Protein 4FO7 (pdb70)

Radius of gyration: 41.18 Å; Cα contacts (8 Å, |Δi|>4): 2355; chains: 4; bounding box: 63×130×79 Å

B-factor: mean 21.96, std 8.83, range [4.87, 71.58]

Organism: Pseudomonas aeruginosa (strain ATCC 15692 / DSM 22644 / CIP 104116 / JCM 14847 / LMG 12228 / 1C / PRS 101 / PAO1) (NCBI:txid208964)

Nearest PDB structures (foldseek):
  4juq-assembly1_A  TM=9.875E-01  e=1.976E-49  Pseudomonas aeruginosa PAO1
  4fo8-assembly1_B  TM=9.648E-01  e=1.519E-47  Pseudomonas aeruginosa PAO1
  4u6w-assembly1_A  TM=9.586E-01  e=5.726E-32  Homo sapiens
  5ypj-assembly1_A  TM=9.634E-01  e=1.769E-31  Mycobacterium tuberculosis H37Ra
  4ook-assembly1_A  TM=9.631E-01  e=2.345E-31  Mycobacterium tuberculosis

Foldseek 3Di:
DFDFDDPVLVVVLLVQLAVQLVLVVVLPVPDAFFDFQVNSQVVSQCCQVPPVVWHQVQPCDVHRHGRWAKAKWQWQDQHDTDDDTDDQAIKIKTWGWIDDPQWIFTWIAIDHHHDYDPVVVVQRVLQVVLLVQLQQPFAAFFFLQVSQDSSQVSQVVVPWGWAFPDFKAFGTSDRHDDDTRGNHHHGPDHDGDDARTKIKDKTKIFNHDHDWDDDDVRGIIGDPVSHGMDITMWIWGHHNGGIATSNDHPPDDDDRTD/DDDDDDDPQVVVQLVQQQVQLVLVVPLLVVAEFFDFQVVSQVVSQCCQVPPVVWAQVVPCDVHDHGRWAKAKWQWQDQHDTDDDTDHQAIKIKIWGWIADPQWIFTWIAIDHYHDHDDLVVVQRVLQVVLLVQLQQVFAFFFFLQVSQDSSQVSQVVVPWDWAFPDFKAFGTSDDHDDDTRTNHHHGPDHDTDDAFTKIKDKTKIFPDDHDWDDDDVRGTIGDPVSGGIDITMFIWGHHNGGIATSNDHPPDDDDRDPVD/DADFDDPVLVVVQLVQQQVQLVLVVPLVVVAAFFDFQVVSQVVSQCCQVPPVVWAQPPPCDVHQHGRWAKAKWQWQDQHDGDDDTDHQAIKMKTWGWIADPQWIFTWIAIDHHHDHDPVVVVQRVLQVVLQLQLQQQFAFFFFLQVSQDSSQVSQVVVPKGWAFPDFKAFGTSDRHDDDTRTNHHDGPDHDTDDARGKIKDKTKIFNDDHDWDADDVRGIIGDPVSGGIDITMFIWGHHNGGIATSNDHPPDDDDRGD/DADFDDPVLVVVQLVQQQVQLVLVVPLLVPAEWFDFQLNSQVVSQCCQCPPVVWDQPQPCDVHRHGRWAKAKWQWQTQHDTDDDTHDQAIKIKIWGWIADPQWIFTWIAIDHYHDHDPLVVVQRVLQVVLLVQLQQQFAFFWFLQVSQDSSQVSQVVVPKDFAFPDFKAFGTSDRHDDDTRHNHHDTPDHDTDDARTKIKDKTKIFPDDHDWDDDPVRGIIGHPVSGGMDMTMFIWGHHNGGIATSNDYPVDDDDGTD

InterPro domains:
  IPR000994 Peptidase M24 [PF00557] (12-241)
  IPR001714 Peptidase M24, methionine aminopeptidase [PR00599] (69-82)
  IPR001714 Peptidase M24, methionine aminopeptidase [PR00599] (91-107)
  IPR001714 Peptidase M24, methionine aminopeptidase [PR00599] (161-173)
  IPR001714 Peptidase M24, methionine aminopeptidase [PR00599] (192-204)
  IPR002467 Peptidase M24A, methionine aminopeptidase, subfamily 1 [MF_01974] (3-250)
  IPR002467 Peptidase M24A, methionine aminopeptidase, subfamily 1 [PS00680] (167-185)
  IPR002467 Peptidase M24A, methionine aminopeptidase, subfamily 1 [TIGR00500] (4-249)
  IPR002467 Peptidase M24A, methionine aminopeptidase, subfamily 1 [cd01086] (11-249)
  IPR036005 Creatinase/aminopeptidase-like [G3DSA:3.90.230.10] (2-257)
  IPR036005 Creatinase/aminopeptidase-like [SSF55920] (4-254)

Solvent-accessible surface area: 48017 Å² total; per-residue (Å²): 180,29,73,87,28,72,116,91,22,30,96,92,4,89,102,0,2,94,30,0,0,56,0,4,58,43,0,32,150,68,26,110,71,52,24,24,7,71,93,0,15,148,63,0,45,54,57,1,56,112,130,20,171,8,102,5,11,15,83,128,78,164,61,13,72,68,6,2,20,10,13,47,46,52,26,7,6,75,4,45,4,64,126,130,62,5,111,112,28,17,3,0,10,1,35,2,7,0,45,48,123,43,33,17,1,6,1,2,34,15,28,92,4,52,176,21,52,132,162,1,55,122,3,8,97,5,0,46,65,0,4,35,83,0,0,43,34,4,69,34,16,4,37,25,11,36,1,1,48,55,0,41,138,35,0,100,182,43,61,35,19,8,6,133,105,67,47,1,21,1,0,1,151,79,27,90,49,114,14,131,2,80,8,57,32,175,46,47,67,59,78,81,5,119,106,5,13,6,3,0,0,16,0,16,0,1,56,27,155,39,67,24,162,106,81,86,82,48,82,14,0,16,1,133,63,162,100,34,8,2,11,27,3,2,2,0,8,1,38,46,66,3,14,14,0,5,0,29,16,120,93,24,142,54,82,93,77,96,25,51,94,66,164,49,92,87,66,36,93,83,8,97,87,0,1,90,31,0,0,40,0,4,50,17,0,32,151,82,27,135,63,50,30,36,6,76,63,0,16,102,36,0,62,47,34,2,54,86,41,20,135,9,103,6,11,14,81,125,75,173,58,12,70,72,5,1,20,9,12,49,43,74,27,8,4,74,4,48,5,57,115,136,79,6,144,114,26,13,3,0,10,0,32,2,5,0,47,54,121,41,32,16,2,5,0,2,37,14,23,94,2,41,179,24,40,141,162,2,60,123,1,9,97,3,0,48,74,0,4,35,79,0,0,63,33,4,102,8,23,3,45,30,11,30,1,1,48,56,0,38,132,17,0,97,159,49,64,31,20,10,6,133,103,66,48,0,21,2,6,10,141,74,30,89,92,144,30,118,2,80,8,57,37,172,47,48,61,56,90,77,4,127,112,44,64,30,3,0,0,18,0,16,0,0,64,29,149,47,71,17,102,102,72,89,81,48,80,17,0,10,1,117,52,126,111,34,7,4,12,27,3,1,1,0,10,1,36,20,36,2,19,13,0,5,0,30,14,124,88,25,143,56,60,88,43,54,42,56,175,44,80,93,30,71,116,98,21,32,92,89,3,87,89,0,2,94,28,0,0,56,0,4,62,43,0,31,150,73,26,127,68,50,28,26,6,71,88,0,14,152,41,0,65,58,55,2,53,94,131,19,152,9,101,5,11,16,80,123,80,171,60,10,72,58,7,1,21,9,12,47,46,38,27,8,5,75,5,46,3,69,133,113,80,7,118,82,28,17,2,0,11,0,34,2,7,0,47,49,124,39,25,16,2,6,0,2,36,14,27,86,1,47,168,32,87,105,210,7,47,120,1,9,83,25,0,47,62,0,3,38,82,0,0,64,46,4,124,50,34,5,58,25,12,33,2,1,50,56,0,40,135,38,0,95,184,61,64,39,19,1,5,107,110,69,40,1,23,1,0,1,125,83,27,92,50,105,16,128,2,85,8,69,36,168,52,50,52,57,75,92,5,118,106,5,13,8,3,0,0,18,0,16,0,1,84,25,162,33,71,30,117,108,38,68,61,45,84,14,1,10,1,127,53,82,107,46,7,5,11,26,3,2,2,0,7,0,34,74,131,2,21,17,0,6,0,31,16,126,89,26,140,53,79,99,71,93,177,38,82,90,31,73,117,81,21,34,111,83,3,103,99,0,1,87,32,0,0,57,0,2,49,41,1,32,159,81,25,124,65,54,30,36,6,80,62,1,16,128,32,0,63,61,52,1,51,96,134,21,150,8,102,6,10,15,84,120,85,169,58,11,69,69,5,2,20,9,13,51,43,68,27,7,6,42,5,48,4,65,117,135,69,4,130,113,25,20,3,0,11,0,24,1,6,0,49,50,120,41,25,16,1,6,0,1,34,16,22,91,1,44,136,11,39,126,161,2,54,114,1,9,90,4,0,48,64,0,4,36,67,0,0,62,47,4,108,50,44,12,48,25,12,34,2,1,26,26,0,24,88,32,0,90,156,51,65,32,19,2,2,50,70,25,2,0,6,1,0,0,134,82,28,60,49,120,18,74,2,44,4,27,11,61,16,42,54,56,79,96,5,115,104,6,11,7,2,0,0,1,0,2,0,1,67,24,138,16,70,22,110,102,70,92,81,49,80,17,1,6,1,135,58,146,108,32,7,4,13,27,3,1,2,0,6,1,32,73,123,2,17,14,0,5,0,29,11,116,86,26,144,53,80,94,74,101

Secondary structure (DSSP, 8-state):
------HHHHHHHHHHHHHHHHHHHHHGGG--TT-BHHHHHHHHHHIIIIIS--EETTTTGGG--SSSEEEETTEEE-PPP-SPBP-TT-EEEEEEEEEETTEEEEEEEEEE-SS--HHHHHHHHHHHHHHHHHHHT-STT-BHHHHHHHHHHHHHHTT-EE--S--EEE-SSSSSEEEEE-SS--TT-SPBP-TT-EEEE--EEESS-S-EEE-TTSS-EEETT---EEE-BEEEEE-SSSEEETT--TT--S-SB-/-EE----HHHHHHHHHHHHHHHHHHHHGGG--TT-BHHHHHHHHHHIIIIIS--EETTTTGGG--SSSEEEETTEEE-PPP-SPBP-TT-EEEEEEEEEETTEEEEEEEEEE-SS--HHHHHHHHHHHHHHHHHHHT-STT-BHHHHHHHHHHHHHHTT-EE--S--EEE-SSSSSEEEEE-SS--TT-SPBP-TT-EEEE--EEESS---EEE-TTSS-EEETT---EEE-BEEEEE-SSSEEETT--TT--S-SBS--/------HHHHHHHHHHHHHHHHHHHHHGGG--TT-BHHHHHHHHHHIIIIIS--EETTTTGGG--SSSEEEETTEEE-PPP-SPBP-TT-EEEEEEEEEETTEEEEEEEEEE-SS--HHHHHHHHHHHHHHHHHHHT-STT-BTHHHHHHHHHHHHHTT-EE--S--EEE-SSSSSEEEEE-SS--TT-SPBP-TT-EEEE--EEESS---EEE-TTSS-EEETT---EEE-BEEEEE-SSSEEETT--TT--S-SB-/------HHHHHHHHHHHHHHHHHHHHHGGG-STT-BHHHHHHHHHHIIIIIS--EETTTTGGG--SSSEEEETTEEE-PPP-SPBP-TT-EEEEEEEEEETTEEEEEEEEEE-SS--HHHHHHHHHHHHHHHHHHHT-STT-BHHHHHHHHHHHHHHTT-EE--SEEEEE-SSSSSEEEEE-SS--TT-SPBP-TT-EEEE--EEESS-S-EEE-TTSS-EEETT---EEE-BEEEEE-SSSEEETT--TT--S-SB-

Structure (mmCIF, N/CA/C/O backbone):
data_4FO7
#
_entry.id   4FO7
#
_cell.length_a   85.020
_cell.length_b   111.422
_cell.length_c   140.165
_cell.angle_alpha   90.000
_cell.angle_beta   90.000
_cell.angle_gamma   90.000
#
_symmetry.space_group_name_H-M   'P 21 21 21'
#
loop_
_entity.id
_entity.type
_entity.pdbx_description
1 polymer 'Methionine aminopeptidase'
2 non-polymer 'MANGANESE (II) ION'
3 water water
#
loop_
_atom_site.group_PDB
_atom_site.id
_atom_site.type_symbol
_atom_site.label_atom_id
_atom_site.label_alt_id
_atom_site.label_comp_id
_atom_site.label_asym_id
_atom_site.label_entity_id
_atom_site.label_seq_id
_atom_site.pdbx_PDB_ins_code
_atom_site.Cartn_x
_atom_site.Cartn_y
_atom_site.Cartn_z
_atom_site.occupancy
_atom_site.B_iso_or_equiv
_atom_site.auth_seq_id
_atom_site.auth_comp_id
_atom_site.auth_asym_id
_atom_site.auth_atom_id
_atom_site.pdbx_PDB_model_num
ATOM 1 N N . THR A 1 2 ? 90.694 -36.319 4.114 1.00 39.34 2 THR A N 1
ATOM 2 C CA . THR A 1 2 ? 90.003 -36.220 2.797 1.00 40.00 2 THR A CA 1
ATOM 3 C C . THR A 1 2 ? 90.075 -37.591 2.117 1.00 38.41 2 THR A C 1
ATOM 4 O O . THR A 1 2 ? 90.891 -38.445 2.496 1.00 40.51 2 THR A O 1
ATOM 8 N N . VAL A 1 3 ? 89.221 -37.789 1.116 1.00 36.14 3 VAL A N 1
ATOM 9 C CA . VAL A 1 3 ? 89.245 -38.922 0.176 1.00 31.72 3 VAL A CA 1
ATOM 10 C C . VAL A 1 3 ? 90.305 -38.792 -0.936 1.00 30.82 3 VAL A C 1
ATOM 11 O O . VAL A 1 3 ? 90.459 -37.714 -1.534 1.00 29.60 3 VAL A O 1
ATOM 15 N N . THR A 1 4 ? 91.011 -39.889 -1.235 1.00 27.58 4 THR A N 1
ATOM 16 C CA . THR A 1 4 ? 91.977 -39.971 -2.344 1.00 26.39 4 THR A CA 1
ATOM 17 C C . THR A 1 4 ? 91.359 -39.894 -3.766 1.00 25.93 4 THR A C 1
ATOM 18 O O . THR A 1 4 ? 90.281 -40.482 -4.047 1.00 25.06 4 THR A O 1
ATOM 22 N N . ILE A 1 5 ? 92.067 -39.194 -4.661 1.00 24.35 5 ILE A N 1
ATOM 23 C CA . ILE A 1 5 ? 91.774 -39.174 -6.117 1.00 24.71 5 ILE A CA 1
ATOM 24 C C . ILE A 1 5 ? 92.827 -39.942 -6.941 1.00 25.62 5 ILE A C 1
ATOM 25 O O . ILE A 1 5 ? 93.988 -39.546 -6.901 1.00 27.15 5 ILE A O 1
ATOM 30 N N . LYS A 1 6 ? 92.454 -40.978 -7.716 1.00 25.82 6 LYS A N 1
ATOM 31 C CA . LYS A 1 6 ? 93.373 -41.864 -8.490 1.00 25.89 6 LYS A CA 1
ATOM 32 C C . LYS A 1 6 ? 93.787 -41.250 -9.861 1.00 27.86 6 LYS A C 1
ATOM 33 O O . LYS A 1 6 ? 92.945 -40.580 -10.491 1.00 28.63 6 LYS A O 1
ATOM 39 N N . THR A 1 7 ? 95.054 -41.419 -10.280 1.00 29.26 7 THR A N 1
ATOM 40 C CA . THR A 1 7 ? 95.607 -41.046 -11.625 1.00 29.23 7 THR A CA 1
ATOM 41 C C . THR A 1 7 ? 95.264 -41.989 -12.798 1.00 29.74 7 THR A C 1
ATOM 42 O O . THR A 1 7 ? 94.829 -43.143 -12.597 1.00 28.84 7 THR A O 1
ATOM 46 N N . PRO A 1 8 ? 95.452 -41.537 -14.058 1.00 29.49 8 PRO A N 1
ATOM 47 C CA . PRO A 1 8 ? 95.195 -42.443 -15.191 1.00 29.97 8 PRO A CA 1
ATOM 48 C C . PRO A 1 8 ? 96.018 -43.753 -15.192 1.00 31.47 8 PRO A C 1
ATOM 49 O O . PRO A 1 8 ? 95.542 -44.794 -15.668 1.00 31.87 8 PRO A O 1
ATOM 53 N N . ASP A 1 9 ? 97.238 -43.721 -14.660 1.00 30.87 9 ASP A N 1
ATOM 54 C CA . ASP A 1 9 ? 98.016 -44.955 -14.546 1.00 32.28 9 ASP A CA 1
ATOM 55 C C . ASP A 1 9 ? 97.511 -45.901 -13.427 1.00 29.57 9 ASP A C 1
ATOM 56 O O . ASP A 1 9 ? 97.504 -47.127 -13.639 1.00 31.00 9 ASP A O 1
ATOM 61 N N . ASP A 1 10 ? 97.157 -45.352 -12.257 1.00 27.89 10 ASP A N 1
ATOM 62 C CA . ASP A 1 10 ? 96.469 -46.074 -11.156 1.00 26.38 10 ASP A CA 1
ATOM 63 C C . ASP A 1 10 ? 95.196 -46.830 -11.635 1.00 24.75 10 ASP A C 1
ATOM 64 O O . ASP A 1 10 ? 94.990 -47.995 -11.225 1.00 21.81 10 ASP A O 1
ATOM 69 N N . ILE A 1 11 ? 94.321 -46.134 -12.380 1.00 23.50 11 ILE A N 1
ATOM 70 C CA . ILE A 1 11 ? 93.095 -46.682 -13.029 1.00 23.79 11 ILE A CA 1
ATOM 71 C C . ILE A 1 11 ? 93.349 -47.904 -13.947 1.00 24.19 11 ILE A C 1
ATOM 72 O O . ILE A 1 11 ? 92.607 -48.900 -13.900 1.00 24.26 11 ILE A O 1
ATOM 77 N N . GLU A 1 12 ? 94.412 -47.905 -14.758 1.00 24.09 12 GLU A N 1
ATOM 78 C CA . GLU A 1 12 ? 94.780 -49.114 -15.501 1.00 24.17 12 GLU A CA 1
ATOM 79 C C . GLU A 1 12 ? 95.184 -50.347 -14.667 1.00 22.73 12 GLU A C 1
ATOM 80 O O . GLU A 1 12 ? 94.798 -51.459 -15.023 1.00 23.18 12 GLU A O 1
ATOM 86 N N . LYS A 1 13 ? 95.935 -50.192 -13.581 1.00 21.84 13 LYS A N 1
ATOM 87 C CA . LYS A 1 13 ? 96.266 -51.343 -12.705 1.00 22.27 13 LYS A CA 1
ATOM 88 C C . LYS A 1 13 ? 95.057 -51.920 -11.900 1.00 21.18 13 LYS A C 1
ATOM 89 O O . LYS A 1 13 ? 95.010 -53.132 -11.610 1.00 18.98 13 LYS A O 1
ATOM 95 N N . MET A 1 14 ? 94.100 -51.049 -11.553 1.00 19.36 14 MET A N 1
ATOM 96 C CA . MET A 1 14 ? 92.810 -51.422 -10.900 1.00 18.04 14 MET A CA 1
ATOM 97 C C . MET A 1 14 ? 91.864 -52.214 -11.833 1.00 18.11 14 MET A C 1
ATOM 98 O O . MET A 1 14 ? 91.203 -53.170 -11.367 1.00 15.49 14 MET A O 1
ATOM 103 N N . ARG A 1 15 ? 91.772 -51.877 -13.138 1.00 17.51 15 ARG A N 1
ATOM 104 C CA . ARG A 1 15 ? 91.087 -52.744 -14.110 1.00 18.75 15 ARG A CA 1
ATOM 105 C C . ARG A 1 15 ? 91.642 -54.199 -14.154 1.00 19.43 15 ARG A C 1
ATOM 106 O O . ARG A 1 15 ? 90.855 -55.154 -14.172 1.00 19.92 15 ARG A O 1
ATOM 114 N N . ILE A 1 16 ? 92.970 -54.395 -14.148 1.00 19.57 16 ILE A N 1
ATOM 115 C CA . ILE A 1 16 ? 93.590 -55.747 -14.088 1.00 18.06 16 ILE A CA 1
ATOM 116 C C . ILE A 1 16 ? 93.247 -56.553 -12.776 1.00 17.05 16 ILE A C 1
ATOM 117 O O . ILE A 1 16 ? 92.798 -57.720 -12.878 1.00 15.61 16 ILE A O 1
ATOM 122 N N . ALA A 1 17 ? 93.407 -55.965 -11.577 1.00 15.41 17 ALA A N 1
ATOM 123 C CA . ALA A 1 17 ? 92.987 -56.653 -10.318 1.00 14.62 17 ALA A CA 1
ATOM 124 C C . ALA A 1 17 ? 91.461 -57.003 -10.182 1.00 13.86 17 ALA A C 1
ATOM 125 O O . ALA A 1 17 ? 91.108 -58.059 -9.621 1.00 12.04 17 ALA A O 1
ATOM 127 N N . GLY A 1 18 ? 90.565 -56.157 -10.711 1.00 12.75 18 GLY A N 1
ATOM 128 C CA . GLY A 1 18 ? 89.097 -56.419 -10.675 1.00 14.65 18 GLY A CA 1
ATOM 129 C C . GLY A 1 18 ? 88.647 -57.537 -11.629 1.00 16.10 18 GLY A C 1
ATOM 130 O O . GLY A 1 18 ? 87.803 -58.375 -11.266 1.00 14.51 18 GLY A O 1
ATOM 131 N N . ARG A 1 19 ? 89.251 -57.615 -12.822 1.00 14.42 19 ARG A N 1
ATOM 132 C CA . ARG A 1 19 ? 89.061 -58.805 -13.717 1.00 15.94 19 ARG A CA 1
ATOM 133 C C . ARG A 1 19 ? 89.517 -60.165 -13.131 1.00 14.45 19 ARG A C 1
ATOM 134 O O . ARG A 1 19 ? 88.789 -61.195 -13.255 1.00 13.93 19 ARG A O 1
ATOM 142 N N . LEU A 1 20 ? 90.678 -60.209 -12.460 1.00 13.13 20 LEU A N 1
ATOM 143 C CA . LEU A 1 20 ? 91.144 -61.470 -11.848 1.00 14.22 20 LEU A CA 1
ATOM 144 C C . LEU A 1 20 ? 90.189 -61.901 -10.685 1.00 15.74 20 LEU A C 1
ATOM 145 O O . LEU A 1 20 ? 89.903 -63.116 -10.544 1.00 13.90 20 LEU A O 1
ATOM 150 N N . ALA A 1 21 ? 89.715 -60.966 -9.837 1.00 13.94 21 ALA A N 1
ATOM 151 C CA . ALA A 1 21 ? 88.739 -61.333 -8.748 1.00 13.84 21 ALA A CA 1
ATOM 152 C C . ALA A 1 21 ? 87.401 -61.908 -9.296 1.00 14.84 21 ALA A C 1
ATOM 153 O O . ALA A 1 21 ? 86.922 -62.960 -8.812 1.00 14.44 21 ALA A O 1
ATOM 155 N N . ALA A 1 22 ? 86.829 -61.282 -10.338 1.00 14.05 22 ALA A N 1
ATOM 156 C CA . ALA A 1 22 ? 85.658 -61.901 -11.053 1.00 15.15 22 ALA A CA 1
ATOM 157 C C . ALA A 1 22 ? 85.881 -63.357 -11.618 1.00 15.23 22 ALA A C 1
ATOM 158 O O . ALA A 1 22 ? 85.000 -64.259 -11.503 1.00 13.81 22 ALA A O 1
ATOM 160 N N . GLU A 1 23 ? 87.085 -63.627 -12.131 1.00 12.22 23 GLU A N 1
ATOM 161 C CA . GLU A 1 23 ? 87.456 -64.964 -12.639 1.00 14.95 23 GLU A CA 1
ATOM 162 C C . GLU A 1 23 ? 87.514 -66.095 -11.587 1.00 15.40 23 GLU A C 1
ATOM 163 O O . GLU A 1 23 ? 87.198 -67.268 -11.916 1.00 14.70 23 GLU A O 1
ATOM 169 N N . VAL A 1 24 ? 87.862 -65.769 -10.329 1.00 13.36 24 VAL A N 1
ATOM 170 C CA . VAL A 1 24 ? 87.772 -66.794 -9.240 1.00 11.70 24 VAL A CA 1
ATOM 171 C C . VAL A 1 24 ? 86.295 -67.241 -9.017 1.00 11.20 24 VAL A C 1
ATOM 172 O O . VAL A 1 24 ? 86.024 -68.457 -8.875 1.00 11.33 24 VAL A O 1
ATOM 176 N N . LEU A 1 25 ? 85.338 -66.308 -8.915 1.00 11.23 25 LEU A N 1
ATOM 177 C CA . LEU A 1 25 ? 83.871 -66.638 -8.813 1.00 11.42 25 LEU A CA 1
ATOM 178 C C . LEU A 1 25 ? 83.333 -67.486 -10.025 1.00 13.86 25 LEU A C 1
ATOM 179 O O . LEU A 1 25 ? 82.553 -68.465 -9.816 1.00 14.04 25 LEU A O 1
ATOM 184 N N . GLU A 1 26 ? 83.728 -67.153 -11.269 1.00 14.43 26 GLU A N 1
ATOM 185 C CA . GLU A 1 26 ? 83.401 -68.020 -12.463 1.00 15.78 26 GLU A CA 1
ATOM 186 C C . GLU A 1 26 ? 83.930 -69.489 -12.380 1.00 17.07 26 GLU A C 1
ATOM 187 O O . GLU A 1 26 ? 83.159 -70.442 -12.654 1.00 18.37 26 GLU A O 1
ATOM 193 N N . MET A 1 27 ? 85.161 -69.700 -11.891 1.00 14.89 27 MET A N 1
ATOM 194 C CA . MET A 1 27 ? 85.797 -71.040 -11.718 1.00 16.37 27 MET A CA 1
ATOM 195 C C . MET A 1 27 ? 85.129 -71.930 -10.618 1.00 17.22 27 MET A C 1
ATOM 196 O O . MET A 1 27 ? 84.976 -73.177 -10.825 1.00 16.31 27 MET A O 1
ATOM 201 N N . ILE A 1 28 ? 84.753 -71.311 -9.476 1.00 14.56 28 ILE A N 1
ATOM 202 C CA . ILE A 1 28 ? 84.312 -72.084 -8.277 1.00 14.00 28 ILE A CA 1
ATOM 203 C C . ILE A 1 28 ? 82.912 -72.731 -8.371 1.00 15.25 28 ILE A C 1
ATOM 204 O O . ILE A 1 28 ? 82.643 -73.784 -7.719 1.00 15.23 28 ILE A O 1
ATOM 209 N N . GLY A 1 29 ? 82.070 -72.218 -9.280 1.00 16.06 29 GLY A N 1
ATOM 210 C CA . GLY A 1 29 ? 80.666 -72.700 -9.447 1.00 16.52 29 GLY A CA 1
ATOM 211 C C . GLY A 1 29 ? 80.419 -74.188 -9.694 1.00 16.77 29 GLY A C 1
ATOM 212 O O . GLY A 1 29 ? 79.509 -74.778 -9.055 1.00 15.93 29 GLY A O 1
ATOM 213 N N . GLU A 1 30 ? 81.220 -74.760 -10.603 1.00 19.06 30 GLU A N 1
ATOM 214 C CA . GLU A 1 30 ? 81.339 -76.238 -10.879 1.00 21.80 30 GLU A CA 1
ATOM 215 C C . GLU A 1 30 ? 81.493 -77.159 -9.648 1.00 19.66 30 GLU A C 1
ATOM 216 O O . GLU A 1 30 ? 81.122 -78.355 -9.654 1.00 21.21 30 GLU A O 1
ATOM 222 N N . HIS A 1 31 ? 82.149 -76.676 -8.595 1.00 16.74 31 HIS A N 1
ATOM 223 C CA . HIS A 1 31 ? 82.391 -77.455 -7.364 1.00 17.34 31 HIS A CA 1
ATOM 224 C C . HIS A 1 31 ? 81.331 -77.407 -6.221 1.00 18.84 31 HIS A C 1
ATOM 225 O O . HIS A 1 31 ? 81.502 -78.087 -5.203 1.00 16.95 31 HIS A O 1
ATOM 232 N N . ILE A 1 32 ? 80.254 -76.622 -6.369 1.00 18.69 32 ILE A N 1
ATOM 233 C CA . ILE A 1 32 ? 79.249 -76.443 -5.274 1.00 18.06 32 ILE A CA 1
ATOM 234 C C . ILE A 1 32 ? 78.099 -77.484 -5.349 1.00 17.32 32 ILE A C 1
ATOM 235 O O . ILE A 1 32 ? 77.221 -77.309 -6.185 1.00 19.08 32 ILE A O 1
ATOM 240 N N . LYS A 1 33 ? 78.088 -78.499 -4.476 1.00 19.47 33 LYS A N 1
ATOM 241 C CA . LYS A 1 33 ? 77.008 -79.542 -4.318 1.00 20.26 33 LYS A CA 1
ATOM 242 C C . LYS A 1 33 ? 76.866 -80.135 -2.907 1.00 19.94 33 LYS A C 1
ATOM 243 O O . LYS A 1 33 ? 77.827 -80.001 -2.148 1.00 19.48 33 LYS A O 1
ATOM 249 N N . PRO A 1 34 ? 75.754 -80.860 -2.561 1.00 18.46 34 PRO A N 1
ATOM 250 C CA . PRO A 1 34 ? 75.679 -81.550 -1.254 1.00 18.42 34 PRO A CA 1
ATOM 251 C C . PRO A 1 34 ? 76.852 -82.510 -0.956 1.00 18.83 34 PRO A C 1
ATOM 252 O O . PRO A 1 34 ? 77.367 -83.155 -1.880 1.00 16.74 34 PRO A O 1
ATOM 256 N N . GLY A 1 35 ? 77.306 -82.566 0.308 1.00 17.56 35 GLY A N 1
ATOM 257 C CA . GLY A 1 35 ? 78.535 -83.295 0.646 1.00 18.50 35 GLY A CA 1
ATOM 258 C C . GLY A 1 35 ? 79.953 -82.697 0.610 1.00 19.71 35 GLY A C 1
ATOM 259 O O . GLY A 1 35 ? 80.850 -83.285 1.241 1.00 18.13 35 GLY A O 1
ATOM 260 N N . VAL A 1 36 ? 80.208 -81.595 -0.121 1.00 18.62 36 VAL A N 1
ATOM 261 C CA . VAL A 1 36 ? 81.532 -80.898 -0.159 1.00 17.92 36 VAL A CA 1
ATOM 262 C C . VAL A 1 36 ? 81.692 -79.966 1.064 1.00 17.58 36 VAL A C 1
ATOM 263 O O . VAL A 1 36 ? 80.715 -79.287 1.431 1.00 16.56 36 VAL A O 1
ATOM 267 N N . THR A 1 37 ? 82.883 -79.910 1.682 1.00 16.91 37 THR A N 1
ATOM 268 C CA . THR A 1 37 ? 83.088 -79.100 2.909 1.00 17.53 37 THR A CA 1
ATOM 269 C C . THR A 1 37 ? 83.554 -77.646 2.560 1.00 15.97 37 THR A C 1
ATOM 270 O O . THR A 1 37 ? 84.139 -77.428 1.484 1.00 13.94 37 THR A O 1
ATOM 274 N N . THR A 1 38 ? 83.315 -76.661 3.437 1.00 14.39 38 THR A N 1
ATOM 275 C CA . THR A 1 38 ? 83.780 -75.244 3.160 1.00 14.46 38 THR A CA 1
ATOM 276 C C . THR A 1 38 ? 85.337 -75.102 3.244 1.00 15.36 38 THR A C 1
ATOM 277 O O . THR A 1 38 ? 85.930 -74.300 2.481 1.00 14.88 38 THR A O 1
ATOM 281 N N . GLU A 1 39 ? 86.038 -75.921 4.050 1.00 16.81 39 GLU A N 1
ATOM 282 C CA . GLU A 1 39 ? 87.549 -75.992 4.000 1.00 17.79 39 GLU A CA 1
ATOM 283 C C . GLU A 1 39 ? 88.142 -76.612 2.711 1.00 15.93 39 GLU A C 1
ATOM 284 O O . GLU A 1 39 ? 89.216 -76.161 2.240 1.00 15.11 39 GLU A O 1
ATOM 290 N N . GLU A 1 40 ? 87.426 -77.545 2.070 1.00 14.99 40 GLU A N 1
ATOM 291 C CA . GLU A 1 40 ? 87.727 -77.981 0.682 1.00 14.42 40 GLU A CA 1
ATOM 292 C C . GLU A 1 40 ? 87.654 -76.826 -0.387 1.00 14.30 40 GLU A C 1
ATOM 293 O O . GLU A 1 40 ? 88.569 -76.683 -1.238 1.00 13.21 40 GLU A O 1
ATOM 299 N N . LEU A 1 41 ? 86.603 -75.990 -0.353 1.00 12.15 41 LEU A N 1
ATOM 300 C CA . LEU A 1 41 ? 86.449 -74.805 -1.263 1.00 13.73 41 LEU A CA 1
ATOM 301 C C . LEU A 1 41 ? 87.570 -73.749 -1.050 1.00 14.13 41 LEU A C 1
ATOM 302 O O . LEU A 1 41 ? 88.099 -73.198 -2.060 1.00 14.73 41 LEU A O 1
ATOM 307 N N . ASP A 1 42 ? 87.959 -73.508 0.207 1.00 13.42 42 ASP A N 1
ATOM 308 C CA . ASP A 1 42 ? 89.124 -72.611 0.558 1.00 14.22 42 ASP A CA 1
ATOM 309 C C . ASP A 1 42 ? 90.482 -73.047 -0.054 1.00 14.98 42 ASP A C 1
ATOM 310 O O . ASP A 1 42 ? 91.265 -72.209 -0.613 1.00 13.67 42 ASP A O 1
ATOM 315 N N . ARG A 1 43 ? 90.793 -74.351 0.025 1.00 13.05 43 ARG A N 1
ATOM 316 C CA . ARG A 1 43 ? 92.034 -74.928 -0.564 1.00 15.53 43 ARG A CA 1
ATOM 317 C C . ARG A 1 43 ? 92.073 -74.764 -2.123 1.00 15.46 43 ARG A C 1
ATOM 318 O O . ARG A 1 43 ? 93.095 -74.317 -2.651 1.00 14.82 43 ARG A O 1
ATOM 326 N N . ILE A 1 44 ? 91.019 -75.154 -2.864 1.00 15.39 44 ILE A N 1
ATOM 327 C CA . ILE A 1 44 ? 90.841 -74.891 -4.323 1.00 14.00 44 ILE A CA 1
ATOM 328 C C . ILE A 1 44 ? 91.079 -73.409 -4.761 1.00 13.55 44 ILE A C 1
ATOM 329 O O . ILE A 1 44 ? 91.824 -73.167 -5.727 1.00 14.87 44 ILE A O 1
ATOM 334 N N . CYS A 1 45 ? 90.425 -72.411 -4.143 1.00 12.61 45 CYS A N 1
ATOM 335 C CA . CYS A 1 45 ? 90.622 -70.953 -4.470 1.00 12.92 45 CYS A CA 1
ATOM 336 C C . CYS A 1 45 ? 92.067 -70.427 -4.208 1.00 14.39 45 CYS A C 1
ATOM 337 O O . CYS A 1 45 ? 92.621 -69.702 -5.057 1.00 13.71 45 CYS A O 1
ATOM 340 N N . HIS A 1 46 ? 92.662 -70.765 -3.055 1.00 14.15 46 HIS A N 1
ATOM 341 C CA . HIS A 1 46 ? 94.089 -70.457 -2.670 1.00 14.58 46 HIS A CA 1
ATOM 342 C C . HIS A 1 46 ? 95.083 -70.952 -3.723 1.00 14.74 46 HIS A C 1
ATOM 343 O O . HIS A 1 46 ? 95.967 -70.140 -4.111 1.00 12.09 46 HIS A O 1
ATOM 350 N N . ASP A 1 47 ? 94.938 -72.225 -4.171 1.00 13.15 47 ASP A N 1
ATOM 351 C CA . ASP A 1 47 ? 95.901 -72.803 -5.157 1.00 15.03 47 ASP A CA 1
ATOM 352 C C . ASP A 1 47 ? 95.770 -72.154 -6.570 1.00 16.00 47 ASP A C 1
ATOM 353 O O . ASP A 1 47 ? 96.783 -71.951 -7.283 1.00 14.19 47 ASP A O 1
ATOM 358 N N . TYR A 1 48 ? 94.532 -71.783 -6.946 1.00 14.83 48 TYR A N 1
ATOM 359 C CA . TYR A 1 48 ? 94.287 -71.087 -8.226 1.00 15.81 48 TYR A CA 1
ATOM 360 C C . TYR A 1 48 ? 94.908 -69.659 -8.245 1.00 16.50 48 TYR A C 1
ATOM 361 O O . TYR A 1 48 ? 95.580 -69.258 -9.208 1.00 17.49 48 TYR A O 1
ATOM 370 N N . ILE A 1 49 ? 94.692 -68.886 -7.180 1.00 15.19 49 ILE A N 1
ATOM 371 C CA . ILE A 1 49 ? 95.225 -67.500 -7.071 1.00 13.62 49 ILE A CA 1
ATOM 372 C C . ILE A 1 49 ? 96.785 -67.466 -7.080 1.00 14.48 49 ILE A C 1
ATOM 373 O O . ILE A 1 49 ? 97.418 -66.658 -7.815 1.00 13.27 49 ILE A O 1
ATOM 378 N N . VAL A 1 50 ? 97.425 -68.354 -6.302 1.00 13.31 50 VAL A N 1
ATOM 379 C CA . VAL A 1 50 ? 98.896 -68.323 -6.161 1.00 14.62 50 VAL A CA 1
ATOM 380 C C . VAL A 1 50 ? 99.702 -68.981 -7.294 1.00 17.44 50 VAL A C 1
ATOM 381 O O . VAL A 1 50 ? 100.699 -68.390 -7.821 1.00 18.24 50 VAL A O 1
ATOM 385 N N . ASN A 1 51 ? 99.290 -70.205 -7.656 1.00 17.20 51 ASN A N 1
ATOM 386 C CA . ASN A 1 51 ? 99.910 -70.982 -8.762 1.00 18.67 51 ASN A CA 1
ATOM 387 C C . ASN A 1 51 ? 99.524 -70.593 -10.216 1.00 19.75 51 ASN A C 1
ATOM 388 O O . ASN A 1 51 ? 100.402 -70.594 -11.083 1.00 22.10 51 ASN A O 1
ATOM 393 N N . GLU A 1 52 ? 98.268 -70.287 -10.552 1.00 18.89 52 GLU A N 1
ATOM 394 C CA . GLU A 1 52 ? 97.848 -69.931 -11.934 1.00 17.56 52 GLU A CA 1
ATOM 395 C C . GLU A 1 52 ? 97.728 -68.409 -12.292 1.00 19.28 52 GLU A C 1
ATOM 396 O O . GLU A 1 52 ? 98.160 -68.012 -13.389 1.00 19.64 52 GLU A O 1
ATOM 402 N N . GLN A 1 53 ? 97.211 -67.539 -11.406 1.00 15.17 53 GLN A N 1
ATOM 403 C CA . GLN A 1 53 ? 97.136 -66.077 -11.628 1.00 14.30 53 GLN A CA 1
ATOM 404 C C . GLN A 1 53 ? 98.443 -65.287 -11.273 1.00 15.54 53 GLN A C 1
ATOM 405 O O . GLN A 1 53 ? 98.567 -64.096 -11.649 1.00 15.09 53 GLN A O 1
ATOM 411 N N . LYS A 1 54 ? 99.410 -65.894 -10.568 1.00 14.82 54 LYS A N 1
ATOM 412 C CA . LYS A 1 54 ? 100.585 -65.159 -9.998 1.00 15.49 54 LYS A CA 1
ATOM 413 C C . LYS A 1 54 ? 100.254 -63.902 -9.108 1.00 14.51 54 LYS A C 1
ATOM 414 O O . LYS A 1 54 ? 100.861 -62.813 -9.281 1.00 14.30 54 LYS A O 1
ATOM 420 N N . ALA A 1 55 ? 99.310 -64.058 -8.151 1.00 14.20 55 ALA A N 1
ATOM 421 C CA . ALA A 1 55 ? 98.758 -63.004 -7.232 1.00 13.04 55 ALA A CA 1
ATOM 422 C C . ALA A 1 55 ? 98.715 -63.513 -5.730 1.00 13.50 55 ALA A C 1
ATOM 423 O O . ALA A 1 55 ? 99.249 -64.605 -5.486 1.00 10.59 55 ALA A O 1
ATOM 425 N N . ILE A 1 56 ? 98.082 -62.817 -4.776 1.00 12.95 56 ILE A N 1
ATOM 426 C CA . ILE A 1 56 ? 98.031 -63.196 -3.329 1.00 12.85 56 ILE A CA 1
ATOM 427 C C . ILE A 1 56 ? 96.584 -62.982 -2.723 1.00 12.70 56 ILE A C 1
ATOM 428 O O . ILE A 1 56 ? 95.946 -61.960 -3.063 1.00 13.04 56 ILE A O 1
ATOM 433 N N . PRO A 1 57 ? 96.041 -63.908 -1.877 1.00 11.20 57 PRO A N 1
ATOM 434 C CA . PRO A 1 57 ? 94.696 -63.677 -1.288 1.00 10.80 57 PRO A CA 1
ATOM 435 C C . PRO A 1 57 ? 94.818 -62.643 -0.121 1.00 11.06 57 PRO A C 1
ATOM 436 O O . PRO A 1 57 ? 95.499 -62.925 0.899 1.00 11.99 57 PRO A O 1
ATOM 440 N N . ALA A 1 58 ? 94.198 -61.464 -0.267 1.00 10.30 58 ALA A N 1
ATOM 441 C CA . ALA A 1 58 ? 94.233 -60.400 0.787 1.00 10.17 58 ALA A CA 1
ATOM 442 C C . ALA A 1 58 ? 93.725 -60.714 2.245 1.00 11.34 58 ALA A C 1
ATOM 443 O O . ALA A 1 58 ? 94.276 -60.118 3.191 1.00 12.00 58 ALA A O 1
ATOM 445 N N . PRO A 1 59 ? 92.686 -61.574 2.454 1.00 10.77 59 PRO A N 1
ATOM 446 C CA . PRO A 1 59 ? 92.281 -61.931 3.839 1.00 11.03 59 PRO A CA 1
ATOM 447 C C . PRO A 1 59 ? 93.305 -62.699 4.730 1.00 12.33 59 PRO A C 1
ATOM 448 O O . PRO A 1 59 ? 93.195 -62.618 5.966 1.00 11.28 59 PRO A O 1
ATOM 452 N N . LEU A 1 60 ? 94.274 -63.414 4.145 1.00 12.12 60 LEU A N 1
ATOM 453 C CA . LEU A 1 60 ? 95.183 -64.352 4.877 1.00 11.81 60 LEU A CA 1
ATOM 454 C C . LEU A 1 60 ? 96.099 -63.590 5.887 1.00 13.39 60 LEU A C 1
ATOM 455 O O . LEU A 1 60 ? 96.903 -62.743 5.431 1.00 12.45 60 LEU A O 1
ATOM 460 N N . ASN A 1 61 ? 95.969 -63.828 7.208 1.00 10.69 61 ASN A N 1
ATOM 461 C CA . ASN A 1 61 ? 96.725 -63.088 8.248 1.00 12.98 61 ASN A CA 1
ATOM 462 C C . ASN A 1 61 ? 96.360 -61.570 8.452 1.00 11.62 61 ASN A C 1
ATOM 463 O O . ASN A 1 61 ? 97.131 -60.809 9.115 1.00 13.18 61 ASN A O 1
ATOM 468 N N . TYR A 1 62 ? 95.220 -61.076 7.949 1.00 10.82 62 TYR A N 1
ATOM 469 C CA . TYR A 1 62 ? 94.825 -59.630 8.002 1.00 12.06 62 TYR A CA 1
ATOM 470 C C . TYR A 1 62 ? 94.117 -59.410 9.347 1.00 13.69 62 TYR A C 1
ATOM 471 O O . TYR A 1 62 ? 92.994 -59.952 9.563 1.00 13.53 62 TYR A O 1
ATOM 480 N N . LYS A 1 63 ? 94.754 -58.633 10.249 1.00 14.18 63 LYS A N 1
ATOM 481 C CA . LYS A 1 63 ? 94.300 -58.401 11.628 1.00 16.01 63 LYS A CA 1
ATOM 482 C C . LYS A 1 63 ? 93.991 -59.720 12.374 1.00 16.71 63 LYS A C 1
ATOM 483 O O . LYS A 1 63 ? 92.991 -59.795 13.116 1.00 20.43 63 LYS A O 1
ATOM 489 N N . GLY A 1 64 ? 94.883 -60.696 12.224 1.00 15.94 64 GLY A N 1
ATOM 490 C CA . GLY A 1 64 ? 94.712 -62.090 12.679 1.00 16.89 64 GLY A CA 1
ATOM 491 C C . GLY A 1 64 ? 93.715 -63.079 12.025 1.00 16.83 64 GLY A C 1
ATOM 492 O O . GLY A 1 64 ? 93.647 -64.255 12.491 1.00 18.08 64 GLY A O 1
ATOM 493 N N . PHE A 1 65 ? 92.935 -62.682 11.009 1.00 14.60 65 PHE A N 1
ATOM 494 C CA . PHE A 1 65 ? 92.079 -63.691 10.229 1.00 13.84 65 PHE A CA 1
ATOM 495 C C . PHE A 1 65 ? 92.836 -64.967 9.760 1.00 15.45 65 PHE A C 1
ATOM 496 O O . PHE A 1 65 ? 93.888 -64.824 9.086 1.00 13.58 65 PHE A O 1
ATOM 504 N N . PRO A 1 66 ? 92.354 -66.213 10.076 1.00 14.52 66 PRO A N 1
ATOM 505 C CA . PRO A 1 66 ? 93.139 -67.431 9.802 1.00 14.65 66 PRO A CA 1
ATOM 506 C C . PRO A 1 66 ? 92.989 -68.178 8.475 1.00 13.81 66 PRO A C 1
ATOM 507 O O . PRO A 1 66 ? 93.708 -69.191 8.332 1.00 16.57 66 PRO A O 1
ATOM 511 N N . LYS A 1 67 ? 92.158 -67.719 7.519 1.00 12.45 67 LYS A N 1
ATOM 512 C CA . LYS A 1 67 ? 91.923 -68.429 6.208 1.00 10.87 67 LYS A CA 1
ATOM 513 C C . LYS A 1 67 ? 92.027 -67.462 4.976 1.00 11.82 67 LYS A C 1
ATOM 514 O O . LYS A 1 67 ? 92.315 -66.223 5.150 1.00 12.50 67 LYS A O 1
ATOM 520 N N . SER A 1 68 ? 91.852 -67.990 3.749 1.00 11.84 68 SER A N 1
ATOM 521 C CA . SER A 1 68 ? 92.022 -67.209 2.499 1.00 12.01 68 SER A CA 1
ATOM 522 C C . SER A 1 68 ? 90.748 -66.532 1.857 1.00 13.86 68 SER A C 1
ATOM 523 O O . SER A 1 68 ? 90.927 -65.571 1.051 1.00 12.28 68 SER A O 1
ATOM 526 N N . ILE A 1 69 ? 89.532 -67.015 2.190 1.00 12.21 69 ILE A N 1
ATOM 527 C CA . ILE A 1 69 ? 88.179 -66.554 1.735 1.00 11.28 69 ILE A CA 1
ATOM 528 C C . ILE A 1 69 ? 87.192 -66.498 2.945 1.00 11.76 69 ILE A C 1
ATOM 529 O O . ILE A 1 69 ? 87.549 -67.108 4.026 1.00 11.28 69 ILE A O 1
ATOM 534 N N . CYS A 1 70 ? 86.013 -65.828 2.823 1.00 11.69 70 CYS A N 1
ATOM 535 C CA . CYS A 1 70 ? 84.889 -65.972 3.826 1.00 13.34 70 CYS A CA 1
ATOM 536 C C . CYS A 1 70 ? 83.702 -66.809 3.229 1.00 12.99 70 CYS A C 1
ATOM 537 O O . CYS A 1 70 ? 83.369 -66.659 2.014 1.00 12.94 70 CYS A O 1
ATOM 540 N N . THR A 1 71 ? 83.082 -67.693 4.028 1.00 11.01 71 THR A N 1
ATOM 541 C CA . THR A 1 71 ? 81.941 -68.574 3.661 1.00 11.30 71 THR A CA 1
ATOM 542 C C . THR A 1 71 ? 80.761 -68.473 4.690 1.00 13.49 71 THR A C 1
ATOM 543 O O . THR A 1 71 ? 80.932 -68.986 5.819 1.00 12.72 71 THR A O 1
ATOM 547 N N . SER A 1 72 ? 79.619 -67.831 4.346 1.00 12.22 72 SER A N 1
ATOM 548 C CA . SER A 1 72 ? 78.482 -67.522 5.242 1.00 13.50 72 SER A CA 1
ATOM 549 C C . SER A 1 72 ? 77.163 -68.272 4.831 1.00 13.47 72 SER A C 1
ATOM 550 O O . SER A 1 72 ? 76.671 -68.076 3.680 1.00 14.06 72 SER A O 1
ATOM 553 N N . ILE A 1 73 ? 76.649 -69.184 5.681 1.00 13.34 73 ILE A N 1
ATOM 554 C CA . ILE A 1 73 ? 75.418 -70.032 5.405 1.00 14.87 73 ILE A CA 1
ATOM 555 C C . ILE A 1 73 ? 74.134 -69.660 6.244 1.00 15.03 73 ILE A C 1
ATOM 556 O O . ILE A 1 73 ? 74.248 -69.383 7.456 1.00 12.54 73 ILE A O 1
ATOM 561 N N . ASN A 1 74 ? 72.937 -69.630 5.634 1.00 15.58 74 ASN A N 1
ATOM 562 C CA . ASN A 1 74 ? 71.619 -69.493 6.368 1.00 14.91 74 ASN A CA 1
ATOM 563 C C . ASN A 1 74 ? 71.413 -68.217 7.241 1.00 14.02 74 ASN A C 1
ATOM 564 O O . ASN A 1 74 ? 71.381 -67.084 6.683 1.00 12.43 74 ASN A O 1
ATOM 569 N N . HIS A 1 75 ? 71.272 -68.326 8.580 1.00 11.04 75 HIS A N 1
ATOM 570 C CA . HIS A 1 75 ? 71.143 -67.165 9.535 1.00 11.91 75 HIS A CA 1
ATOM 571 C C . HIS A 1 75 ? 72.477 -66.363 9.813 1.00 11.40 75 HIS A C 1
ATOM 572 O O . HIS A 1 75 ? 72.483 -65.316 10.508 1.00 12.09 75 HIS A O 1
ATOM 579 N N . VAL A 1 76 ? 73.641 -66.838 9.337 1.00 11.97 76 VAL A N 1
ATOM 580 C CA . VAL A 1 76 ? 74.934 -66.062 9.403 1.00 10.86 76 VAL A CA 1
ATOM 581 C C . VAL A 1 76 ? 74.844 -64.828 8.441 1.00 12.68 76 VAL A C 1
ATOM 582 O O . VAL A 1 76 ? 74.515 -65.010 7.249 1.00 13.67 76 VAL A O 1
ATOM 586 N N . VAL A 1 77 ? 75.140 -63.616 8.941 1.00 13.93 77 VAL A N 1
ATOM 587 C CA . VAL A 1 77 ? 75.135 -62.308 8.235 1.00 12.61 77 VAL A CA 1
ATOM 588 C C . VAL A 1 77 ? 76.442 -62.053 7.415 1.00 14.56 77 VAL A C 1
ATOM 589 O O . VAL A 1 77 ? 76.376 -61.677 6.213 1.00 14.18 77 VAL A O 1
ATOM 593 N N . CYS A 1 78 ? 77.611 -62.269 8.047 1.00 15.60 78 CYS A N 1
ATOM 594 C CA . CYS A 1 78 ? 78.946 -61.989 7.439 1.00 16.13 78 CYS A CA 1
ATOM 595 C C . CYS A 1 78 ? 80.141 -62.604 8.200 1.00 16.42 78 CYS A C 1
ATOM 596 O O . CYS A 1 78 ? 80.007 -62.938 9.394 1.00 15.47 78 CYS A O 1
ATOM 599 N N . HIS A 1 79 ? 81.313 -62.706 7.545 1.00 15.32 79 HIS A N 1
ATOM 600 C CA . HIS A 1 79 ? 82.631 -63.063 8.179 1.00 17.21 79 HIS A CA 1
ATOM 601 C C . HIS A 1 79 ? 82.761 -64.534 8.650 1.00 17.91 79 HIS A C 1
ATOM 602 O O . HIS A 1 79 ? 83.571 -64.860 9.540 1.00 19.61 79 HIS A O 1
ATOM 609 N N . GLY A 1 80 ? 81.961 -65.443 8.091 1.00 17.53 80 GLY A N 1
ATOM 610 C CA . GLY A 1 80 ? 82.076 -66.866 8.463 1.00 16.56 80 GLY A CA 1
ATOM 611 C C . GLY A 1 80 ? 83.429 -67.519 8.150 1.00 15.69 80 GLY A C 1
ATOM 612 O O . GLY A 1 80 ? 83.966 -67.318 7.036 1.00 14.29 80 GLY A O 1
ATOM 613 N N . ILE A 1 81 ? 83.937 -68.382 9.048 1.00 16.07 81 ILE A N 1
ATOM 614 C CA . ILE A 1 81 ? 85.244 -69.113 8.841 1.00 15.14 81 ILE A CA 1
ATOM 615 C C . ILE A 1 81 ? 85.198 -70.528 8.206 1.00 15.84 81 ILE A C 1
ATOM 616 O O . ILE A 1 81 ? 84.585 -71.450 8.795 1.00 17.51 81 ILE A O 1
ATOM 621 N N . PRO A 1 82 ? 85.843 -70.762 7.046 1.00 15.49 82 PRO A N 1
ATOM 622 C CA . PRO A 1 82 ? 85.795 -72.156 6.519 1.00 15.63 82 PRO A CA 1
ATOM 623 C C . PRO A 1 82 ? 86.192 -73.304 7.533 1.00 16.50 82 PRO A C 1
ATOM 624 O O . PRO A 1 82 ? 87.221 -73.165 8.241 1.00 13.65 82 PRO A O 1
ATOM 628 N N . ASN A 1 83 ? 85.407 -74.404 7.555 1.00 16.00 83 ASN A N 1
ATOM 629 C CA . ASN A 1 83 ? 85.588 -75.615 8.396 1.00 18.10 83 ASN A CA 1
ATOM 630 C C . ASN A 1 83 ? 85.178 -76.997 7.823 1.00 18.20 83 ASN A C 1
ATOM 631 O O . ASN A 1 83 ? 84.905 -77.184 6.617 1.00 15.98 83 ASN A O 1
ATOM 636 N N . GLU A 1 84 ? 85.180 -78.021 8.689 1.00 21.31 84 GLU A N 1
ATOM 637 C CA . GLU A 1 84 ? 84.922 -79.396 8.210 1.00 22.26 84 GLU A CA 1
ATOM 638 C C . GLU A 1 84 ? 83.458 -79.864 8.031 1.00 23.51 84 GLU A C 1
ATOM 639 O O . GLU A 1 84 ? 83.248 -81.041 7.689 1.00 24.46 84 GLU A O 1
ATOM 645 N N . LYS A 1 85 ? 82.463 -78.994 8.244 1.00 22.52 85 LYS A N 1
ATOM 646 C CA . LYS A 1 85 ? 81.030 -79.358 8.003 1.00 23.81 85 LYS A CA 1
ATOM 647 C C . LYS A 1 85 ? 80.612 -79.457 6.527 1.00 21.90 85 LYS A C 1
ATOM 648 O O . LYS A 1 85 ? 80.890 -78.514 5.773 1.00 20.94 85 LYS A O 1
ATOM 654 N N . PRO A 1 86 ? 79.912 -80.540 6.111 1.00 20.66 86 PRO A N 1
ATOM 655 C CA . PRO A 1 86 ? 79.452 -80.613 4.705 1.00 19.67 86 PRO A CA 1
ATOM 656 C C . PRO A 1 86 ? 78.226 -79.725 4.380 1.00 19.43 86 PRO A C 1
ATOM 657 O O . PRO A 1 86 ? 77.381 -79.552 5.276 1.00 18.95 86 PRO A O 1
ATOM 661 N N . LEU A 1 87 ? 78.127 -79.195 3.137 1.00 18.09 87 LEU A N 1
ATOM 662 C CA . LEU A 1 87 ? 76.903 -78.556 2.580 1.00 16.70 87 LEU A CA 1
ATOM 663 C C . LEU A 1 87 ? 75.702 -79.560 2.568 1.00 18.14 87 LEU A C 1
ATOM 664 O O . LEU A 1 87 ? 75.946 -80.766 2.304 1.00 16.81 87 LEU A O 1
ATOM 669 N N . LYS A 1 88 ? 74.474 -79.100 2.914 1.00 19.36 88 LYS A N 1
ATOM 670 C CA . LYS A 1 88 ? 73.189 -79.897 2.928 1.00 19.98 88 LYS A CA 1
ATOM 671 C C . LYS A 1 88 ? 72.139 -79.442 1.902 1.00 20.78 88 LYS A C 1
ATOM 672 O O . LYS A 1 88 ? 72.005 -78.236 1.612 1.00 18.60 88 LYS A O 1
ATOM 678 N N . GLU A 1 89 ? 71.375 -80.387 1.337 1.00 20.94 89 GLU A N 1
ATOM 679 C CA . GLU A 1 89 ? 70.181 -80.024 0.541 1.00 20.04 89 GLU A CA 1
ATOM 680 C C . GLU A 1 89 ? 69.260 -79.006 1.247 1.00 19.41 89 GLU A C 1
ATOM 681 O O . GLU A 1 89 ? 68.909 -79.222 2.418 1.00 18.73 89 GLU A O 1
ATOM 687 N N . GLY A 1 90 ? 68.862 -77.921 0.572 1.00 15.74 90 GLY A N 1
ATOM 688 C CA . GLY A 1 90 ? 68.125 -76.780 1.174 1.00 14.00 90 GLY A CA 1
ATOM 689 C C . GLY A 1 90 ? 68.895 -75.529 1.674 1.00 13.77 90 GLY A C 1
ATOM 690 O O . GLY A 1 90 ? 68.225 -74.512 1.969 1.00 14.16 90 GLY A O 1
ATOM 691 N N . ASP A 1 91 ? 70.239 -75.575 1.760 1.00 14.50 91 ASP A N 1
ATOM 692 C CA . ASP A 1 91 ? 71.120 -74.431 2.234 1.00 13.80 91 ASP A CA 1
ATOM 693 C C . ASP A 1 91 ? 71.141 -73.233 1.234 1.00 13.51 91 ASP A C 1
ATOM 694 O O . ASP A 1 91 ? 71.037 -73.480 0.015 1.00 13.15 91 ASP A O 1
ATOM 699 N N . ILE A 1 92 ? 71.229 -71.962 1.688 1.00 11.42 92 ILE A N 1
ATOM 700 C CA . ILE A 1 92 ? 71.744 -70.789 0.883 1.00 11.46 92 ILE A CA 1
ATOM 701 C C . ILE A 1 92 ? 73.201 -70.414 1.315 1.00 11.94 92 ILE A C 1
ATOM 702 O O . ILE A 1 92 ? 73.456 -70.382 2.545 1.00 11.86 92 ILE A O 1
ATOM 707 N N . LEU A 1 93 ? 74.127 -70.114 0.382 1.00 11.25 93 LEU A N 1
ATOM 708 C CA . LEU A 1 93 ? 75.583 -69.813 0.652 1.00 10.82 93 LEU A CA 1
ATOM 709 C C . LEU A 1 93 ? 76.125 -68.495 0.009 1.00 11.54 93 LEU A C 1
ATOM 710 O O . LEU A 1 93 ? 75.998 -68.344 -1.240 1.00 10.21 93 LEU A O 1
ATOM 715 N N . ASN A 1 94 ? 76.805 -67.591 0.761 1.00 9.77 94 ASN A N 1
ATOM 716 C CA . ASN A 1 94 ? 77.637 -66.479 0.177 1.00 9.91 94 ASN A CA 1
ATOM 717 C C . ASN A 1 94 ? 79.142 -66.842 0.097 1.00 10.53 94 ASN A C 1
ATOM 718 O O . ASN A 1 94 ? 79.724 -67.275 1.110 1.00 9.85 94 ASN A O 1
ATOM 723 N N . VAL A 1 95 ? 79.771 -66.786 -1.104 1.00 7.03 95 VAL A N 1
ATOM 724 C CA . VAL A 1 95 ? 81.286 -66.753 -1.192 1.00 8.18 95 VAL A CA 1
ATOM 725 C C . VAL A 1 95 ? 81.860 -65.309 -1.413 1.00 9.53 95 VAL A C 1
ATOM 726 O O . VAL A 1 95 ? 81.461 -64.684 -2.429 1.00 8.67 95 VAL A O 1
ATOM 730 N N . ASP A 1 96 ? 82.766 -64.813 -0.541 1.00 8.97 96 ASP A N 1
ATOM 731 C CA . ASP A 1 96 ? 83.381 -63.415 -0.563 1.00 11.32 96 ASP A CA 1
ATOM 732 C C . ASP A 1 96 ? 84.906 -63.455 -0.861 1.00 10.55 96 ASP A C 1
ATOM 733 O O . ASP A 1 96 ? 85.676 -64.022 -0.052 1.00 12.69 96 ASP A O 1
ATOM 738 N N . ILE A 1 97 ? 85.341 -62.891 -2.004 1.00 10.32 97 ILE A N 1
ATOM 739 C CA . ILE A 1 97 ? 86.774 -62.862 -2.535 1.00 9.86 97 ILE A CA 1
ATOM 740 C C . ILE A 1 97 ? 87.480 -61.449 -2.518 1.00 10.09 97 ILE A C 1
ATOM 741 O O . ILE A 1 97 ? 86.812 -60.444 -2.878 1.00 9.73 97 ILE A O 1
ATOM 746 N N . THR A 1 98 ? 88.760 -61.338 -2.091 1.00 10.64 98 THR A N 1
ATOM 747 C CA . THR A 1 98 ? 89.646 -60.160 -2.397 1.00 8.83 98 THR A CA 1
ATOM 748 C C . THR A 1 98 ? 91.056 -60.602 -2.927 1.00 11.23 98 THR A C 1
ATOM 749 O O . THR A 1 98 ? 91.736 -61.398 -2.235 1.00 11.29 98 THR A O 1
ATOM 753 N N . VAL A 1 99 ? 91.501 -60.122 -4.110 1.00 9.77 99 VAL A N 1
ATOM 754 C CA . VAL A 1 99 ? 92.866 -60.410 -4.651 1.00 12.12 99 VAL A CA 1
ATOM 755 C C . VAL A 1 99 ? 93.780 -59.120 -4.636 1.00 13.68 99 VAL A C 1
ATOM 756 O O . VAL A 1 99 ? 93.269 -58.003 -4.920 1.00 11.45 99 VAL A O 1
ATOM 760 N N . ILE A 1 100 ? 95.080 -59.277 -4.313 1.00 12.28 100 ILE A N 1
ATOM 761 C CA . ILE A 1 100 ? 96.140 -58.253 -4.613 1.00 12.36 100 ILE A CA 1
ATOM 762 C C . ILE A 1 100 ? 97.060 -58.616 -5.803 1.00 13.97 100 ILE A C 1
ATOM 763 O O . ILE A 1 100 ? 97.702 -59.692 -5.735 1.00 14.43 100 ILE A O 1
ATOM 768 N N . LYS A 1 101 ? 97.122 -57.745 -6.841 1.00 15.28 101 LYS A N 1
ATOM 769 C CA . LYS A 1 101 ? 98.019 -57.882 -8.029 1.00 14.06 101 LYS A CA 1
ATOM 770 C C . LYS A 1 101 ? 99.016 -56.685 -8.186 1.00 14.94 101 LYS A C 1
ATOM 771 O O . LYS A 1 101 ? 98.607 -55.560 -8.479 1.00 12.21 101 LYS A O 1
ATOM 777 N N . ASP A 1 102 ? 100.306 -56.918 -7.911 1.00 15.79 102 ASP A N 1
ATOM 778 C CA . ASP A 1 102 ? 101.391 -55.892 -7.966 1.00 17.20 102 ASP A CA 1
ATOM 779 C C . ASP A 1 102 ? 101.093 -54.672 -7.044 1.00 16.97 102 ASP A C 1
ATOM 780 O O . ASP A 1 102 ? 101.319 -53.519 -7.422 1.00 17.99 102 ASP A O 1
ATOM 785 N N . GLY A 1 103 ? 100.526 -54.913 -5.856 1.00 16.58 103 GLY A N 1
ATOM 786 C CA . GLY A 1 103 ? 100.112 -53.821 -4.912 1.00 17.07 103 GLY A CA 1
ATOM 787 C C . GLY A 1 103 ? 98.673 -53.218 -4.960 1.00 17.83 103 GLY A C 1
ATOM 788 O O . GLY A 1 103 ? 98.286 -52.455 -4.024 1.00 16.38 103 GLY A O 1
ATOM 789 N N . TYR A 1 104 ? 97.900 -53.522 -6.012 1.00 15.73 104 TYR A N 1
ATOM 790 C CA . TYR A 1 104 ? 96.500 -53.020 -6.221 1.00 14.93 104 TYR A CA 1
ATOM 791 C C . TYR A 1 104 ? 95.369 -54.009 -5.816 1.00 14.29 104 TYR A C 1
ATOM 792 O O . TYR A 1 104 ? 95.517 -55.176 -6.163 1.00 14.33 104 TYR A O 1
ATOM 801 N N . HIS A 1 105 ? 94.292 -53.595 -5.124 1.00 12.53 105 HIS A N 1
ATOM 802 C CA . HIS A 1 105 ? 93.178 -54.529 -4.634 1.00 13.88 105 HIS A CA 1
ATOM 803 C C . HIS A 1 105 ? 91.840 -54.613 -5.453 1.00 13.76 105 HIS A C 1
ATOM 804 O O . HIS A 1 105 ? 91.362 -53.533 -5.861 1.00 13.46 105 HIS A O 1
ATOM 811 N N . GLY A 1 106 ? 91.246 -55.810 -5.723 1.00 9.68 106 GLY A N 1
ATOM 812 C CA . GLY A 1 106 ? 89.824 -55.943 -6.181 1.00 7.99 106 GLY A CA 1
ATOM 813 C C . GLY A 1 106 ? 88.897 -56.841 -5.343 1.00 10.10 106 GLY A C 1
ATOM 814 O O . GLY A 1 106 ? 89.330 -57.978 -5.039 1.00 8.90 106 GLY A O 1
ATOM 815 N N . ASP A 1 107 ? 87.657 -56.404 -5.048 1.00 10.01 107 ASP A N 1
ATOM 816 C CA . ASP A 1 107 ? 86.785 -56.935 -3.943 1.00 10.84 107 ASP A CA 1
ATOM 817 C C . ASP A 1 107 ? 85.319 -57.222 -4.443 1.00 10.77 107 ASP A C 1
ATOM 818 O O . ASP A 1 107 ? 84.633 -56.281 -4.936 1.00 11.37 107 ASP A O 1
ATOM 823 N N . THR A 1 108 ? 84.817 -58.476 -4.327 1.00 9.48 108 THR A N 1
ATOM 824 C CA . THR A 1 108 ? 83.483 -58.901 -4.891 1.00 9.60 108 THR A CA 1
ATOM 825 C C . THR A 1 108 ? 82.844 -60.189 -4.244 1.00 9.91 108 THR A C 1
ATOM 826 O O . THR A 1 108 ? 83.620 -61.039 -3.735 1.00 10.96 108 THR A O 1
ATOM 830 N N . SER A 1 109 ? 81.503 -60.333 -4.203 1.00 7.99 109 SER A N 1
ATOM 831 C CA . SER A 1 109 ? 80.813 -61.575 -3.666 1.00 9.03 109 SER A CA 1
ATOM 832 C C . SER A 1 109 ? 79.480 -61.912 -4.407 1.00 10.12 109 SER A C 1
ATOM 833 O O . SER A 1 109 ? 78.885 -60.996 -5.033 1.00 11.00 109 SER A O 1
ATOM 836 N N . LYS A 1 110 ? 79.019 -63.185 -4.348 1.00 10.08 110 LYS A N 1
ATOM 837 C CA . LYS A 1 110 ? 77.690 -63.680 -4.868 1.00 11.48 110 LYS A CA 1
ATOM 838 C C . LYS A 1 110 ? 77.000 -64.832 -4.056 1.00 11.07 110 LYS A C 1
ATOM 839 O O . LYS A 1 110 ? 77.697 -65.562 -3.300 1.00 11.65 110 LYS A O 1
ATOM 845 N N . MET A 1 111 ? 75.661 -64.967 -4.191 1.00 10.68 111 MET A N 1
ATOM 846 C CA . MET A 1 111 ? 74.764 -66.041 -3.673 1.00 12.04 111 MET A CA 1
ATOM 847 C C . MET A 1 111 ? 74.648 -67.324 -4.547 1.00 11.01 111 MET A C 1
ATOM 848 O O . MET A 1 111 ? 74.550 -67.212 -5.805 1.00 11.37 111 MET A O 1
ATOM 853 N N . PHE A 1 112 ? 74.670 -68.507 -3.894 1.00 10.92 112 PHE A N 1
ATOM 854 C CA . PHE A 1 112 ? 74.387 -69.868 -4.520 1.00 12.37 112 PHE A CA 1
ATOM 855 C C . PHE A 1 112 ? 73.172 -70.607 -3.826 1.00 12.85 112 PHE A C 1
ATOM 856 O O . PHE A 1 112 ? 73.077 -70.572 -2.580 1.00 13.25 112 PHE A O 1
ATOM 864 N N . LEU A 1 113 ? 72.229 -71.215 -4.583 1.00 13.54 113 LEU A N 1
ATOM 865 C CA . LEU A 1 113 ? 71.113 -72.066 -4.069 1.00 14.22 113 LEU A CA 1
ATOM 866 C C . LEU A 1 113 ? 71.442 -73.599 -4.145 1.00 15.10 113 LEU A C 1
ATOM 867 O O . LEU A 1 113 ? 71.714 -74.076 -5.270 1.00 14.60 113 LEU A O 1
ATOM 872 N N . VAL A 1 114 ? 71.494 -74.356 -3.027 1.00 13.59 114 VAL A N 1
ATOM 873 C CA . VAL A 1 114 ? 71.929 -75.790 -2.947 1.00 16.10 114 VAL A CA 1
ATOM 874 C C . VAL A 1 114 ? 70.703 -76.773 -3.033 1.00 16.01 114 VAL A C 1
ATOM 875 O O . VAL A 1 114 ? 69.944 -76.978 -2.062 1.00 13.14 114 VAL A O 1
ATOM 879 N N . GLY A 1 115 ? 70.459 -77.298 -4.235 1.00 16.16 115 GLY A N 1
ATOM 880 C CA . GLY A 1 115 ? 69.292 -78.197 -4.475 1.00 19.08 115 GLY A CA 1
ATOM 881 C C . GLY A 1 115 ? 67.890 -77.594 -4.267 1.00 20.06 115 GLY A C 1
ATOM 882 O O . GLY A 1 115 ? 67.642 -76.445 -4.717 1.00 17.44 115 GLY A O 1
ATOM 883 N N . LYS A 1 116 ? 66.966 -78.348 -3.640 1.00 18.66 116 LYS A N 1
ATOM 884 C CA . LYS A 1 116 ? 65.586 -77.824 -3.415 1.00 20.00 116 LYS A CA 1
ATOM 885 C C . LYS A 1 116 ? 65.529 -76.868 -2.213 1.00 19.57 116 LYS A C 1
ATOM 886 O O . LYS A 1 116 ? 65.793 -77.321 -1.098 1.00 19.01 116 LYS A O 1
ATOM 892 N N . THR A 1 117 ? 65.244 -75.584 -2.444 1.00 20.43 117 THR A N 1
ATOM 893 C CA . THR A 1 117 ? 65.166 -74.534 -1.402 1.00 21.64 117 THR A CA 1
ATOM 894 C C . THR A 1 117 ? 63.682 -74.088 -1.228 1.00 23.39 117 THR A C 1
ATOM 895 O O . THR A 1 117 ? 62.931 -74.030 -2.208 1.00 25.43 117 THR A O 1
ATOM 899 N N . PRO A 1 118 ? 63.259 -73.623 -0.036 1.00 24.63 118 PRO A N 1
ATOM 900 C CA . PRO A 1 118 ? 61.964 -72.870 0.114 1.00 25.11 118 PRO A CA 1
ATOM 901 C C . PRO A 1 118 ? 61.699 -71.627 -0.765 1.00 27.51 118 PRO A C 1
ATOM 902 O O . PRO A 1 118 ? 62.660 -70.920 -1.059 1.00 25.69 118 PRO A O 1
ATOM 906 N N . GLU A 1 119 ? 60.449 -71.344 -1.189 1.00 28.88 119 GLU A N 1
ATOM 907 C CA . GLU A 1 119 ? 60.156 -70.221 -2.113 1.00 28.64 119 GLU A CA 1
ATOM 908 C C . GLU A 1 119 ? 60.506 -68.825 -1.566 1.00 28.29 119 GLU A C 1
ATOM 909 O O . GLU A 1 119 ? 60.902 -67.919 -2.347 1.00 27.12 119 GLU A O 1
ATOM 915 N N A TRP A 1 120 ? 60.345 -68.679 -0.239 0.50 26.56 120 TRP A N 1
ATOM 916 N N B TRP A 1 120 ? 60.431 -68.624 -0.260 0.50 27.25 120 TRP A N 1
ATOM 917 C CA A TRP A 1 120 ? 60.748 -67.467 0.511 0.50 26.15 120 TRP A CA 1
ATOM 918 C CA B TRP A 1 120 ? 60.771 -67.280 0.190 0.50 27.22 120 TRP A CA 1
ATOM 919 C C A TRP A 1 120 ? 62.229 -67.162 0.289 0.50 25.20 120 TRP A C 1
ATOM 920 C C B TRP A 1 120 ? 62.294 -67.124 0.462 0.50 25.84 120 TRP A C 1
ATOM 921 O O A TRP A 1 120 ? 62.603 -65.997 0.088 0.50 25.49 120 TRP A O 1
ATOM 922 O O B TRP A 1 120 ? 62.808 -66.016 0.710 0.50 25.63 120 TRP A O 1
ATOM 943 N N . ALA A 1 121 ? 63.046 -68.220 0.285 1.00 24.24 121 ALA A N 1
ATOM 944 C CA . ALA A 1 121 ? 64.510 -68.090 0.144 1.00 20.41 121 ALA A CA 1
ATOM 945 C C . ALA A 1 121 ? 64.956 -67.638 -1.253 1.00 17.74 121 ALA A C 1
ATOM 946 O O . ALA A 1 121 ? 65.805 -66.745 -1.281 1.00 15.19 121 ALA A O 1
ATOM 948 N N . ASP A 1 122 ? 64.467 -68.220 -2.363 1.00 15.83 122 ASP A N 1
ATOM 949 C CA . ASP A 1 122 ? 64.832 -67.704 -3.709 1.00 17.03 122 ASP A CA 1
ATOM 950 C C . ASP A 1 122 ? 64.505 -66.196 -3.905 1.00 16.90 122 ASP A C 1
ATOM 951 O O . ASP A 1 122 ? 65.321 -65.414 -4.457 1.00 16.06 122 ASP A O 1
ATOM 956 N N . ARG A 1 123 ? 63.321 -65.768 -3.452 1.00 17.93 123 ARG A N 1
ATOM 957 C CA . ARG A 1 123 ? 62.887 -64.360 -3.503 1.00 19.59 123 ARG A CA 1
ATOM 958 C C . ARG A 1 123 ? 63.716 -63.377 -2.672 1.00 17.95 123 ARG A C 1
ATOM 959 O O . ARG A 1 123 ? 63.983 -62.259 -3.158 1.00 16.38 123 ARG A O 1
ATOM 967 N N . LEU A 1 124 ? 64.038 -63.737 -1.419 1.00 14.65 124 LEU A N 1
ATOM 968 C CA . LEU A 1 124 ? 65.014 -62.928 -0.646 1.00 15.70 124 LEU A CA 1
ATOM 969 C C . LEU A 1 124 ? 66.339 -62.667 -1.498 1.00 15.86 124 LEU A C 1
ATOM 970 O O . LEU A 1 124 ? 66.861 -61.514 -1.523 1.00 14.09 124 LEU A O 1
ATOM 975 N N . CYS A 1 125 ? 66.887 -63.698 -2.176 1.00 13.97 125 CYS A N 1
ATOM 976 C CA . CYS A 1 125 ? 68.177 -63.562 -2.905 1.00 13.76 125 CYS A CA 1
ATOM 977 C C . CYS A 1 125 ? 68.031 -62.650 -4.161 1.00 14.08 125 CYS A C 1
ATOM 978 O O . CYS A 1 125 ? 68.904 -61.766 -4.412 1.00 14.03 125 CYS A O 1
ATOM 981 N N . GLN A 1 126 ? 66.921 -62.822 -4.915 1.00 13.74 126 GLN A N 1
ATOM 982 C CA . GLN A 1 126 ? 66.580 -61.929 -6.068 1.00 12.90 126 GLN A CA 1
ATOM 983 C C . GLN A 1 126 ? 66.425 -60.436 -5.706 1.00 13.78 126 GLN A C 1
ATOM 984 O O . GLN A 1 126 ? 67.031 -59.566 -6.382 1.00 11.88 126 GLN A O 1
ATOM 990 N N . ILE A 1 127 ? 65.653 -60.123 -4.663 1.00 12.56 127 ILE A N 1
ATOM 991 C CA . ILE A 1 127 ? 65.392 -58.701 -4.212 1.00 14.41 127 ILE A CA 1
ATOM 992 C C . ILE A 1 127 ? 66.700 -58.000 -3.706 1.00 14.68 127 ILE A C 1
ATOM 993 O O . ILE A 1 127 ? 66.932 -56.799 -3.994 1.00 12.83 127 ILE A O 1
ATOM 998 N N . THR A 1 128 ? 67.542 -58.720 -2.935 1.00 13.44 128 THR A N 1
ATOM 999 C CA . THR A 1 128 ? 68.921 -58.253 -2.603 1.00 13.20 128 THR A CA 1
ATOM 1000 C C . THR A 1 128 ? 69.837 -57.827 -3.808 1.00 13.80 128 THR A C 1
ATOM 1001 O O . THR A 1 128 ? 70.486 -56.742 -3.748 1.00 12.19 128 THR A O 1
ATOM 1005 N N . GLN A 1 129 ? 69.907 -58.632 -4.893 1.00 11.70 129 GLN A N 1
ATOM 1006 C CA . GLN A 1 129 ? 70.651 -58.263 -6.142 1.00 11.27 129 GLN A CA 1
ATOM 1007 C C . GLN A 1 129 ? 70.077 -57.003 -6.848 1.00 11.28 129 GLN A C 1
ATOM 1008 O O . GLN A 1 129 ? 70.874 -56.085 -7.177 1.00 11.74 129 GLN A O 1
ATOM 1014 N N . GLU A 1 130 ? 68.735 -56.898 -6.970 1.00 11.71 130 GLU A N 1
ATOM 1015 C CA . GLU A 1 130 ? 68.039 -55.669 -7.496 1.00 11.66 130 GLU A CA 1
ATOM 1016 C C . GLU A 1 130 ? 68.359 -54.355 -6.735 1.00 13.63 130 GLU A C 1
ATOM 1017 O O . GLU A 1 130 ? 68.553 -53.278 -7.382 1.00 12.08 130 GLU A O 1
ATOM 1023 N N . CYS A 1 131 ? 68.334 -54.430 -5.389 1.00 10.72 131 CYS A N 1
ATOM 1024 C CA . CYS A 1 131 ? 68.795 -53.350 -4.467 1.00 14.31 131 CYS A CA 1
ATOM 1025 C C . CYS A 1 131 ? 70.254 -52.870 -4.778 1.00 13.66 131 CYS A C 1
ATOM 1026 O O . CYS A 1 131 ? 70.495 -51.630 -4.860 1.00 12.74 131 CYS A O 1
ATOM 1029 N N . MET A 1 132 ? 71.239 -53.782 -4.879 1.00 10.71 132 MET A N 1
ATOM 1030 C CA . MET A 1 132 ? 72.627 -53.378 -5.305 1.00 12.71 132 MET A CA 1
ATOM 1031 C C . MET A 1 132 ? 72.666 -52.670 -6.689 1.00 13.66 132 MET A C 1
ATOM 1032 O O . MET A 1 132 ? 73.333 -51.598 -6.812 1.00 14.71 132 MET A O 1
ATOM 1037 N N . TYR A 1 133 ? 71.953 -53.189 -7.695 1.00 12.48 133 TYR A N 1
ATOM 1038 C CA . TYR A 1 133 ? 71.927 -52.576 -9.042 1.00 13.90 133 TYR A CA 1
ATOM 1039 C C . TYR A 1 133 ? 71.285 -51.145 -8.979 1.00 15.37 133 TYR A C 1
ATOM 1040 O O . TYR A 1 133 ? 71.783 -50.206 -9.672 1.00 15.78 133 TYR A O 1
ATOM 1049 N N . LYS A 1 134 ? 70.238 -50.942 -8.170 1.00 15.91 134 LYS A N 1
ATOM 1050 C CA . LYS A 1 134 ? 69.608 -49.563 -8.075 1.00 17.24 134 LYS A CA 1
ATOM 1051 C C . LYS A 1 134 ? 70.564 -48.513 -7.434 1.00 18.22 134 LYS A C 1
ATOM 1052 O O . LYS A 1 134 ? 70.665 -47.308 -7.850 1.00 17.95 134 LYS A O 1
ATOM 1058 N N . GLY A 1 135 ? 71.266 -48.957 -6.389 1.00 17.88 135 GLY A N 1
ATOM 1059 C CA . GLY A 1 135 ? 72.322 -48.106 -5.776 1.00 18.19 135 GLY A CA 1
ATOM 1060 C C . GLY A 1 135 ? 73.464 -47.695 -6.704 1.00 18.18 135 GLY A C 1
ATOM 1061 O O . GLY A 1 135 ? 73.914 -46.540 -6.623 1.00 19.43 135 GLY A O 1
ATOM 1062 N N . ILE A 1 136 ? 73.998 -48.605 -7.530 1.00 14.20 136 ILE A N 1
ATOM 1063 C CA . ILE A 1 136 ? 75.012 -48.282 -8.601 1.00 14.90 136 ILE A CA 1
ATOM 1064 C C . ILE A 1 136 ? 74.450 -47.237 -9.644 1.00 16.70 136 ILE A C 1
ATOM 1065 O O . ILE A 1 136 ? 75.172 -46.322 -10.144 1.00 13.58 136 ILE A O 1
ATOM 1070 N N . SER A 1 137 ? 73.151 -47.345 -9.948 1.00 18.05 137 SER A N 1
ATOM 1071 C CA . SER A 1 137 ? 72.535 -46.494 -11.007 1.00 19.30 137 SER A CA 1
ATOM 1072 C C . SER A 1 137 ? 72.504 -44.963 -10.757 1.00 21.04 137 SER A C 1
ATOM 1073 O O . SER A 1 137 ? 72.402 -44.185 -11.718 1.00 22.28 137 SER A O 1
ATOM 1076 N N . VAL A 1 138 ? 72.583 -44.528 -9.498 1.00 19.81 138 VAL A N 1
ATOM 1077 C CA . VAL A 1 138 ? 72.633 -43.081 -9.144 1.00 21.39 138 VAL A CA 1
ATOM 1078 C C . VAL A 1 138 ? 74.039 -42.416 -8.996 1.00 21.67 138 VAL A C 1
ATOM 1079 O O . VAL A 1 138 ? 74.112 -41.212 -8.680 1.00 21.98 138 VAL A O 1
ATOM 1083 N N . VAL A 1 139 ? 75.124 -43.188 -9.175 1.00 19.33 139 VAL A N 1
ATOM 1084 C CA . VAL A 1 139 ? 76.514 -42.691 -9.013 1.00 18.52 139 VAL A CA 1
ATOM 1085 C C . VAL A 1 139 ? 76.925 -41.777 -10.182 1.00 19.87 139 VAL A C 1
ATOM 1086 O O . VAL A 1 139 ? 76.746 -42.201 -11.318 1.00 18.96 139 VAL A O 1
ATOM 1090 N N . ARG A 1 140 ? 77.400 -40.544 -9.904 1.00 21.17 140 ARG A N 1
ATOM 1091 C CA . ARG A 1 140 ? 77.960 -39.581 -10.902 1.00 20.84 140 ARG A CA 1
ATOM 1092 C C . ARG A 1 140 ? 78.548 -38.318 -10.203 1.00 19.32 140 ARG A C 1
ATOM 1093 O O . ARG A 1 140 ? 78.185 -38.025 -9.068 1.00 17.45 140 ARG A O 1
ATOM 1101 N N . PRO A 1 141 ? 79.432 -37.527 -10.854 1.00 20.15 141 PRO A N 1
ATOM 1102 C CA . PRO A 1 141 ? 79.861 -36.240 -10.232 1.00 20.14 141 PRO A CA 1
ATOM 1103 C C . PRO A 1 141 ? 78.750 -35.271 -9.757 1.00 20.19 141 PRO A C 1
ATOM 1104 O O . PRO A 1 141 ? 77.809 -35.040 -10.505 1.00 23.08 141 PRO A O 1
ATOM 1108 N N . GLY A 1 142 ? 78.755 -34.760 -8.525 1.00 19.96 142 GLY A N 1
ATOM 1109 C CA . GLY A 1 142 ? 77.612 -33.950 -7.993 1.00 20.00 142 GLY A CA 1
ATOM 1110 C C . GLY A 1 142 ? 76.444 -34.609 -7.244 1.00 20.37 142 GLY A C 1
ATOM 1111 O O . GLY A 1 142 ? 75.689 -33.932 -6.514 1.00 20.35 142 GLY A O 1
ATOM 1112 N N . ALA A 1 143 ? 76.311 -35.944 -7.337 1.00 18.52 143 ALA A N 1
ATOM 1113 C CA . ALA A 1 143 ? 75.421 -36.689 -6.429 1.00 19.37 143 ALA A CA 1
ATOM 1114 C C . ALA A 1 143 ? 76.020 -36.691 -5.015 1.00 18.86 143 ALA A C 1
ATOM 1115 O O . ALA A 1 143 ? 77.175 -36.241 -4.835 1.00 19.76 143 ALA A O 1
ATOM 1117 N N . HIS A 1 144 ? 75.243 -37.084 -4.000 1.00 18.49 144 HIS A N 1
ATOM 1118 C CA . HIS A 1 144 ? 75.682 -37.119 -2.594 1.00 18.08 144 HIS A CA 1
ATOM 1119 C C . HIS A 1 144 ? 75.677 -38.608 -2.110 1.00 20.14 144 HIS A C 1
ATOM 1120 O O . HIS A 1 144 ? 74.825 -39.363 -2.637 1.00 18.41 144 HIS A O 1
ATOM 1127 N N . LEU A 1 145 ? 76.450 -39.004 -1.073 1.00 20.27 145 LEU A N 1
ATOM 1128 C CA . LEU A 1 145 ? 76.413 -40.421 -0.530 1.00 21.69 145 LEU A CA 1
ATOM 1129 C C . LEU A 1 145 ? 75.044 -40.914 0.005 1.00 21.95 145 LEU A C 1
ATOM 1130 O O . LEU A 1 145 ? 74.639 -42.103 -0.128 1.00 18.89 145 LEU A O 1
ATOM 1135 N N . GLY A 1 146 ? 74.292 -39.971 0.581 1.00 18.96 146 GLY A N 1
ATOM 1136 C CA . GLY A 1 146 ? 72.913 -40.230 0.988 1.00 21.71 146 GLY A CA 1
ATOM 1137 C C . GLY A 1 146 ? 71.854 -40.683 -0.015 1.00 20.89 146 GLY A C 1
ATOM 1138 O O . GLY A 1 146 ? 70.835 -41.300 0.378 1.00 21.76 146 GLY A O 1
ATOM 1139 N N . ASP A 1 147 ? 72.082 -40.415 -1.295 1.00 19.75 147 ASP A N 1
ATOM 1140 C CA . ASP A 1 147 ? 71.222 -40.848 -2.396 1.00 20.42 147 ASP A CA 1
ATOM 1141 C C . ASP A 1 147 ? 71.297 -42.401 -2.602 1.00 19.15 147 ASP A C 1
ATOM 1142 O O . ASP A 1 147 ? 70.276 -43.028 -2.942 1.00 18.74 147 ASP A O 1
ATOM 1147 N N . ILE A 1 148 ? 72.488 -42.995 -2.457 1.00 18.15 148 ILE A N 1
ATOM 1148 C CA . ILE A 1 148 ? 72.695 -44.490 -2.376 1.00 17.55 148 ILE A CA 1
ATOM 1149 C C . ILE A 1 148 ? 71.856 -45.192 -1.257 1.00 17.61 148 ILE A C 1
ATOM 1150 O O . ILE A 1 148 ? 71.105 -46.166 -1.543 1.00 17.79 148 ILE A O 1
ATOM 1155 N N . GLY A 1 149 ? 71.982 -44.773 0.005 1.00 19.17 149 GLY A N 1
ATOM 1156 C CA . GLY A 1 149 ? 71.175 -45.301 1.128 1.00 16.99 149 GLY A CA 1
ATOM 1157 C C . GLY A 1 149 ? 69.635 -45.223 1.005 1.00 17.92 149 GLY A C 1
ATOM 1158 O O . GLY A 1 149 ? 68.933 -46.225 1.368 1.00 15.90 149 GLY A O 1
ATOM 1159 N N . GLU A 1 150 ? 69.077 -44.067 0.566 1.00 16.29 150 GLU A N 1
ATOM 1160 C CA . GLU A 1 150 ? 67.591 -43.897 0.373 1.00 16.39 150 GLU A CA 1
ATOM 1161 C C . GLU A 1 150 ? 66.978 -44.909 -0.634 1.00 17.29 150 GLU A C 1
ATOM 1162 O O . GLU A 1 150 ? 65.954 -45.572 -0.339 1.00 17.05 150 GLU A O 1
ATOM 1168 N N . ILE A 1 151 ? 67.561 -45.035 -1.833 1.00 16.09 151 ILE A N 1
ATOM 1169 C CA . ILE A 1 151 ? 67.025 -45.977 -2.863 1.00 16.29 151 ILE A CA 1
ATOM 1170 C C . ILE A 1 151 ? 67.064 -47.476 -2.487 1.00 16.29 151 ILE A C 1
ATOM 1171 O O . ILE A 1 151 ? 66.071 -48.214 -2.768 1.00 16.76 151 ILE A O 1
ATOM 1176 N N . ILE A 1 152 ? 68.157 -47.929 -1.850 1.00 15.09 152 ILE A N 1
ATOM 1177 C CA . ILE A 1 152 ? 68.229 -49.326 -1.281 1.00 12.69 152 ILE A CA 1
ATOM 1178 C C . ILE A 1 152 ? 67.117 -49.565 -0.192 1.00 14.43 152 ILE A C 1
ATOM 1179 O O . ILE A 1 152 ? 66.379 -50.586 -0.249 1.00 14.63 152 ILE A O 1
ATOM 1184 N N . GLN A 1 153 ? 67.015 -48.693 0.831 1.00 13.73 153 GLN A N 1
ATOM 1185 C CA . GLN A 1 153 ? 66.031 -48.804 1.933 1.00 15.88 153 GLN A CA 1
ATOM 1186 C C . GLN A 1 153 ? 64.575 -48.809 1.413 1.00 15.27 153 GLN A C 1
ATOM 1187 O O . GLN A 1 153 ? 63.749 -49.614 1.928 1.00 15.85 153 GLN A O 1
ATOM 1193 N N . LYS A 1 154 ? 64.231 -48.026 0.370 1.00 16.42 154 LYS A N 1
ATOM 1194 C CA . LYS A 1 154 ? 62.827 -48.041 -0.119 1.00 16.89 154 LYS A CA 1
ATOM 1195 C C . LYS A 1 154 ? 62.401 -49.388 -0.781 1.00 16.87 154 LYS A C 1
ATOM 1196 O O . LYS A 1 154 ? 61.252 -49.860 -0.548 1.00 14.72 154 LYS A O 1
ATOM 1202 N N . HIS A 1 155 ? 63.291 -49.983 -1.605 1.00 15.72 155 HIS A N 1
ATOM 1203 C CA . HIS A 1 155 ? 62.997 -51.246 -2.343 1.00 14.70 155 HIS A CA 1
ATOM 1204 C C . HIS A 1 155 ? 62.890 -52.461 -1.348 1.00 16.02 155 HIS A C 1
ATOM 1205 O O . HIS A 1 155 ? 61.979 -53.330 -1.497 1.00 13.94 155 HIS A O 1
ATOM 1212 N N . ALA A 1 156 ? 63.806 -52.551 -0.373 1.00 14.14 156 ALA A N 1
ATOM 1213 C CA . ALA A 1 156 ? 63.705 -53.574 0.718 1.00 16.07 156 ALA A CA 1
ATOM 1214 C C . ALA A 1 156 ? 62.396 -53.538 1.546 1.00 16.15 156 ALA A C 1
ATOM 1215 O O . ALA A 1 156 ? 61.731 -54.598 1.763 1.00 14.42 156 ALA A O 1
ATOM 1217 N N . GLU A 1 157 ? 62.047 -52.339 2.057 1.00 13.75 157 GLU A N 1
ATOM 1218 C CA . GLU A 1 157 ? 60.837 -52.172 2.903 1.00 15.00 157 GLU A CA 1
ATOM 1219 C C . GLU A 1 157 ? 59.495 -52.428 2.140 1.00 14.46 157 GLU A C 1
ATOM 1220 O O . GLU A 1 157 ? 58.525 -52.952 2.752 1.00 17.11 157 GLU A O 1
ATOM 1226 N N . LYS A 1 158 ? 59.411 -52.065 0.856 1.00 14.99 158 LYS A N 1
ATOM 1227 C CA . LYS A 1 158 ? 58.203 -52.390 0.028 1.00 16.51 158 LYS A CA 1
ATOM 1228 C C . LYS A 1 158 ? 57.886 -53.916 -0.010 1.00 17.04 158 LYS A C 1
ATOM 1229 O O . LYS A 1 158 ? 56.691 -54.309 -0.008 1.00 17.18 158 LYS A O 1
ATOM 1235 N N . ASN A 1 159 ? 58.949 -54.748 0.001 1.00 15.50 159 ASN A N 1
ATOM 1236 C CA . ASN A 1 159 ? 58.877 -56.238 -0.011 1.00 14.15 159 ASN A CA 1
ATOM 1237 C C . ASN A 1 159 ? 58.806 -56.907 1.390 1.00 14.87 159 ASN A C 1
ATOM 1238 O O . ASN A 1 159 ? 58.831 -58.167 1.531 1.00 15.43 159 ASN A O 1
ATOM 1243 N N . GLY A 1 160 ? 58.614 -56.090 2.427 1.00 14.16 160 GLY A N 1
ATOM 1244 C CA . GLY A 1 160 ? 58.565 -56.621 3.799 1.00 14.63 160 GLY A CA 1
ATOM 1245 C C . GLY A 1 160 ? 59.828 -57.070 4.550 1.00 15.90 160 GLY A C 1
ATOM 1246 O O . GLY A 1 160 ? 59.705 -57.767 5.580 1.00 15.49 160 GLY A O 1
ATOM 1247 N N . PHE A 1 161 ? 61.011 -56.639 4.107 1.00 14.10 161 PHE A N 1
ATOM 1248 C CA . PHE A 1 161 ? 62.348 -57.067 4.644 1.00 15.74 161 PHE A CA 1
ATOM 1249 C C . PHE A 1 161 ? 63.006 -55.858 5.380 1.00 16.84 161 PHE A C 1
ATOM 1250 O O . PHE A 1 161 ? 62.426 -54.746 5.314 1.00 18.86 161 PHE A O 1
ATOM 1258 N N . SER A 1 162 ? 64.134 -56.002 6.109 1.00 15.97 162 SER A N 1
ATOM 1259 C CA . SER A 1 162 ? 64.836 -54.895 6.806 1.00 15.45 162 SER A CA 1
ATOM 1260 C C . SER A 1 162 ? 66.352 -54.705 6.442 1.00 17.44 162 SER A C 1
ATOM 1261 O O . SER A 1 162 ? 66.957 -55.662 5.911 1.00 16.95 162 SER A O 1
ATOM 1264 N N . VAL A 1 163 ? 66.952 -53.514 6.681 1.00 17.29 163 VAL A N 1
ATOM 1265 C CA . VAL A 1 163 ? 68.381 -53.190 6.343 1.00 16.74 163 VAL A CA 1
ATOM 1266 C C . VAL A 1 163 ? 69.339 -53.313 7.564 1.00 16.53 163 VAL A C 1
ATOM 1267 O O . VAL A 1 163 ? 69.055 -52.682 8.609 1.00 17.89 163 VAL A O 1
ATOM 1271 N N . VAL A 1 164 ? 70.413 -54.124 7.514 1.00 14.55 164 VAL A N 1
ATOM 1272 C CA . VAL A 1 164 ? 71.438 -54.163 8.603 1.00 15.88 164 VAL A CA 1
ATOM 1273 C C . VAL A 1 164 ? 72.159 -52.787 8.771 1.00 17.40 164 VAL A C 1
ATOM 1274 O O . VAL A 1 164 ? 72.687 -52.254 7.788 1.00 14.01 164 VAL A O 1
ATOM 1278 N N . ARG A 1 165 ? 72.225 -52.261 10.013 1.00 19.07 165 ARG A N 1
ATOM 1279 C CA . ARG A 1 165 ? 72.855 -50.952 10.332 1.00 21.62 165 ARG A CA 1
ATOM 1280 C C . ARG A 1 165 ? 74.306 -50.950 10.876 1.00 22.97 165 ARG A C 1
ATOM 1281 O O . ARG A 1 165 ? 74.976 -49.926 10.766 1.00 22.48 165 ARG A O 1
ATOM 1289 N N . GLU A 1 166 ? 74.780 -52.065 11.441 1.00 23.08 166 GLU A N 1
ATOM 1290 C CA . GLU A 1 166 ? 76.012 -52.182 12.241 1.00 25.57 166 GLU A CA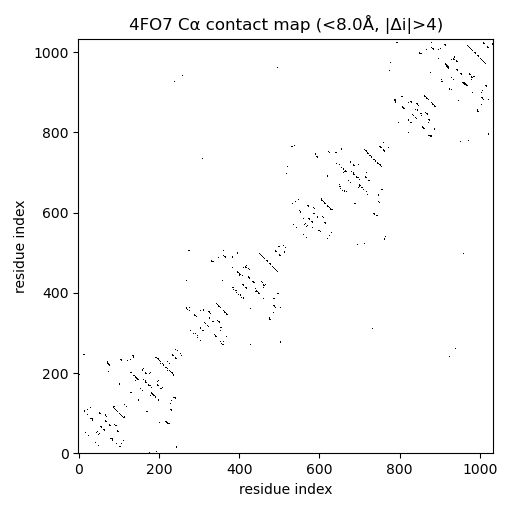 1
ATOM 1291 C C . GLU A 1 166 ? 77.260 -52.509 11.390 1.00 24.47 166 GLU A C 1
ATOM 1292 O O . GLU A 1 166 ? 78.371 -52.421 11.923 1.00 25.68 166 GLU A O 1
ATOM 1298 N N . TYR A 1 167 ? 77.122 -52.806 10.086 1.00 21.62 167 TYR A N 1
ATOM 1299 C CA . TYR A 1 167 ? 78.236 -53.058 9.129 1.00 20.72 167 TYR A CA 1
ATOM 1300 C C . TYR A 1 167 ? 78.064 -52.165 7.829 1.00 20.19 167 TYR A C 1
ATOM 1301 O O . TYR A 1 167 ? 76.899 -51.829 7.486 1.00 20.65 167 TYR A O 1
ATOM 1310 N N . CYS A 1 168 ? 79.138 -51.801 7.094 1.00 19.75 168 CYS A N 1
ATOM 1311 C CA . CYS A 1 168 ? 79.089 -50.891 5.908 1.00 18.42 168 CYS A CA 1
ATOM 1312 C C . CYS A 1 168 ? 80.075 -51.130 4.709 1.00 18.00 168 CYS A C 1
ATOM 1313 O O . CYS A 1 168 ? 81.026 -51.935 4.797 1.00 19.28 168 CYS A O 1
ATOM 1316 N N . GLY A 1 169 ? 79.867 -50.498 3.553 1.00 14.62 169 GLY A N 1
ATOM 1317 C CA . GLY A 1 169 ? 80.906 -50.442 2.489 1.00 13.77 169 GLY A CA 1
ATOM 1318 C C . GLY A 1 169 ? 82.063 -49.439 2.749 1.00 13.60 169 GLY A C 1
ATOM 1319 O O . GLY A 1 169 ? 81.994 -48.664 3.741 1.00 13.72 169 GLY A O 1
ATOM 1320 N N . HIS A 1 170 ? 83.056 -49.370 1.838 1.00 13.10 170 HIS A N 1
ATOM 1321 C CA . HIS A 1 170 ? 84.379 -48.636 2.041 1.00 13.27 170 HIS A CA 1
ATOM 1322 C C . HIS A 1 170 ? 85.156 -48.135 0.785 1.00 14.92 170 HIS A C 1
ATOM 1323 O O . HIS A 1 170 ? 85.080 -48.803 -0.258 1.00 15.10 170 HIS A O 1
ATOM 1330 N N . GLY A 1 171 ? 85.931 -47.019 0.814 1.00 14.55 171 GLY A N 1
ATOM 1331 C CA . GLY A 1 171 ? 86.982 -46.762 -0.219 1.00 13.89 171 GLY A CA 1
ATOM 1332 C C . GLY A 1 171 ? 88.065 -47.877 -0.303 1.00 12.22 171 GLY A C 1
ATOM 1333 O O . GLY A 1 171 ? 88.237 -48.680 0.659 1.00 12.93 171 GLY A O 1
ATOM 1334 N N . ILE A 1 172 ? 88.734 -48.017 -1.461 1.00 11.80 172 ILE A N 1
ATOM 1335 C CA . ILE A 1 172 ? 89.705 -49.131 -1.776 1.00 13.16 172 ILE A CA 1
ATOM 1336 C C . ILE A 1 172 ? 90.735 -48.685 -2.851 1.00 13.76 172 ILE A C 1
ATOM 1337 O O . ILE A 1 172 ? 90.402 -47.807 -3.675 1.00 14.69 172 ILE A O 1
ATOM 1342 N N . GLY A 1 173 ? 91.957 -49.244 -2.884 1.00 15.62 173 GLY A N 1
ATOM 1343 C CA . GLY A 1 173 ? 93.017 -48.902 -3.881 1.00 15.36 173 GLY A CA 1
ATOM 1344 C C . GLY A 1 173 ? 94.380 -49.566 -3.642 1.00 16.83 173 GLY A C 1
ATOM 1345 O O . GLY A 1 173 ? 94.491 -50.821 -3.760 1.00 14.70 173 GLY A O 1
ATOM 1346 N N . LYS A 1 174 ? 95.380 -48.773 -3.205 1.00 18.59 174 LYS A N 1
ATOM 1347 C CA . LYS A 1 174 ? 96.678 -49.298 -2.708 1.00 17.95 174 LYS A CA 1
ATOM 1348 C C . LYS A 1 174 ? 96.610 -49.954 -1.322 1.00 17.41 174 LYS A C 1
ATOM 1349 O O . LYS A 1 174 ? 97.566 -50.675 -0.954 1.00 17.25 174 LYS A O 1
ATOM 1355 N N . VAL A 1 175 ? 95.555 -49.663 -0.549 1.00 14.82 175 VAL A N 1
ATOM 1356 C CA . VAL A 1 175 ? 95.169 -50.360 0.692 1.00 15.58 175 VAL A CA 1
ATOM 1357 C C . VAL A 1 175 ? 93.771 -51.090 0.653 1.00 15.13 175 VAL A C 1
ATOM 1358 O O . VAL A 1 175 ? 92.950 -50.714 -0.212 1.00 12.05 175 VAL A O 1
ATOM 1362 N N . PHE A 1 176 ? 93.545 -52.128 1.496 1.00 13.42 176 PHE A N 1
ATOM 1363 C CA . PHE A 1 176 ? 92.213 -52.839 1.637 1.00 14.20 176 PHE A CA 1
ATOM 1364 C C . PHE A 1 176 ? 91.022 -51.908 2.061 1.00 14.82 176 PHE A C 1
ATOM 1365 O O . PHE A 1 176 ? 89.918 -51.886 1.422 1.00 13.45 176 PHE A O 1
ATOM 1373 N N . HIS A 1 177 ? 91.196 -51.148 3.160 1.00 14.85 177 HIS A N 1
ATOM 1374 C CA . HIS A 1 177 ? 90.117 -50.275 3.723 1.00 16.07 177 HIS A CA 1
ATOM 1375 C C . HIS A 1 177 ? 90.566 -48.787 3.910 1.00 17.44 177 HIS A C 1
ATOM 1376 O O . HIS A 1 177 ? 91.589 -48.580 4.598 1.00 16.97 177 HIS A O 1
ATOM 1383 N N . GLU A 1 178 ? 89.925 -47.809 3.241 1.00 15.72 178 GLU A N 1
ATOM 1384 C CA . GLU A 1 178 ? 90.197 -46.341 3.379 1.00 16.63 178 GLU A CA 1
ATOM 1385 C C . GLU A 1 178 ? 88.901 -45.478 3.372 1.00 16.64 178 GLU A C 1
ATOM 1386 O O . GLU A 1 178 ? 87.797 -46.055 3.280 1.00 16.10 178 GLU A O 1
ATOM 1392 N N . GLU A 1 179 ? 88.969 -44.139 3.560 1.00 17.89 179 GLU A N 1
ATOM 1393 C CA . GLU A 1 179 ? 87.740 -43.286 3.658 1.00 19.33 179 GLU A CA 1
ATOM 1394 C C . GLU A 1 179 ? 87.042 -43.324 2.282 1.00 18.83 179 GLU A C 1
ATOM 1395 O O . GLU A 1 179 ? 87.785 -43.393 1.286 1.00 18.09 179 GLU A O 1
ATOM 1401 N N . PRO A 1 180 ? 85.687 -43.150 2.190 1.00 19.54 180 PRO A N 1
ATOM 1402 C CA . PRO A 1 180 ? 84.627 -42.897 3.194 1.00 20.91 180 PRO A CA 1
ATOM 1403 C C . PRO A 1 180 ? 83.871 -44.175 3.646 1.00 22.09 180 PRO A C 1
ATOM 1404 O O . PRO A 1 180 ? 84.104 -45.232 3.023 1.00 20.78 180 PRO A O 1
ATOM 1408 N N . GLN A 1 181 ? 83.053 -44.081 4.707 1.00 21.70 181 GLN A N 1
ATOM 1409 C CA . GLN A 1 181 ? 82.054 -45.088 5.114 1.00 23.04 181 GLN A CA 1
ATOM 1410 C C . GLN A 1 181 ? 80.791 -44.989 4.214 1.00 23.66 181 GLN A C 1
ATOM 1411 O O . GLN A 1 181 ? 80.150 -43.909 4.169 1.00 22.67 181 GLN A O 1
ATOM 1417 N N . VAL A 1 182 ? 80.413 -46.086 3.538 1.00 19.71 182 VAL A N 1
ATOM 1418 C CA . VAL A 1 182 ? 79.195 -46.205 2.679 1.00 18.91 182 VAL A CA 1
ATOM 1419 C C . VAL A 1 182 ? 77.996 -46.908 3.414 1.00 18.57 182 VAL A C 1
ATOM 1420 O O . VAL A 1 182 ? 77.907 -48.167 3.466 1.00 18.13 182 VAL A O 1
ATOM 1424 N N . LEU A 1 183 ? 77.088 -46.124 4.030 1.00 15.64 183 LEU A N 1
ATOM 1425 C CA . LEU A 1 183 ? 75.849 -46.658 4.654 1.00 16.55 183 LEU A CA 1
ATOM 1426 C C . LEU A 1 183 ? 74.806 -47.140 3.593 1.00 15.77 183 LEU A C 1
ATOM 1427 O O . LEU A 1 183 ? 74.661 -46.475 2.550 1.00 14.83 183 LEU A O 1
ATOM 1432 N N . HIS A 1 184 ? 74.087 -48.249 3.880 1.00 15.22 184 HIS A N 1
ATOM 1433 C CA . HIS A 1 184 ? 73.019 -48.838 3.016 1.00 15.24 184 HIS A CA 1
ATOM 1434 C C . HIS A 1 184 ? 71.547 -48.422 3.380 1.00 16.64 184 HIS A C 1
ATOM 1435 O O . HIS A 1 184 ? 70.581 -49.004 2.804 1.00 14.39 184 HIS A O 1
ATOM 1442 N N . TYR A 1 185 ? 71.393 -47.402 4.264 1.00 16.40 185 TYR A N 1
ATOM 1443 C CA . TYR A 1 185 ? 70.111 -46.729 4.665 1.00 18.08 185 TYR A CA 1
ATOM 1444 C C . TYR A 1 185 ? 70.324 -45.203 4.852 1.00 20.56 185 TYR 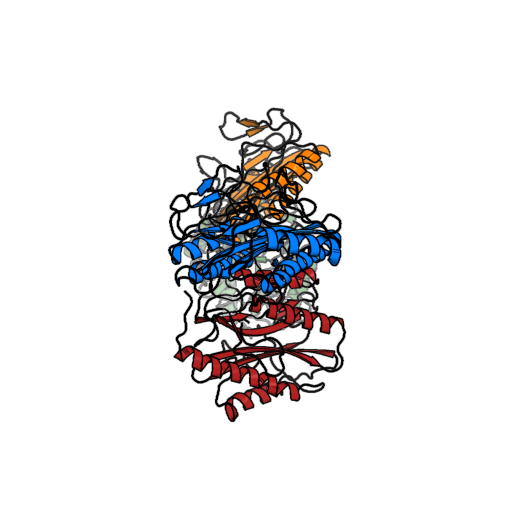A C 1
ATOM 1445 O O . TYR A 1 185 ? 71.480 -44.758 5.046 1.00 21.38 185 TYR A O 1
ATOM 1454 N N . GLY A 1 186 ? 69.254 -44.390 4.802 1.00 21.96 186 GLY A N 1
ATOM 1455 C CA . GLY A 1 186 ? 69.410 -42.903 4.906 1.00 23.90 186 GLY A CA 1
ATOM 1456 C C . GLY A 1 186 ? 68.515 -41.924 4.132 1.00 25.04 186 GLY A C 1
ATOM 1457 O O . GLY A 1 186 ? 67.508 -42.323 3.548 1.00 22.28 186 GLY A O 1
ATOM 1458 N N . ARG A 1 187 ? 68.834 -40.625 4.170 1.00 26.87 187 ARG A N 1
ATOM 1459 C CA . ARG A 1 187 ? 68.024 -39.599 3.472 1.00 29.46 187 ARG A CA 1
ATOM 1460 C C . ARG A 1 187 ? 68.768 -38.907 2.324 1.00 28.74 187 ARG A C 1
ATOM 1461 O O . ARG A 1 187 ? 69.954 -38.550 2.461 1.00 30.75 187 ARG A O 1
ATOM 1469 N N . ALA A 1 188 ? 68.102 -38.717 1.184 1.00 28.00 188 ALA A N 1
ATOM 1470 C CA . ALA A 1 188 ? 68.729 -38.091 0.026 1.00 28.09 188 ALA A CA 1
ATOM 1471 C C . ALA A 1 188 ? 69.221 -36.658 0.311 1.00 29.83 188 ALA A C 1
ATOM 1472 O O . ALA A 1 188 ? 68.615 -35.965 1.127 1.00 29.56 188 ALA A O 1
ATOM 1474 N N . GLY A 1 189 ? 70.355 -36.267 -0.268 1.00 30.23 189 GLY A N 1
ATOM 1475 C CA . GLY A 1 189 ? 71.022 -34.975 -0.017 1.00 30.21 189 GLY A CA 1
ATOM 1476 C C . GLY A 1 189 ? 71.975 -34.876 1.174 1.00 30.59 189 GLY A C 1
ATOM 1477 O O . GLY A 1 189 ? 72.701 -33.894 1.265 1.00 31.59 189 GLY A O 1
ATOM 1478 N N . THR A 1 190 ? 71.963 -35.821 2.115 1.00 31.55 190 THR A N 1
ATOM 1479 C CA . THR A 1 190 ? 72.943 -35.860 3.208 1.00 31.44 190 THR A CA 1
ATOM 1480 C C . THR A 1 190 ? 74.309 -36.492 2.848 1.00 30.55 190 THR A C 1
ATOM 1481 O O . THR A 1 190 ? 74.390 -37.306 1.916 1.00 28.94 190 THR A O 1
ATOM 1485 N N . GLY A 1 191 ? 75.367 -36.147 3.593 1.00 28.84 191 GLY A N 1
ATOM 1486 C CA . GLY A 1 191 ? 76.742 -36.658 3.393 1.00 27.77 191 GLY A CA 1
ATOM 1487 C C . GLY A 1 191 ? 77.634 -35.955 2.368 1.00 28.15 191 GLY A C 1
ATOM 1488 O O . GLY A 1 191 ? 77.201 -34.923 1.838 1.00 27.11 191 GLY A O 1
ATOM 1489 N N . ILE A 1 192 ? 78.822 -36.512 2.060 1.00 25.71 192 ILE A N 1
ATOM 1490 C CA . ILE A 1 192 ? 79.826 -35.891 1.169 1.00 26.31 192 ILE A CA 1
ATOM 1491 C C . ILE A 1 192 ? 79.438 -35.872 -0.320 1.00 25.00 192 ILE A C 1
ATOM 1492 O O . ILE A 1 192 ? 78.703 -36.787 -0.754 1.00 22.26 192 ILE A O 1
ATOM 1497 N N . GLU A 1 193 ? 79.891 -34.851 -1.075 1.00 23.40 193 GLU A N 1
ATOM 1498 C CA . GLU A 1 193 ? 79.699 -34.724 -2.552 1.00 23.43 193 GLU A CA 1
ATOM 1499 C C . GLU A 1 193 ? 80.684 -35.595 -3.363 1.00 23.56 193 GLU A C 1
ATOM 1500 O O . GLU A 1 193 ? 81.885 -35.534 -3.040 1.00 23.91 193 GLU A O 1
ATOM 1506 N N . LEU A 1 194 ? 80.243 -36.368 -4.372 1.00 23.38 194 LEU A N 1
ATOM 1507 C CA . LEU A 1 194 ? 81.114 -37.206 -5.270 1.00 23.20 194 LEU A CA 1
ATOM 1508 C C . LEU A 1 194 ? 81.901 -36.480 -6.405 1.00 23.48 194 LEU A C 1
ATOM 1509 O O . LEU A 1 194 ? 81.340 -35.557 -7.008 1.00 22.93 194 LEU A O 1
ATOM 1514 N N . LYS A 1 195 ? 83.162 -36.876 -6.685 1.00 22.11 195 LYS A N 1
ATOM 1515 C CA . LYS A 1 195 ? 84.080 -36.278 -7.683 1.00 23.04 195 LYS A CA 1
ATOM 1516 C C . LYS A 1 195 ? 84.689 -37.348 -8.601 1.00 23.84 195 LYS A C 1
ATOM 1517 O O . LYS A 1 195 ? 84.942 -38.461 -8.082 1.00 21.49 195 LYS A O 1
ATOM 1523 N N . GLU A 1 196 ? 84.902 -37.043 -9.895 1.00 22.84 196 GLU A N 1
ATOM 1524 C CA . GLU A 1 196 ? 85.626 -37.886 -10.887 1.00 24.86 196 GLU A CA 1
ATOM 1525 C C . GLU A 1 196 ? 86.980 -38.435 -10.377 1.00 25.33 196 GLU A C 1
ATOM 1526 O O . GLU A 1 196 ? 87.775 -37.676 -9.781 1.00 22.85 196 GLU A O 1
ATOM 1532 N N . GLY A 1 197 ? 87.209 -39.751 -10.550 1.00 25.24 197 GLY A N 1
ATOM 1533 C CA . GLY A 1 197 ? 88.389 -40.467 -9.992 1.00 23.78 197 GLY A CA 1
ATOM 1534 C C . GLY A 1 197 ? 88.363 -41.168 -8.622 1.00 22.84 197 GLY A C 1
ATOM 1535 O O . GLY A 1 197 ? 89.368 -41.828 -8.292 1.00 22.71 197 GLY A O 1
ATOM 1536 N N . MET A 1 198 ? 87.290 -41.023 -7.826 1.00 20.85 198 MET A N 1
ATOM 1537 C CA . MET A 1 198 ? 87.058 -41.731 -6.537 1.00 18.78 198 MET A CA 1
ATOM 1538 C C . MET A 1 198 ? 86.702 -43.247 -6.819 1.00 19.98 198 MET A C 1
ATOM 1539 O O . MET A 1 198 ? 85.990 -43.523 -7.829 1.00 18.77 198 MET A O 1
ATOM 1544 N N . ILE A 1 199 ? 87.128 -44.192 -5.956 1.00 19.05 199 ILE A N 1
ATOM 1545 C CA . ILE A 1 199 ? 86.807 -45.672 -6.071 1.00 16.86 199 ILE A CA 1
ATOM 1546 C C . ILE A 1 199 ? 86.347 -46.249 -4.696 1.00 17.56 199 ILE A C 1
ATOM 1547 O O . ILE A 1 199 ? 87.058 -46.019 -3.690 1.00 13.44 199 ILE A O 1
ATOM 1552 N N . PHE A 1 200 ? 85.182 -46.948 -4.604 1.00 15.31 200 PHE A N 1
ATOM 1553 C CA . PHE A 1 200 ? 84.567 -47.443 -3.322 1.00 13.96 200 PHE A CA 1
ATOM 1554 C C . PHE A 1 200 ? 83.677 -48.720 -3.552 1.00 13.41 200 PHE A C 1
ATOM 1555 O O . PHE A 1 200 ? 83.403 -49.024 -4.715 1.00 13.64 200 PHE A O 1
ATOM 1563 N N . THR A 1 201 ? 83.360 -49.536 -2.527 1.00 12.92 201 THR A N 1
ATOM 1564 C CA . THR A 1 201 ? 82.460 -50.717 -2.687 1.00 11.42 201 THR A CA 1
ATOM 1565 C C . THR A 1 201 ? 80.966 -50.402 -2.345 1.00 13.86 201 THR A C 1
ATOM 1566 O O . THR A 1 201 ? 80.670 -49.516 -1.464 1.00 12.96 201 THR A O 1
ATOM 1570 N N . ILE A 1 202 ? 80.021 -51.134 -2.964 1.00 11.91 202 ILE A N 1
ATOM 1571 C CA . ILE A 1 202 ? 78.581 -51.191 -2.553 1.00 12.75 202 ILE A CA 1
ATOM 1572 C C . ILE A 1 202 ? 78.248 -52.696 -2.220 1.00 13.05 202 ILE A C 1
ATOM 1573 O O . ILE A 1 202 ? 78.372 -53.556 -3.094 1.00 10.61 202 ILE A O 1
ATOM 1578 N N . GLU A 1 203 ? 77.911 -53.013 -0.960 1.00 12.26 203 GLU A N 1
ATOM 1579 C CA . GLU A 1 203 ? 77.807 -54.396 -0.401 1.00 13.65 203 GLU A CA 1
ATOM 1580 C C . GLU A 1 203 ? 76.591 -54.648 0.579 1.00 12.86 203 GLU A C 1
ATOM 1581 O O . GLU A 1 203 ? 76.813 -55.083 1.719 1.00 12.16 203 GLU A O 1
ATOM 1587 N N . PRO A 1 204 ? 75.315 -54.376 0.163 1.00 13.44 204 PRO A N 1
ATOM 1588 C CA . PRO A 1 204 ? 74.167 -54.463 1.105 1.00 13.41 204 PRO A CA 1
ATOM 1589 C C . PRO A 1 204 ? 73.892 -55.866 1.721 1.00 13.45 204 PRO A C 1
ATOM 1590 O O . PRO A 1 204 ? 73.899 -56.856 0.954 1.00 12.95 204 PRO A O 1
ATOM 1594 N N . MET A 1 205 ? 73.686 -55.926 3.048 1.00 13.09 205 MET A N 1
ATOM 1595 C CA . MET A 1 205 ? 73.107 -57.069 3.827 1.00 13.24 205 MET A CA 1
ATOM 1596 C C . MET A 1 205 ? 71.602 -56.870 4.179 1.00 14.41 205 MET A C 1
ATOM 1597 O O . MET A 1 205 ? 71.240 -55.881 4.861 1.00 16.10 205 MET A O 1
ATOM 1602 N N . ILE A 1 206 ? 70.735 -57.810 3.783 1.00 11.98 206 ILE A N 1
ATOM 1603 C CA . ILE A 1 206 ? 69.246 -57.668 3.886 1.00 13.67 206 ILE A CA 1
ATOM 1604 C C . ILE A 1 206 ? 68.626 -58.869 4.671 1.00 14.31 206 ILE A C 1
ATOM 1605 O O . ILE A 1 206 ? 68.854 -60.048 4.305 1.00 14.01 206 ILE A O 1
ATOM 1610 N N . ASN A 1 207 ? 67.837 -58.634 5.731 1.00 13.73 207 ASN A N 1
ATOM 1611 C CA . ASN A 1 207 ? 67.237 -59.719 6.605 1.00 14.49 207 ASN A CA 1
ATOM 1612 C C . ASN A 1 207 ? 65.713 -60.013 6.414 1.00 15.02 207 ASN A C 1
ATOM 1613 O O . ASN A 1 207 ? 64.920 -59.084 6.205 1.00 16.86 207 ASN A O 1
ATOM 1618 N N . GLN A 1 208 ? 65.265 -61.267 6.454 1.00 15.51 208 GLN A N 1
ATOM 1619 C CA . GLN A 1 208 ? 63.836 -61.679 6.432 1.00 17.45 208 GLN A CA 1
ATOM 1620 C C . GLN A 1 208 ? 62.949 -61.039 7.537 1.00 18.92 208 GLN A C 1
ATOM 1621 O O . GLN A 1 208 ? 61.823 -60.602 7.218 1.00 18.78 208 GLN A O 1
ATOM 1627 N N . GLY A 1 209 ? 63.435 -61.000 8.798 1.00 17.47 209 GLY A N 1
ATOM 1628 C CA . GLY A 1 209 ? 62.704 -60.434 9.986 1.00 17.89 209 GLY A CA 1
ATOM 1629 C C . GLY A 1 209 ? 63.197 -59.066 10.451 1.00 17.07 209 GLY A C 1
ATOM 1630 O O . GLY A 1 209 ? 63.244 -58.145 9.620 1.00 17.35 209 GLY A O 1
ATOM 1631 N N . ARG A 1 210 ? 63.579 -58.888 11.728 1.00 19.22 210 ARG A N 1
ATOM 1632 C CA . ARG A 1 210 ? 64.120 -57.595 12.283 1.00 19.21 210 ARG A CA 1
ATOM 1633 C C . ARG A 1 210 ? 65.639 -57.313 11.999 1.00 18.89 210 ARG A C 1
ATOM 1634 O O . ARG A 1 210 ? 66.343 -58.273 11.623 1.00 17.66 210 ARG A O 1
ATOM 1642 N N . PRO A 1 211 ? 66.153 -56.052 12.172 1.00 18.65 211 PRO A N 1
ATOM 1643 C CA . PRO A 1 211 ? 67.547 -55.668 11.807 1.00 19.45 211 PRO A CA 1
ATOM 1644 C C . PRO A 1 211 ? 68.709 -56.004 12.761 1.00 20.54 211 PRO A C 1
ATOM 1645 O O . PRO A 1 211 ? 69.879 -56.104 12.317 1.00 20.67 211 PRO A O 1
ATOM 1649 N N . GLU A 1 212 ? 68.429 -56.227 14.051 1.00 20.28 212 GLU A N 1
ATOM 1650 C CA . GLU A 1 212 ? 69.526 -56.457 15.019 1.00 21.49 212 GLU A CA 1
ATOM 1651 C C . GLU A 1 212 ? 70.389 -57.754 14.796 1.00 20.41 212 GLU A C 1
ATOM 1652 O O . GLU A 1 212 ? 69.838 -58.773 14.360 1.00 20.53 212 GLU A O 1
ATOM 1658 N N . THR A 1 213 ? 71.708 -57.668 15.014 1.00 20.15 213 THR A N 1
ATOM 1659 C CA . THR A 1 213 ? 72.726 -58.763 15.008 1.00 21.64 213 THR A CA 1
ATOM 1660 C C . THR A 1 213 ? 73.384 -59.089 16.370 1.00 23.25 213 THR A C 1
ATOM 1661 O O . THR A 1 213 ? 73.269 -58.285 17.310 1.00 24.29 213 THR A O 1
ATOM 1665 N N . ARG A 1 214 ? 74.077 -60.233 16.478 1.00 23.94 214 ARG A N 1
ATOM 1666 C CA . ARG A 1 214 ? 74.803 -60.747 17.675 1.00 25.35 214 ARG A CA 1
ATOM 1667 C C . ARG A 1 214 ? 76.141 -61.417 17.299 1.00 24.74 214 ARG A C 1
ATOM 1668 O O . ARG A 1 214 ? 76.153 -62.148 16.309 1.00 23.90 214 ARG A O 1
ATOM 1676 N N . LEU A 1 215 ? 77.232 -61.279 18.075 1.00 25.78 215 LEU A N 1
ATOM 1677 C CA . LEU A 1 215 ? 78.556 -61.891 17.770 1.00 28.91 215 LEU A CA 1
ATOM 1678 C C . LEU A 1 215 ? 78.851 -63.228 18.473 1.00 31.39 215 LEU A C 1
ATOM 1679 O O . LEU A 1 215 ? 78.549 -63.357 19.653 1.00 31.79 215 LEU A O 1
ATOM 1684 N N . LEU A 1 216 ? 79.447 -64.218 17.802 1.00 32.22 216 LEU A N 1
ATOM 1685 C CA . LEU A 1 216 ? 79.705 -65.493 18.471 1.00 34.47 216 LEU A CA 1
ATOM 1686 C C . LEU A 1 216 ? 81.028 -65.519 19.237 1.00 35.88 216 LEU A C 1
ATOM 1687 O O . LEU A 1 216 ? 81.881 -64.619 19.088 1.00 36.51 216 LEU A O 1
ATOM 1692 N N . GLY A 1 217 ? 81.195 -66.605 19.988 1.00 37.02 217 GLY A N 1
ATOM 1693 C CA . GLY A 1 217 ? 82.436 -66.956 20.683 1.00 38.21 217 GLY A CA 1
ATOM 1694 C C . GLY A 1 217 ? 83.779 -66.772 19.994 1.00 38.72 217 GLY A C 1
ATOM 1695 O O . GLY A 1 217 ? 84.690 -66.175 20.568 1.00 40.55 217 GLY A O 1
ATOM 1696 N N . ASP A 1 218 ? 83.925 -67.259 18.765 1.00 38.12 218 ASP A N 1
ATOM 1697 C CA . ASP A 1 218 ? 85.192 -67.188 18.043 1.00 36.82 218 ASP A CA 1
ATOM 1698 C C . ASP A 1 218 ? 85.733 -65.770 17.763 1.00 36.83 218 ASP A C 1
ATOM 1699 O O . ASP A 1 218 ? 86.816 -65.610 17.182 1.00 38.30 218 ASP A O 1
ATOM 1704 N N . GLY A 1 219 ? 84.984 -64.745 18.172 1.00 36.07 219 GLY A N 1
ATOM 1705 C CA . GLY A 1 219 ? 85.293 -63.331 17.907 1.00 33.54 219 GLY A CA 1
ATOM 1706 C C . GLY A 1 219 ? 85.065 -62.754 16.511 1.00 31.69 219 GLY A C 1
ATOM 1707 O O . GLY A 1 219 ? 85.383 -61.576 16.295 1.00 31.10 219 GLY A O 1
ATOM 1708 N N . TRP A 1 220 ? 84.573 -63.560 15.555 1.00 28.91 220 TRP A N 1
ATOM 1709 C CA . TRP A 1 220 ? 84.448 -63.150 14.136 1.00 26.15 220 TRP A CA 1
ATOM 1710 C C . TRP A 1 220 ? 83.012 -63.292 13.546 1.00 24.71 220 TRP A C 1
ATOM 1711 O O . TRP A 1 220 ? 82.536 -62.391 12.857 1.00 23.78 220 TRP A O 1
ATOM 1722 N N . THR A 1 221 ? 82.349 -64.430 13.781 1.00 23.07 221 THR A N 1
ATOM 1723 C CA . THR A 1 221 ? 81.045 -64.806 13.177 1.00 20.82 221 THR A CA 1
ATOM 1724 C C . THR A 1 221 ? 79.823 -64.001 13.734 1.00 20.01 221 THR A C 1
ATOM 1725 O O . THR A 1 221 ? 79.462 -64.141 14.921 1.00 20.39 221 THR A O 1
ATOM 1729 N N . ALA A 1 222 ? 79.159 -63.195 12.883 1.00 17.45 222 ALA A N 1
ATOM 1730 C CA . ALA A 1 222 ? 77.913 -62.448 13.200 1.00 15.35 222 ALA A CA 1
ATOM 1731 C C . ALA A 1 222 ? 76.625 -63.154 12.715 1.00 16.52 222 ALA A C 1
ATOM 1732 O O . ALA A 1 222 ? 76.622 -63.527 11.532 1.00 13.07 222 ALA A O 1
ATOM 1734 N N . ILE A 1 223 ? 75.567 -63.323 13.549 1.00 15.11 223 ILE A N 1
ATOM 1735 C CA . ILE A 1 223 ? 74.273 -64.003 13.183 1.00 14.42 223 ILE A CA 1
ATOM 1736 C C . ILE A 1 223 ? 73.053 -63.030 13.335 1.00 16.20 223 ILE A C 1
ATOM 1737 O O . ILE A 1 223 ? 73.149 -61.998 14.059 1.00 15.92 223 ILE A O 1
ATOM 1742 N N . THR A 1 224 ? 71.892 -63.322 12.724 1.00 14.06 224 THR A N 1
ATOM 1743 C CA . THR A 1 224 ? 70.647 -62.629 13.140 1.00 16.75 224 THR A CA 1
ATOM 1744 C C . THR A 1 224 ? 70.185 -62.923 14.592 1.00 18.48 224 THR A C 1
ATOM 1745 O O . THR A 1 224 ? 70.210 -64.085 15.033 1.00 18.61 224 THR A O 1
ATOM 1749 N N . LYS A 1 225 ? 69.733 -61.904 15.333 1.00 19.68 225 LYS A N 1
ATOM 1750 C CA . LYS A 1 225 ? 69.254 -62.086 16.711 1.00 21.33 225 LYS A CA 1
ATOM 1751 C C . LYS A 1 225 ? 67.948 -62.899 16.793 1.00 21.35 225 LYS A C 1
ATOM 1752 O O . LYS A 1 225 ? 67.805 -63.761 17.684 1.00 23.32 225 LYS A O 1
ATOM 1758 N N . ASP A 1 226 ? 67.013 -62.692 15.857 1.00 18.46 226 ASP A N 1
ATOM 1759 C CA . ASP A 1 226 ? 65.808 -63.559 15.779 1.00 18.95 226 ASP A CA 1
ATOM 1760 C C . ASP A 1 226 ? 65.938 -64.927 15.027 1.00 17.31 226 ASP A C 1
ATOM 1761 O O . ASP A 1 226 ? 64.908 -65.640 14.908 1.00 17.70 226 ASP A O 1
ATOM 1766 N N . ARG A 1 227 ? 67.145 -65.326 14.570 1.00 16.61 227 ARG A N 1
ATOM 1767 C CA . ARG A 1 227 ? 67.403 -66.642 13.870 1.00 16.29 227 ARG A CA 1
ATOM 1768 C C . ARG A 1 227 ? 66.718 -66.873 12.490 1.00 16.56 227 ARG A C 1
ATOM 1769 O O . ARG A 1 227 ? 66.761 -68.003 11.919 1.00 16.44 227 ARG A O 1
ATOM 1777 N N . LYS A 1 228 ? 66.107 -65.827 11.918 1.00 15.87 228 LYS A N 1
ATOM 1778 C CA . LYS A 1 228 ? 65.644 -65.862 10.501 1.00 15.51 228 LYS A CA 1
ATOM 1779 C C . LYS A 1 228 ? 66.773 -65.717 9.432 1.00 17.06 228 LYS A C 1
ATOM 1780 O O . LYS A 1 228 ? 67.944 -65.376 9.786 1.00 14.97 228 LYS A O 1
ATOM 1786 N N . LEU A 1 229 ? 66.458 -65.958 8.143 1.00 13.64 229 LEU A N 1
ATOM 1787 C CA . LEU A 1 229 ? 67.503 -65.863 7.054 1.00 15.32 229 LEU A CA 1
ATOM 1788 C C . LEU A 1 229 ? 68.093 -64.457 6.700 1.00 14.62 229 LEU A C 1
ATOM 1789 O O . LEU A 1 229 ? 67.359 -63.451 6.830 1.00 14.95 229 LEU A O 1
ATOM 1794 N N . SER A 1 230 ? 69.338 -64.379 6.166 1.00 12.81 230 SER A N 1
ATOM 1795 C CA . SER A 1 230 ? 70.064 -63.129 5.723 1.00 12.80 230 SER A CA 1
ATOM 1796 C C . SER A 1 230 ? 70.856 -63.309 4.350 1.00 13.16 230 SER A C 1
ATOM 1797 O O . SER A 1 230 ? 71.541 -64.354 4.198 1.00 12.46 230 SER A O 1
ATOM 1800 N N . ALA A 1 231 ? 70.752 -62.389 3.368 1.00 12.21 231 ALA A N 1
ATOM 1801 C CA . ALA A 1 231 ? 71.463 -62.416 2.052 1.00 10.64 231 ALA A CA 1
ATOM 1802 C C . ALA A 1 231 ? 72.335 -61.146 1.708 1.00 10.79 231 ALA A C 1
ATOM 1803 O O . ALA A 1 231 ? 72.029 -60.029 2.220 1.00 10.71 231 ALA A O 1
ATOM 1805 N N . GLN A 1 232 ? 73.459 -61.359 1.009 1.00 10.75 232 GLN A N 1
ATOM 1806 C CA . GLN A 1 232 ? 74.449 -60.293 0.520 1.00 11.06 232 GLN A CA 1
ATOM 1807 C C . GLN A 1 232 ? 74.969 -60.437 -0.978 1.00 13.09 232 GLN A C 1
ATOM 1808 O O . GLN A 1 232 ? 75.175 -61.576 -1.497 1.00 12.25 232 GLN A O 1
ATOM 1814 N N . TRP A 1 233 ? 75.150 -59.335 -1.732 1.00 11.07 233 TRP A N 1
ATOM 1815 C CA . TRP A 1 233 ? 75.946 -59.288 -2.984 1.00 11.98 233 TRP A CA 1
ATOM 1816 C C . TRP A 1 233 ? 76.887 -58.022 -2.973 1.00 11.98 233 TRP A C 1
ATOM 1817 O O . TRP A 1 233 ? 76.483 -56.999 -2.375 1.00 11.41 233 TRP A O 1
ATOM 1828 N N . GLU A 1 234 ? 78.065 -58.051 -3.615 1.00 11.69 234 GLU A N 1
ATOM 1829 C CA . GLU A 1 234 ? 79.088 -56.907 -3.648 1.00 11.82 234 GLU A CA 1
ATOM 1830 C C . GLU A 1 234 ? 79.782 -56.625 -5.026 1.00 12.49 234 GLU A C 1
ATOM 1831 O O . GLU A 1 234 ? 80.146 -57.591 -5.702 1.00 11.30 234 GLU A O 1
ATOM 1837 N N . HIS A 1 235 ? 80.044 -55.357 -5.425 1.00 11.17 235 HIS A N 1
ATOM 1838 C CA . HIS A 1 235 ? 80.915 -54.998 -6.604 1.00 12.11 235 HIS A CA 1
ATOM 1839 C C . HIS A 1 235 ? 81.929 -53.835 -6.272 1.00 14.21 235 HIS A C 1
ATOM 1840 O O . HIS A 1 235 ? 81.641 -53.062 -5.356 1.00 12.85 235 HIS A O 1
ATOM 1847 N N . THR A 1 236 ? 83.066 -53.675 -6.975 1.00 12.88 236 THR A N 1
ATOM 1848 C CA . THR A 1 236 ? 83.992 -52.476 -6.880 1.00 13.79 236 THR A CA 1
ATOM 1849 C C . THR A 1 236 ? 83.621 -51.429 -7.970 1.00 13.10 236 THR A C 1
ATOM 1850 O O . THR A 1 236 ? 83.501 -51.850 -9.128 1.00 13.07 236 THR A O 1
ATOM 1854 N N . VAL A 1 237 ? 83.441 -50.130 -7.657 1.00 14.65 237 VAL A N 1
ATOM 1855 C CA . VAL A 1 237 ? 82.824 -49.109 -8.537 1.00 14.69 237 VAL A CA 1
ATOM 1856 C C . VAL A 1 237 ? 83.713 -47.815 -8.763 1.00 14.69 237 VAL A C 1
ATOM 1857 O O . VAL A 1 237 ? 84.152 -47.205 -7.767 1.00 15.40 237 VAL A O 1
ATOM 1861 N N . LEU A 1 238 ? 83.947 -47.376 -10.007 1.00 15.13 238 LEU A N 1
ATOM 1862 C CA . LEU A 1 238 ? 84.726 -46.105 -10.323 1.00 15.07 238 LEU A CA 1
ATOM 1863 C C . LEU A 1 238 ? 83.773 -44.935 -10.756 1.00 17.13 238 LEU A C 1
ATOM 1864 O O . LEU A 1 238 ? 82.797 -45.232 -11.468 1.00 17.55 238 LEU A O 1
ATOM 1869 N N . VAL A 1 239 ? 83.993 -43.677 -10.317 1.00 18.25 239 VAL A N 1
ATOM 1870 C CA . VAL A 1 239 ? 83.229 -42.438 -10.719 1.00 19.53 239 VAL A CA 1
ATOM 1871 C C . VAL A 1 239 ? 83.928 -41.829 -11.965 1.00 22.03 239 VAL A C 1
ATOM 1872 O O . VAL A 1 239 ? 85.098 -41.399 -11.904 1.00 20.95 239 VAL A O 1
ATOM 1876 N N . THR A 1 240 ? 83.255 -41.866 -13.114 1.00 22.78 240 THR A N 1
ATOM 1877 C CA . THR A 1 240 ? 83.741 -41.280 -14.386 1.00 25.03 240 THR A CA 1
ATOM 1878 C C . THR A 1 240 ? 83.269 -39.833 -14.700 1.00 24.48 240 THR A C 1
ATOM 1879 O O . THR A 1 240 ? 82.540 -39.252 -13.912 1.00 25.36 240 THR A O 1
ATOM 1883 N N . ALA A 1 241 ? 83.627 -39.270 -15.861 1.00 26.52 241 ALA A N 1
ATOM 1884 C CA . ALA A 1 241 ? 83.225 -37.893 -16.235 1.00 27.50 241 ALA A CA 1
ATOM 1885 C C . ALA A 1 241 ? 81.715 -37.660 -16.306 1.00 29.18 241 ALA A C 1
ATOM 1886 O O . ALA A 1 241 ? 81.223 -36.597 -15.890 1.00 30.27 241 ALA A O 1
ATOM 1888 N N . ASP A 1 242 ? 80.955 -38.645 -16.784 1.00 30.26 242 ASP A N 1
ATOM 1889 C CA . ASP A 1 242 ? 79.515 -38.444 -16.718 1.00 31.57 242 ASP A CA 1
ATOM 1890 C C . ASP A 1 242 ? 78.655 -39.513 -16.032 1.00 29.86 242 ASP A C 1
ATOM 1891 O O . ASP A 1 242 ? 77.422 -39.436 -16.143 1.00 30.16 242 ASP A O 1
ATOM 1896 N N . GLY A 1 243 ? 79.268 -40.409 -15.246 1.00 26.63 243 GLY A N 1
ATOM 1897 C CA . GLY A 1 243 ? 78.511 -41.508 -14.626 1.00 22.57 243 GLY A CA 1
ATOM 1898 C C . GLY A 1 243 ? 79.343 -42.533 -13.846 1.00 21.93 243 GLY A C 1
ATOM 1899 O O . GLY A 1 243 ? 80.079 -42.100 -12.945 1.00 19.87 243 GLY A O 1
ATOM 1900 N N . TYR A 1 244 ? 79.163 -43.836 -14.126 1.00 22.54 244 TYR A N 1
ATOM 1901 C CA . TYR A 1 244 ? 79.826 -45.004 -13.419 1.00 21.24 244 TYR A CA 1
ATOM 1902 C C . TYR A 1 244 ? 80.533 -46.034 -14.352 1.00 21.14 244 TYR A C 1
ATOM 1903 O O . TYR A 1 244 ? 80.184 -46.128 -15.547 1.00 19.62 244 TYR A O 1
ATOM 1912 N N . GLU A 1 245 ? 81.513 -46.807 -13.847 1.00 19.92 245 GLU A N 1
ATOM 1913 C CA . GLU A 1 245 ? 82.047 -48.030 -14.481 1.00 19.63 245 GLU A CA 1
ATOM 1914 C C . GLU A 1 245 ? 82.224 -49.198 -13.446 1.00 20.91 245 GLU A C 1
ATOM 1915 O O . GLU A 1 245 ? 82.861 -48.960 -12.425 1.00 20.57 245 GLU A O 1
ATOM 1921 N N . ILE A 1 246 ? 81.646 -50.405 -13.644 1.00 19.16 246 ILE A N 1
ATOM 1922 C CA . ILE A 1 246 ? 81.785 -51.552 -12.676 1.00 17.67 246 ILE A CA 1
ATOM 1923 C C . ILE A 1 246 ? 83.092 -52.355 -12.971 1.00 18.88 246 ILE A C 1
ATOM 1924 O O . ILE A 1 246 ? 83.174 -52.979 -14.030 1.00 17.63 246 ILE A O 1
ATOM 1929 N N . LEU A 1 247 ? 84.108 -52.316 -12.103 1.00 14.94 247 LEU A N 1
ATOM 1930 C CA . LEU A 1 247 ? 85.389 -53.035 -12.316 1.00 17.20 247 LEU A CA 1
ATOM 1931 C C . LEU A 1 247 ? 85.424 -54.599 -12.255 1.00 15.79 247 LEU A C 1
ATOM 1932 O O . LEU A 1 247 ? 86.307 -55.211 -12.874 1.00 16.07 247 LEU A O 1
ATOM 1937 N N . THR A 1 248 ? 84.452 -55.205 -11.553 1.00 14.66 248 THR A N 1
ATOM 1938 C CA . THR A 1 248 ? 84.381 -56.667 -11.223 1.00 15.18 248 THR A CA 1
ATOM 1939 C C . THR A 1 248 ? 83.197 -57.439 -11.934 1.00 15.81 248 THR A C 1
ATOM 1940 O O . THR A 1 248 ? 82.707 -58.512 -11.473 1.00 15.31 248 THR A O 1
ATOM 1944 N N . LEU A 1 249 ? 82.702 -56.917 -13.064 1.00 16.56 249 LEU A N 1
ATOM 1945 C CA . LEU A 1 249 ? 81.549 -57.530 -13.788 1.00 18.95 249 LEU A CA 1
ATOM 1946 C C . LEU A 1 249 ? 81.882 -58.943 -14.342 1.00 19.66 249 LEU A C 1
ATOM 1947 O O . LEU A 1 249 ? 83.025 -59.116 -14.855 1.00 21.64 249 LEU A O 1
ATOM 1952 N N . ARG A 1 250 ? 80.991 -59.945 -14.209 1.00 20.75 250 ARG A N 1
ATOM 1953 C CA . ARG A 1 250 ? 81.175 -61.325 -14.756 1.00 21.34 250 ARG A CA 1
ATOM 1954 C C . ARG A 1 250 ? 80.566 -61.553 -16.165 1.00 24.85 250 ARG A C 1
ATOM 1955 O O . ARG A 1 250 ? 79.657 -60.812 -16.590 1.00 24.49 250 ARG A O 1
ATOM 1963 N N . ASN A 1 251 ? 81.003 -62.626 -16.842 1.00 26.07 251 ASN A N 1
ATOM 1964 C CA . ASN A 1 251 ? 80.455 -63.041 -18.146 1.00 31.32 251 ASN A CA 1
ATOM 1965 C C . ASN A 1 251 ? 78.950 -63.417 -18.158 1.00 32.68 251 ASN A C 1
ATOM 1966 O O . ASN A 1 251 ? 78.221 -63.113 -19.122 1.00 34.48 251 ASN A O 1
ATOM 1971 N N . ASP A 1 252 ? 78.460 -64.006 -17.068 1.00 31.52 252 ASP A N 1
ATOM 1972 C CA . ASP A 1 252 ? 77.054 -64.391 -16.918 1.00 32.10 252 ASP A CA 1
ATOM 1973 C C . ASP A 1 252 ? 76.017 -63.305 -16.554 1.00 31.12 252 ASP A C 1
ATOM 1974 O O . ASP A 1 252 ? 74.816 -63.604 -16.557 1.00 31.43 252 ASP A O 1
ATOM 1979 N N . GLU A 1 253 ? 76.434 -62.064 -16.275 1.00 27.87 253 GLU A N 1
ATOM 1980 C CA . GLU A 1 253 ? 75.541 -60.973 -15.864 1.00 27.33 253 GLU A CA 1
ATOM 1981 C C . GLU A 1 253 ? 74.979 -60.246 -17.092 1.00 29.60 253 GLU A C 1
ATOM 1982 O O . GLU A 1 253 ? 75.688 -60.099 -18.100 1.00 28.82 253 GLU A O 1
ATOM 1988 N N . THR A 1 254 ? 73.743 -59.741 -17.002 1.00 30.53 254 THR A N 1
ATOM 1989 C CA . THR A 1 254 ? 73.128 -58.976 -18.106 1.00 32.48 254 THR A CA 1
ATOM 1990 C C . THR A 1 254 ? 72.923 -57.445 -17.902 1.00 32.76 254 THR A C 1
ATOM 1991 O O . THR A 1 254 ? 72.458 -56.754 -18.816 1.00 35.14 254 THR A O 1
ATOM 1995 N N . PHE A 1 255 ? 73.297 -56.871 -16.760 1.00 31.73 255 PHE A N 1
ATOM 1996 C CA . PHE A 1 255 ? 73.265 -55.404 -16.515 1.00 30.28 255 PHE A CA 1
ATOM 1997 C C . PHE A 1 255 ? 74.489 -54.784 -17.250 1.00 31.00 255 PHE A C 1
ATOM 1998 O O . PHE A 1 255 ? 75.533 -55.443 -17.347 1.00 31.17 255 PHE A O 1
ATOM 2006 N N . PRO A 1 256 ? 74.384 -53.549 -17.800 1.00 30.63 256 PRO A N 1
ATOM 2007 C CA . PRO A 1 256 ? 75.508 -52.920 -18.545 1.00 30.34 256 PRO A CA 1
ATOM 2008 C C . PRO A 1 256 ? 76.715 -52.452 -17.704 1.00 30.46 256 PRO A C 1
ATOM 2009 O O . PRO A 1 256 ? 76.559 -51.901 -16.601 1.00 29.06 256 PRO A O 1
ATOM 2013 N N . ARG A 1 257 ? 77.911 -52.697 -18.224 1.00 30.30 257 ARG A N 1
ATOM 2014 C CA . ARG A 1 257 ? 79.165 -52.341 -17.551 1.00 30.79 257 ARG A CA 1
ATOM 2015 C C . ARG A 1 257 ? 79.350 -50.836 -17.227 1.00 31.40 257 ARG A C 1
ATOM 2016 O O . ARG A 1 257 ? 79.905 -50.474 -16.178 1.00 28.69 257 ARG A O 1
ATOM 2024 N N . THR A 1 258 ? 78.879 -49.955 -18.117 1.00 32.45 258 THR A N 1
ATOM 2025 C CA . THR A 1 258 ? 78.977 -48.494 -17.951 1.00 33.30 258 THR A CA 1
ATOM 2026 C C . THR A 1 258 ? 77.615 -47.814 -18.204 1.00 34.46 258 THR A C 1
ATOM 2027 O O . THR A 1 258 ? 76.732 -48.395 -18.843 1.00 35.06 258 THR A O 1
ATOM 2031 N N . SER A 1 259 ? 77.439 -46.588 -17.711 1.00 36.15 259 SER A N 1
ATOM 2032 C CA . SER A 1 259 ? 76.298 -45.743 -18.106 1.00 38.40 259 SER A CA 1
ATOM 2033 C C . SER A 1 259 ? 76.561 -45.064 -19.451 1.00 38.38 259 SER A C 1
ATOM 2034 O O . SER A 1 259 ? 75.615 -44.734 -20.161 1.00 39.02 259 SER A O 1
ATOM 2037 N N . THR B 1 2 ? 61.513 -24.561 -34.048 1.00 24.28 2 THR B N 1
ATOM 2038 C CA . THR B 1 2 ? 61.809 -24.375 -32.581 1.00 23.65 2 THR B CA 1
ATOM 2039 C C . THR B 1 2 ? 60.896 -23.287 -31.985 1.00 24.60 2 THR B C 1
ATOM 2040 O O . THR B 1 2 ? 60.125 -22.674 -32.742 1.00 25.49 2 THR B O 1
ATOM 2044 N N . VAL B 1 3 ? 60.939 -23.056 -30.665 1.00 23.13 3 VAL B N 1
ATOM 2045 C CA . VAL B 1 3 ? 60.130 -21.997 -30.005 1.00 23.91 3 VAL B CA 1
ATOM 2046 C C . VAL B 1 3 ? 60.929 -21.045 -29.058 1.00 23.73 3 VAL B C 1
ATOM 2047 O O . VAL B 1 3 ? 61.967 -21.476 -28.531 1.00 21.82 3 VAL B O 1
ATOM 2051 N N . THR B 1 4 ? 60.511 -19.785 -28.870 1.00 21.74 4 THR B N 1
ATOM 2052 C CA . THR B 1 4 ? 61.335 -18.789 -28.117 1.00 25.48 4 THR B CA 1
ATOM 2053 C C . THR B 1 4 ? 61.055 -18.958 -26.611 1.00 24.87 4 THR B C 1
ATOM 2054 O O . THR B 1 4 ? 59.908 -19.211 -26.258 1.00 26.99 4 THR B O 1
ATOM 2058 N N . ILE B 1 5 ? 62.048 -18.816 -25.727 1.00 26.40 5 ILE B N 1
ATOM 2059 C CA . ILE B 1 5 ? 61.924 -19.117 -24.268 1.00 27.79 5 ILE B CA 1
ATOM 2060 C C . ILE B 1 5 ? 60.960 -18.132 -23.534 1.00 27.97 5 ILE B C 1
ATOM 2061 O O . ILE B 1 5 ? 60.855 -16.974 -23.950 1.00 27.28 5 ILE B O 1
ATOM 2066 N N . LYS B 1 6 ? 60.278 -18.570 -22.465 1.00 29.33 6 LYS B N 1
ATOM 2067 C CA . LYS B 1 6 ? 59.423 -17.668 -21.647 1.00 32.01 6 LYS B CA 1
ATOM 2068 C C . LYS B 1 6 ? 59.965 -17.234 -20.267 1.00 32.09 6 LYS B C 1
ATOM 2069 O O . LYS B 1 6 ? 60.681 -17.988 -19.602 1.00 32.91 6 LYS B O 1
ATOM 2075 N N . THR B 1 7 ? 59.596 -16.020 -19.858 1.00 31.65 7 THR B N 1
ATOM 2076 C CA . THR B 1 7 ? 60.108 -15.351 -18.659 1.00 32.14 7 THR B CA 1
ATOM 2077 C C . THR B 1 7 ? 58.962 -14.875 -17.727 1.00 29.48 7 THR B C 1
ATOM 2078 O O . THR B 1 7 ? 58.121 -14.076 -18.129 1.00 28.92 7 THR B O 1
ATOM 2082 N N . PRO B 1 8 ? 58.920 -15.380 -16.480 1.00 28.95 8 PRO B N 1
ATOM 2083 C CA . PRO B 1 8 ? 57.920 -15.038 -15.452 1.00 28.05 8 PRO B CA 1
ATOM 2084 C C . PRO B 1 8 ? 57.854 -13.533 -15.107 1.00 28.17 8 PRO B C 1
ATOM 2085 O O . PRO B 1 8 ? 58.873 -12.813 -15.181 1.00 26.11 8 PRO B O 1
ATOM 2089 N N . ASP B 1 9 ? 56.661 -13.050 -14.759 1.00 26.49 9 ASP B N 1
ATOM 2090 C CA . ASP B 1 9 ? 56.461 -11.608 -14.597 1.00 26.77 9 ASP B CA 1
ATOM 2091 C C . ASP B 1 9 ? 57.304 -10.945 -13.484 1.00 24.12 9 ASP B C 1
ATOM 2092 O O . ASP B 1 9 ? 57.779 -9.811 -13.643 1.00 22.14 9 ASP B O 1
ATOM 2097 N N . ASP B 1 10 ? 57.499 -11.637 -12.363 1.00 23.61 10 ASP B N 1
ATOM 2098 C CA . ASP B 1 10 ? 58.275 -11.057 -11.256 1.00 23.91 10 ASP B CA 1
ATOM 2099 C C . ASP B 1 10 ? 59.758 -10.800 -11.647 1.00 22.02 10 ASP B C 1
ATOM 2100 O O . ASP B 1 10 ? 60.393 -9.845 -11.153 1.00 20.76 10 ASP B O 1
ATOM 2105 N N . ILE B 1 11 ? 60.342 -11.687 -12.456 1.00 20.53 11 ILE B N 1
ATOM 2106 C CA . ILE B 1 11 ? 61.730 -11.512 -12.921 1.00 20.04 11 ILE B CA 1
ATOM 2107 C C . ILE B 1 11 ? 61.895 -10.331 -13.904 1.00 18.43 11 ILE B C 1
ATOM 2108 O O . ILE B 1 11 ? 62.922 -9.592 -13.801 1.00 18.56 11 ILE B O 1
ATOM 2113 N N A GLU B 1 12 ? 60.961 -10.144 -14.848 0.50 17.81 12 GLU B N 1
ATOM 2114 N N B GLU B 1 12 ? 60.948 -10.172 -14.838 0.50 17.76 12 GLU B N 1
ATOM 2115 C CA A GLU B 1 12 ? 60.930 -8.928 -15.700 0.50 17.41 12 GLU B CA 1
ATOM 2116 C CA B GLU B 1 12 ? 60.844 -8.980 -15.710 0.50 17.37 12 GLU B CA 1
ATOM 2117 C C A GLU B 1 12 ? 60.836 -7.636 -14.857 0.50 16.64 12 GLU B C 1
ATOM 2118 C C B GLU B 1 12 ? 60.784 -7.661 -14.897 0.50 16.73 12 GLU B C 1
ATOM 2119 O O A GLU B 1 12 ? 61.541 -6.652 -15.134 0.50 14.90 12 GLU B O 1
ATOM 2120 O O B GLU B 1 12 ? 61.474 -6.683 -15.226 0.50 15.48 12 GLU B O 1
ATOM 2131 N N . LYS B 1 13 ? 59.997 -7.630 -13.819 1.00 15.53 13 LYS B N 1
ATOM 2132 C CA . LYS B 1 13 ? 59.947 -6.413 -12.948 1.00 15.41 13 LYS B CA 1
ATOM 2133 C C . LYS B 1 13 ? 61.199 -6.113 -12.067 1.00 14.64 13 LYS B C 1
ATOM 2134 O O . LYS B 1 13 ? 61.511 -4.907 -11.793 1.00 12.56 13 LYS B O 1
ATOM 2140 N N . MET B 1 14 ? 61.970 -7.149 -11.685 1.00 13.80 14 MET B N 1
ATOM 2141 C CA . MET B 1 14 ? 63.218 -6.948 -10.900 1.00 13.79 14 MET B CA 1
ATOM 2142 C C . MET B 1 14 ? 64.346 -6.447 -11.866 1.00 13.70 14 MET B C 1
ATOM 2143 O O . MET B 1 14 ? 65.254 -5.708 -11.437 1.00 13.13 14 MET B O 1
ATOM 2148 N N . ARG B 1 15 ? 64.362 -6.859 -13.151 1.00 12.45 15 ARG B N 1
ATOM 2149 C CA . ARG B 1 15 ? 65.322 -6.364 -14.169 1.00 13.51 15 ARG B CA 1
ATOM 2150 C C . ARG B 1 15 ? 65.155 -4.827 -14.415 1.00 13.03 15 ARG B C 1
ATOM 2151 O O . ARG B 1 15 ? 66.158 -4.109 -14.648 1.00 12.60 15 ARG B O 1
ATOM 2159 N N . ILE B 1 16 ? 63.910 -4.327 -14.407 1.00 11.14 16 ILE B N 1
ATOM 2160 C CA . ILE B 1 16 ? 63.603 -2.870 -14.520 1.00 11.63 16 ILE B CA 1
ATOM 2161 C C . ILE B 1 16 ? 64.115 -2.062 -13.307 1.00 11.37 16 ILE B C 1
ATOM 2162 O O . ILE B 1 16 ? 64.819 -1.057 -13.498 1.00 10.52 16 ILE B O 1
ATOM 2167 N N . ALA B 1 17 ? 63.815 -2.504 -12.083 1.00 11.40 17 ALA B N 1
ATOM 2168 C CA . ALA B 1 17 ? 64.308 -1.796 -10.857 1.00 10.54 17 ALA B CA 1
ATOM 2169 C C . ALA B 1 17 ? 65.844 -1.724 -10.741 1.00 11.19 17 ALA B C 1
ATOM 2170 O O . ALA B 1 17 ? 66.449 -0.724 -10.262 1.00 10.92 17 ALA B O 1
ATOM 2172 N N . GLY B 1 18 ? 66.529 -2.813 -11.086 1.00 9.62 18 GLY B N 1
ATOM 2173 C CA . GLY B 1 18 ? 68.025 -2.801 -11.085 1.00 10.04 18 GLY B CA 1
ATOM 2174 C C . GLY B 1 18 ? 68.738 -1.937 -12.146 1.00 11.34 18 GLY B C 1
ATOM 2175 O O . GLY B 1 18 ? 69.783 -1.338 -11.840 1.00 11.71 18 GLY B O 1
ATOM 2176 N N . ARG B 1 19 ? 68.221 -1.873 -13.380 1.00 11.97 19 ARG B N 1
ATOM 2177 C CA . ARG B 1 19 ? 68.699 -0.884 -14.413 1.00 13.09 19 ARG B CA 1
ATOM 2178 C C . ARG B 1 19 ? 68.533 0.587 -13.962 1.00 12.68 19 ARG B C 1
ATOM 2179 O O . ARG B 1 19 ? 69.494 1.375 -14.075 1.00 12.23 19 ARG B O 1
ATOM 2187 N N . LEU B 1 20 ? 67.371 0.961 -13.397 1.00 12.55 20 LEU B N 1
ATOM 2188 C CA . LEU B 1 20 ? 67.187 2.324 -12.767 1.00 13.31 20 LEU B CA 1
ATOM 2189 C C . LEU B 1 20 ? 68.204 2.656 -11.653 1.00 12.69 20 LEU B C 1
ATOM 2190 O O . LEU B 1 20 ? 68.767 3.796 -11.629 1.00 11.09 20 LEU B O 1
ATOM 2195 N N . ALA B 1 21 ? 68.472 1.739 -10.697 1.00 10.15 21 ALA B N 1
ATOM 2196 C CA . ALA B 1 21 ? 69.460 2.047 -9.678 1.00 9.76 21 ALA B CA 1
ATOM 2197 C C . ALA B 1 21 ? 70.896 2.245 -10.218 1.00 11.16 21 ALA B C 1
ATOM 2198 O O . ALA B 1 21 ? 71.636 3.122 -9.718 1.00 10.54 21 ALA B O 1
ATOM 2200 N N . ALA B 1 22 ? 71.300 1.415 -11.190 1.00 10.52 22 ALA B N 1
ATOM 2201 C CA . ALA B 1 22 ? 72.600 1.641 -11.865 1.00 11.20 22 ALA B CA 1
ATOM 2202 C C . ALA B 1 22 ? 72.713 3.050 -12.555 1.00 12.60 22 ALA B C 1
ATOM 2203 O O . ALA B 1 22 ? 73.776 3.726 -12.515 1.00 11.56 22 ALA B O 1
ATOM 2205 N N . GLU B 1 23 ? 71.641 3.501 -13.203 1.00 12.31 23 GLU B N 1
ATOM 2206 C CA . GLU B 1 23 ? 71.600 4.834 -13.888 1.00 13.73 23 GLU B CA 1
ATOM 2207 C C . GLU B 1 23 ? 71.813 6.028 -12.918 1.00 13.63 23 GLU B C 1
ATOM 2208 O O . GLU B 1 23 ? 72.380 7.083 -13.352 1.00 13.71 23 GLU B O 1
ATOM 2214 N N . VAL B 1 24 ? 71.311 5.923 -11.666 1.00 12.59 24 VAL B N 1
ATOM 2215 C CA . VAL B 1 24 ? 71.595 6.951 -10.624 1.00 11.08 24 VAL B CA 1
ATOM 2216 C C . VAL B 1 24 ? 73.143 7.146 -10.413 1.00 12.44 24 VAL B C 1
ATOM 2217 O O . VAL B 1 24 ? 73.672 8.320 -10.438 1.00 10.45 24 VAL B O 1
ATOM 2221 N N . LEU B 1 25 ? 73.900 6.043 -10.213 1.00 11.34 25 LEU B N 1
ATOM 2222 C CA . LEU B 1 25 ? 75.412 6.082 -10.147 1.00 11.89 25 LEU B CA 1
ATOM 2223 C C . LEU B 1 25 ? 76.139 6.655 -11.409 1.00 13.73 25 LEU B C 1
ATOM 2224 O O . LEU B 1 25 ? 77.126 7.457 -11.292 1.00 15.29 25 LEU B O 1
ATOM 2229 N N . GLU B 1 26 ? 75.681 6.273 -12.608 1.00 14.54 26 GLU B N 1
ATOM 2230 C CA . GLU B 1 26 ? 76.182 6.888 -13.880 1.00 15.50 26 GLU B CA 1
ATOM 2231 C C . GLU B 1 26 ? 76.001 8.434 -13.935 1.00 14.82 26 GLU B C 1
ATOM 2232 O O . GLU B 1 26 ? 76.947 9.194 -14.329 1.00 16.36 26 GLU B O 1
ATOM 2238 N N . MET B 1 27 ? 74.856 8.941 -13.437 1.00 13.33 27 MET B N 1
ATOM 2239 C CA . MET B 1 27 ? 74.479 10.393 -13.481 1.00 13.80 27 MET B CA 1
ATOM 2240 C C . MET B 1 27 ? 75.335 11.241 -12.501 1.00 15.70 27 MET B C 1
ATOM 2241 O O . MET B 1 27 ? 75.906 12.298 -12.900 1.00 14.48 27 MET B O 1
ATOM 2246 N N . ILE B 1 28 ? 75.430 10.769 -11.244 1.00 14.61 28 ILE B N 1
ATOM 2247 C CA . ILE B 1 28 ? 76.032 11.552 -10.130 1.00 14.02 28 ILE B CA 1
ATOM 2248 C C . ILE B 1 28 ? 77.570 11.730 -10.287 1.00 14.49 28 ILE B C 1
ATOM 2249 O O . ILE B 1 28 ? 78.093 12.712 -9.742 1.00 14.61 28 ILE B O 1
ATOM 2254 N N . GLY B 1 29 ? 78.281 10.850 -11.011 1.00 1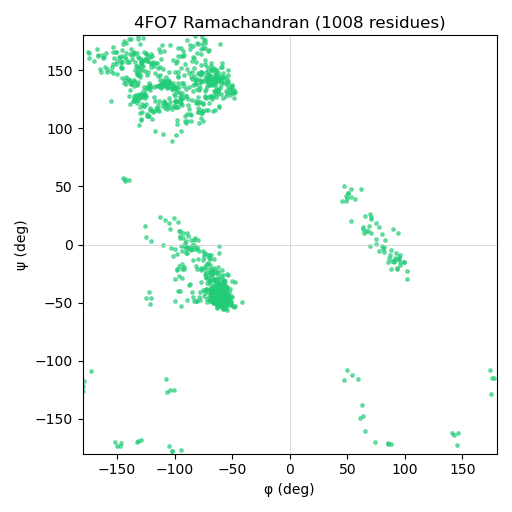5.11 29 GLY B N 1
ATOM 2255 C CA . GLY B 1 29 ? 79.789 10.992 -11.147 1.00 15.86 29 GLY B CA 1
ATOM 2256 C C . GLY B 1 29 ? 80.241 12.328 -11.771 1.00 18.45 29 GLY B C 1
ATOM 2257 O O . GLY B 1 29 ? 81.331 12.839 -11.481 1.00 17.45 29 GLY B O 1
ATOM 2258 N N . GLU B 1 30 ? 79.417 12.922 -12.637 1.00 20.20 30 GLU B N 1
ATOM 2259 C CA . GLU B 1 30 ? 79.720 14.225 -13.277 1.00 22.57 30 GLU B CA 1
ATOM 2260 C C . GLU B 1 30 ? 79.706 15.467 -12.344 1.00 22.35 30 GLU B C 1
ATOM 2261 O O . GLU B 1 30 ? 80.308 16.526 -12.677 1.00 23.98 30 GLU B O 1
ATOM 2267 N N . HIS B 1 31 ? 79.087 15.341 -11.163 1.00 19.06 31 HIS B N 1
ATOM 2268 C CA . HIS B 1 31 ? 78.949 16.415 -10.163 1.00 18.95 31 HIS B CA 1
ATOM 2269 C C . HIS B 1 31 ? 80.007 16.365 -8.993 1.00 18.93 31 HIS B C 1
ATOM 2270 O O . HIS B 1 31 ? 80.080 17.283 -8.152 1.00 17.89 31 HIS B O 1
ATOM 2277 N N . ILE B 1 32 ? 80.813 15.298 -8.894 1.00 18.70 32 ILE B N 1
ATOM 2278 C CA . ILE B 1 32 ? 81.756 15.070 -7.763 1.00 19.71 32 ILE B CA 1
ATOM 2279 C C . ILE B 1 32 ? 83.138 15.740 -7.983 1.00 22.40 32 ILE B C 1
ATOM 2280 O O . ILE B 1 32 ? 83.844 15.385 -8.934 1.00 22.59 32 ILE B O 1
ATOM 2285 N N . LYS B 1 33 ? 83.504 16.706 -7.128 1.00 22.84 33 LYS B N 1
ATOM 2286 C CA . LYS B 1 33 ? 84.792 17.473 -7.210 1.00 25.04 33 LYS B CA 1
ATOM 2287 C C . LYS B 1 33 ? 85.119 18.278 -5.936 1.00 22.63 33 LYS B C 1
ATOM 2288 O O . LYS B 1 33 ? 84.231 18.470 -5.101 1.00 21.87 33 LYS B O 1
ATOM 2294 N N . PRO B 1 34 ? 86.389 18.730 -5.733 1.00 22.47 34 PRO B N 1
ATOM 2295 C CA . PRO B 1 34 ? 86.660 19.431 -4.471 1.00 20.71 34 PRO B CA 1
ATOM 2296 C C . PRO B 1 34 ? 85.766 20.677 -4.189 1.00 21.49 34 PRO B C 1
ATOM 2297 O O . PRO B 1 34 ? 85.415 21.381 -5.128 1.00 21.32 34 PRO B O 1
ATOM 2301 N N . GLY B 1 35 ? 85.325 20.890 -2.943 1.00 20.74 35 GLY B N 1
ATOM 2302 C CA . GLY B 1 35 ? 84.403 21.970 -2.552 1.00 22.16 35 GLY B CA 1
ATOM 2303 C C . GLY B 1 35 ? 82.872 21.757 -2.503 1.00 23.03 35 GLY B C 1
ATOM 2304 O O . GLY B 1 35 ? 82.184 22.545 -1.829 1.00 23.48 35 GLY B O 1
ATOM 2305 N N . VAL B 1 36 ? 82.306 20.741 -3.185 1.00 20.37 36 VAL B N 1
ATOM 2306 C CA . VAL B 1 36 ? 80.840 20.437 -3.139 1.00 19.58 36 VAL B CA 1
ATOM 2307 C C . VAL B 1 36 ? 80.464 19.767 -1.795 1.00 17.83 36 VAL B C 1
ATOM 2308 O O . VAL B 1 36 ? 81.295 18.982 -1.289 1.00 18.38 36 VAL B O 1
ATOM 2312 N N . THR B 1 37 ? 79.314 20.090 -1.165 1.00 17.66 37 THR B N 1
ATOM 2313 C CA . THR B 1 37 ? 78.875 19.453 0.109 1.00 16.82 37 THR B CA 1
ATOM 2314 C C . THR B 1 37 ? 78.098 18.107 -0.127 1.00 16.58 37 THR B C 1
ATOM 2315 O O . THR B 1 37 ? 77.562 17.871 -1.244 1.00 15.38 37 THR B O 1
ATOM 2319 N N . THR B 1 38 ? 78.049 17.232 0.875 1.00 14.76 38 THR B N 1
ATOM 2320 C CA . THR B 1 38 ? 77.285 15.930 0.820 1.00 15.16 38 THR B CA 1
ATOM 2321 C C . THR B 1 38 ? 75.757 16.132 0.882 1.00 14.74 38 THR B C 1
ATOM 2322 O O . THR B 1 38 ? 75.008 15.391 0.227 1.00 16.17 38 THR B O 1
ATOM 2326 N N . GLU B 1 39 ? 75.284 17.152 1.609 1.00 16.22 39 GLU B N 1
ATOM 2327 C CA . GLU B 1 39 ? 73.855 17.554 1.492 1.00 17.09 39 GLU B CA 1
ATOM 2328 C C . GLU B 1 39 ? 73.371 18.033 0.097 1.00 16.92 39 GLU B C 1
ATOM 2329 O O . GLU B 1 39 ? 72.206 17.749 -0.297 1.00 14.28 39 GLU B O 1
ATOM 2335 N N . GLU B 1 40 ? 74.246 18.695 -0.678 1.00 16.35 40 GLU B N 1
ATOM 2336 C CA . GLU B 1 40 ? 73.936 19.049 -2.067 1.00 17.30 40 GLU B CA 1
ATOM 2337 C C . GLU B 1 40 ? 73.851 17.798 -3.001 1.00 16.21 40 GLU B C 1
ATOM 2338 O O . GLU B 1 40 ? 72.976 17.741 -3.894 1.00 16.82 40 GLU B O 1
ATOM 2344 N N . LEU B 1 41 ? 74.754 16.829 -2.871 1.00 15.29 41 LEU B N 1
ATOM 2345 C CA . LEU B 1 41 ? 74.604 15.516 -3.586 1.00 13.84 41 LEU B CA 1
ATOM 2346 C C . LEU B 1 41 ? 73.250 14.780 -3.320 1.00 14.55 41 LEU B C 1
ATOM 2347 O O . LEU B 1 41 ? 72.634 14.228 -4.251 1.00 13.27 41 LEU B O 1
ATOM 2352 N N . ASP B 1 42 ? 72.789 14.724 -2.058 1.00 14.83 42 ASP B N 1
ATOM 2353 C CA . ASP B 1 42 ? 71.463 14.179 -1.642 1.00 14.88 42 ASP B CA 1
ATOM 2354 C C . ASP B 1 42 ? 70.294 14.885 -2.430 1.00 16.01 42 ASP B C 1
ATOM 2355 O O . ASP B 1 42 ? 69.346 14.200 -2.919 1.00 14.20 42 ASP B O 1
ATOM 2360 N N . ARG B 1 43 ? 70.322 16.232 -2.534 1.00 13.50 43 ARG B N 1
ATOM 2361 C CA . ARG B 1 43 ? 69.213 16.969 -3.173 1.00 14.28 43 ARG B CA 1
ATOM 2362 C C . ARG B 1 43 ? 69.149 16.649 -4.711 1.00 12.92 43 ARG B C 1
ATOM 2363 O O . ARG B 1 43 ? 68.039 16.439 -5.296 1.00 13.62 43 ARG B O 1
ATOM 2371 N N . ILE B 1 44 ? 70.312 16.566 -5.346 1.00 12.27 44 ILE B N 1
ATOM 2372 C CA . ILE B 1 44 ? 70.434 16.199 -6.778 1.00 13.94 44 ILE B CA 1
ATOM 2373 C C . ILE B 1 44 ? 69.868 14.751 -7.071 1.00 14.31 44 ILE B C 1
ATOM 2374 O O . ILE B 1 44 ? 69.079 14.531 -8.052 1.00 13.27 44 ILE B O 1
ATOM 2379 N N . CYS B 1 45 ? 70.270 13.781 -6.229 1.00 13.78 45 CYS B N 1
ATOM 2380 C CA . CYS B 1 45 ? 69.779 12.381 -6.319 1.00 12.98 45 CYS B CA 1
ATOM 2381 C C . CYS B 1 45 ? 68.232 12.208 -6.132 1.00 12.47 45 CYS B C 1
ATOM 2382 O O . CYS B 1 45 ? 67.558 11.520 -6.960 1.00 10.37 45 CYS B O 1
ATOM 2385 N N . HIS B 1 46 ? 67.686 12.793 -5.054 1.00 13.99 46 HIS B N 1
ATOM 2386 C CA . HIS B 1 46 ? 66.241 12.868 -4.754 1.00 14.55 46 HIS B CA 1
ATOM 2387 C C . HIS B 1 46 ? 65.350 13.399 -5.902 1.00 13.46 46 HIS B C 1
ATOM 2388 O O . HIS B 1 46 ? 64.383 12.721 -6.292 1.00 11.63 46 HIS B O 1
ATOM 2395 N N . ASP B 1 47 ? 65.693 14.572 -6.462 1.00 13.11 47 ASP B N 1
ATOM 2396 C CA . ASP B 1 47 ? 64.980 15.164 -7.618 1.00 14.12 47 ASP B CA 1
ATOM 2397 C C . ASP B 1 47 ? 64.977 14.263 -8.898 1.00 11.66 47 ASP B C 1
ATOM 2398 O O . ASP B 1 47 ? 63.925 14.154 -9.606 1.00 10.78 47 ASP B O 1
ATOM 2403 N N . TYR B 1 48 ? 66.104 13.589 -9.217 1.00 10.68 48 TYR B N 1
ATOM 2404 C CA . TYR B 1 48 ? 66.220 12.686 -10.389 1.00 11.66 48 TYR B CA 1
ATOM 2405 C C . TYR B 1 48 ? 65.271 11.451 -10.260 1.00 12.06 48 TYR B C 1
ATOM 2406 O O . TYR B 1 48 ? 64.508 11.144 -11.211 1.00 12.61 48 TYR B O 1
ATOM 2415 N N . ILE B 1 49 ? 65.332 10.750 -9.116 1.00 10.64 49 ILE B N 1
ATOM 2416 C CA . ILE B 1 49 ? 64.479 9.534 -8.810 1.00 8.61 49 ILE B CA 1
ATOM 2417 C C . ILE B 1 49 ? 62.947 9.898 -8.833 1.00 10.90 49 ILE B C 1
ATOM 2418 O O . ILE B 1 49 ? 62.121 9.244 -9.505 1.00 10.31 49 ILE B O 1
ATOM 2423 N N . VAL B 1 50 ? 62.535 10.983 -8.167 1.00 9.82 50 VAL B N 1
ATOM 2424 C CA . VAL B 1 50 ? 61.077 11.352 -8.041 1.00 11.81 50 VAL B CA 1
ATOM 2425 C C . VAL B 1 50 ? 60.434 12.026 -9.307 1.00 13.32 50 VAL B C 1
ATOM 2426 O O . VAL B 1 50 ? 59.318 11.612 -9.737 1.00 13.07 50 VAL B O 1
ATOM 2430 N N . ASN B 1 51 ? 61.114 13.040 -9.891 1.00 13.29 51 ASN B N 1
ATOM 2431 C CA . ASN B 1 51 ? 60.595 13.831 -11.040 1.00 15.81 51 ASN B CA 1
ATOM 2432 C C . ASN B 1 51 ? 60.853 13.277 -12.466 1.00 16.70 51 ASN B C 1
ATOM 2433 O O . ASN B 1 51 ? 60.010 13.467 -13.369 1.00 18.04 51 ASN B O 1
ATOM 2438 N N . GLU B 1 52 ? 61.985 12.607 -12.708 1.00 14.64 52 GLU B N 1
ATOM 2439 C CA . GLU B 1 52 ? 62.362 12.039 -14.032 1.00 13.71 52 GLU B CA 1
ATOM 2440 C C . GLU B 1 52 ? 62.103 10.512 -14.210 1.00 14.92 52 GLU B C 1
ATOM 2441 O O . GLU B 1 52 ? 61.512 10.083 -15.261 1.00 14.75 52 GLU B O 1
ATOM 2447 N N . GLN B 1 53 ? 62.540 9.696 -13.226 1.00 12.42 53 GLN B N 1
ATOM 2448 C CA . GLN B 1 53 ? 62.277 8.229 -13.166 1.00 12.17 53 GLN B CA 1
ATOM 2449 C C . GLN B 1 53 ? 60.818 7.818 -12.785 1.00 12.96 53 GLN B C 1
ATOM 2450 O O . GLN B 1 53 ? 60.419 6.669 -13.116 1.00 13.00 53 GLN B O 1
ATOM 2456 N N A LYS B 1 54 ? 60.035 8.703 -12.143 0.50 13.10 54 LYS B N 1
ATOM 2457 N N B LYS B 1 54 ? 60.080 8.712 -12.106 0.50 12.75 54 LYS B N 1
ATOM 2458 C CA A LYS B 1 54 ? 58.702 8.382 -11.577 0.50 13.44 54 LYS B CA 1
ATOM 2459 C CA B LYS B 1 54 ? 58.735 8.433 -11.576 0.50 12.76 54 LYS B CA 1
ATOM 2460 C C A LYS B 1 54 ? 58.781 7.163 -10.606 0.50 13.19 54 LYS B C 1
ATOM 2461 C C B LYS B 1 54 ? 58.784 7.197 -10.615 0.50 12.95 54 LYS B C 1
ATOM 2462 O O A LYS B 1 54 ? 57.943 6.228 -10.635 0.50 11.86 54 LYS B O 1
ATOM 2463 O O B LYS B 1 54 ? 57.935 6.276 -10.667 0.50 11.73 54 LYS B O 1
ATOM 2474 N N . ALA B 1 55 ? 59.789 7.218 -9.732 1.00 12.39 55 ALA B N 1
ATOM 2475 C CA . ALA B 1 55 ? 60.061 6.172 -8.680 1.00 11.91 55 ALA B CA 1
ATOM 2476 C C . ALA B 1 55 ? 60.197 6.757 -7.242 1.00 13.15 55 ALA B C 1
ATOM 2477 O O . ALA B 1 55 ? 59.905 7.941 -7.045 1.00 11.04 55 ALA B O 1
ATOM 2479 N N . ILE B 1 56 ? 60.585 5.967 -6.211 1.00 11.59 56 ILE B N 1
ATOM 2480 C CA . ILE B 1 56 ? 60.808 6.410 -4.802 1.00 10.80 56 ILE B CA 1
ATOM 2481 C C . ILE B 1 56 ? 62.162 5.942 -4.132 1.00 11.86 56 ILE B C 1
ATOM 2482 O O . ILE B 1 56 ? 62.621 4.796 -4.383 1.00 11.24 56 ILE B O 1
ATOM 2487 N N . PRO B 1 57 ? 62.872 6.805 -3.331 1.00 10.87 57 PRO B N 1
ATOM 2488 C CA . PRO B 1 57 ? 64.086 6.393 -2.551 1.00 11.11 57 PRO B CA 1
ATOM 2489 C C . PRO B 1 57 ? 63.858 5.544 -1.277 1.00 12.10 57 PRO B C 1
ATOM 2490 O O . PRO B 1 57 ? 63.288 6.050 -0.281 1.00 10.71 57 PRO B O 1
ATOM 2494 N N . ALA B 1 58 ? 64.175 4.234 -1.321 1.00 10.57 58 ALA B N 1
ATOM 2495 C CA . ALA B 1 58 ? 63.896 3.380 -0.146 1.00 11.79 58 ALA B CA 1
ATOM 2496 C C . ALA B 1 58 ? 64.516 3.749 1.240 1.00 11.07 58 ALA B C 1
ATOM 2497 O O . ALA B 1 58 ? 63.835 3.481 2.264 1.00 11.17 58 ALA B O 1
ATOM 2499 N N . PRO B 1 59 ? 65.741 4.352 1.324 1.00 11.35 59 PRO B N 1
ATOM 2500 C CA . PRO B 1 59 ? 66.200 4.746 2.693 1.00 11.51 59 PRO B CA 1
ATOM 2501 C C . PRO B 1 59 ? 65.360 5.815 3.457 1.00 12.19 59 PRO B C 1
ATOM 2502 O O . PRO B 1 59 ? 65.391 5.827 4.708 1.00 11.64 59 PRO B O 1
ATOM 2506 N N . LEU B 1 60 ? 64.611 6.702 2.767 1.00 10.97 60 LEU B N 1
ATOM 2507 C CA . LEU B 1 60 ? 63.922 7.860 3.410 1.00 13.27 60 LEU B CA 1
ATOM 2508 C C . LEU B 1 60 ? 62.855 7.431 4.472 1.00 14.07 60 LEU B C 1
ATOM 2509 O O . LEU B 1 60 ? 61.874 6.748 4.111 1.00 12.35 60 LEU B O 1
ATOM 2514 N N . ASN B 1 61 ? 63.009 7.828 5.750 1.00 11.15 61 ASN B N 1
ATOM 2515 C CA . ASN B 1 61 ? 62.107 7.357 6.820 1.00 14.60 61 ASN B CA 1
ATOM 2516 C C . ASN B 1 61 ? 62.154 5.813 7.174 1.00 15.85 61 ASN B C 1
ATOM 2517 O O . ASN B 1 61 ? 61.280 5.336 7.928 1.00 16.04 61 ASN B O 1
ATOM 2522 N N . TYR B 1 62 ? 63.126 5.021 6.693 1.00 15.08 62 TYR B N 1
ATOM 2523 C CA . TYR B 1 62 ? 63.201 3.547 7.020 1.00 15.87 62 TYR B CA 1
ATOM 2524 C C . TYR B 1 62 ? 63.816 3.299 8.414 1.00 17.60 62 TYR B C 1
ATOM 2525 O O . TYR B 1 62 ? 65.002 3.578 8.608 1.00 16.94 62 TYR B O 1
ATOM 2534 N N . LYS B 1 63 ? 63.032 2.769 9.362 1.00 17.09 63 LYS B N 1
ATOM 2535 C CA . LYS B 1 63 ? 63.418 2.641 10.795 1.00 18.27 63 LYS B CA 1
ATOM 2536 C C . LYS B 1 63 ? 63.979 3.961 11.377 1.00 18.75 63 LYS B C 1
ATOM 2537 O O . LYS B 1 63 ? 64.917 3.977 12.192 1.00 18.85 63 LYS B O 1
ATOM 2543 N N . GLY B 1 64 ? 63.386 5.078 10.947 1.00 18.25 64 GLY B N 1
ATOM 2544 C CA . GLY B 1 64 ? 63.858 6.446 11.255 1.00 18.60 64 GLY B CA 1
ATOM 2545 C C . GLY B 1 64 ? 65.002 7.193 10.545 1.00 18.69 64 GLY B C 1
ATOM 2546 O O . GLY B 1 64 ? 65.268 8.383 10.842 1.00 16.60 64 GLY B O 1
ATOM 2547 N N . PHE B 1 65 ? 65.704 6.553 9.601 1.00 16.67 65 PHE B N 1
ATOM 2548 C CA . PHE B 1 65 ? 66.835 7.212 8.889 1.00 15.18 65 PHE B CA 1
ATOM 2549 C C . PHE B 1 65 ? 66.353 8.552 8.235 1.00 15.73 65 PHE B C 1
ATOM 2550 O O . PHE B 1 65 ? 65.282 8.530 7.630 1.00 16.00 65 PHE B O 1
ATOM 2558 N N . PRO B 1 66 ? 67.065 9.708 8.397 1.00 14.16 66 PRO B N 1
ATOM 2559 C CA . PRO B 1 66 ? 66.576 11.049 7.950 1.00 15.30 66 PRO B CA 1
ATOM 2560 C C . PRO B 1 66 ? 66.809 11.550 6.500 1.00 14.49 66 PRO B C 1
ATOM 2561 O O . PRO B 1 66 ? 66.289 12.651 6.242 1.00 15.91 66 PRO B O 1
ATOM 2565 N N . LYS B 1 67 ? 67.532 10.830 5.609 1.00 13.10 67 LYS B N 1
ATOM 2566 C CA . LYS B 1 67 ? 67.908 11.316 4.251 1.00 12.74 67 LYS B CA 1
ATOM 2567 C C . LYS B 1 67 ? 67.595 10.245 3.154 1.00 13.34 67 LYS B C 1
ATOM 2568 O O . LYS B 1 67 ? 67.116 9.131 3.506 1.00 12.77 67 LYS B O 1
ATOM 2574 N N . SER B 1 68 ? 67.828 10.574 1.865 1.00 13.66 68 SER B N 1
ATOM 2575 C CA . SER B 1 68 ? 67.477 9.716 0.690 1.00 11.87 68 SER B CA 1
ATOM 2576 C C . SER B 1 68 ? 68.605 8.722 0.189 1.00 11.91 68 SER B C 1
ATOM 2577 O O . SER B 1 68 ? 68.312 7.728 -0.517 1.00 11.25 68 SER B O 1
ATOM 2580 N N . ILE B 1 69 ? 69.876 8.989 0.523 1.00 11.47 69 ILE B N 1
ATOM 2581 C CA . ILE B 1 69 ? 71.132 8.206 0.204 1.00 11.16 69 ILE B CA 1
ATOM 2582 C C . ILE B 1 69 ? 72.071 8.063 1.426 1.00 11.52 69 ILE B C 1
ATOM 2583 O O . ILE B 1 69 ? 71.856 8.857 2.372 1.00 11.11 69 ILE B O 1
ATOM 2588 N N . CYS B 1 70 ? 73.094 7.164 1.440 1.00 11.52 70 CYS B N 1
ATOM 2589 C CA . CYS B 1 70 ? 74.240 7.164 2.431 1.00 14.19 70 CYS B CA 1
ATOM 2590 C C . CYS B 1 70 ? 75.574 7.649 1.831 1.00 15.10 70 CYS B C 1
ATOM 2591 O O . CYS B 1 70 ? 75.872 7.227 0.704 1.00 16.95 70 CYS B O 1
ATOM 2594 N N . THR B 1 71 ? 76.342 8.516 2.543 1.00 15.06 71 THR B N 1
ATOM 2595 C CA . THR B 1 71 ? 77.643 9.099 2.135 1.00 15.23 71 THR B CA 1
ATOM 2596 C C . THR B 1 71 ? 78.743 8.815 3.184 1.00 15.25 71 THR B C 1
ATOM 2597 O O . THR B 1 71 ? 78.665 9.356 4.310 1.00 18.27 71 THR B O 1
ATOM 2601 N N . SER B 1 72 ? 79.772 7.993 2.883 1.00 17.11 72 SER B N 1
ATOM 2602 C CA . SER B 1 72 ? 80.759 7.465 3.892 1.00 14.53 72 SER B CA 1
ATOM 2603 C C . SER B 1 72 ? 82.238 7.876 3.510 1.00 16.31 72 SER B C 1
ATOM 2604 O O . SER B 1 72 ? 82.691 7.475 2.434 1.00 17.39 72 SER B O 1
ATOM 2607 N N . ILE B 1 73 ? 82.967 8.696 4.308 1.00 16.50 73 ILE B N 1
ATOM 2608 C CA . ILE B 1 73 ? 84.296 9.266 3.957 1.00 17.95 73 ILE B CA 1
ATOM 2609 C C . ILE B 1 73 ? 85.511 8.759 4.782 1.00 18.19 73 ILE B C 1
ATOM 2610 O O . ILE B 1 73 ? 85.406 8.688 6.026 1.00 18.88 73 ILE B O 1
ATOM 2615 N N . ASN B 1 74 ? 86.631 8.447 4.114 1.00 18.89 74 ASN B N 1
ATOM 2616 C CA . ASN B 1 74 ? 87.939 8.059 4.739 1.00 19.16 74 ASN B CA 1
ATOM 2617 C C . ASN B 1 74 ? 87.845 6.934 5.828 1.00 18.83 74 ASN B C 1
ATOM 2618 O O . ASN B 1 74 ? 87.577 5.742 5.486 1.00 18.51 74 ASN B O 1
ATOM 2623 N N . HIS B 1 75 ? 88.016 7.244 7.118 1.00 18.82 75 HIS B N 1
ATOM 2624 C CA . HIS B 1 75 ? 87.892 6.254 8.213 1.00 19.35 75 HIS B CA 1
ATOM 2625 C C . HIS B 1 75 ? 86.439 5.820 8.596 1.00 18.70 75 HIS B C 1
ATOM 2626 O O . HIS B 1 75 ? 86.251 4.886 9.401 1.00 17.01 75 HIS B O 1
ATOM 2633 N N . VAL B 1 76 ? 85.406 6.441 7.996 1.00 18.60 76 VAL B N 1
ATOM 2634 C CA . VAL B 1 76 ? 83.993 5.956 8.142 1.00 18.17 76 VAL B CA 1
ATOM 2635 C C . VAL B 1 76 ? 83.782 4.607 7.392 1.00 19.20 76 VAL B C 1
ATOM 2636 O O . VAL B 1 76 ? 84.087 4.539 6.193 1.00 18.43 76 VAL B O 1
ATOM 2640 N N . VAL B 1 77 ? 83.259 3.560 8.056 1.00 19.12 77 VAL B N 1
ATOM 2641 C CA . VAL B 1 77 ? 83.006 2.231 7.405 1.00 17.52 77 VAL B CA 1
ATOM 2642 C C . VAL B 1 77 ? 81.669 2.041 6.625 1.00 17.73 77 VAL B C 1
ATOM 2643 O O . VAL B 1 77 ? 81.672 1.469 5.491 1.00 15.68 77 VAL B O 1
ATOM 2647 N N . CYS B 1 78 ? 80.550 2.483 7.230 1.00 16.25 78 CYS B N 1
ATOM 2648 C CA . CYS B 1 78 ? 79.185 2.368 6.647 1.00 17.35 78 CYS B CA 1
ATOM 2649 C C . CYS B 1 78 ? 78.133 3.304 7.296 1.00 17.20 78 CYS B C 1
ATOM 2650 O O . CYS B 1 78 ? 78.346 3.832 8.391 1.00 15.74 78 CYS B O 1
ATOM 2653 N N . HIS B 1 79 ? 77.022 3.542 6.586 1.00 17.51 79 HIS B N 1
ATOM 2654 C CA . HIS B 1 79 ? 75.848 4.283 7.124 1.00 17.59 79 HIS B CA 1
ATOM 2655 C C . HIS B 1 79 ? 76.034 5.798 7.487 1.00 18.54 79 HIS B C 1
ATOM 2656 O O . HIS B 1 79 ? 75.258 6.324 8.305 1.00 18.98 79 HIS B O 1
ATOM 2663 N N . GLY B 1 80 ? 77.007 6.515 6.888 1.00 17.11 80 GLY B N 1
ATOM 2664 C CA . GLY B 1 80 ? 77.149 7.988 7.112 1.00 16.95 80 GLY B CA 1
ATOM 2665 C C . GLY B 1 80 ? 75.990 8.873 6.623 1.00 15.32 80 GLY B C 1
ATOM 2666 O O . GLY B 1 80 ? 75.333 8.512 5.606 1.00 14.57 80 GLY B O 1
ATOM 2667 N N . ILE B 1 81 ? 75.676 9.965 7.357 1.00 16.28 81 ILE B N 1
ATOM 2668 C CA . ILE B 1 81 ? 74.523 10.904 7.021 1.00 15.06 81 ILE B CA 1
ATOM 2669 C C . ILE B 1 81 ? 74.916 12.199 6.264 1.00 13.96 81 ILE B C 1
ATOM 2670 O O . ILE B 1 81 ? 75.777 12.957 6.778 1.00 15.77 81 ILE B O 1
ATOM 2675 N N . PRO B 1 82 ? 74.359 12.481 5.063 1.00 13.65 82 PRO B N 1
ATOM 2676 C CA . PRO B 1 82 ? 74.674 13.771 4.349 1.00 12.94 82 PRO B CA 1
ATOM 2677 C C . PRO B 1 82 ? 74.537 15.078 5.192 1.00 14.66 82 PRO B C 1
ATOM 2678 O O . PRO B 1 82 ? 73.527 15.213 5.933 1.00 15.91 82 PRO B O 1
ATOM 2682 N N . ASN B 1 83 ? 75.525 15.988 5.142 1.00 16.01 83 ASN B N 1
ATOM 2683 C CA . ASN B 1 83 ? 75.595 17.223 5.975 1.00 17.09 83 ASN B CA 1
ATOM 2684 C C . ASN B 1 83 ? 76.271 18.451 5.299 1.00 18.76 83 ASN B C 1
ATOM 2685 O O . ASN B 1 83 ? 76.549 18.419 4.083 1.00 16.87 83 ASN B O 1
ATOM 2690 N N . GLU B 1 84 ? 76.493 19.550 6.047 1.00 19.34 84 GLU B N 1
ATOM 2691 C CA . GLU B 1 84 ? 77.041 20.819 5.499 1.00 22.98 84 GLU B CA 1
ATOM 2692 C C . GLU B 1 84 ? 78.578 20.942 5.263 1.00 23.49 84 GLU B C 1
ATOM 2693 O O . GLU B 1 84 ? 79.059 22.021 4.862 1.00 23.81 84 GLU B O 1
ATOM 2699 N N . LYS B 1 85 ? 79.350 19.872 5.485 1.00 23.79 85 LYS B N 1
ATOM 2700 C CA . LYS B 1 85 ? 80.827 19.908 5.306 1.00 24.72 85 LYS B CA 1
ATOM 2701 C C . LYS B 1 85 ? 81.293 19.682 3.843 1.00 23.45 85 LYS B C 1
ATOM 2702 O O . LYS B 1 85 ? 80.771 18.760 3.186 1.00 24.26 85 LYS B O 1
ATOM 2708 N N . PRO B 1 86 ? 82.217 20.521 3.275 1.00 22.63 86 PRO B N 1
ATOM 2709 C CA . PRO B 1 86 ? 82.673 20.281 1.869 1.00 21.79 86 PRO B CA 1
ATOM 2710 C C . PRO B 1 86 ? 83.705 19.138 1.658 1.00 21.41 86 PRO B C 1
ATOM 2711 O O . PRO B 1 86 ? 84.545 18.879 2.539 1.00 21.38 86 PRO B O 1
ATOM 2715 N N . LEU B 1 87 ? 83.674 18.459 0.504 1.00 21.31 87 LEU B N 1
ATOM 2716 C CA . LEU B 1 87 ? 84.739 17.489 0.151 1.00 21.04 87 LEU B CA 1
ATOM 2717 C C . LEU B 1 87 ? 86.115 18.178 -0.001 1.00 22.67 87 LEU B C 1
ATOM 2718 O O . LEU B 1 87 ? 86.150 19.352 -0.374 1.00 21.07 87 LEU B O 1
ATOM 2723 N N . LYS B 1 88 ? 87.215 17.497 0.350 1.00 23.36 88 LYS B N 1
ATOM 2724 C CA . LYS B 1 88 ? 88.588 18.055 0.213 1.00 24.31 88 LYS B CA 1
ATOM 2725 C C . LYS B 1 88 ? 89.454 17.240 -0.751 1.00 24.49 88 LYS B C 1
ATOM 2726 O O . LYS B 1 88 ? 89.239 16.026 -0.915 1.00 21.28 88 LYS B O 1
ATOM 2732 N N . GLU B 1 89 ? 90.436 17.906 -1.357 1.00 24.22 89 GLU B N 1
ATOM 2733 C CA . GLU B 1 89 ? 91.457 17.228 -2.194 1.00 26.30 89 GLU B CA 1
ATOM 2734 C C . GLU B 1 89 ? 92.184 16.070 -1.454 1.00 23.45 89 GLU B C 1
ATOM 2735 O O . GLU B 1 89 ? 92.619 16.224 -0.287 1.00 23.19 89 GLU B O 1
ATOM 2741 N N . GLY B 1 90 ? 92.263 14.891 -2.078 1.00 21.20 90 GLY B N 1
ATOM 2742 C CA . GLY B 1 90 ? 92.801 13.665 -1.426 1.00 20.56 90 GLY B CA 1
ATOM 2743 C C . GLY B 1 90 ? 91.823 12.661 -0.780 1.00 20.62 90 GLY B C 1
ATOM 2744 O O . GLY B 1 90 ? 92.213 11.506 -0.509 1.00 21.72 90 GLY B O 1
ATOM 2745 N N . ASP B 1 91 ? 90.576 13.070 -0.507 1.00 19.33 91 ASP B N 1
ATOM 2746 C CA . ASP B 1 91 ? 89.481 12.207 0.036 1.00 16.91 91 ASP B CA 1
ATOM 2747 C C . ASP B 1 91 ? 89.143 10.935 -0.791 1.00 15.56 91 ASP B C 1
ATOM 2748 O O . ASP B 1 91 ? 89.175 11.001 -2.016 1.00 14.78 91 ASP B O 1
ATOM 2753 N N . ILE B 1 92 ? 88.794 9.797 -0.171 1.00 16.38 92 ILE B N 1
ATOM 2754 C CA . ILE B 1 92 ? 87.995 8.687 -0.810 1.00 14.90 92 ILE B CA 1
ATOM 2755 C C . ILE B 1 92 ? 86.486 8.709 -0.401 1.00 14.72 92 ILE B C 1
ATOM 2756 O O . ILE B 1 92 ? 86.226 8.861 0.808 1.00 13.71 92 ILE B O 1
ATOM 2761 N N . LEU B 1 93 ? 85.526 8.507 -1.337 1.00 12.39 93 LEU B N 1
ATOM 2762 C CA . LEU B 1 93 ? 84.059 8.568 -1.031 1.00 13.66 93 LEU B CA 1
ATOM 2763 C C . LEU B 1 93 ? 83.206 7.328 -1.508 1.00 11.15 93 LEU B C 1
ATOM 2764 O O . LEU B 1 93 ? 83.263 7.018 -2.704 1.00 11.98 93 LEU B O 1
ATOM 2769 N N . ASN B 1 94 ? 82.425 6.668 -0.648 1.00 11.77 94 ASN B N 1
ATOM 2770 C CA . ASN B 1 94 ? 81.339 5.697 -1.002 1.00 10.36 94 ASN B CA 1
ATOM 2771 C C . ASN B 1 94 ? 79.917 6.355 -1.067 1.00 11.08 94 ASN B C 1
ATOM 2772 O O . ASN B 1 94 ? 79.505 7.028 -0.114 1.00 12.44 94 ASN B O 1
ATOM 2777 N N . VAL B 1 95 ? 79.209 6.207 -2.190 1.00 11.25 95 VAL B N 1
ATOM 2778 C CA . VAL B 1 95 ? 77.775 6.609 -2.387 1.00 10.69 95 VAL B CA 1
ATOM 2779 C C . VAL B 1 95 ? 76.926 5.322 -2.510 1.00 9.91 95 VAL B C 1
ATOM 2780 O O . VAL B 1 95 ? 77.214 4.493 -3.400 1.00 8.82 95 VAL B O 1
ATOM 2784 N N . ASP B 1 96 ? 75.953 5.093 -1.607 1.00 9.36 96 ASP B N 1
ATOM 2785 C CA . ASP B 1 96 ? 75.090 3.856 -1.547 1.00 10.01 96 ASP B CA 1
ATOM 2786 C C . ASP B 1 96 ? 73.587 4.170 -1.852 1.00 11.19 96 ASP B C 1
ATOM 2787 O O . ASP B 1 96 ? 72.957 4.992 -1.126 1.00 11.90 96 ASP B O 1
ATOM 2792 N N . ILE B 1 97 ? 73.026 3.555 -2.908 1.00 11.51 97 ILE B N 1
ATOM 2793 C CA . ILE B 1 97 ? 71.674 3.803 -3.529 1.00 11.10 97 ILE B CA 1
ATOM 2794 C C . ILE B 1 97 ? 70.643 2.637 -3.358 1.00 11.74 97 ILE B C 1
ATOM 2795 O O . ILE B 1 97 ? 71.081 1.489 -3.567 1.00 11.57 97 ILE B O 1
ATOM 2800 N N . THR B 1 98 ? 69.354 2.846 -2.983 1.00 10.11 98 THR B N 1
ATOM 2801 C CA . THR B 1 98 ? 68.293 1.806 -3.225 1.00 9.78 98 THR B CA 1
ATOM 2802 C C . THR B 1 98 ? 67.008 2.470 -3.837 1.00 12.24 98 THR B C 1
ATOM 2803 O O . THR B 1 98 ? 66.482 3.471 -3.263 1.00 9.46 98 THR B O 1
ATOM 2807 N N . VAL B 1 99 ? 66.492 1.935 -4.967 1.00 9.95 99 VAL B N 1
ATOM 2808 C CA . VAL B 1 99 ? 65.290 2.492 -5.684 1.00 11.52 99 VAL B CA 1
ATOM 2809 C C . VAL B 1 99 ? 64.073 1.503 -5.589 1.00 11.68 99 VAL B C 1
ATOM 2810 O O . VAL B 1 99 ? 64.310 0.245 -5.710 1.00 12.17 99 VAL B O 1
ATOM 2814 N N . ILE B 1 100 ? 62.825 1.974 -5.340 1.00 11.33 100 ILE B N 1
ATOM 2815 C CA . ILE B 1 100 ? 61.558 1.131 -5.414 1.00 11.31 100 ILE B CA 1
ATOM 2816 C C . ILE B 1 100 ? 60.704 1.567 -6.643 1.00 13.35 100 ILE B C 1
ATOM 2817 O O . ILE B 1 100 ? 60.369 2.768 -6.699 1.00 13.18 100 ILE B O 1
ATOM 2822 N N . LYS B 1 101 ? 60.385 0.675 -7.606 1.00 12.37 101 LYS B N 1
ATOM 2823 C CA . LYS B 1 101 ? 59.535 0.883 -8.814 1.00 12.27 101 LYS B CA 1
ATOM 2824 C C . LYS B 1 101 ? 58.340 -0.122 -8.837 1.00 12.48 101 LYS B C 1
ATOM 2825 O O . LYS B 1 101 ? 58.541 -1.362 -9.064 1.00 9.99 101 LYS B O 1
ATOM 2831 N N . ASP B 1 102 ? 57.132 0.424 -8.640 1.00 10.82 102 ASP B N 1
ATOM 2832 C CA . ASP B 1 102 ? 55.845 -0.342 -8.521 1.00 13.43 102 ASP B CA 1
ATOM 2833 C C . ASP B 1 102 ? 55.921 -1.532 -7.527 1.00 14.34 102 ASP B C 1
ATOM 2834 O O . ASP B 1 102 ? 55.389 -2.631 -7.817 1.00 16.06 102 ASP B O 1
ATOM 2839 N N . GLY B 1 103 ? 56.582 -1.305 -6.383 1.00 13.64 103 GLY B N 1
ATOM 2840 C CA . GLY B 1 103 ? 56.742 -2.310 -5.322 1.00 13.91 103 GLY B CA 1
ATOM 2841 C C . GLY B 1 103 ? 58.002 -3.176 -5.259 1.00 12.02 103 GLY B C 1
ATOM 2842 O O . GLY B 1 103 ? 58.223 -3.877 -4.236 1.00 12.67 103 GLY B O 1
ATOM 2843 N N . TYR B 1 104 ? 58.819 -3.179 -6.326 1.00 10.83 104 TYR B N 1
ATOM 2844 C CA . TYR B 1 104 ? 60.052 -4.025 -6.458 1.00 10.90 104 TYR B CA 1
ATOM 2845 C C . TYR B 1 104 ? 61.417 -3.273 -6.203 1.00 10.41 104 TYR B C 1
ATOM 2846 O O . TYR B 1 104 ? 61.545 -2.109 -6.667 1.00 11.39 104 TYR B O 1
ATOM 2855 N N . HIS B 1 105 ? 62.410 -3.891 -5.494 1.00 8.89 105 HIS B N 1
ATOM 2856 C CA . HIS B 1 105 ? 63.656 -3.189 -4.996 1.00 10.28 105 HIS B CA 1
ATOM 2857 C C . HIS B 1 105 ? 64.984 -3.494 -5.794 1.00 11.67 105 HIS B C 1
ATOM 2858 O O . HIS B 1 105 ? 65.219 -4.694 -6.171 1.00 12.12 105 HIS B O 1
ATOM 2865 N N . GLY B 1 106 ? 65.846 -2.467 -6.064 1.00 9.65 106 GLY B N 1
ATOM 2866 C CA . GLY B 1 106 ? 67.226 -2.585 -6.677 1.00 9.42 106 GLY B CA 1
ATOM 2867 C C . GLY B 1 106 ? 68.363 -1.891 -5.907 1.00 9.78 106 GLY B C 1
ATOM 2868 O O . GLY B 1 106 ? 68.201 -0.677 -5.639 1.00 10.30 106 GLY B O 1
ATOM 2869 N N . ASP B 1 107 ? 69.420 -2.603 -5.456 1.00 10.48 107 ASP B N 1
ATOM 2870 C CA . ASP B 1 107 ? 70.396 -2.144 -4.365 1.00 9.22 107 ASP B CA 1
ATOM 2871 C C . ASP B 1 107 ? 71.907 -2.175 -4.826 1.00 9.13 107 ASP B C 1
ATOM 2872 O O . ASP B 1 107 ? 72.414 -3.276 -5.218 1.00 8.81 107 ASP B O 1
ATOM 2877 N N . THR B 1 108 ? 72.665 -1.039 -4.808 1.00 7.67 108 THR B N 1
ATOM 2878 C CA . THR B 1 108 ? 74.082 -0.978 -5.377 1.00 8.75 108 THR B CA 1
ATOM 2879 C C . THR B 1 108 ? 74.983 0.189 -4.837 1.00 10.44 108 THR B C 1
ATOM 2880 O O . THR B 1 108 ? 74.363 1.202 -4.480 1.00 10.32 108 THR B O 1
ATOM 2884 N N . SER B 1 109 ? 76.330 0.065 -4.707 1.00 9.28 109 SER B N 1
ATOM 2885 C CA . SER B 1 109 ? 77.256 1.161 -4.229 1.00 10.30 109 SER B CA 1
ATOM 2886 C C . SER B 1 109 ? 78.591 1.146 -5.036 1.00 12.24 109 SER B C 1
ATOM 2887 O O . SER B 1 109 ? 78.997 0.057 -5.551 1.00 11.10 109 SER B O 1
ATOM 2890 N N . LYS B 1 110 ? 79.314 2.291 -5.084 1.00 11.65 110 LYS B N 1
ATOM 2891 C CA . LYS B 1 110 ? 80.696 2.378 -5.618 1.00 14.10 110 LYS B CA 1
ATOM 2892 C C . LYS B 1 110 ? 81.663 3.420 -4.991 1.00 12.62 110 LYS B C 1
ATOM 2893 O O . LYS B 1 110 ? 81.182 4.379 -4.382 1.00 11.69 110 LYS B O 1
ATOM 2899 N N . MET B 1 111 ? 82.986 3.252 -5.182 1.00 13.74 111 MET B N 1
ATOM 2900 C CA . MET B 1 111 ? 84.024 4.219 -4.685 1.00 14.04 111 MET B CA 1
ATOM 2901 C C . MET B 1 111 ? 84.402 5.266 -5.754 1.00 14.81 111 MET B C 1
ATOM 2902 O O . MET B 1 111 ? 84.554 4.901 -6.952 1.00 14.26 111 MET B O 1
ATOM 2907 N N . PHE B 1 112 ? 84.562 6.518 -5.295 1.00 14.87 112 PHE B N 1
ATOM 2908 C CA . PHE B 1 112 ? 85.029 7.695 -6.118 1.00 17.83 112 PHE B CA 1
ATOM 2909 C C . PHE B 1 112 ? 86.329 8.305 -5.503 1.00 18.59 112 PHE B C 1
ATOM 2910 O O . PHE B 1 112 ? 86.448 8.394 -4.259 1.00 19.63 112 PHE B O 1
ATOM 2918 N N . LEU B 1 113 ? 87.309 8.647 -6.340 1.00 18.97 113 LEU B N 1
ATOM 2919 C CA . LEU B 1 113 ? 88.589 9.307 -5.984 1.00 21.14 113 LEU B CA 1
ATOM 2920 C C . LEU B 1 113 ? 88.532 10.839 -6.249 1.00 19.91 113 LEU B C 1
ATOM 2921 O O . LEU B 1 113 ? 88.346 11.254 -7.397 1.00 21.58 113 LEU B O 1
ATOM 2926 N N . VAL B 1 114 ? 88.679 11.677 -5.229 1.00 21.09 114 VAL B N 1
ATOM 2927 C CA . VAL B 1 114 ? 88.433 13.146 -5.353 1.00 22.29 114 VAL B CA 1
ATOM 2928 C C . VAL B 1 114 ? 89.727 13.965 -5.575 1.00 24.20 114 VAL B C 1
ATOM 2929 O O . VAL B 1 114 ? 90.523 14.118 -4.643 1.00 22.68 114 VAL B O 1
ATOM 2933 N N . GLY B 1 115 ? 89.949 14.474 -6.792 1.00 23.73 115 GLY B N 1
ATOM 2934 C CA . GLY B 1 115 ? 91.235 15.138 -7.087 1.00 26.87 115 GLY B CA 1
ATOM 2935 C C . GLY B 1 115 ? 92.437 14.195 -7.050 1.00 28.75 115 GLY B C 1
ATOM 2936 O O . GLY B 1 115 ? 92.266 12.985 -7.188 1.00 27.87 115 GLY B O 1
ATOM 2937 N N . LYS B 1 116 ? 93.662 14.707 -6.906 1.00 29.28 116 LYS B N 1
ATOM 2938 C CA . LYS B 1 116 ? 94.845 13.825 -6.838 1.00 30.88 116 LYS B CA 1
ATOM 2939 C C . LYS B 1 116 ? 94.804 13.000 -5.536 1.00 30.74 116 LYS B C 1
ATOM 2940 O O . LYS B 1 116 ? 94.695 13.626 -4.478 1.00 31.71 116 LYS B O 1
ATOM 2946 N N . THR B 1 117 ? 94.870 11.652 -5.564 1.00 28.44 117 THR B N 1
ATOM 2947 C CA . THR B 1 117 ? 94.833 10.836 -4.332 1.00 25.86 117 THR B CA 1
ATOM 2948 C C . THR B 1 117 ? 96.181 10.107 -4.023 1.00 25.42 117 THR B C 1
ATOM 2949 O O . THR B 1 117 ? 97.013 9.945 -4.907 1.00 25.65 117 THR B O 1
ATOM 2953 N N . PRO B 1 118 ? 96.442 9.678 -2.779 1.00 24.48 118 PRO B N 1
ATOM 2954 C CA . PRO B 1 118 ? 97.751 8.968 -2.673 1.00 23.18 118 PRO B CA 1
ATOM 2955 C C . PRO B 1 118 ? 97.777 7.471 -3.056 1.00 22.04 118 PRO B C 1
ATOM 2956 O O . PRO B 1 118 ? 96.717 6.811 -3.094 1.00 19.15 118 PRO B O 1
ATOM 2960 N N . GLU B 1 119 ? 98.971 6.940 -3.355 1.00 18.42 119 GLU B N 1
ATOM 2961 C CA . GLU B 1 119 ? 99.137 5.529 -3.766 1.00 18.82 119 GLU B CA 1
ATOM 2962 C C . GLU B 1 119 ? 98.549 4.399 -2.874 1.00 17.03 119 GLU B C 1
ATOM 2963 O O . GLU B 1 119 ? 98.022 3.384 -3.412 1.00 16.37 119 GLU B O 1
ATOM 2969 N N . TRP B 1 120 ? 98.675 4.525 -1.547 1.00 17.14 120 TRP B N 1
ATOM 2970 C CA . TRP B 1 120 ? 98.143 3.542 -0.584 1.00 17.52 120 TRP B CA 1
ATOM 2971 C C . TRP B 1 120 ? 96.584 3.504 -0.506 1.00 16.82 120 TRP B C 1
ATOM 2972 O O . TRP B 1 120 ? 95.994 2.418 -0.308 1.00 16.13 120 TRP B O 1
ATOM 2983 N N . ALA B 1 121 ? 95.929 4.641 -0.741 1.00 15.54 121 ALA B N 1
ATOM 2984 C CA . ALA B 1 121 ? 94.445 4.694 -0.908 1.00 15.80 121 ALA B CA 1
ATOM 2985 C C . ALA B 1 121 ? 93.927 4.023 -2.194 1.00 15.60 121 ALA B C 1
ATOM 2986 O O . ALA B 1 121 ? 92.949 3.229 -2.152 1.00 15.69 121 ALA B O 1
ATOM 2988 N N . ASP B 1 122 ? 94.555 4.372 -3.325 1.00 16.40 122 ASP B N 1
ATOM 2989 C CA . ASP B 1 122 ? 94.296 3.678 -4.620 1.00 17.10 122 ASP B CA 1
ATOM 2990 C C . ASP B 1 122 ? 94.403 2.117 -4.545 1.00 16.52 122 ASP B C 1
ATOM 2991 O O . ASP B 1 122 ? 93.486 1.420 -5.063 1.00 16.80 122 ASP B O 1
ATOM 2996 N N . ARG B 1 123 ? 95.481 1.539 -3.971 1.00 12.77 123 ARG B N 1
ATOM 2997 C CA . ARG B 1 123 ? 95.660 0.068 -3.773 1.00 14.65 123 ARG B CA 1
ATOM 2998 C C . ARG B 1 123 ? 94.543 -0.647 -2.961 1.00 15.23 123 ARG B C 1
ATOM 2999 O O . ARG B 1 123 ? 94.084 -1.735 -3.372 1.00 13.29 123 ARG B O 1
ATOM 3007 N N . LEU B 1 124 ? 94.134 -0.077 -1.808 1.00 15.38 124 LEU B N 1
ATOM 3008 C CA . LEU B 1 124 ? 92.959 -0.584 -1.037 1.00 15.16 124 LEU B CA 1
ATOM 3009 C C . LEU B 1 124 ? 91.628 -0.655 -1.869 1.00 16.25 124 LEU B C 1
ATOM 3010 O O . LEU B 1 124 ? 90.924 -1.687 -1.866 1.00 17.79 124 LEU B O 1
ATOM 3015 N N . CYS B 1 125 ? 91.269 0.414 -2.576 1.00 14.13 125 CYS B N 1
ATOM 3016 C CA . CYS B 1 125 ? 90.028 0.456 -3.407 1.00 15.18 125 CYS B CA 1
ATOM 3017 C C . CYS B 1 125 ? 90.031 -0.648 -4.503 1.00 16.61 125 CYS B C 1
ATOM 3018 O O . CYS B 1 125 ? 88.986 -1.318 -4.727 1.00 14.77 125 CYS B O 1
ATOM 3021 N N . GLN B 1 126 ? 91.186 -0.860 -5.167 1.00 15.54 126 GLN B N 1
ATOM 3022 C CA . GLN B 1 126 ? 91.395 -1.909 -6.206 1.00 16.44 126 GLN B CA 1
ATOM 3023 C C . GLN B 1 126 ? 91.236 -3.349 -5.686 1.00 14.43 126 GLN B C 1
ATOM 3024 O O . GLN B 1 126 ? 90.445 -4.142 -6.244 1.00 14.26 126 GLN B O 1
ATOM 3030 N N . ILE B 1 127 ? 91.949 -3.727 -4.632 1.00 14.17 127 ILE B N 1
ATOM 3031 C CA . ILE B 1 127 ? 91.752 -5.069 -3.992 1.00 13.14 127 ILE B CA 1
ATOM 3032 C C . ILE B 1 127 ? 90.315 -5.374 -3.463 1.00 13.34 127 ILE B C 1
ATOM 3033 O O . ILE B 1 127 ? 89.825 -6.530 -3.593 1.00 11.39 127 ILE B O 1
ATOM 3038 N N . THR B 1 128 ? 89.631 -4.391 -2.840 1.00 10.97 128 THR B N 1
ATOM 3039 C CA . THR B 1 128 ? 88.172 -4.530 -2.449 1.00 12.74 128 THR B CA 1
ATOM 3040 C C . THR B 1 128 ? 87.240 -4.878 -3.684 1.00 13.13 128 THR B C 1
ATOM 3041 O O . THR B 1 128 ? 86.383 -5.793 -3.586 1.00 13.09 128 THR B O 1
ATOM 3045 N N . GLN B 1 129 ? 87.370 -4.182 -4.831 1.00 11.86 129 GLN B N 1
ATOM 3046 C CA . GLN B 1 129 ? 86.624 -4.510 -6.104 1.00 13.04 129 GLN B CA 1
ATOM 3047 C C . GLN B 1 129 ? 86.896 -5.973 -6.571 1.00 13.74 129 GLN B C 1
ATOM 3048 O O . GLN B 1 129 ? 85.925 -6.709 -6.928 1.00 12.57 129 GLN B O 1
ATOM 3054 N N . GLU B 1 130 ? 88.172 -6.418 -6.484 1.00 13.26 130 GLU B N 1
ATOM 3055 C CA . GLU B 1 130 ? 88.601 -7.797 -6.925 1.00 13.49 130 GLU B CA 1
ATOM 3056 C C . GLU B 1 130 ? 87.970 -8.846 -5.993 1.00 13.00 130 GLU B C 1
ATOM 3057 O O . GLU B 1 130 ? 87.520 -9.906 -6.482 1.00 12.54 130 GLU B O 1
ATOM 3063 N N . CYS B 1 131 ? 87.871 -8.563 -4.673 1.00 11.60 131 CYS B N 1
ATOM 3064 C CA . CYS B 1 131 ? 87.166 -9.469 -3.719 1.00 12.71 131 CYS B CA 1
ATOM 3065 C C . CYS B 1 131 ? 85.671 -9.686 -4.117 1.00 13.13 131 CYS B C 1
ATOM 3066 O O . CYS B 1 131 ? 85.220 -10.858 -4.237 1.00 11.77 131 CYS B O 1
ATOM 3069 N N . MET B 1 132 ? 84.937 -8.586 -4.395 1.00 11.66 132 MET B N 1
ATOM 3070 C CA . MET B 1 132 ? 83.485 -8.656 -4.781 1.00 12.23 132 MET B CA 1
ATOM 3071 C C . MET B 1 132 ? 83.320 -9.556 -6.033 1.00 11.48 132 MET B C 1
ATOM 3072 O O . MET B 1 132 ? 82.466 -10.495 -6.060 1.00 12.59 132 MET B O 1
ATOM 3077 N N . TYR B 1 133 ? 84.127 -9.288 -7.067 1.00 12.38 133 TYR B N 1
ATOM 3078 C CA . TYR B 1 133 ? 84.011 -10.086 -8.331 1.00 12.12 133 TYR B CA 1
ATOM 3079 C C . TYR B 1 133 ? 84.350 -11.614 -8.137 1.00 13.43 133 TYR B C 1
ATOM 3080 O O . TYR B 1 133 ? 83.667 -12.484 -8.796 1.00 12.42 133 TYR B O 1
ATOM 3089 N N . LYS B 1 134 ? 85.330 -11.966 -7.273 1.00 12.15 134 LYS B N 1
ATOM 3090 C CA . LYS B 1 134 ? 85.618 -13.414 -6.954 1.00 12.71 134 LYS B CA 1
ATOM 3091 C C . LYS B 1 134 ? 84.422 -14.137 -6.299 1.00 13.02 134 LYS B C 1
ATOM 3092 O O . LYS B 1 134 ? 84.037 -15.290 -6.665 1.00 9.55 134 LYS B O 1
ATOM 3098 N N . GLY B 1 135 ? 83.809 -13.460 -5.310 1.00 11.40 135 GLY B N 1
ATOM 3099 C CA . GLY B 1 135 ? 82.540 -13.914 -4.711 1.00 12.86 135 GLY B CA 1
ATOM 3100 C C . GLY B 1 135 ? 81.345 -14.172 -5.643 1.00 14.26 135 GLY B C 1
ATOM 3101 O O . GLY B 1 135 ? 80.699 -15.227 -5.484 1.00 13.74 135 GLY B O 1
ATOM 3102 N N . ILE B 1 136 ? 81.072 -13.281 -6.616 1.00 12.13 136 ILE B N 1
ATOM 3103 C CA . ILE B 1 136 ? 80.048 -13.465 -7.673 1.00 12.77 136 ILE B CA 1
ATOM 3104 C C . ILE B 1 136 ? 80.386 -14.687 -8.601 1.00 12.61 136 ILE B C 1
ATOM 3105 O O . ILE B 1 136 ? 79.490 -15.504 -8.929 1.00 12.37 136 ILE B O 1
ATOM 3110 N N . SER B 1 137 ? 81.675 -14.898 -8.910 1.00 13.79 137 SER B N 1
ATOM 3111 C CA . SER B 1 137 ? 82.147 -16.019 -9.762 1.00 14.41 137 SER B CA 1
ATOM 3112 C C . SER B 1 137 ? 81.785 -17.465 -9.324 1.00 15.32 137 SER B C 1
ATOM 3113 O O . SER B 1 137 ? 81.691 -18.344 -10.204 1.00 15.60 137 SER B O 1
ATOM 3116 N N . VAL B 1 138 ? 81.636 -17.785 -8.029 1.00 14.36 138 VAL B N 1
ATOM 3117 C CA . VAL B 1 138 ? 81.285 -19.155 -7.587 1.00 16.24 138 VAL B CA 1
ATOM 3118 C C . VAL B 1 138 ? 79.751 -19.436 -7.474 1.00 16.42 138 VAL B C 1
ATOM 3119 O O . VAL B 1 138 ? 79.373 -20.584 -7.138 1.00 15.68 138 VAL B O 1
ATOM 3123 N N . VAL B 1 139 ? 78.867 -18.442 -7.745 1.00 14.15 139 VAL B N 1
ATOM 3124 C CA . VAL B 1 139 ? 77.365 -18.607 -7.695 1.00 12.73 139 VAL B CA 1
ATOM 3125 C C . VAL B 1 139 ? 76.736 -19.501 -8.825 1.00 13.85 139 VAL B C 1
ATOM 3126 O O . VAL B 1 139 ? 76.947 -19.152 -10.011 1.00 14.90 139 VAL B O 1
ATOM 3130 N N . ARG B 1 140 ? 76.006 -20.596 -8.485 1.00 14.03 140 ARG B N 1
ATOM 3131 C CA . ARG B 1 140 ? 75.267 -21.533 -9.398 1.00 14.35 140 ARG B CA 1
ATOM 3132 C C . ARG B 1 140 ? 74.349 -22.513 -8.596 1.00 14.19 140 ARG B C 1
ATOM 3133 O O . ARG B 1 140 ? 74.598 -22.740 -7.415 1.00 13.14 140 ARG B O 1
ATOM 3141 N N . PRO B 1 141 ? 73.285 -23.143 -9.155 1.00 13.98 141 PRO B N 1
ATOM 3142 C CA . PRO B 1 141 ? 72.557 -24.207 -8.401 1.00 14.40 141 PRO B CA 1
ATOM 3143 C C . PRO B 1 141 ? 73.484 -25.331 -7.866 1.00 15.44 141 PRO B C 1
ATOM 3144 O O . PRO B 1 141 ? 74.388 -25.723 -8.596 1.00 16.55 141 PRO B O 1
ATOM 3148 N N . GLY B 1 142 ? 73.336 -25.725 -6.602 1.00 16.73 142 GLY B N 1
ATOM 3149 C CA . GLY B 1 142 ? 74.262 -26.713 -5.966 1.00 18.26 142 GLY B CA 1
ATOM 3150 C C . GLY B 1 142 ? 75.516 -26.233 -5.234 1.00 18.60 142 GLY B C 1
ATOM 3151 O O . GLY B 1 142 ? 76.112 -27.005 -4.440 1.00 19.39 142 GLY B O 1
ATOM 3152 N N . ALA B 1 143 ? 75.944 -24.967 -5.401 1.00 16.29 143 ALA B N 1
ATOM 3153 C CA . ALA B 1 143 ? 76.944 -24.387 -4.492 1.00 14.67 143 ALA B CA 1
ATOM 3154 C C . ALA B 1 143 ? 76.370 -24.103 -3.086 1.00 15.54 143 ALA B C 1
ATOM 3155 O O . ALA B 1 143 ? 75.147 -24.134 -2.901 1.00 16.57 143 ALA B O 1
ATOM 3157 N N . HIS B 1 144 ? 77.238 -23.843 -2.092 1.00 15.52 144 HIS B N 1
ATOM 3158 C CA . HIS B 1 144 ? 76.879 -23.554 -0.669 1.00 16.56 144 HIS B CA 1
ATOM 3159 C C . HIS B 1 144 ? 77.200 -22.104 -0.233 1.00 15.95 144 HIS B C 1
ATOM 3160 O O . HIS B 1 144 ? 78.168 -21.527 -0.769 1.00 16.12 144 HIS B O 1
ATOM 3167 N N . LEU B 1 145 ? 76.493 -21.514 0.757 1.00 17.83 145 LEU B N 1
ATOM 3168 C CA . LEU B 1 145 ? 76.766 -20.105 1.156 1.00 17.57 145 LEU B CA 1
ATOM 3169 C C . LEU B 1 145 ? 78.188 -19.853 1.690 1.00 18.24 145 LEU B C 1
ATOM 3170 O O . LEU B 1 145 ? 78.807 -18.772 1.429 1.00 15.79 145 LEU B O 1
ATOM 3175 N N . GLY B 1 146 ? 78.727 -20.849 2.420 1.00 14.55 146 GLY B N 1
ATOM 3176 C CA . GLY B 1 146 ? 80.157 -20.841 2.730 1.00 14.89 146 GLY B CA 1
ATOM 3177 C C . GLY B 1 146 ? 81.215 -20.709 1.654 1.00 15.47 146 GLY B C 1
ATOM 3178 O O . GLY B 1 146 ? 82.310 -20.249 1.978 1.00 15.04 146 GLY B O 1
ATOM 3179 N N . ASP B 1 147 ? 80.981 -21.110 0.385 1.00 15.09 147 ASP B N 1
ATOM 3180 C CA . ASP B 1 147 ? 81.954 -20.935 -0.686 1.00 15.15 147 ASP B CA 1
ATOM 3181 C C . ASP B 1 147 ? 82.252 -19.437 -1.015 1.00 14.79 147 ASP B C 1
ATOM 3182 O O . ASP B 1 147 ? 83.415 -19.081 -1.359 1.00 13.95 147 ASP B O 1
ATOM 3187 N N . ILE B 1 148 ? 81.206 -18.597 -0.976 1.00 14.02 148 ILE B N 1
ATOM 3188 C CA . ILE B 1 148 ? 81.321 -17.092 -1.047 1.00 13.64 148 ILE B CA 1
ATOM 3189 C C . ILE B 1 148 ? 82.236 -16.475 0.052 1.00 14.57 148 ILE B C 1
ATOM 3190 O O . ILE B 1 148 ? 83.188 -15.721 -0.250 1.00 13.63 148 ILE B O 1
ATOM 3195 N N . GLY B 1 149 ? 81.989 -16.789 1.333 1.00 13.33 149 GLY B N 1
ATOM 3196 C CA . GLY B 1 149 ? 82.933 -16.286 2.357 1.00 14.79 149 GLY B CA 1
ATOM 3197 C C . GLY B 1 149 ? 84.407 -16.704 2.318 1.00 15.18 149 GLY B C 1
ATOM 3198 O O . GLY B 1 149 ? 85.284 -15.894 2.690 1.00 14.20 149 GLY B O 1
ATOM 3199 N N . GLU B 1 150 ? 84.693 -17.964 1.930 1.00 17.27 150 GLU B N 1
ATOM 3200 C CA . GLU B 1 150 ? 86.084 -18.506 1.843 1.00 16.69 150 GLU B CA 1
ATOM 3201 C C . GLU B 1 150 ? 86.948 -17.798 0.791 1.00 14.83 150 GLU B C 1
ATOM 3202 O O . GLU B 1 150 ? 88.086 -17.381 1.060 1.00 14.66 150 GLU B O 1
ATOM 3208 N N . ILE B 1 151 ? 86.391 -17.610 -0.402 1.00 14.38 151 ILE B N 1
ATOM 3209 C CA . ILE B 1 151 ? 87.149 -16.987 -1.512 1.00 12.32 151 ILE B CA 1
ATOM 3210 C C . ILE B 1 151 ? 87.464 -15.476 -1.293 1.00 12.92 151 ILE B C 1
ATOM 3211 O O . ILE B 1 151 ? 88.580 -15.026 -1.687 1.00 13.45 151 ILE B O 1
ATOM 3216 N N . ILE B 1 152 ? 86.513 -14.716 -0.711 1.00 13.77 152 ILE B N 1
ATOM 3217 C CA . ILE B 1 152 ? 86.701 -13.283 -0.289 1.00 14.14 152 ILE B CA 1
ATOM 3218 C C . ILE B 1 152 ? 87.810 -13.160 0.785 1.00 14.36 152 ILE B C 1
ATOM 3219 O O . ILE B 1 152 ? 88.769 -12.350 0.639 1.00 13.67 152 ILE B O 1
ATOM 3224 N N . GLN B 1 153 ? 87.713 -13.974 1.850 1.00 14.65 153 GLN B N 1
ATOM 3225 C CA . GLN B 1 153 ? 88.680 -13.942 3.007 1.00 14.08 153 GLN B CA 1
ATOM 3226 C C . GLN B 1 153 ? 90.131 -14.327 2.578 1.00 15.32 153 GLN B C 1
ATOM 3227 O O . GLN B 1 153 ? 91.115 -13.674 3.013 1.00 12.46 153 GLN B O 1
ATOM 3233 N N . LYS B 1 154 ? 90.314 -15.343 1.705 1.00 15.32 154 LYS B N 1
ATOM 3234 C CA . LYS B 1 154 ? 91.678 -15.686 1.220 1.00 17.29 154 LYS B CA 1
ATOM 3235 C C . LYS B 1 154 ? 92.377 -14.590 0.379 1.00 17.48 154 LYS B C 1
ATOM 3236 O O . LYS B 1 154 ? 93.615 -14.380 0.517 1.00 18.06 154 LYS B O 1
ATOM 3242 N N . HIS B 1 155 ? 91.642 -13.918 -0.518 1.00 16.92 155 HIS B N 1
ATOM 3243 C CA . HIS B 1 155 ? 92.212 -12.869 -1.411 1.00 16.39 155 HIS B CA 1
ATOM 3244 C C . HIS B 1 155 ? 92.642 -11.594 -0.615 1.00 16.74 155 HIS B C 1
ATOM 3245 O O . HIS B 1 155 ? 93.768 -11.066 -0.782 1.00 16.56 155 HIS B O 1
ATOM 3252 N N . ALA B 1 156 ? 91.795 -11.138 0.318 1.00 16.52 156 ALA B N 1
ATOM 3253 C CA . ALA B 1 156 ? 92.154 -9.992 1.213 1.00 16.62 156 ALA B CA 1
ATOM 3254 C C . ALA B 1 156 ? 93.402 -10.194 2.149 1.00 17.19 156 ALA B C 1
ATOM 3255 O O . ALA B 1 156 ? 94.365 -9.388 2.180 1.00 15.02 156 ALA B O 1
ATOM 3257 N N . GLU B 1 157 ? 93.450 -11.352 2.807 1.00 16.13 157 GLU B N 1
ATOM 3258 C CA . GLU B 1 157 ? 94.516 -11.689 3.784 1.00 18.42 157 GLU B CA 1
ATOM 3259 C C . GLU B 1 157 ? 95.884 -12.008 3.132 1.00 18.56 157 GLU B C 1
ATOM 3260 O O . GLU B 1 157 ? 96.937 -11.569 3.631 1.00 21.13 157 GLU B O 1
ATOM 3266 N N . LYS B 1 158 ? 95.962 -12.700 1.995 1.00 20.51 158 LYS B N 1
ATOM 3267 C CA . LYS B 1 158 ? 97.280 -12.844 1.365 1.00 20.96 158 LYS B CA 1
ATOM 3268 C C . LYS B 1 158 ? 97.888 -11.516 0.836 1.00 21.52 158 LYS B C 1
ATOM 3269 O O . LYS B 1 158 ? 99.109 -11.474 0.686 1.00 21.42 158 LYS B O 1
ATOM 3275 N N . ASN B 1 159 ? 97.082 -10.464 0.601 1.00 19.29 159 ASN B N 1
ATOM 3276 C CA . ASN B 1 159 ? 97.523 -9.124 0.173 1.00 20.54 159 ASN B CA 1
ATOM 3277 C C . ASN B 1 159 ? 97.764 -8.126 1.324 1.00 19.00 159 ASN B C 1
ATOM 3278 O O . ASN B 1 159 ? 98.058 -6.939 1.100 1.00 19.34 159 ASN B O 1
ATOM 3283 N N . GLY B 1 160 ? 97.672 -8.587 2.569 1.00 19.34 160 GLY B N 1
ATOM 3284 C CA . GLY B 1 160 ? 97.967 -7.705 3.709 1.00 19.83 160 GLY B CA 1
ATOM 3285 C C . GLY B 1 160 ? 96.835 -6.935 4.412 1.00 20.59 160 GLY B C 1
ATOM 3286 O O . GLY B 1 160 ? 97.163 -6.131 5.288 1.00 21.18 160 GLY B O 1
ATOM 3287 N N . PHE B 1 161 ? 95.550 -7.213 4.117 1.00 18.84 161 PHE B N 1
ATOM 3288 C CA . PHE B 1 161 ? 94.350 -6.477 4.615 1.00 18.80 161 PHE B CA 1
ATOM 3289 C C . PHE B 1 161 ? 93.441 -7.327 5.575 1.00 19.98 161 PHE B C 1
ATOM 3290 O O . PHE B 1 161 ? 93.593 -8.563 5.626 1.00 21.88 161 PHE B O 1
ATOM 3298 N N . SER B 1 162 ? 92.458 -6.748 6.283 1.00 19.93 162 SER B N 1
ATOM 3299 C CA . SER B 1 162 ? 91.532 -7.482 7.177 1.00 18.97 162 SER B CA 1
ATOM 3300 C C . SER B 1 162 ? 90.007 -7.375 6.841 1.00 19.54 162 SER B C 1
ATOM 3301 O O . SER B 1 162 ? 89.609 -6.392 6.205 1.00 20.99 162 SER B O 1
ATOM 3304 N N . VAL B 1 163 ? 89.154 -8.335 7.245 1.00 18.83 163 VAL B N 1
ATOM 3305 C CA . VAL B 1 163 ? 87.696 -8.390 6.905 1.00 18.41 163 VAL B CA 1
ATOM 3306 C C . VAL B 1 163 ? 86.732 -7.990 8.059 1.00 18.28 163 VAL B C 1
ATOM 3307 O O . VAL B 1 163 ? 86.840 -8.527 9.196 1.00 18.48 163 VAL B O 1
ATOM 3311 N N . VAL B 1 164 ? 85.816 -7.031 7.827 1.00 16.21 164 VAL B N 1
ATOM 3312 C CA . VAL B 1 164 ? 84.819 -6.609 8.863 1.00 17.25 164 VAL B CA 1
ATOM 3313 C C . VAL B 1 164 ? 83.782 -7.721 9.181 1.00 18.29 164 VAL B C 1
ATOM 3314 O O . VAL B 1 164 ? 83.169 -8.264 8.254 1.00 18.43 164 VAL B O 1
ATOM 3318 N N . ARG B 1 165 ? 83.589 -8.091 10.449 1.00 19.46 165 ARG B N 1
ATOM 3319 C CA . ARG B 1 165 ? 82.701 -9.232 10.795 1.00 21.99 165 ARG B CA 1
ATOM 3320 C C . ARG B 1 165 ? 81.271 -8.917 11.226 1.00 23.01 165 ARG B C 1
ATOM 3321 O O . ARG B 1 165 ? 80.396 -9.792 11.168 1.00 23.90 165 ARG B O 1
ATOM 3329 N N . GLU B 1 166 ? 81.003 -7.705 11.698 1.00 24.12 166 GLU B N 1
ATOM 3330 C CA . GLU B 1 166 ? 79.671 -7.510 12.286 1.00 26.46 166 GLU B CA 1
ATOM 3331 C C . GLU B 1 166 ? 78.559 -6.926 11.382 1.00 24.94 166 GLU B C 1
ATOM 3332 O O . GLU B 1 166 ? 77.459 -6.666 11.877 1.00 26.55 166 GLU B O 1
ATOM 3338 N N . TYR B 1 167 ? 78.816 -6.763 10.084 1.00 22.61 167 TYR B N 1
ATOM 3339 C CA . TYR B 1 167 ? 77.794 -6.330 9.093 1.00 21.19 167 TYR B CA 1
ATOM 3340 C C . TYR B 1 167 ? 77.810 -7.348 7.887 1.00 20.23 167 TYR B C 1
ATOM 3341 O O . TYR B 1 167 ? 78.887 -7.926 7.654 1.00 19.83 167 TYR B O 1
ATOM 3350 N N . CYS B 1 168 ? 76.692 -7.590 7.171 1.00 19.16 168 CYS B N 1
ATOM 3351 C CA . CYS B 1 168 ? 76.517 -8.673 6.135 1.00 18.62 168 CYS B CA 1
ATOM 3352 C C . CYS B 1 168 ? 75.600 -8.301 4.923 1.00 17.43 168 CYS B C 1
ATOM 3353 O O . CYS B 1 168 ? 74.757 -7.369 5.028 1.00 15.80 168 CYS B O 1
ATOM 3356 N N . GLY B 1 169 ? 75.682 -9.046 3.801 1.00 14.51 169 GLY B N 1
ATOM 3357 C CA . GLY B 1 169 ? 74.609 -8.991 2.755 1.00 13.95 169 GLY B CA 1
ATOM 3358 C C . GLY B 1 169 ? 73.279 -9.716 3.081 1.00 15.33 169 GLY B C 1
ATOM 3359 O O . GLY B 1 169 ? 73.202 -10.388 4.123 1.00 13.71 169 GLY B O 1
ATOM 3360 N N . HIS B 1 170 ? 72.258 -9.616 2.205 1.00 14.00 170 HIS B N 1
ATOM 3361 C CA . HIS B 1 170 ? 70.855 -10.043 2.510 1.00 13.15 170 HIS B CA 1
ATOM 3362 C C . HIS B 1 170 ? 69.990 -10.452 1.300 1.00 12.47 170 HIS B C 1
ATOM 3363 O O . HIS B 1 170 ? 70.242 -9.947 0.186 1.00 12.25 170 HIS B O 1
ATOM 3370 N N . GLY B 1 171 ? 68.954 -11.292 1.515 1.00 12.69 171 GLY B N 1
ATOM 3371 C CA . GLY B 1 171 ? 67.784 -11.486 0.623 1.00 11.10 171 GLY B CA 1
ATOM 3372 C C . GLY B 1 171 ? 67.053 -10.172 0.278 1.00 10.61 171 GLY B C 1
ATOM 3373 O O . GLY B 1 171 ? 67.021 -9.279 1.140 1.00 10.60 171 GLY B O 1
ATOM 3374 N N . ILE B 1 172 ? 66.602 -10.019 -0.981 1.00 11.33 172 ILE B N 1
ATOM 3375 C CA . ILE B 1 172 ? 65.846 -8.809 -1.468 1.00 10.36 172 ILE B CA 1
ATOM 3376 C C . ILE B 1 172 ? 64.781 -9.149 -2.564 1.00 11.67 172 ILE B C 1
ATOM 3377 O O . ILE B 1 172 ? 64.936 -10.162 -3.306 1.00 11.86 172 ILE B O 1
ATOM 3382 N N . GLY B 1 173 ? 63.691 -8.351 -2.671 1.00 12.23 173 GLY B N 1
ATOM 3383 C CA . GLY B 1 173 ? 62.547 -8.581 -3.605 1.00 11.63 173 GLY B CA 1
ATOM 3384 C C . GLY B 1 173 ? 61.380 -7.579 -3.508 1.00 14.23 173 GLY B C 1
ATOM 3385 O O . GLY B 1 173 ? 61.585 -6.365 -3.850 1.00 13.71 173 GLY B O 1
ATOM 3386 N N . LYS B 1 174 ? 60.182 -8.047 -3.095 1.00 12.16 174 LYS B N 1
ATOM 3387 C CA . LYS B 1 174 ? 59.056 -7.155 -2.734 1.00 14.73 174 LYS B CA 1
ATOM 3388 C C . LYS B 1 174 ? 59.265 -6.457 -1.365 1.00 14.70 174 LYS B C 1
ATOM 3389 O O . LYS B 1 174 ? 58.425 -5.588 -0.987 1.00 14.07 174 LYS B O 1
ATOM 3395 N N . VAL B 1 175 ? 60.277 -6.901 -0.594 1.00 14.12 175 VAL B N 1
ATOM 3396 C CA . VAL B 1 175 ? 60.786 -6.208 0.646 1.00 14.01 175 VAL B CA 1
ATOM 3397 C C . VAL B 1 175 ? 62.277 -5.802 0.571 1.00 11.91 175 VAL B C 1
ATOM 3398 O O . VAL B 1 175 ? 63.014 -6.451 -0.190 1.00 11.45 175 VAL B O 1
ATOM 3402 N N . PHE B 1 176 ? 62.734 -4.763 1.279 1.00 9.58 176 PHE B N 1
ATOM 3403 C CA . PHE B 1 176 ? 64.178 -4.306 1.393 1.00 12.22 176 PHE B CA 1
ATOM 3404 C C . PHE B 1 176 ? 65.152 -5.390 2.008 1.00 12.28 176 PHE B C 1
ATOM 3405 O O . PHE B 1 176 ? 66.237 -5.650 1.422 1.00 10.93 176 PHE B O 1
ATOM 3413 N N . HIS B 1 177 ? 64.833 -5.958 3.195 1.00 14.37 177 HIS B N 1
ATOM 3414 C CA . HIS B 1 177 ? 65.713 -6.874 3.976 1.00 13.26 177 HIS B CA 1
ATOM 3415 C C . HIS B 1 177 ? 64.953 -8.177 4.413 1.00 13.97 177 HIS B C 1
ATOM 3416 O O . HIS B 1 177 ? 63.862 -8.089 5.030 1.00 13.80 177 HIS B O 1
ATOM 3423 N N . GLU B 1 178 ? 65.419 -9.355 3.956 1.00 14.32 178 GLU B N 1
ATOM 3424 C CA . GLU B 1 178 ? 64.911 -10.721 4.345 1.00 17.44 178 GLU B CA 1
ATOM 3425 C C . GLU B 1 178 ? 66.014 -11.830 4.443 1.00 16.55 178 GLU B C 1
ATOM 3426 O O . GLU B 1 178 ? 67.178 -11.545 4.101 1.00 14.11 178 GLU B O 1
ATOM 3432 N N . GLU B 1 179 ? 65.686 -13.066 4.875 1.00 17.31 179 GLU B N 1
ATOM 3433 C CA . GLU B 1 179 ? 66.638 -14.229 4.838 1.00 17.84 179 GLU B CA 1
ATOM 3434 C C . GLU B 1 179 ? 67.086 -14.630 3.415 1.00 18.38 179 GLU B C 1
ATOM 3435 O O . GLU B 1 179 ? 66.263 -14.513 2.493 1.00 16.92 179 GLU B O 1
ATOM 3441 N N . PRO B 1 180 ? 68.335 -15.138 3.239 1.00 19.01 180 PRO B N 1
ATOM 3442 C CA . PRO B 1 180 ? 69.419 -15.438 4.217 1.00 18.91 180 PRO B CA 1
ATOM 3443 C C . PRO B 1 180 ? 70.427 -14.317 4.621 1.00 19.95 180 PRO B C 1
ATOM 3444 O O . PRO B 1 180 ? 70.493 -13.279 3.948 1.00 17.37 180 PRO B O 1
ATOM 3448 N N . GLN B 1 181 ? 71.233 -14.530 5.667 1.00 17.65 181 GLN B N 1
ATOM 3449 C CA . GLN B 1 181 ? 72.380 -13.639 6.006 1.00 19.18 181 GLN B CA 1
ATOM 3450 C C . GLN B 1 181 ? 73.630 -14.056 5.187 1.00 19.01 181 GLN B C 1
ATOM 3451 O O . GLN B 1 181 ? 74.053 -15.234 5.280 1.00 20.48 181 GLN B O 1
ATOM 3457 N N . VAL B 1 182 ? 74.247 -13.141 4.428 1.00 13.92 182 VAL B N 1
ATOM 3458 C CA . VAL B 1 182 ? 75.430 -13.451 3.567 1.00 15.52 182 VAL B CA 1
ATOM 3459 C C . VAL B 1 182 ? 76.765 -12.964 4.200 1.00 14.51 182 VAL B C 1
ATOM 3460 O O . VAL B 1 182 ? 77.172 -11.801 3.977 1.00 14.42 182 VAL B O 1
ATOM 3464 N N . LEU B 1 183 ? 77.436 -13.800 5.033 1.00 14.87 183 LEU B N 1
ATOM 3465 C CA . LEU B 1 183 ? 78.747 -13.471 5.634 1.00 15.66 183 LEU B CA 1
ATOM 3466 C C . LEU B 1 183 ? 79.923 -13.395 4.636 1.00 14.34 183 LEU B C 1
ATOM 3467 O O . LEU B 1 183 ? 79.964 -14.181 3.625 1.00 14.21 183 LEU B O 1
ATOM 3472 N N . HIS B 1 184 ? 80.841 -12.442 4.871 1.00 13.69 184 HIS B N 1
ATOM 3473 C CA . HIS B 1 184 ? 82.021 -12.204 3.970 1.00 15.03 184 HIS B CA 1
ATOM 3474 C C . HIS B 1 184 ? 83.352 -12.924 4.414 1.00 15.81 184 HIS B C 1
ATOM 3475 O O . HIS B 1 184 ? 84.443 -12.588 3.910 1.00 14.81 184 HIS B O 1
ATOM 3482 N N . TYR B 1 185 ? 83.238 -13.848 5.395 1.00 16.02 185 TYR B N 1
ATOM 3483 C CA . TYR B 1 185 ? 84.299 -14.779 5.930 1.00 17.82 185 TYR B CA 1
ATOM 3484 C C . TYR B 1 185 ? 83.717 -16.221 6.135 1.00 17.87 185 TYR B C 1
ATOM 3485 O O . TYR B 1 185 ? 82.475 -16.392 6.164 1.00 17.54 185 TYR B O 1
ATOM 3494 N N . GLY B 1 186 ? 84.562 -17.263 6.206 1.00 18.77 186 GLY B N 1
ATOM 3495 C CA . GLY B 1 186 ? 84.078 -18.646 6.487 1.00 19.75 186 GLY B CA 1
ATOM 3496 C C . GLY B 1 186 ? 84.807 -19.820 5.819 1.00 19.93 186 GLY B C 1
ATOM 3497 O O . GLY B 1 186 ? 85.965 -19.664 5.408 1.00 17.97 186 GLY B O 1
ATOM 3498 N N . ARG B 1 187 ? 84.163 -21.000 5.773 1.00 20.39 187 ARG B N 1
ATOM 3499 C CA . ARG B 1 187 ? 84.692 -22.277 5.209 1.00 22.76 187 ARG B CA 1
ATOM 3500 C C . ARG B 1 187 ? 83.852 -22.918 4.078 1.00 21.84 187 ARG B C 1
ATOM 3501 O O . ARG B 1 187 ? 82.618 -22.971 4.225 1.00 23.04 187 ARG B O 1
ATOM 3509 N N . ALA B 1 188 ? 84.455 -23.384 2.966 1.00 20.52 188 ALA B N 1
ATOM 3510 C CA . ALA B 1 188 ? 83.711 -24.010 1.855 1.00 21.76 188 ALA B CA 1
ATOM 3511 C C . ALA B 1 188 ? 82.902 -25.282 2.233 1.00 22.09 188 ALA B C 1
ATOM 3512 O O . ALA B 1 188 ? 83.318 -26.044 3.128 1.00 18.34 188 ALA B O 1
ATOM 3514 N N . GLY B 1 189 ? 81.735 -25.456 1.594 1.00 21.08 189 GLY B N 1
ATOM 3515 C CA . GLY B 1 189 ? 80.750 -26.519 1.939 1.00 23.37 189 GLY B CA 1
ATOM 3516 C C . GLY B 1 189 ? 79.766 -26.411 3.105 1.00 24.38 189 GLY B C 1
ATOM 3517 O O . GLY B 1 189 ? 78.964 -27.348 3.330 1.00 26.06 189 GLY B O 1
ATOM 3518 N N . THR B 1 190 ? 79.809 -25.315 3.865 1.00 23.80 190 THR B N 1
ATOM 3519 C CA . THR B 1 190 ? 78.931 -25.068 5.021 1.00 23.93 190 THR B CA 1
ATOM 3520 C C . THR B 1 190 ? 77.741 -24.157 4.671 1.00 23.50 190 THR B C 1
ATOM 3521 O O . THR B 1 190 ? 77.844 -23.375 3.742 1.00 22.90 190 THR B O 1
ATOM 3525 N N . GLY B 1 191 ? 76.635 -24.219 5.414 1.00 24.56 191 GLY B N 1
ATOM 3526 C CA . GLY B 1 191 ? 75.461 -23.336 5.259 1.00 22.82 191 GLY B CA 1
ATOM 3527 C C . GLY B 1 191 ? 74.466 -23.893 4.247 1.00 24.10 191 GLY B C 1
ATOM 3528 O O . GLY B 1 191 ? 74.700 -24.994 3.769 1.00 22.69 191 GLY B O 1
ATOM 3529 N N . ILE B 1 192 ? 73.415 -23.162 3.850 1.00 23.08 192 ILE B N 1
ATOM 3530 C CA . ILE B 1 192 ? 72.379 -23.708 2.940 1.00 22.41 192 ILE B CA 1
ATOM 3531 C C . ILE B 1 192 ? 72.862 -23.840 1.481 1.00 21.61 192 ILE B C 1
ATOM 3532 O O . ILE B 1 192 ? 73.836 -23.137 1.103 1.00 19.16 192 ILE B O 1
ATOM 3537 N N . GLU B 1 193 ? 72.241 -24.754 0.712 1.00 19.54 193 GLU B N 1
ATOM 3538 C CA . GLU B 1 193 ? 72.446 -24.945 -0.735 1.00 20.68 193 GLU B CA 1
ATOM 3539 C C . GLU B 1 193 ? 71.658 -23.914 -1.574 1.00 19.24 193 GLU B C 1
ATOM 3540 O O . GLU B 1 193 ? 70.476 -23.711 -1.250 1.00 17.93 193 GLU B O 1
ATOM 3546 N N . LEU B 1 194 ? 72.281 -23.291 -2.595 1.00 19.09 194 LEU B N 1
ATOM 3547 C CA . LEU B 1 194 ? 71.629 -22.359 -3.573 1.00 19.74 194 LEU B CA 1
ATOM 3548 C C . LEU B 1 194 ? 70.721 -23.047 -4.629 1.00 20.75 194 LEU B C 1
ATOM 3549 O O . LEU B 1 194 ? 71.061 -24.157 -5.082 1.00 19.34 194 LEU B O 1
ATOM 3554 N N . LYS B 1 195 ? 69.584 -22.414 -4.987 1.00 18.94 195 LYS B N 1
ATOM 3555 C CA . LYS B 1 195 ? 68.544 -22.910 -5.906 1.00 18.96 195 LYS B CA 1
ATOM 3556 C C . LYS B 1 195 ? 68.155 -21.871 -7.001 1.00 18.07 195 LYS B C 1
ATOM 3557 O O . LYS B 1 195 ? 68.101 -20.675 -6.664 1.00 15.38 195 LYS B O 1
ATOM 3563 N N . GLU B 1 196 ? 67.822 -22.302 -8.233 1.00 17.92 196 GLU B N 1
ATOM 3564 C CA . GLU B 1 196 ? 67.329 -21.444 -9.343 1.00 18.31 196 GLU B CA 1
ATOM 3565 C C . GLU B 1 196 ? 66.160 -20.550 -8.865 1.00 18.00 196 GLU B C 1
ATOM 3566 O O . GLU B 1 196 ? 65.208 -21.073 -8.246 1.00 17.51 196 GLU B O 1
ATOM 3572 N N . GLY B 1 197 ? 66.217 -19.238 -9.133 1.00 15.36 197 GLY B N 1
ATOM 3573 C CA . GLY B 1 197 ? 65.177 -18.243 -8.735 1.00 15.29 197 GLY B CA 1
ATOM 3574 C C . GLY B 1 197 ? 65.444 -17.397 -7.471 1.00 15.77 197 GLY B C 1
ATOM 3575 O O . GLY B 1 197 ? 64.710 -16.394 -7.238 1.00 16.32 197 GLY B O 1
ATOM 3576 N N . MET B 1 198 ? 66.426 -17.787 -6.625 1.00 14.59 198 MET B N 1
ATOM 3577 C CA . MET B 1 198 ? 66.817 -16.994 -5.413 1.00 13.20 198 MET B CA 1
ATOM 3578 C C . MET B 1 198 ? 67.456 -15.622 -5.828 1.00 13.54 198 MET B C 1
ATOM 3579 O O . MET B 1 198 ? 68.194 -15.600 -6.850 1.00 12.26 198 MET B O 1
ATOM 3584 N N . ILE B 1 199 ? 67.221 -14.512 -5.089 1.00 12.93 199 ILE B N 1
ATOM 3585 C CA . ILE B 1 199 ? 67.875 -13.168 -5.318 1.00 11.99 199 ILE B CA 1
ATOM 3586 C C . ILE B 1 199 ? 68.454 -12.542 -4.003 1.00 12.74 199 ILE B C 1
ATOM 3587 O O . ILE B 1 199 ? 67.707 -12.516 -2.985 1.00 11.64 199 ILE B O 1
ATOM 3592 N N . PHE B 1 200 ? 69.742 -12.113 -3.968 1.00 11.23 200 PHE B N 1
ATOM 3593 C CA . PHE B 1 200 ? 70.403 -11.584 -2.748 1.00 12.91 200 PHE B CA 1
ATOM 3594 C C . PHE B 1 200 ? 71.568 -10.592 -3.082 1.00 10.75 200 PHE B C 1
ATOM 3595 O O . PHE B 1 200 ? 72.028 -10.552 -4.266 1.00 10.67 200 PHE B O 1
ATOM 3603 N N . THR B 1 201 ? 72.110 -9.885 -2.063 1.00 10.80 201 THR B N 1
ATOM 3604 C CA . THR B 1 201 ? 73.286 -8.957 -2.235 1.00 10.26 201 THR B CA 1
ATOM 3605 C C . THR B 1 201 ? 74.698 -9.514 -1.819 1.00 11.15 201 THR B C 1
ATOM 3606 O O . THR B 1 201 ? 74.775 -10.342 -0.877 1.00 10.52 201 THR B O 1
ATOM 3610 N N . ILE B 1 202 ? 75.774 -9.065 -2.505 1.00 9.55 202 ILE B N 1
ATOM 3611 C CA . ILE B 1 202 ? 77.196 -9.253 -2.149 1.00 9.30 202 ILE B CA 1
ATOM 3612 C C . ILE B 1 202 ? 77.859 -7.842 -1.917 1.00 13.28 202 ILE B C 1
ATOM 3613 O O . ILE B 1 202 ? 77.954 -7.071 -2.897 1.00 11.54 202 ILE B O 1
ATOM 3618 N N . GLU B 1 203 ? 78.282 -7.522 -0.671 1.00 11.27 203 GLU B N 1
ATOM 3619 C CA . GLU B 1 203 ? 78.697 -6.141 -0.208 1.00 12.59 203 GLU B CA 1
ATOM 3620 C C . GLU B 1 203 ? 79.891 -6.033 0.804 1.00 10.85 203 GLU B C 1
ATOM 3621 O O . GLU B 1 203 ? 79.730 -5.380 1.862 1.00 10.69 203 GLU B O 1
ATOM 3627 N N . PRO B 1 204 ? 81.090 -6.607 0.480 1.00 10.89 204 PRO B N 1
ATOM 3628 C CA . PRO B 1 204 ? 82.248 -6.689 1.449 1.00 11.15 204 PRO B CA 1
ATOM 3629 C C . PRO B 1 204 ? 82.794 -5.305 1.916 1.00 12.85 204 PRO B C 1
ATOM 3630 O O . PRO B 1 204 ? 82.918 -4.421 1.033 1.00 11.07 204 PRO B O 1
ATOM 3634 N N . MET B 1 205 ? 82.991 -5.116 3.247 1.00 11.24 205 MET B N 1
ATOM 3635 C CA . MET B 1 205 ? 83.804 -3.999 3.884 1.00 12.69 205 MET B CA 1
ATOM 3636 C C . MET B 1 205 ? 85.251 -4.459 4.313 1.00 12.88 205 MET B C 1
ATOM 3637 O O . MET B 1 205 ? 85.357 -5.366 5.125 1.00 14.95 205 MET B O 1
ATOM 3642 N N . ILE B 1 206 ? 86.329 -3.873 3.771 1.00 12.84 206 ILE B N 1
ATOM 3643 C CA . ILE B 1 206 ? 87.750 -4.334 3.975 1.00 14.56 206 ILE B CA 1
ATOM 3644 C C . ILE B 1 206 ? 88.575 -3.157 4.580 1.00 14.77 206 ILE B C 1
ATOM 3645 O O . ILE B 1 206 ? 88.435 -2.020 4.072 1.00 14.08 206 ILE B O 1
ATOM 3650 N N . ASN B 1 207 ? 89.438 -3.399 5.593 1.00 13.54 207 ASN B N 1
ATOM 3651 C CA . ASN B 1 207 ? 90.216 -2.318 6.289 1.00 14.61 207 ASN B CA 1
ATOM 3652 C C . ASN B 1 207 ? 91.783 -2.323 6.074 1.00 15.28 207 ASN B C 1
ATOM 3653 O O . ASN B 1 207 ? 92.379 -3.435 5.973 1.00 14.86 207 ASN B O 1
ATOM 3658 N N . GLN B 1 208 ? 92.425 -1.138 6.034 1.00 15.75 208 GLN B N 1
ATOM 3659 C CA . GLN B 1 208 ? 93.902 -0.873 5.891 1.00 16.82 208 GLN B CA 1
ATOM 3660 C C . GLN B 1 208 ? 94.760 -1.526 6.998 1.00 17.67 208 GLN B C 1
ATOM 3661 O O . GLN B 1 208 ? 95.816 -2.165 6.733 1.00 16.31 208 GLN B O 1
ATOM 3667 N N . GLY B 1 209 ? 94.283 -1.366 8.242 1.00 19.78 209 GLY B N 1
ATOM 3668 C CA . GLY B 1 209 ? 94.864 -2.044 9.432 1.00 21.77 209 GLY B CA 1
ATOM 3669 C C . GLY B 1 209 ? 94.076 -3.190 10.079 1.00 21.70 209 GLY B C 1
ATOM 3670 O O . GLY B 1 209 ? 93.951 -4.253 9.476 1.00 21.88 209 GLY B O 1
ATOM 3671 N N . ARG B 1 210 ? 93.629 -3.021 11.328 1.00 22.73 210 ARG B N 1
ATOM 3672 C CA . ARG B 1 210 ? 92.884 -3.978 12.178 1.00 22.97 210 ARG B CA 1
ATOM 3673 C C . ARG B 1 210 ? 91.327 -4.060 11.978 1.00 22.23 210 ARG B C 1
ATOM 3674 O O . ARG B 1 210 ? 90.716 -3.065 11.573 1.00 20.60 210 ARG B O 1
ATOM 3682 N N . PRO B 1 211 ? 90.672 -5.206 12.243 1.00 22.84 211 PRO B N 1
ATOM 3683 C CA . PRO B 1 211 ? 89.228 -5.322 11.850 1.00 23.58 211 PRO B CA 1
ATOM 3684 C C . PRO B 1 211 ? 88.109 -4.722 12.731 1.00 24.41 211 PRO B C 1
ATOM 3685 O O . PRO B 1 211 ? 86.978 -4.554 12.224 1.00 21.39 211 PRO B O 1
ATOM 3689 N N . GLU B 1 212 ? 88.381 -4.423 14.012 1.00 24.46 212 GLU B N 1
ATOM 3690 C CA . GLU B 1 212 ? 87.339 -3.969 14.979 1.00 27.18 212 GLU B CA 1
ATOM 3691 C C . GLU B 1 212 ? 86.689 -2.597 14.641 1.00 26.83 212 GLU B C 1
ATOM 3692 O O . GLU B 1 212 ? 87.393 -1.742 14.090 1.00 26.77 212 GLU B O 1
ATOM 3698 N N . THR B 1 213 ? 85.394 -2.400 14.941 1.00 26.97 213 THR B N 1
ATOM 3699 C CA . THR B 1 213 ? 84.639 -1.144 14.710 1.00 28.03 213 THR B CA 1
ATOM 3700 C C . THR B 1 213 ? 83.912 -0.596 15.965 1.00 29.97 213 THR B C 1
ATOM 3701 O O . THR B 1 213 ? 83.775 -1.330 16.959 1.00 30.33 213 THR B O 1
ATOM 3705 N N . ARG B 1 214 ? 83.452 0.661 15.924 1.00 31.30 214 ARG B N 1
ATOM 3706 C CA . ARG B 1 214 ? 82.550 1.251 16.941 1.00 32.54 214 ARG B CA 1
ATOM 3707 C C . ARG B 1 214 ? 81.521 2.273 16.413 1.00 32.80 214 ARG B C 1
ATOM 3708 O O . ARG B 1 214 ? 81.798 2.994 15.449 1.00 30.96 214 ARG B O 1
ATOM 3716 N N . LEU B 1 215 ? 80.376 2.377 17.093 1.00 33.63 215 LEU B N 1
ATOM 3717 C CA . LEU B 1 215 ? 79.261 3.270 16.715 1.00 35.13 215 LEU B CA 1
ATOM 3718 C C . LEU B 1 215 ? 79.273 4.645 17.405 1.00 36.36 215 LEU B C 1
ATOM 3719 O O . LEU B 1 215 ? 79.342 4.692 18.645 1.00 36.28 215 LEU B O 1
ATOM 3724 N N . LEU B 1 216 ? 79.179 5.748 16.653 1.00 35.32 216 LEU B N 1
ATOM 3725 C CA . LEU B 1 216 ? 79.036 7.081 17.281 1.00 36.63 216 LEU B CA 1
ATOM 3726 C C . LEU B 1 216 ? 77.652 7.391 17.902 1.00 37.17 216 LEU B C 1
ATOM 3727 O O . LEU B 1 216 ? 76.707 6.596 17.818 1.00 37.87 216 LEU B O 1
ATOM 3732 N N . GLY B 1 217 ? 77.541 8.552 18.539 1.00 37.63 217 GLY B N 1
ATOM 3733 C CA . GLY B 1 217 ? 76.392 8.890 19.381 1.00 37.61 217 GLY B CA 1
ATOM 3734 C C . GLY B 1 217 ? 75.067 9.179 18.699 1.00 37.53 217 GLY B C 1
ATOM 3735 O O . GLY B 1 217 ? 74.031 9.174 19.370 1.00 38.05 217 GLY B O 1
ATOM 3736 N N . ASP B 1 218 ? 75.086 9.447 17.393 1.00 35.66 218 ASP B N 1
ATOM 3737 C CA . ASP B 1 218 ? 73.875 9.620 16.595 1.00 34.12 218 ASP B CA 1
ATOM 3738 C C . ASP B 1 218 ? 73.124 8.301 16.401 1.00 34.67 218 ASP B C 1
ATOM 3739 O O . ASP B 1 218 ? 72.007 8.306 15.876 1.00 36.03 218 ASP B O 1
ATOM 3744 N N . GLY B 1 219 ? 73.727 7.177 16.801 1.00 33.31 219 GLY B N 1
ATOM 3745 C CA . GLY B 1 219 ? 73.108 5.850 16.660 1.00 30.95 219 GLY B CA 1
ATOM 3746 C C . GLY B 1 219 ? 73.189 5.134 15.318 1.00 30.35 219 GLY B C 1
ATOM 3747 O O . GLY B 1 219 ? 72.714 3.985 15.250 1.00 29.95 219 GLY B O 1
ATOM 3748 N N . TRP B 1 220 ? 73.796 5.775 14.306 1.00 27.84 220 TRP B N 1
ATOM 3749 C CA . TRP B 1 220 ? 73.967 5.310 12.892 1.00 27.29 220 TRP B CA 1
ATOM 3750 C C . TRP B 1 220 ? 75.427 5.180 12.341 1.00 24.72 220 TRP B C 1
ATOM 3751 O O . TRP B 1 220 ? 75.759 4.165 11.722 1.00 23.83 220 TRP B O 1
ATOM 3762 N N . THR B 1 221 ? 76.275 6.203 12.465 1.00 23.07 221 THR B N 1
ATOM 3763 C CA . THR B 1 221 ? 77.623 6.235 11.857 1.00 24.01 221 THR B CA 1
ATOM 3764 C C . THR B 1 221 ? 78.620 5.256 12.550 1.00 24.64 221 THR B C 1
ATOM 3765 O O . THR B 1 221 ? 78.903 5.446 13.759 1.00 23.44 221 THR B O 1
ATOM 3769 N N . ALA B 1 222 ? 79.118 4.223 11.847 1.00 21.51 222 ALA B N 1
ATOM 3770 C CA . ALA B 1 222 ? 80.214 3.302 12.333 1.00 20.65 222 ALA B CA 1
ATOM 3771 C C . ALA B 1 222 ? 81.616 3.721 11.826 1.00 21.09 222 ALA B C 1
ATOM 3772 O O . ALA B 1 222 ? 81.724 4.066 10.633 1.00 17.09 222 ALA B O 1
ATOM 3774 N N . ILE B 1 223 ? 82.660 3.715 12.682 1.00 20.02 223 ILE B N 1
ATOM 3775 C CA . ILE B 1 223 ? 84.065 3.998 12.287 1.00 19.48 223 ILE B CA 1
ATOM 3776 C C . ILE B 1 223 ? 85.147 2.925 12.636 1.00 19.27 223 ILE B C 1
ATOM 3777 O O . ILE B 1 223 ? 84.895 2.006 13.427 1.00 19.80 223 ILE B O 1
ATOM 3782 N N . THR B 1 224 ? 86.353 2.977 12.046 1.00 19.71 224 THR B N 1
ATOM 3783 C CA . THR B 1 224 ? 87.422 2.020 12.497 1.00 21.43 224 THR B CA 1
ATOM 3784 C C . THR B 1 224 ? 87.922 2.382 13.927 1.00 23.02 224 THR B C 1
ATOM 3785 O O . THR B 1 224 ? 88.122 3.567 14.204 1.00 23.80 224 THR B O 1
ATOM 3789 N N . LYS B 1 225 ? 88.131 1.405 14.815 1.00 25.62 225 LYS B N 1
ATOM 3790 C CA . LYS B 1 225 ? 88.767 1.631 16.129 1.00 28.40 225 LYS B CA 1
ATOM 3791 C C . LYS B 1 225 ? 90.197 2.184 16.115 1.00 28.52 225 LYS B C 1
ATOM 3792 O O . LYS B 1 225 ? 90.564 3.006 16.974 1.00 30.14 225 LYS B O 1
ATOM 3798 N N . ASP B 1 226 ? 91.006 1.782 15.139 1.00 27.90 226 ASP B N 1
ATOM 3799 C CA . ASP B 1 226 ? 92.360 2.330 14.971 1.00 27.41 226 ASP B CA 1
ATOM 3800 C C . ASP B 1 226 ? 92.538 3.664 14.206 1.00 26.44 226 ASP B C 1
ATOM 3801 O O . ASP B 1 226 ? 93.667 4.177 14.096 1.00 24.65 226 ASP B O 1
ATOM 3806 N N . ARG B 1 227 ? 91.432 4.243 13.719 1.00 24.75 227 ARG B N 1
ATOM 3807 C CA . ARG B 1 227 ? 91.374 5.442 12.885 1.00 25.29 227 ARG B CA 1
ATOM 3808 C C . ARG B 1 227 ? 92.032 5.381 11.497 1.00 21.97 227 ARG B C 1
ATOM 3809 O O . ARG B 1 227 ? 92.252 6.432 10.936 1.00 21.69 227 ARG B O 1
ATOM 3817 N N . LYS B 1 228 ? 92.351 4.198 10.966 1.00 21.79 228 LYS B N 1
ATOM 3818 C CA . LYS B 1 228 ? 92.893 4.053 9.592 1.00 21.34 228 LYS B CA 1
ATOM 3819 C C . LYS B 1 228 ? 91.801 3.890 8.490 1.00 21.26 228 LYS B C 1
ATOM 3820 O O . LYS B 1 228 ? 90.614 3.906 8.822 1.00 21.59 228 LYS B O 1
ATOM 3826 N N . LEU B 1 229 ? 92.150 3.824 7.202 1.00 19.57 229 LEU B N 1
ATOM 3827 C CA . LEU B 1 229 ? 91.097 3.846 6.123 1.00 18.48 229 LEU B CA 1
ATOM 3828 C C . LEU B 1 229 ? 90.274 2.536 5.981 1.00 18.06 229 LEU B C 1
ATOM 3829 O O . LEU B 1 229 ? 90.772 1.477 6.428 1.00 17.27 229 LEU B O 1
ATOM 3834 N N . SER B 1 230 ? 89.055 2.602 5.381 1.00 15.81 230 SER B N 1
ATOM 3835 C CA . SER B 1 230 ? 88.133 1.464 5.063 1.00 14.64 230 SER B CA 1
ATOM 3836 C C . SER B 1 230 ? 87.386 1.679 3.695 1.00 15.85 230 SER B C 1
ATOM 3837 O O . SER B 1 230 ? 86.996 2.856 3.419 1.00 15.52 230 SER B O 1
ATOM 3840 N N . ALA B 1 231 ? 87.179 0.624 2.868 1.00 13.35 231 ALA B N 1
ATOM 3841 C CA . ALA B 1 231 ? 86.422 0.701 1.558 1.00 14.59 231 ALA B CA 1
ATOM 3842 C C . ALA B 1 231 ? 85.361 -0.403 1.283 1.00 14.20 231 ALA B C 1
ATOM 3843 O O . ALA B 1 231 ? 85.489 -1.482 1.881 1.00 13.71 231 ALA B O 1
ATOM 3845 N N . GLN B 1 232 ? 84.316 -0.144 0.458 1.00 13.32 232 GLN B N 1
ATOM 3846 C CA . GLN B 1 232 ? 83.155 -1.087 0.161 1.00 10.70 232 GLN B CA 1
ATOM 3847 C C . GLN B 1 232 ? 82.728 -0.967 -1.350 1.00 11.15 232 GLN B C 1
ATOM 3848 O O . GLN B 1 232 ? 82.775 0.147 -1.905 1.00 10.66 232 GLN B O 1
ATOM 3854 N N . TRP B 1 233 ? 82.319 -2.070 -2.032 1.00 8.64 233 TRP B N 1
ATOM 3855 C CA . TRP B 1 233 ? 81.566 -2.063 -3.323 1.00 10.32 233 TRP B CA 1
ATOM 3856 C C . TRP B 1 233 ? 80.373 -3.056 -3.202 1.00 10.34 233 TRP B C 1
ATOM 3857 O O . TRP B 1 233 ? 80.535 -4.045 -2.417 1.00 11.41 233 TRP B O 1
ATOM 3868 N N . GLU B 1 234 ? 79.200 -2.814 -3.839 1.00 9.35 234 GLU B N 1
ATOM 3869 C CA . GLU B 1 234 ? 77.964 -3.706 -3.781 1.00 8.04 234 GLU B CA 1
ATOM 3870 C C . GLU B 1 234 ? 77.232 -3.981 -5.143 1.00 9.67 234 GLU B C 1
ATOM 3871 O O . GLU B 1 234 ? 77.131 -3.002 -5.953 1.00 10.06 234 GLU B O 1
ATOM 3877 N N . HIS B 1 235 ? 76.732 -5.221 -5.413 1.00 9.16 235 HIS B N 1
ATOM 3878 C CA . HIS B 1 235 ? 75.771 -5.553 -6.557 1.00 10.03 235 HIS B CA 1
ATOM 3879 C C . HIS B 1 235 ? 74.555 -6.438 -6.069 1.00 11.42 235 HIS B C 1
ATOM 3880 O O . HIS B 1 235 ? 74.727 -7.149 -5.021 1.00 10.20 235 HIS B O 1
ATOM 3887 N N . THR B 1 236 ? 73.369 -6.387 -6.735 1.00 9.69 236 THR B N 1
ATOM 3888 C CA . THR B 1 236 ? 72.200 -7.347 -6.615 1.00 8.51 236 THR B CA 1
ATOM 3889 C C . THR B 1 236 ? 72.372 -8.506 -7.674 1.00 9.89 236 THR B C 1
ATOM 3890 O O . THR B 1 236 ? 72.529 -8.210 -8.888 1.00 9.67 236 THR B O 1
ATOM 3894 N N . VAL B 1 237 ? 72.290 -9.777 -7.238 1.00 8.20 237 VAL B N 1
ATOM 3895 C CA . VAL B 1 237 ? 72.590 -11.038 -8.001 1.00 10.99 237 VAL B CA 1
ATOM 3896 C C . VAL B 1 237 ? 71.413 -12.083 -8.041 1.00 11.97 237 VAL B C 1
ATOM 3897 O O . VAL B 1 237 ? 70.867 -12.418 -6.948 1.00 13.05 237 VAL B O 1
ATOM 3901 N N . LEU B 1 238 ? 71.029 -12.545 -9.261 1.00 10.80 238 LEU B N 1
ATOM 3902 C CA . LEU B 1 238 ? 70.063 -13.657 -9.549 1.00 11.22 238 LEU B CA 1
ATOM 3903 C C . LEU B 1 238 ? 70.756 -15.040 -9.804 1.00 11.52 238 LEU B C 1
ATOM 3904 O O . LEU B 1 238 ? 71.775 -15.104 -10.562 1.00 11.59 238 LEU B O 1
ATOM 3909 N N . VAL B 1 239 ? 70.282 -16.131 -9.142 1.00 11.63 239 VAL B N 1
ATOM 3910 C CA . VAL B 1 239 ? 70.665 -17.535 -9.554 1.00 12.33 239 VAL B CA 1
ATOM 3911 C C . VAL B 1 239 ? 69.867 -18.084 -10.778 1.00 13.91 239 VAL B C 1
ATOM 3912 O O . VAL B 1 239 ? 68.622 -18.121 -10.720 1.00 15.58 239 VAL B O 1
ATOM 3916 N N . THR B 1 240 ? 70.554 -18.463 -11.867 1.00 14.88 240 THR B N 1
ATOM 3917 C CA . THR B 1 240 ? 69.948 -18.875 -13.161 1.00 15.52 240 THR B CA 1
ATOM 3918 C C . THR B 1 240 ? 69.974 -20.416 -13.281 1.00 15.82 240 THR B C 1
ATOM 3919 O O . THR B 1 240 ? 70.499 -21.093 -12.390 1.00 13.06 240 THR B O 1
ATOM 3923 N N . ALA B 1 241 ? 69.519 -20.982 -14.409 1.00 17.02 241 ALA B N 1
ATOM 3924 C CA . ALA B 1 241 ? 69.559 -22.467 -14.545 1.00 18.63 241 ALA B CA 1
ATOM 3925 C C . ALA B 1 241 ? 70.981 -23.050 -14.595 1.00 20.18 241 ALA B C 1
ATOM 3926 O O . ALA B 1 241 ? 71.187 -24.168 -14.152 1.00 19.57 241 ALA B O 1
ATOM 3928 N N . ASP B 1 242 ? 71.979 -22.323 -15.106 1.00 22.61 242 ASP B N 1
ATOM 3929 C CA . ASP B 1 242 ? 73.371 -22.831 -14.999 1.00 23.21 242 ASP B CA 1
ATOM 3930 C C . ASP B 1 242 ? 74.445 -21.961 -14.346 1.00 21.99 242 ASP B C 1
ATOM 3931 O O . ASP B 1 242 ? 75.621 -22.392 -14.326 1.00 22.16 242 ASP B O 1
ATOM 3936 N N . GLY B 1 243 ? 74.081 -20.805 -13.761 1.00 19.75 243 GLY B N 1
ATOM 3937 C CA . GLY B 1 243 ? 75.137 -19.955 -13.131 1.00 16.02 243 GLY B CA 1
ATOM 3938 C C . GLY B 1 243 ? 74.619 -18.655 -12.481 1.00 15.90 243 GLY B C 1
ATOM 3939 O O . GLY B 1 243 ? 73.705 -18.768 -11.642 1.00 13.09 243 GLY B O 1
ATOM 3940 N N . TYR B 1 244 ? 75.114 -17.476 -12.915 1.00 14.59 244 TYR B N 1
ATOM 3941 C CA . TYR B 1 244 ? 74.755 -16.113 -12.344 1.00 14.67 244 TYR B CA 1
ATOM 3942 C C . TYR B 1 244 ? 74.283 -15.052 -13.381 1.00 14.85 244 TYR B C 1
ATOM 3943 O O . TYR B 1 244 ? 74.626 -15.206 -14.590 1.00 14.20 244 TYR B O 1
ATOM 3952 N N . GLU B 1 245 ? 73.524 -13.999 -12.968 1.00 12.49 245 GLU B N 1
ATOM 3953 C CA . GLU B 1 245 ? 73.196 -12.756 -13.739 1.00 14.42 245 GLU B CA 1
ATOM 3954 C C . GLU B 1 245 ? 73.285 -11.498 -12.813 1.00 12.65 245 GLU B C 1
ATOM 3955 O O . GLU B 1 245 ? 72.596 -11.489 -11.788 1.00 14.96 245 GLU B O 1
ATOM 3961 N N . ILE B 1 246 ? 74.135 -10.510 -13.122 1.00 11.11 246 ILE B N 1
ATOM 3962 C CA . ILE B 1 246 ? 74.246 -9.216 -12.353 1.00 10.69 246 ILE B CA 1
ATOM 3963 C C . ILE B 1 246 ? 73.144 -8.170 -12.671 1.00 12.23 246 ILE B C 1
ATOM 3964 O O . ILE B 1 246 ? 73.283 -7.524 -13.738 1.00 13.59 246 ILE B O 1
ATOM 3969 N N . LEU B 1 247 ? 72.116 -7.930 -11.832 1.00 9.64 247 LEU B N 1
ATOM 3970 C CA . LEU B 1 247 ? 70.951 -7.030 -12.223 1.00 10.76 247 LEU B CA 1
ATOM 3971 C C . LEU B 1 247 ? 71.272 -5.525 -12.345 1.00 10.94 247 LEU B C 1
ATOM 3972 O O . LEU B 1 247 ? 70.586 -4.761 -13.097 1.00 9.91 247 LEU B O 1
ATOM 3977 N N . THR B 1 248 ? 72.324 -5.110 -11.619 1.00 11.64 248 THR B N 1
ATOM 3978 C CA . THR B 1 248 ? 72.738 -3.678 -11.418 1.00 11.32 248 THR B CA 1
ATOM 3979 C C . THR B 1 248 ? 74.066 -3.295 -12.206 1.00 11.20 248 THR B C 1
ATOM 3980 O O . THR B 1 248 ? 74.748 -2.297 -11.869 1.00 11.37 248 THR B O 1
ATOM 3984 N N . LEU B 1 249 ? 74.468 -4.032 -13.256 1.00 12.97 249 LEU B N 1
ATOM 3985 C CA . LEU B 1 249 ? 75.727 -3.713 -14.020 1.00 14.68 249 LEU B CA 1
ATOM 3986 C C . LEU B 1 249 ? 75.670 -2.313 -14.724 1.00 13.71 249 LEU B C 1
ATOM 3987 O O . LEU B 1 249 ? 74.585 -1.968 -15.228 1.00 15.46 249 LEU B O 1
ATOM 3992 N N . ARG B 1 250 ? 76.775 -1.543 -14.748 1.00 13.72 250 ARG B N 1
ATOM 3993 C CA . ARG B 1 250 ? 76.875 -0.201 -15.423 1.00 15.30 250 ARG B CA 1
ATOM 3994 C C . ARG B 1 250 ? 77.502 -0.262 -16.841 1.00 20.17 250 ARG B C 1
ATOM 3995 O O . ARG B 1 250 ? 78.279 -1.175 -17.168 1.00 19.06 250 ARG B O 1
ATOM 4003 N N . ASN B 1 251 ? 77.303 0.793 -17.645 1.00 23.24 251 ASN B N 1
ATOM 4004 C CA . ASN B 1 251 ? 77.884 0.798 -18.999 1.00 27.89 251 ASN B CA 1
ATOM 4005 C C . ASN B 1 251 ? 79.407 0.955 -19.000 1.00 29.34 251 ASN B C 1
ATOM 4006 O O . ASN B 1 251 ? 80.036 0.686 -20.028 1.00 31.87 251 ASN B O 1
ATOM 4011 N N . ASP B 1 252 ? 79.972 1.388 -17.869 1.00 28.66 252 ASP B N 1
ATOM 4012 C CA . ASP B 1 252 ? 81.407 1.618 -17.641 1.00 29.78 252 ASP B CA 1
ATOM 4013 C C . ASP B 1 252 ? 82.271 0.429 -17.124 1.00 28.16 252 ASP B C 1
ATOM 4014 O O . ASP B 1 252 ? 83.495 0.553 -17.060 1.00 27.79 252 ASP B O 1
ATOM 4019 N N . GLU B 1 253 ? 81.676 -0.714 -16.764 1.00 25.65 253 GLU B N 1
ATOM 4020 C CA . GLU B 1 253 ? 82.424 -1.868 -16.225 1.00 22.63 253 GLU B CA 1
ATOM 4021 C C . GLU B 1 253 ? 82.844 -2.827 -17.343 1.00 23.60 253 GLU B C 1
ATOM 4022 O O . GLU B 1 253 ? 82.066 -3.011 -18.280 1.00 25.40 253 GLU B O 1
ATOM 4028 N N . THR B 1 254 ? 84.010 -3.478 -17.226 1.00 24.06 254 THR B N 1
ATOM 4029 C CA . THR B 1 254 ? 84.398 -4.565 -18.189 1.00 25.54 254 THR B CA 1
ATOM 4030 C C . THR B 1 254 ? 84.226 -6.074 -17.814 1.00 25.33 254 THR B C 1
ATOM 4031 O O . THR B 1 254 ? 84.427 -6.951 -18.684 1.00 25.96 254 THR B O 1
ATOM 4035 N N . PHE B 1 255 ? 83.804 -6.417 -16.587 1.00 22.51 255 PHE B N 1
ATOM 4036 C CA . PHE B 1 255 ? 83.481 -7.795 -16.142 1.00 20.62 255 PHE B CA 1
ATOM 4037 C C . PHE B 1 255 ? 82.168 -8.278 -16.846 1.00 20.56 255 PHE B C 1
ATOM 4038 O O . PHE B 1 255 ? 81.261 -7.462 -17.113 1.00 20.81 255 PHE B O 1
ATOM 4046 N N . PRO B 1 256 ? 82.046 -9.576 -17.215 1.00 20.25 256 PRO B N 1
ATOM 4047 C CA . PRO B 1 256 ? 80.831 -10.008 -17.979 1.00 20.83 256 PRO B CA 1
ATOM 4048 C C . PRO B 1 256 ? 79.513 -10.063 -17.170 1.00 20.39 256 PRO B C 1
ATOM 4049 O O . PRO B 1 256 ? 79.553 -10.553 -16.023 1.00 16.97 256 PRO B O 1
ATOM 4053 N N . ARG B 1 257 ? 78.390 -9.571 -17.715 1.00 18.84 257 ARG B N 1
ATOM 4054 C CA . ARG B 1 257 ? 77.048 -9.649 -17.058 1.00 19.08 257 ARG B CA 1
ATOM 4055 C C . ARG B 1 257 ? 76.585 -11.056 -16.572 1.00 19.08 257 ARG B C 1
ATOM 4056 O O . ARG B 1 257 ? 75.854 -11.169 -15.554 1.00 16.25 257 ARG B O 1
ATOM 4064 N N . THR B 1 258 ? 76.907 -12.101 -17.365 1.00 18.10 258 THR B N 1
ATOM 4065 C CA . THR B 1 258 ? 76.504 -13.505 -17.104 1.00 18.64 258 THR B CA 1
ATOM 4066 C C . THR B 1 258 ? 77.644 -14.531 -17.240 1.00 20.09 258 THR B C 1
ATOM 4067 O O . THR B 1 258 ? 78.701 -14.201 -17.812 1.00 19.07 258 THR B O 1
ATOM 4071 N N . SER B 1 259 ? 77.407 -15.741 -16.708 1.00 19.67 259 SER B N 1
ATOM 4072 C CA . SER B 1 259 ? 78.216 -16.975 -16.908 1.00 25.62 259 SER B CA 1
ATOM 4073 C C . SER B 1 259 ? 78.563 -17.382 -18.356 1.00 27.82 259 SER B C 1
ATOM 4074 O O . SER B 1 259 ? 79.623 -17.975 -18.571 1.00 28.63 259 SER B O 1
ATOM 4077 N N . ALA B 1 260 ? 77.698 -17.081 -19.329 1.00 30.73 260 ALA B N 1
ATOM 4078 C CA . ALA B 1 260 ? 77.730 -17.748 -20.654 1.00 34.66 260 ALA B CA 1
ATOM 4079 C C . ALA B 1 260 ? 78.881 -17.581 -21.662 1.00 37.12 260 ALA B C 1
ATOM 4080 O O . ALA B 1 260 ? 79.439 -18.591 -22.135 1.00 39.42 260 ALA B O 1
ATOM 4082 N N . ALA B 1 261 ? 79.300 -16.364 -21.991 1.00 39.15 261 ALA B N 1
ATOM 4083 C CA . ALA B 1 261 ? 79.350 -15.209 -21.097 1.00 39.64 261 ALA B CA 1
ATOM 4084 C C . ALA B 1 261 ? 78.289 -14.210 -21.488 1.00 40.37 261 ALA B C 1
ATOM 4085 O O . ALA B 1 261 ? 78.611 -13.030 -21.636 1.00 41.23 261 ALA B O 1
ATOM 4087 N N . THR C 1 2 ? 50.088 19.725 -51.455 1.00 52.04 2 THR C N 1
ATOM 4088 C CA . THR C 1 2 ? 50.098 21.107 -52.042 1.00 52.44 2 THR C CA 1
ATOM 4089 C C . THR C 1 2 ? 49.782 22.215 -51.016 1.00 51.60 2 THR C C 1
ATOM 4090 O O . THR C 1 2 ? 48.843 22.112 -50.223 1.00 52.82 2 THR C O 1
ATOM 4094 N N . VAL C 1 3 ? 50.549 23.298 -51.085 1.00 50.00 3 VAL C N 1
ATOM 4095 C CA . VAL C 1 3 ? 50.518 24.406 -50.134 1.00 48.51 3 VAL C CA 1
ATOM 4096 C C . VAL C 1 3 ? 49.482 25.488 -50.494 1.00 47.92 3 VAL C C 1
ATOM 4097 O O . VAL C 1 3 ? 49.393 25.881 -51.657 1.00 47.16 3 VAL C O 1
ATOM 4101 N N . THR C 1 4 ? 48.716 25.970 -49.509 1.00 46.02 4 THR C N 1
ATOM 4102 C CA . THR C 1 4 ? 47.678 26.985 -49.726 1.00 44.12 4 THR C CA 1
ATOM 4103 C C . THR C 1 4 ? 48.272 28.381 -49.890 1.00 42.73 4 THR C C 1
ATOM 4104 O O . THR C 1 4 ? 49.324 28.667 -49.314 1.00 43.38 4 THR C O 1
ATOM 4108 N N . ILE C 1 5 ? 47.623 29.228 -50.692 1.00 40.82 5 ILE C N 1
ATOM 4109 C CA . ILE C 1 5 ? 48.000 30.634 -50.901 1.00 39.19 5 ILE C CA 1
ATOM 4110 C C . ILE C 1 5 ? 46.913 31.581 -50.340 1.00 39.25 5 ILE C C 1
ATOM 4111 O O . ILE C 1 5 ? 45.758 31.497 -50.771 1.00 39.28 5 ILE C O 1
ATOM 4116 N N . LYS C 1 6 ? 47.271 32.493 -49.430 1.00 38.20 6 LYS C N 1
ATOM 4117 C CA . LYS C 1 6 ? 46.342 33.409 -48.750 1.00 37.03 6 LYS C CA 1
ATOM 4118 C C . LYS C 1 6 ? 45.951 34.652 -49.578 1.00 37.62 6 LYS C C 1
ATOM 4119 O O . LYS C 1 6 ? 46.823 35.225 -50.239 1.00 36.42 6 LYS C O 1
ATOM 4125 N N . THR C 1 7 ? 44.689 35.092 -49.496 1.00 37.57 7 THR C N 1
ATOM 4126 C CA . THR C 1 7 ? 44.173 36.328 -50.135 1.00 38.25 7 THR C CA 1
ATOM 4127 C C . THR C 1 7 ? 44.537 37.650 -49.431 1.00 39.08 7 THR C C 1
ATOM 4128 O O . THR C 1 7 ? 45.021 37.625 -48.296 1.00 38.69 7 THR C O 1
ATOM 4132 N N . PRO C 1 8 ? 44.311 38.822 -50.068 1.00 39.51 8 PRO C N 1
ATOM 4133 C CA . PRO C 1 8 ? 44.624 40.054 -49.309 1.00 39.42 8 PRO C CA 1
ATOM 4134 C C . PRO C 1 8 ? 43.809 40.267 -48.018 1.00 39.07 8 PRO C C 1
ATOM 4135 O O . PRO C 1 8 ? 44.286 40.889 -47.052 1.00 38.22 8 PRO C O 1
ATOM 4139 N N . ASP C 1 9 ? 42.578 39.761 -47.994 1.00 38.55 9 ASP C N 1
ATOM 4140 C CA . ASP C 1 9 ? 41.768 39.831 -46.764 1.00 38.29 9 ASP C CA 1
ATOM 4141 C C . ASP C 1 9 ? 42.246 38.898 -45.622 1.00 35.81 9 ASP C C 1
ATOM 4142 O O . ASP C 1 9 ? 42.240 39.312 -44.464 1.00 34.61 9 ASP C O 1
ATOM 4147 N N . ASP C 1 10 ? 42.646 37.667 -45.941 1.00 34.07 10 ASP C N 1
ATOM 4148 C CA . ASP C 1 10 ? 43.300 36.787 -44.949 1.00 33.96 10 ASP C CA 1
ATOM 4149 C C . ASP C 1 10 ? 44.585 37.393 -44.357 1.00 32.62 10 ASP C C 1
ATOM 4150 O O . ASP C 1 10 ? 44.812 37.283 -43.150 1.00 32.57 10 ASP C O 1
ATOM 4155 N N . ILE C 1 11 ? 45.423 37.998 -45.204 1.00 31.67 11 ILE C N 1
ATOM 4156 C CA . ILE C 1 11 ? 46.616 38.757 -44.776 1.00 28.97 11 ILE C CA 1
ATOM 4157 C C . ILE C 1 11 ? 46.378 39.876 -43.740 1.00 28.05 11 ILE C C 1
ATOM 4158 O O . ILE C 1 11 ? 47.144 39.914 -42.756 1.00 26.78 11 ILE C O 1
ATOM 4163 N N . GLU C 1 12 ? 45.381 40.764 -43.890 1.00 25.06 12 GLU C N 1
ATOM 4164 C CA . GLU C 1 12 ? 45.109 41.764 -42.829 1.00 26.79 12 GLU C CA 1
ATOM 4165 C C . GLU C 1 12 ? 44.712 41.176 -41.423 1.00 25.99 12 GLU C C 1
ATOM 4166 O O . GLU C 1 12 ? 45.083 41.743 -40.360 1.00 27.35 12 GLU C O 1
ATOM 4172 N N . LYS C 1 13 ? 43.947 40.082 -41.410 1.00 25.14 13 LYS C N 1
ATOM 4173 C CA . LYS C 1 13 ? 43.590 39.343 -40.167 1.00 25.91 13 LYS C CA 1
ATOM 4174 C C . LYS C 1 13 ? 44.743 38.564 -39.466 1.00 25.37 13 LYS C C 1
ATOM 4175 O O . LYS C 1 13 ? 44.714 38.423 -38.224 1.00 23.34 13 LYS C O 1
ATOM 4181 N N . MET C 1 14 ? 45.709 38.074 -40.254 1.00 23.72 14 MET C N 1
ATOM 4182 C CA . MET C 1 14 ? 46.982 37.459 -39.791 1.00 22.14 14 MET C CA 1
ATOM 4183 C C . MET C 1 14 ? 47.937 38.471 -39.104 1.00 23.83 14 MET C C 1
ATOM 4184 O O . MET C 1 14 ? 48.596 38.140 -38.092 1.00 23.95 14 MET C O 1
ATOM 4189 N N . ARG C 1 15 ? 48.003 39.714 -39.601 1.00 23.18 15 ARG C N 1
ATOM 4190 C CA . ARG C 1 15 ? 48.675 40.819 -38.913 1.00 23.94 15 ARG C CA 1
ATOM 4191 C C . ARG C 1 15 ? 48.181 41.176 -37.496 1.00 25.10 15 ARG C C 1
ATOM 4192 O O . ARG C 1 15 ? 49.015 41.494 -36.605 1.00 24.77 15 ARG C O 1
ATOM 4200 N N . ILE C 1 16 ? 46.851 41.177 -37.294 1.00 22.40 16 ILE C N 1
ATOM 4201 C CA . ILE C 1 16 ? 46.234 41.409 -35.965 1.00 21.34 16 ILE C CA 1
ATOM 4202 C C . ILE C 1 16 ? 46.591 40.286 -34.931 1.00 20.39 16 ILE C C 1
ATOM 4203 O O . ILE C 1 16 ? 47.035 40.581 -33.792 1.00 21.41 16 ILE C O 1
ATOM 4208 N N . ALA C 1 17 ? 46.407 39.028 -35.328 1.00 20.00 17 ALA C N 1
ATOM 4209 C CA . ALA C 1 17 ? 46.797 37.848 -34.472 1.00 19.66 17 ALA C CA 1
ATOM 4210 C C . ALA C 1 17 ? 48.292 37.785 -34.099 1.00 19.52 17 ALA C C 1
ATOM 4211 O O . ALA C 1 17 ? 48.646 37.392 -32.956 1.00 19.75 17 ALA C O 1
ATOM 4213 N N . GLY C 1 18 ? 49.157 38.126 -35.057 1.00 18.68 18 GLY C N 1
ATOM 4214 C CA . GLY C 1 18 ? 50.645 38.214 -34.863 1.00 18.94 18 GLY C CA 1
ATOM 4215 C C . GLY C 1 18 ? 51.101 39.295 -33.882 1.00 20.42 18 GLY C C 1
ATOM 4216 O O . GLY C 1 18 ? 51.971 39.050 -33.013 1.00 18.21 18 GLY C O 1
ATOM 4217 N N . ARG C 1 19 ? 50.532 40.510 -33.994 1.00 19.71 19 ARG C N 1
ATOM 4218 C CA . ARG C 1 19 ? 50.796 41.560 -33.001 1.00 21.32 19 ARG C CA 1
ATOM 4219 C C . ARG C 1 19 ? 50.329 41.209 -31.566 1.00 20.85 19 ARG C C 1
ATOM 4220 O O . ARG C 1 19 ? 51.029 41.536 -30.597 1.00 18.92 19 ARG C O 1
ATOM 4228 N N . LEU C 1 20 ? 49.144 40.614 -31.399 1.00 19.79 20 LEU C N 1
ATOM 4229 C CA . LEU C 1 20 ? 48.701 40.103 -30.083 1.00 18.76 20 LEU C CA 1
ATOM 4230 C C . LEU C 1 20 ? 49.664 39.065 -29.423 1.00 17.74 20 LEU C C 1
ATOM 4231 O O . LEU C 1 20 ? 49.916 39.155 -28.189 1.00 17.29 20 LEU C O 1
ATOM 4236 N N . ALA C 1 21 ? 50.147 38.068 -30.169 1.00 17.71 21 ALA C N 1
ATOM 4237 C CA . ALA C 1 21 ? 51.073 37.056 -29.571 1.00 17.04 21 ALA C CA 1
ATOM 4238 C C . ALA C 1 21 ? 52.401 37.694 -29.079 1.00 18.49 21 ALA C C 1
ATOM 4239 O O . ALA C 1 21 ? 52.871 37.389 -27.942 1.00 17.39 21 ALA C O 1
ATOM 4241 N N . ALA C 1 22 ? 52.986 38.609 -29.882 1.00 18.01 22 ALA C N 1
ATOM 4242 C CA . ALA C 1 22 ? 54.147 39.463 -29.442 1.00 17.92 22 ALA C CA 1
ATOM 4243 C C . ALA C 1 22 ? 53.871 40.287 -28.191 1.00 17.24 22 ALA C C 1
ATOM 4244 O O . ALA C 1 22 ? 54.791 40.428 -27.373 1.00 18.06 22 ALA C O 1
ATOM 4246 N N . GLU C 1 23 ? 52.659 40.833 -28.034 1.00 16.29 23 GLU C N 1
ATOM 4247 C CA . GLU C 1 23 ? 52.349 41.593 -26.788 1.00 18.14 23 GLU C CA 1
ATOM 4248 C C . GLU C 1 23 ? 52.331 40.761 -25.454 1.00 17.30 23 GLU C C 1
ATOM 4249 O O . GLU C 1 23 ? 52.698 41.288 -24.367 1.00 17.78 23 GLU C O 1
ATOM 4255 N N . VAL C 1 24 ? 51.963 39.472 -25.536 1.00 16.42 24 VAL C N 1
ATOM 4256 C CA . VAL C 1 24 ? 52.089 38.510 -24.399 1.00 16.78 24 VAL C CA 1
ATOM 4257 C C . VAL C 1 24 ? 53.532 38.353 -23.849 1.00 17.04 24 VAL C C 1
ATOM 4258 O O . VAL C 1 24 ? 53.747 38.416 -22.633 1.00 17.26 24 VAL C O 1
ATOM 4262 N N . LEU C 1 25 ? 54.509 38.112 -24.723 1.00 16.67 25 LEU C N 1
ATOM 4263 C CA . LEU C 1 25 ? 55.975 38.157 -24.371 1.00 18.55 25 LEU C CA 1
ATOM 4264 C C . LEU C 1 25 ? 56.554 39.464 -23.731 1.00 20.47 25 LEU C C 1
ATOM 4265 O O . LEU C 1 25 ? 57.307 39.380 -22.716 1.00 19.27 25 LEU C O 1
ATOM 4270 N N . GLU C 1 26 ? 56.186 40.651 -24.251 1.00 19.44 26 GLU C N 1
ATOM 4271 C CA . GLU C 1 26 ? 56.491 41.976 -23.613 1.00 18.96 26 GLU C CA 1
ATOM 4272 C C . GLU C 1 26 ? 55.938 42.110 -22.156 1.00 20.26 26 GLU C C 1
ATOM 4273 O O . GLU C 1 26 ? 56.682 42.575 -21.259 1.00 18.12 26 GLU C O 1
ATOM 4279 N N . MET C 1 27 ? 54.715 41.632 -21.883 1.00 17.11 27 MET C N 1
ATOM 4280 C CA . MET C 1 27 ? 54.073 41.743 -20.537 1.00 19.14 27 MET C CA 1
ATOM 4281 C C . MET C 1 27 ? 54.762 40.831 -19.493 1.00 19.62 27 MET C C 1
ATOM 4282 O O . MET C 1 27 ? 55.038 41.272 -18.353 1.00 18.96 27 MET C O 1
ATOM 4287 N N . ILE C 1 28 ? 55.054 39.571 -19.852 1.00 19.27 28 ILE C N 1
ATOM 4288 C CA . ILE C 1 28 ? 55.419 38.505 -18.850 1.00 17.59 28 ILE C CA 1
ATOM 4289 C C . ILE C 1 28 ? 56.842 38.728 -18.286 1.00 19.10 28 ILE C C 1
ATOM 4290 O O . ILE C 1 28 ? 57.156 38.275 -17.178 1.00 17.80 28 ILE C O 1
ATOM 4295 N N . GLY C 1 29 ? 57.708 39.427 -19.019 1.00 19.08 29 GLY C N 1
ATOM 4296 C CA . GLY C 1 29 ? 59.110 39.614 -18.590 1.00 22.56 29 GLY C CA 1
ATOM 4297 C C . GLY C 1 29 ? 59.360 40.190 -17.200 1.00 24.07 29 GLY C C 1
ATOM 4298 O O . GLY C 1 29 ? 60.284 39.735 -16.488 1.00 23.71 29 GLY C O 1
ATOM 4299 N N . GLU C 1 30 ? 58.528 41.148 -16.775 1.00 23.68 30 GLU C N 1
ATOM 4300 C CA . GLU C 1 30 ? 58.702 41.741 -15.425 1.00 25.30 30 GLU C CA 1
ATOM 4301 C C . GLU C 1 30 ? 58.371 40.852 -14.210 1.00 24.82 30 GLU C C 1
ATOM 4302 O O . GLU C 1 30 ? 58.752 41.178 -13.075 1.00 26.45 30 GLU C O 1
ATOM 4308 N N . HIS C 1 31 ? 57.725 39.710 -14.451 1.00 23.31 31 HIS C N 1
ATOM 4309 C CA . HIS C 1 31 ? 57.392 38.717 -13.412 1.00 22.15 31 HIS C CA 1
ATOM 4310 C C . HIS C 1 31 ? 58.436 37.587 -13.238 1.00 21.60 31 HIS C C 1
ATOM 4311 O O . HIS C 1 31 ? 58.263 36.740 -12.347 1.00 22.35 31 HIS C O 1
ATOM 4318 N N . ILE C 1 32 ? 59.480 37.501 -14.074 1.00 20.32 32 ILE C N 1
ATOM 4319 C CA . ILE C 1 32 ? 60.470 36.395 -14.000 1.00 20.87 32 ILE C CA 1
ATOM 4320 C C . ILE C 1 32 ? 61.724 36.613 -13.094 1.00 21.48 32 ILE C C 1
ATOM 4321 O O . ILE C 1 32 ? 62.573 37.458 -13.417 1.00 23.34 32 ILE C O 1
ATOM 4326 N N . LYS C 1 33 ? 61.814 35.893 -11.965 1.00 19.15 33 LYS C N 1
ATOM 4327 C CA . LYS C 1 33 ? 62.922 35.995 -10.982 1.00 19.81 33 LYS C CA 1
ATOM 4328 C C . LYS C 1 33 ? 63.056 34.747 -10.061 1.00 19.27 33 LYS C C 1
ATOM 4329 O O . LYS C 1 33 ? 62.120 33.938 -10.008 1.00 18.36 33 LYS C O 1
ATOM 4335 N N . PRO C 1 34 ? 64.189 34.538 -9.330 1.00 19.44 34 PRO C N 1
ATOM 4336 C CA . PRO C 1 34 ? 64.316 33.292 -8.528 1.00 18.70 34 PRO C CA 1
ATOM 4337 C C . PRO C 1 34 ? 63.152 33.078 -7.530 1.00 19.40 34 PRO C C 1
ATOM 4338 O O . PRO C 1 34 ? 62.705 34.059 -6.918 1.00 21.56 34 PRO C O 1
ATOM 4342 N N . GLY C 1 35 ? 62.631 31.847 -7.392 1.00 20.93 35 GLY C N 1
ATOM 4343 C CA . GLY C 1 35 ? 61.481 31.512 -6.530 1.00 21.54 35 GLY C CA 1
ATOM 4344 C C . GLY C 1 35 ? 60.034 31.481 -7.059 1.00 23.30 35 GLY C C 1
ATOM 4345 O O . GLY C 1 35 ? 59.150 30.876 -6.420 1.00 22.78 35 GLY C O 1
ATOM 4346 N N . VAL C 1 36 ? 59.724 32.152 -8.171 1.00 21.91 36 VAL C N 1
ATOM 4347 C CA . VAL C 1 36 ? 58.367 32.044 -8.790 1.00 21.60 36 VAL C CA 1
ATOM 4348 C C . VAL C 1 36 ? 58.182 30.658 -9.454 1.00 21.31 36 VAL C C 1
ATOM 4349 O O . VAL C 1 36 ? 59.152 30.139 -10.043 1.00 20.25 36 VAL C O 1
ATOM 4353 N N . THR C 1 37 ? 56.980 30.049 -9.396 1.00 20.91 37 THR C N 1
ATOM 4354 C CA . THR C 1 37 ? 56.739 28.729 -10.019 1.00 18.86 37 THR C CA 1
ATOM 4355 C C . THR C 1 37 ? 56.275 28.782 -11.501 1.00 18.36 37 THR C C 1
ATOM 4356 O O . THR C 1 37 ? 55.661 29.781 -11.878 1.00 16.79 37 THR C O 1
ATOM 4360 N N . THR C 1 38 ? 56.557 27.775 -12.344 1.00 16.98 38 THR C N 1
ATOM 4361 C CA . THR C 1 38 ? 55.989 27.803 -13.737 1.00 17.41 38 THR C CA 1
ATOM 4362 C C . THR C 1 38 ? 54.426 27.779 -13.841 1.00 19.45 38 THR C C 1
ATOM 4363 O O . THR C 1 38 ? 53.843 28.431 -14.731 1.00 16.87 38 THR C O 1
ATOM 4367 N N . GLU C 1 39 ? 53.725 27.052 -12.964 1.00 17.99 39 GLU C N 1
ATOM 4368 C CA . GLU C 1 39 ? 52.239 27.210 -12.921 1.00 20.31 39 GLU C CA 1
ATOM 4369 C C . GLU C 1 39 ? 51.630 28.608 -12.540 1.00 19.77 39 GLU C C 1
ATOM 4370 O O . GLU C 1 39 ? 50.525 28.973 -13.021 1.00 21.71 39 GLU C O 1
ATOM 4376 N N . GLU C 1 40 ? 52.317 29.433 -11.736 1.00 19.76 40 GLU C N 1
ATOM 4377 C CA . GLU C 1 40 ? 51.977 30.860 -11.545 1.00 20.14 40 GLU C CA 1
ATOM 4378 C C . GLU C 1 40 ? 52.062 31.698 -12.845 1.00 21.06 40 GLU C C 1
ATOM 4379 O O . GLU C 1 40 ? 51.177 32.540 -13.080 1.00 20.30 40 GLU C O 1
ATOM 4385 N N . LEU C 1 41 ? 53.133 31.529 -13.635 1.00 18.29 41 LEU C N 1
ATOM 4386 C CA . LEU C 1 41 ? 53.297 32.181 -14.965 1.00 17.08 41 LEU C CA 1
ATOM 4387 C C . LEU C 1 41 ? 52.192 31.784 -15.984 1.00 17.21 41 LEU C C 1
ATOM 4388 O O . LEU C 1 41 ? 51.703 32.677 -16.743 1.00 15.90 41 LEU C O 1
ATOM 4393 N N . ASP C 1 42 ? 51.813 30.489 -15.995 1.00 14.61 42 ASP C N 1
ATOM 4394 C CA . ASP C 1 42 ? 50.657 29.943 -16.763 1.00 15.79 42 ASP C CA 1
ATOM 4395 C C . ASP C 1 42 ? 49.332 30.666 -16.407 1.00 17.12 42 ASP C C 1
ATOM 4396 O O . ASP C 1 42 ? 48.591 31.079 -17.311 1.00 15.98 42 ASP C O 1
ATOM 4401 N N . ARG C 1 43 ? 49.002 30.820 -15.123 1.00 18.37 43 ARG C N 1
ATOM 4402 C CA . ARG C 1 43 ? 47.782 31.585 -14.724 1.00 20.06 43 ARG C CA 1
ATOM 4403 C C . ARG C 1 43 ? 47.707 33.076 -15.172 1.00 20.81 43 ARG C C 1
ATOM 4404 O O . ARG C 1 43 ? 46.641 33.558 -15.635 1.00 18.65 43 ARG C O 1
ATOM 4412 N N . ILE C 1 44 ? 48.827 33.809 -15.051 1.00 18.72 44 ILE C N 1
ATOM 4413 C CA . ILE C 1 44 ? 48.925 35.215 -15.492 1.00 18.49 44 ILE C CA 1
ATOM 4414 C C . ILE C 1 44 ? 48.697 35.372 -17.009 1.00 19.65 44 ILE C C 1
ATOM 4415 O O . ILE C 1 44 ? 47.904 36.244 -17.405 1.00 19.01 44 ILE C O 1
ATOM 4420 N N . CYS C 1 45 ? 49.344 34.521 -17.826 1.00 18.05 45 CYS C N 1
ATOM 4421 C CA . CYS C 1 45 ? 49.154 34.494 -19.298 1.00 18.57 45 CYS C CA 1
ATOM 4422 C C . CYS C 1 45 ? 47.692 34.154 -19.763 1.00 17.95 45 CYS C C 1
ATOM 4423 O O . CYS C 1 45 ? 47.152 34.892 -20.615 1.00 17.02 45 CYS C O 1
ATOM 4426 N N . HIS C 1 46 ? 47.078 33.077 -19.245 1.00 16.87 46 HIS C N 1
ATOM 4427 C CA . HIS C 1 46 ? 45.647 32.707 -19.452 1.00 18.11 46 HIS C CA 1
ATOM 4428 C C . HIS C 1 46 ? 44.647 33.866 -19.231 1.00 20.30 46 HIS C C 1
ATOM 4429 O O . HIS C 1 46 ? 43.845 34.175 -20.150 1.00 20.71 46 HIS C O 1
ATOM 4436 N N . ASP C 1 47 ? 44.713 34.523 -18.067 1.00 20.63 47 ASP C N 1
ATOM 4437 C CA . ASP C 1 47 ? 43.837 35.667 -17.731 1.00 21.16 47 ASP C CA 1
ATOM 4438 C C . ASP C 1 47 ? 44.006 36.900 -18.666 1.00 19.94 47 ASP C C 1
ATOM 4439 O O . ASP C 1 47 ? 43.001 37.574 -18.991 1.00 21.39 47 ASP C O 1
ATOM 4444 N N . TYR C 1 48 ? 45.231 37.221 -19.099 1.00 18.91 48 TYR C N 1
ATOM 4445 C CA . TYR C 1 48 ? 45.508 38.381 -20.001 1.00 17.91 48 TYR C CA 1
ATOM 4446 C C . TYR C 1 48 ? 44.895 38.169 -21.414 1.00 19.12 48 TYR C C 1
ATOM 4447 O O . TYR C 1 48 ? 44.281 39.101 -21.995 1.00 17.70 48 TYR C O 1
ATOM 4456 N N . ILE C 1 49 ? 45.098 36.961 -21.962 1.00 17.53 49 ILE C N 1
ATOM 4457 C CA . ILE C 1 49 ? 44.570 36.540 -23.276 1.00 16.41 49 ILE C CA 1
ATOM 4458 C C . ILE C 1 49 ? 43.015 36.516 -23.272 1.00 17.39 49 ILE C C 1
ATOM 4459 O O . ILE C 1 49 ? 42.442 37.112 -24.177 1.00 18.74 49 ILE C O 1
ATOM 4464 N N . VAL C 1 50 ? 42.327 35.814 -22.354 1.00 16.91 50 VAL C N 1
ATOM 4465 C CA . VAL C 1 50 ? 40.817 35.711 -22.331 1.00 17.83 50 VAL C CA 1
ATOM 4466 C C . VAL C 1 50 ? 40.078 37.016 -21.888 1.00 20.12 50 VAL C C 1
ATOM 4467 O O . VAL C 1 50 ? 39.138 37.519 -22.559 1.00 18.61 50 VAL C O 1
ATOM 4471 N N . ASN C 1 51 ? 40.531 37.634 -20.792 1.00 20.32 51 ASN C N 1
ATOM 4472 C CA . ASN C 1 51 ? 39.844 38.821 -20.223 1.00 22.39 51 ASN C CA 1
ATOM 4473 C C . ASN C 1 51 ? 40.257 40.174 -20.888 1.00 23.49 51 ASN C C 1
ATOM 4474 O O . ASN C 1 51 ? 39.391 41.047 -21.119 1.00 25.45 51 ASN C O 1
ATOM 4479 N N . GLU C 1 52 ? 41.537 40.424 -21.203 1.00 23.14 52 GLU C N 1
ATOM 4480 C CA . GLU C 1 52 ? 41.963 41.727 -21.800 1.00 23.56 52 GLU C CA 1
ATOM 4481 C C . GLU C 1 52 ? 42.084 41.795 -23.343 1.00 23.16 52 GLU C C 1
ATOM 4482 O O . GLU C 1 52 ? 41.671 42.812 -23.940 1.00 24.09 52 GLU C O 1
ATOM 4488 N N . GLN C 1 53 ? 42.603 40.747 -24.011 1.00 21.05 53 GLN C N 1
ATOM 4489 C CA . GLN C 1 53 ? 42.652 40.640 -25.498 1.00 18.78 53 GLN C CA 1
ATOM 4490 C C . GLN C 1 53 ? 41.359 40.203 -26.226 1.00 20.69 53 GLN C C 1
ATOM 4491 O O . GLN C 1 53 ? 41.299 40.347 -27.463 1.00 19.04 53 GLN C O 1
ATOM 4497 N N . LYS C 1 54 ? 40.351 39.704 -25.486 1.00 20.53 54 LYS C N 1
ATOM 4498 C CA . LYS C 1 54 ? 39.162 39.019 -26.032 1.00 20.80 54 LYS C CA 1
ATOM 4499 C C . LYS C 1 54 ? 39.515 37.948 -27.102 1.00 20.01 54 LYS C C 1
ATOM 4500 O O . LYS C 1 54 ? 38.909 37.951 -28.203 1.00 19.10 54 LYS C O 1
ATOM 4506 N N . ALA C 1 55 ? 40.470 37.048 -26.776 1.00 18.41 55 ALA C N 1
ATOM 4507 C CA . ALA C 1 55 ? 40.926 35.890 -27.603 1.00 17.84 55 ALA C CA 1
ATOM 4508 C C . ALA C 1 55 ? 41.008 34.520 -26.839 1.00 16.79 55 ALA C C 1
ATOM 4509 O O . ALA C 1 55 ? 40.527 34.451 -25.707 1.00 18.20 55 ALA C O 1
ATOM 4511 N N . ILE C 1 56 ? 41.610 33.466 -27.413 1.00 16.76 56 ILE C N 1
ATOM 4512 C CA . ILE C 1 56 ? 41.718 32.076 -26.854 1.00 17.41 56 ILE C CA 1
ATOM 4513 C C . ILE C 1 56 ? 43.170 31.493 -26.947 1.00 16.37 56 ILE C C 1
ATOM 4514 O O . ILE C 1 56 ? 43.851 31.724 -27.961 1.00 17.05 56 ILE C O 1
ATOM 4519 N N . PRO C 1 57 ? 43.682 30.792 -25.898 1.00 16.47 57 PRO C N 1
ATOM 4520 C CA . PRO C 1 57 ? 44.992 30.081 -26.008 1.00 15.16 57 PRO C CA 1
ATOM 4521 C C . PRO C 1 57 ? 44.951 28.745 -26.789 1.00 14.95 57 PRO C C 1
ATOM 4522 O O . PRO C 1 57 ? 44.310 27.756 -26.350 1.00 16.06 57 PRO C O 1
ATOM 4526 N N . ALA C 1 58 ? 45.609 28.687 -27.958 1.00 14.77 58 ALA C N 1
ATOM 4527 C CA . ALA C 1 58 ? 45.576 27.465 -28.810 1.00 14.79 58 ALA C CA 1
ATOM 4528 C C . ALA C 1 58 ? 46.032 26.121 -28.208 1.00 14.79 58 ALA C C 1
ATOM 4529 O O . ALA C 1 58 ? 45.458 25.077 -28.592 1.00 17.09 58 ALA C O 1
ATOM 4531 N N . PRO C 1 59 ? 47.080 26.096 -27.325 1.00 15.05 59 PRO C N 1
ATOM 4532 C CA . PRO C 1 59 ? 47.471 24.770 -26.754 1.00 15.07 59 PRO C CA 1
ATOM 4533 C C . PRO C 1 59 ? 46.477 24.057 -25.822 1.00 15.40 59 PRO C C 1
ATOM 4534 O O . PRO C 1 59 ? 46.571 22.816 -25.694 1.00 17.07 59 PRO C O 1
ATOM 4538 N N . LEU C 1 60 ? 45.564 24.782 -25.156 1.00 14.52 60 LEU C N 1
ATOM 4539 C CA . LEU C 1 60 ? 44.644 24.176 -24.116 1.00 15.14 60 LEU C CA 1
ATOM 4540 C C . LEU C 1 60 ? 43.696 23.081 -24.648 1.00 15.71 60 LEU C C 1
ATOM 4541 O O . LEU C 1 60 ? 42.867 23.368 -25.543 1.00 13.57 60 LEU C O 1
ATOM 4546 N N . ASN C 1 61 ? 43.818 21.845 -24.133 1.00 16.45 61 ASN C N 1
ATOM 4547 C CA . ASN C 1 61 ? 43.111 20.630 -24.611 1.00 16.16 61 ASN C CA 1
ATOM 4548 C C . ASN C 1 61 ? 43.441 20.175 -26.065 1.00 18.05 61 ASN C C 1
ATOM 4549 O O . ASN C 1 61 ? 42.733 19.312 -26.646 1.00 18.23 61 ASN C O 1
ATOM 4554 N N . TYR C 1 62 ? 44.504 20.700 -26.688 1.00 16.94 62 TYR C N 1
ATOM 4555 C CA . TYR C 1 62 ? 44.897 20.253 -28.042 1.00 17.71 62 TYR C CA 1
ATOM 4556 C C . TYR C 1 62 ? 45.607 18.883 -28.064 1.00 19.33 62 TYR C C 1
ATOM 4557 O O . TYR C 1 62 ? 46.742 18.780 -27.552 1.00 18.94 62 TYR C O 1
ATOM 4566 N N . LYS C 1 63 ? 44.986 17.849 -28.652 1.00 19.16 63 LYS C N 1
ATOM 4567 C CA . LYS C 1 63 ? 45.439 16.436 -28.568 1.00 20.56 63 LYS C CA 1
ATOM 4568 C C . LYS C 1 63 ? 45.738 15.961 -27.125 1.00 21.42 63 LYS C C 1
ATOM 4569 O O . LYS C 1 63 ? 46.748 15.272 -26.887 1.00 22.71 63 LYS C O 1
ATOM 4575 N N . GLY C 1 64 ? 44.931 16.346 -26.135 1.00 20.80 64 GLY C N 1
ATOM 4576 C CA . GLY C 1 64 ? 45.292 16.024 -24.726 1.00 20.90 64 GLY C CA 1
ATOM 4577 C C . GLY C 1 64 ? 46.154 16.943 -23.854 1.00 20.62 64 GLY C C 1
ATOM 4578 O O . GLY C 1 64 ? 46.135 16.797 -22.603 1.00 21.69 64 GLY C O 1
ATOM 4579 N N . PHE C 1 65 ? 46.850 17.933 -24.420 1.00 19.97 65 PHE C N 1
ATOM 4580 C CA . PHE C 1 65 ? 47.786 18.807 -23.633 1.00 18.60 65 PHE C CA 1
ATOM 4581 C C . PHE C 1 65 ? 47.022 19.536 -22.527 1.00 19.01 65 PHE C C 1
ATOM 4582 O O . PHE C 1 65 ? 45.951 20.106 -22.822 1.00 20.31 65 PHE C O 1
ATOM 4590 N N . PRO C 1 66 ? 47.491 19.496 -21.248 1.00 18.82 66 PRO C N 1
ATOM 4591 C CA . PRO C 1 66 ? 46.602 20.013 -20.166 1.00 18.32 66 PRO C CA 1
ATOM 4592 C C . PRO C 1 66 ? 46.638 21.492 -19.731 1.00 18.77 66 PRO C C 1
ATOM 4593 O O . PRO C 1 66 ? 45.844 21.848 -18.812 1.00 19.27 66 PRO C O 1
ATOM 4597 N N . LYS C 1 67 ? 47.544 22.314 -20.296 1.00 15.28 67 LYS C N 1
ATOM 4598 C CA . LYS C 1 67 ? 47.781 23.702 -19.838 1.00 15.13 67 LYS C CA 1
ATOM 4599 C C . LYS C 1 67 ? 47.693 24.737 -21.016 1.00 15.75 67 LYS C C 1
ATOM 4600 O O . LYS C 1 67 ? 47.450 24.286 -22.165 1.00 15.97 67 LYS C O 1
ATOM 4606 N N . SER C 1 68 ? 47.834 26.050 -20.767 1.00 14.41 68 SER C N 1
ATOM 4607 C CA . SER C 1 68 ? 47.675 27.164 -21.784 1.00 15.74 68 SER C CA 1
ATOM 4608 C C . SER C 1 68 ? 48.960 27.670 -22.527 1.00 16.82 68 SER C C 1
ATOM 4609 O O . SER C 1 68 ? 48.852 28.342 -23.588 1.00 16.56 68 SER C O 1
ATOM 4612 N N . ILE C 1 69 ? 50.163 27.361 -22.003 1.00 16.35 69 ILE C N 1
ATOM 4613 C CA . ILE C 1 69 ? 51.512 27.743 -22.528 1.00 15.14 69 ILE C CA 1
ATOM 4614 C C . ILE C 1 69 ? 52.515 26.549 -22.422 1.00 16.59 69 ILE C C 1
ATOM 4615 O O . ILE C 1 69 ? 52.232 25.638 -21.614 1.00 15.74 69 ILE C O 1
ATOM 4620 N N . CYS C 1 70 ? 53.681 26.527 -23.114 1.00 14.21 70 CYS C N 1
ATOM 4621 C CA . CYS C 1 70 ? 54.798 25.562 -22.776 1.00 15.11 70 CYS C CA 1
ATOM 4622 C C . CYS C 1 70 ? 56.057 26.217 -22.082 1.00 15.48 70 CYS C C 1
ATOM 4623 O O . CYS C 1 70 ? 56.466 27.333 -22.475 1.00 13.97 70 CYS C O 1
ATOM 4626 N N . THR C 1 71 ? 56.635 25.575 -21.046 1.00 15.18 71 THR C N 1
ATOM 4627 C CA . THR C 1 71 ? 57.771 26.146 -20.225 1.00 14.31 71 THR C CA 1
ATOM 4628 C C . THR C 1 71 ? 58.920 25.112 -20.129 1.00 15.49 71 THR C C 1
ATOM 4629 O O . THR C 1 71 ? 58.737 24.085 -19.418 1.00 13.95 71 THR C O 1
ATOM 4633 N N . SER C 1 72 ? 60.062 25.328 -20.821 1.00 14.37 72 SER C N 1
ATOM 4634 C CA . SER C 1 72 ? 61.209 24.371 -20.927 1.00 14.06 72 SER C CA 1
ATOM 4635 C C . SER C 1 72 ? 62.548 24.894 -20.316 1.00 13.71 72 SER C C 1
ATOM 4636 O O . SER C 1 72 ? 63.104 25.942 -20.782 1.00 13.69 72 SER C O 1
ATOM 4639 N N . ILE C 1 73 ? 63.143 24.163 -19.359 1.00 13.23 73 ILE C N 1
ATOM 4640 C CA . ILE C 1 73 ? 64.319 24.634 -18.547 1.00 14.57 73 ILE C CA 1
ATOM 4641 C C . ILE C 1 73 ? 65.646 23.808 -18.737 1.00 14.78 73 ILE C C 1
ATOM 4642 O O . ILE C 1 73 ? 65.561 22.563 -18.744 1.00 10.92 73 ILE C O 1
ATOM 4647 N N . ASN C 1 74 ? 66.837 24.436 -18.869 1.00 14.01 74 ASN C N 1
ATOM 4648 C CA . ASN C 1 74 ? 68.173 23.748 -18.896 1.00 13.84 74 ASN C CA 1
ATOM 4649 C C . ASN C 1 74 ? 68.343 22.600 -19.959 1.00 14.83 74 ASN C C 1
ATOM 4650 O O . ASN C 1 74 ? 68.314 22.923 -21.170 1.00 14.01 74 ASN C O 1
ATOM 4655 N N . HIS C 1 75 ? 68.482 21.313 -19.567 1.00 11.97 75 HIS C N 1
ATOM 4656 C CA . HIS C 1 75 ? 68.583 20.142 -20.512 1.00 13.43 75 HIS C CA 1
ATOM 4657 C C . HIS C 1 75 ? 67.258 19.704 -21.234 1.00 13.02 75 HIS C C 1
ATOM 4658 O O . HIS C 1 75 ? 67.297 18.815 -22.125 1.00 15.30 75 HIS C O 1
ATOM 4665 N N . VAL C 1 76 ? 66.084 20.266 -20.897 1.00 13.31 76 VAL C N 1
ATOM 4666 C CA . VAL C 1 76 ? 64.794 19.993 -21.631 1.00 13.94 76 VAL C CA 1
ATOM 4667 C C . VAL C 1 76 ? 64.858 20.715 -23.004 1.00 14.94 76 VAL C C 1
ATOM 4668 O O . VAL C 1 76 ? 65.205 21.934 -23.022 1.00 14.09 76 VAL C O 1
ATOM 4672 N N . VAL C 1 77 ? 64.482 20.033 -24.098 1.00 14.17 77 VAL C N 1
ATOM 4673 C CA . VAL C 1 77 ? 64.574 20.531 -25.496 1.00 16.13 77 VAL C CA 1
ATOM 4674 C C . VAL C 1 77 ? 63.289 21.300 -25.953 1.00 18.02 77 VAL C C 1
ATOM 4675 O O . VAL C 1 77 ? 63.372 22.404 -26.565 1.00 16.86 77 VAL C O 1
ATOM 4679 N N . CYS C 1 78 ? 62.120 20.690 -25.698 1.00 18.67 78 CYS C N 1
ATOM 4680 C CA . CYS C 1 78 ? 60.782 21.211 -26.059 1.00 19.50 78 CYS C CA 1
ATOM 4681 C C . CYS C 1 78 ? 59.590 20.573 -25.280 1.00 20.37 78 CYS C C 1
ATOM 4682 O O . CYS C 1 78 ? 59.730 19.492 -24.668 1.00 18.44 78 CYS C O 1
ATOM 4685 N N . HIS C 1 79 ? 58.436 21.258 -25.293 1.00 19.16 79 HIS C N 1
ATOM 4686 C CA . HIS C 1 79 ? 57.157 20.703 -24.800 1.00 20.48 79 HIS C CA 1
ATOM 4687 C C . HIS C 1 79 ? 57.022 20.510 -23.241 1.00 19.65 79 HIS C C 1
ATOM 4688 O O . HIS C 1 79 ? 56.204 19.669 -22.800 1.00 21.73 79 HIS C O 1
ATOM 4695 N N . GLY C 1 80 ? 57.778 21.234 -22.398 1.00 17.58 80 GLY C N 1
ATOM 4696 C CA . GLY C 1 80 ? 57.660 21.065 -20.918 1.00 16.92 80 GLY C CA 1
ATOM 4697 C C . GLY C 1 80 ? 56.302 21.544 -20.354 1.00 18.04 80 GLY C C 1
ATOM 4698 O O . GLY C 1 80 ? 55.786 22.563 -20.855 1.00 16.84 80 GLY C O 1
ATOM 4699 N N . ILE C 1 81 ? 55.700 20.806 -19.396 1.00 17.76 81 ILE C N 1
ATOM 4700 C CA . ILE C 1 81 ? 54.396 21.133 -18.724 1.00 15.80 81 ILE C CA 1
ATOM 4701 C C . ILE C 1 81 ? 54.499 22.039 -17.446 1.00 16.10 81 ILE C C 1
ATOM 4702 O O . ILE C 1 81 ? 55.177 21.581 -16.497 1.00 15.49 81 ILE C O 1
ATOM 4707 N N . PRO C 1 82 ? 53.880 23.266 -17.376 1.00 14.61 82 PRO C N 1
ATOM 4708 C CA . PRO C 1 82 ? 53.932 24.103 -16.126 1.00 15.73 82 PRO C CA 1
ATOM 4709 C C . PRO C 1 82 ? 53.525 23.308 -14.837 1.00 16.49 82 PRO C C 1
ATOM 4710 O O . PRO C 1 82 ? 52.551 22.520 -14.899 1.00 16.68 82 PRO C O 1
ATOM 4714 N N . ASN C 1 83 ? 54.275 23.483 -13.737 1.00 15.73 83 ASN C N 1
ATOM 4715 C CA . ASN C 1 83 ? 54.084 22.674 -12.501 1.00 17.65 83 ASN C CA 1
ATOM 4716 C C . ASN C 1 83 ? 54.455 23.435 -11.190 1.00 18.86 83 ASN C C 1
ATOM 4717 O O . ASN C 1 83 ? 54.706 24.662 -11.218 1.00 19.64 83 ASN C O 1
ATOM 4722 N N . GLU C 1 84 ? 54.444 22.746 -10.040 1.00 20.85 84 GLU C N 1
ATOM 4723 C CA . GLU C 1 84 ? 54.757 23.406 -8.743 1.00 23.29 84 GLU C CA 1
ATOM 4724 C C . GLU C 1 84 ? 56.232 23.672 -8.307 1.00 23.71 84 GLU C C 1
ATOM 4725 O O . GLU C 1 84 ? 56.486 24.256 -7.242 1.00 25.02 84 GLU C O 1
ATOM 4731 N N . LYS C 1 85 ? 57.207 23.260 -9.106 1.00 23.13 85 LYS C N 1
ATOM 4732 C CA . LYS C 1 85 ? 58.643 23.494 -8.837 1.00 25.17 85 LYS C CA 1
ATOM 4733 C C . LYS C 1 85 ? 59.141 24.944 -9.052 1.00 25.18 85 LYS C C 1
ATOM 4734 O O . LYS C 1 85 ? 58.883 25.531 -10.121 1.00 24.20 85 LYS C O 1
ATOM 4740 N N . PRO C 1 86 ? 59.804 25.565 -8.049 1.00 24.34 86 PRO C N 1
ATOM 4741 C CA . PRO C 1 86 ? 60.323 26.931 -8.260 1.00 24.40 86 PRO C CA 1
ATOM 4742 C C . PRO C 1 86 ? 61.551 27.072 -9.191 1.00 21.88 86 PRO C C 1
ATOM 4743 O O . PRO C 1 86 ? 62.437 26.196 -9.163 1.00 21.06 86 PRO C O 1
ATOM 4747 N N . LEU C 1 87 ? 61.648 28.211 -9.902 1.00 20.28 87 LEU C N 1
ATOM 4748 C CA . LEU C 1 87 ? 62.872 28.608 -10.668 1.00 17.60 87 LEU C CA 1
ATOM 4749 C C . LEU C 1 87 ? 64.089 28.843 -9.713 1.00 17.87 87 LEU C C 1
ATOM 4750 O O . LEU C 1 87 ? 63.878 29.416 -8.634 1.00 17.98 87 LEU C O 1
ATOM 4755 N N . LYS C 1 88 ? 65.305 28.411 -10.085 1.00 15.88 88 LYS C N 1
ATOM 4756 C CA . LYS C 1 88 ? 66.572 28.610 -9.322 1.00 17.44 88 LYS C CA 1
ATOM 4757 C C . LYS C 1 88 ? 67.535 29.649 -9.980 1.00 17.64 88 LYS C C 1
ATOM 4758 O O . LYS C 1 88 ? 67.593 29.725 -11.235 1.00 14.79 88 LYS C O 1
ATOM 4764 N N . GLU C 1 89 ? 68.225 30.503 -9.193 1.00 15.68 89 GLU C N 1
ATOM 4765 C CA . GLU C 1 89 ? 69.313 31.369 -9.749 1.00 15.02 89 GLU C CA 1
ATOM 4766 C C . GLU C 1 89 ? 70.315 30.553 -10.608 1.00 15.79 89 GLU C C 1
ATOM 4767 O O . GLU C 1 89 ? 70.806 29.486 -10.208 1.00 16.40 89 GLU C O 1
ATOM 4773 N N . GLY C 1 90 ? 70.628 31.026 -11.811 1.00 13.87 90 GLY C N 1
ATOM 4774 C CA . GLY C 1 90 ? 71.491 30.306 -12.741 1.00 15.40 90 GLY C CA 1
ATOM 4775 C C . GLY C 1 90 ? 70.769 29.512 -13.861 1.00 15.06 90 GLY C C 1
ATOM 4776 O O . GLY C 1 90 ? 71.472 29.128 -14.804 1.00 16.71 90 GLY C O 1
ATOM 4777 N N . ASP C 1 91 ? 69.451 29.243 -13.781 1.00 15.33 91 ASP C N 1
ATOM 4778 C CA . ASP C 1 91 ? 68.671 28.590 -14.898 1.00 14.11 91 ASP C CA 1
ATOM 4779 C C . ASP C 1 91 ? 68.590 29.399 -16.229 1.00 13.15 91 ASP C C 1
ATOM 4780 O O . ASP C 1 91 ? 68.502 30.647 -16.168 1.00 13.61 91 ASP C O 1
ATOM 4785 N N . ILE C 1 92 ? 68.492 28.719 -17.400 1.00 12.68 92 ILE C N 1
ATOM 4786 C CA . ILE C 1 92 ? 67.938 29.294 -18.666 1.00 13.41 92 ILE C CA 1
ATOM 4787 C C . ILE C 1 92 ? 66.505 28.745 -18.977 1.00 15.23 92 ILE C C 1
ATOM 4788 O O . ILE C 1 92 ? 66.230 27.547 -18.657 1.00 13.18 92 ILE C O 1
ATOM 4793 N N . LEU C 1 93 ? 65.585 29.604 -19.470 1.00 12.43 93 LEU C N 1
ATOM 4794 C CA . LEU C 1 93 ? 64.119 29.283 -19.638 1.00 13.93 93 LEU C CA 1
ATOM 4795 C C . LEU C 1 93 ? 63.536 29.737 -21.001 1.00 14.30 93 LEU C C 1
ATOM 4796 O O . LEU C 1 93 ? 63.704 30.923 -21.323 1.00 14.27 93 LEU C O 1
ATOM 4801 N N . ASN C 1 94 ? 62.905 28.844 -21.787 1.00 13.49 94 ASN C N 1
ATOM 4802 C CA . ASN C 1 94 ? 62.040 29.163 -22.954 1.00 13.50 94 ASN C CA 1
ATOM 4803 C C . ASN C 1 94 ? 60.527 29.231 -22.596 1.00 13.62 94 ASN C C 1
ATOM 4804 O O . ASN C 1 94 ? 59.987 28.272 -21.971 1.00 11.43 94 ASN C O 1
ATOM 4809 N N . VAL C 1 95 ? 59.868 30.376 -22.919 1.00 12.49 95 VAL C N 1
ATOM 4810 C CA . VAL C 1 95 ? 58.382 30.524 -22.897 1.00 13.28 95 VAL C CA 1
ATOM 4811 C C . VAL C 1 95 ? 57.845 30.511 -24.364 1.00 14.16 95 VAL C C 1
ATOM 4812 O O . VAL C 1 95 ? 58.269 31.399 -25.150 1.00 13.82 95 VAL C O 1
ATOM 4816 N N . ASP C 1 96 ? 56.989 29.533 -24.728 1.00 12.84 96 ASP C N 1
ATOM 4817 C CA . ASP C 1 96 ? 56.363 29.363 -26.082 1.00 14.79 96 ASP C CA 1
ATOM 4818 C C . ASP C 1 96 ? 54.824 29.698 -26.110 1.00 15.60 96 ASP C C 1
ATOM 4819 O O . ASP C 1 96 ? 54.038 28.961 -25.459 1.00 13.94 96 ASP C O 1
ATOM 4824 N N . ILE C 1 97 ? 54.382 30.719 -26.889 1.00 15.37 97 ILE C N 1
ATOM 4825 C CA . ILE C 1 97 ? 52.959 31.229 -26.957 1.00 15.83 97 ILE C CA 1
ATOM 4826 C C . ILE C 1 97 ? 52.242 30.951 -28.341 1.00 15.74 97 ILE C C 1
ATOM 4827 O O . ILE C 1 97 ? 52.887 31.131 -29.371 1.00 14.63 97 ILE C O 1
ATOM 4832 N N . THR C 1 98 ? 50.963 30.542 -28.395 1.00 14.49 98 THR C N 1
ATOM 4833 C CA . THR C 1 98 ? 50.113 30.637 -29.617 1.00 15.18 98 THR C CA 1
ATOM 4834 C C . THR C 1 98 ? 48.685 31.202 -29.291 1.00 17.30 98 THR C C 1
ATOM 4835 O O . THR C 1 98 ? 47.983 30.651 -28.411 1.00 15.29 98 THR C O 1
ATOM 4839 N N . VAL C 1 99 ? 48.262 32.293 -29.957 1.00 16.03 99 VAL C N 1
ATOM 4840 C CA . VAL C 1 99 ? 46.921 32.896 -29.807 1.00 18.06 99 VAL C CA 1
ATOM 4841 C C . VAL C 1 99 ? 45.977 32.699 -31.045 1.00 18.76 99 VAL C C 1
ATOM 4842 O O . VAL C 1 99 ? 46.470 32.830 -32.188 1.00 15.90 99 VAL C O 1
ATOM 4846 N N . ILE C 1 100 ? 44.666 32.423 -30.851 1.00 19.35 100 ILE C N 1
ATOM 4847 C CA . ILE C 1 100 ? 43.626 32.449 -31.944 1.00 18.45 100 ILE C CA 1
ATOM 4848 C C . ILE C 1 100 ? 42.669 33.675 -31.786 1.00 18.62 100 ILE C C 1
ATOM 4849 O O . ILE C 1 100 ? 42.044 33.819 -30.717 1.00 18.09 100 ILE C O 1
ATOM 4854 N N . LYS C 1 101 ? 42.565 34.554 -32.797 1.00 18.06 101 LYS C N 1
ATOM 4855 C CA . LYS C 1 101 ? 41.687 35.749 -32.806 1.00 19.07 101 LYS C CA 1
ATOM 4856 C C . LYS C 1 101 ? 40.749 35.683 -34.040 1.00 20.19 101 LYS C C 1
ATOM 4857 O O . LYS C 1 101 ? 41.226 35.785 -35.183 1.00 19.72 101 LYS C O 1
ATOM 4863 N N . ASP C 1 102 ? 39.456 35.461 -33.779 1.00 21.50 102 ASP C N 1
ATOM 4864 C CA . ASP C 1 102 ? 38.365 35.288 -34.756 1.00 24.17 102 ASP C CA 1
ATOM 4865 C C . ASP C 1 102 ? 38.699 34.239 -35.844 1.00 24.73 102 ASP C C 1
ATOM 4866 O O . ASP C 1 102 ? 38.450 34.438 -37.044 1.00 27.02 102 ASP C O 1
ATOM 4871 N N . GLY C 1 103 ? 39.264 33.099 -35.427 1.00 23.26 103 GLY C N 1
ATOM 4872 C CA . GLY C 1 103 ? 39.698 32.025 -36.316 1.00 23.80 103 GLY C CA 1
ATOM 4873 C C . GLY C 1 103 ? 41.094 31.965 -36.956 1.00 22.20 103 GLY C C 1
ATOM 4874 O O . GLY C 1 103 ? 41.363 30.978 -37.655 1.00 23.81 103 GLY C O 1
ATOM 4875 N N . TYR C 1 104 ? 41.949 32.979 -36.777 1.00 20.50 104 TYR C N 1
ATOM 4876 C CA . TYR C 1 104 ? 43.336 33.063 -37.349 1.00 19.26 104 TYR C CA 1
ATOM 4877 C C . TYR C 1 104 ? 44.436 32.946 -36.249 1.00 18.64 104 TYR C C 1
ATOM 4878 O O . TYR C 1 104 ? 44.261 33.526 -35.179 1.00 17.89 104 TYR C O 1
ATOM 4887 N N . HIS C 1 105 ? 45.530 32.227 -36.529 1.00 17.45 105 HIS C N 1
ATOM 4888 C CA . HIS C 1 105 ? 46.597 31.809 -35.564 1.00 17.37 105 HIS C CA 1
ATOM 4889 C C . HIS C 1 105 ? 47.925 32.648 -35.666 1.00 17.61 105 HIS C C 1
ATOM 4890 O O . HIS C 1 105 ? 48.413 32.898 -36.790 1.00 17.81 105 HIS C O 1
ATOM 4897 N N . GLY C 1 106 ? 48.528 33.076 -34.531 1.00 17.16 106 GLY C N 1
ATOM 4898 C CA . GLY C 1 106 ? 49.925 33.576 -34.446 1.00 16.74 106 GLY C CA 1
ATOM 4899 C C . GLY C 1 106 ? 50.837 32.895 -33.387 1.00 16.40 106 GLY C C 1
ATOM 4900 O O . GLY C 1 106 ? 50.368 32.779 -32.238 1.00 12.72 106 GLY C O 1
ATOM 4901 N N . ASP C 1 107 ? 52.097 32.552 -33.733 1.00 15.24 107 ASP C N 1
ATOM 4902 C CA . ASP C 1 107 ? 53.022 31.570 -33.040 1.00 14.65 107 ASP C CA 1
ATOM 4903 C C . ASP C 1 107 ? 54.480 32.128 -32.895 1.00 16.13 107 ASP C C 1
ATOM 4904 O O . ASP C 1 107 ? 55.134 32.489 -33.911 1.00 17.49 107 ASP C O 1
ATOM 4909 N N . THR C 1 108 ? 55.016 32.194 -31.660 1.00 15.52 108 THR C N 1
ATOM 4910 C CA . THR C 1 108 ? 56.345 32.813 -31.301 1.00 13.78 108 THR C CA 1
ATOM 4911 C C . THR C 1 108 ? 56.900 32.403 -29.890 1.00 14.12 108 THR C C 1
ATOM 4912 O O . THR C 1 108 ? 56.102 32.178 -28.959 1.00 14.70 108 THR C O 1
ATOM 4916 N N . SER C 1 109 ? 58.241 32.334 -29.747 1.00 14.71 109 SER C N 1
ATOM 4917 C CA . SER C 1 109 ? 58.953 32.028 -28.467 1.00 13.48 109 SER C CA 1
ATOM 4918 C C . SER C 1 109 ? 60.240 32.851 -28.176 1.00 15.47 109 SER C C 1
ATOM 4919 O O . SER C 1 109 ? 60.837 33.429 -29.113 1.00 16.83 109 SER C O 1
ATOM 4922 N N . LYS C 1 110 ? 60.657 32.990 -26.905 1.00 14.37 110 LYS C N 1
ATOM 4923 C CA . LYS C 1 110 ? 61.988 33.595 -26.565 1.00 15.34 110 LYS C CA 1
ATOM 4924 C C . LYS C 1 110 ? 62.717 33.039 -25.290 1.00 15.27 110 LYS C C 1
ATOM 4925 O O . LYS C 1 110 ? 62.058 32.402 -24.436 1.00 13.52 110 LYS C O 1
ATOM 4931 N N . MET C 1 111 ? 64.043 33.260 -25.159 1.00 15.40 111 MET C N 1
ATOM 4932 C CA . MET C 1 111 ? 64.885 32.838 -23.978 1.00 13.94 111 MET C CA 1
ATOM 4933 C C . MET C 1 111 ? 65.010 33.946 -22.900 1.00 15.46 111 MET C C 1
ATOM 4934 O O . MET C 1 111 ? 65.144 35.151 -23.278 1.00 14.47 111 MET C O 1
ATOM 4939 N N . PHE C 1 112 ? 64.940 33.578 -21.603 1.00 12.98 112 PHE C N 1
ATOM 4940 C CA . PHE C 1 112 ? 65.138 34.468 -20.426 1.00 14.38 112 PHE C CA 1
ATOM 4941 C C . PHE C 1 112 ? 66.301 33.936 -19.508 1.00 15.44 112 PHE C C 1
ATOM 4942 O O . PHE C 1 112 ? 66.411 32.720 -19.275 1.00 15.41 112 PHE C O 1
ATOM 4950 N N . LEU C 1 113 ? 67.162 34.807 -18.973 1.00 17.44 113 LEU C N 1
ATOM 4951 C CA . LEU C 1 113 ? 68.234 34.476 -17.985 1.00 17.58 113 LEU C CA 1
ATOM 4952 C C . LEU C 1 113 ? 67.765 34.721 -16.528 1.00 18.32 113 LEU C C 1
ATOM 4953 O O . LEU C 1 113 ? 67.333 35.842 -16.227 1.00 19.00 113 LEU C O 1
ATOM 4958 N N . VAL C 1 114 ? 67.766 33.721 -15.633 1.00 16.68 114 VAL C N 1
ATOM 4959 C CA . VAL C 1 114 ? 67.244 33.871 -14.239 1.00 16.01 114 VAL C CA 1
ATOM 4960 C C . VAL C 1 114 ? 68.306 34.318 -13.181 1.00 17.94 114 VAL C C 1
ATOM 4961 O O . VAL C 1 114 ? 69.183 33.534 -12.799 1.00 17.35 114 VAL C O 1
ATOM 4965 N N . GLY C 1 115 ? 68.256 35.577 -12.726 1.00 17.99 115 GLY C N 1
ATOM 4966 C CA . GLY C 1 115 ? 69.335 36.146 -11.853 1.00 19.40 115 GLY C CA 1
ATOM 4967 C C . GLY C 1 115 ? 70.711 36.167 -12.524 1.00 19.16 115 GLY C C 1
ATOM 4968 O O . GLY C 1 115 ? 70.770 36.369 -13.767 1.00 18.83 115 GLY C O 1
ATOM 4969 N N . LYS C 1 116 ? 71.810 36.032 -11.756 1.00 18.28 116 LYS C N 1
ATOM 4970 C CA . LYS C 1 116 ? 73.193 35.875 -12.271 1.00 18.82 116 LYS C CA 1
ATOM 4971 C C . LYS C 1 116 ? 73.442 34.495 -12.979 1.00 19.41 116 LYS C C 1
ATOM 4972 O O . LYS C 1 116 ? 73.157 33.453 -12.349 1.00 17.35 116 LYS C O 1
ATOM 4978 N N . THR C 1 117 ? 73.975 34.453 -14.215 1.00 19.25 117 THR C N 1
ATOM 4979 C CA . THR C 1 117 ? 74.166 33.216 -15.025 1.00 20.06 117 THR C CA 1
ATOM 4980 C C . THR C 1 117 ? 75.649 32.969 -15.484 1.00 20.74 117 THR C C 1
ATOM 4981 O O . THR C 1 117 ? 76.417 33.924 -15.699 1.00 20.01 117 THR C O 1
ATOM 4985 N N . PRO C 1 118 ? 76.092 31.704 -15.623 1.00 21.75 118 PRO C N 1
ATOM 4986 C CA . PRO C 1 118 ? 77.452 31.450 -16.194 1.00 23.69 118 PRO C CA 1
ATOM 4987 C C . PRO C 1 118 ? 77.663 31.967 -17.639 1.00 26.18 118 PRO C C 1
ATOM 4988 O O . PRO C 1 118 ? 76.768 31.904 -18.507 1.00 24.05 118 PRO C O 1
ATOM 4992 N N . GLU C 1 119 ? 78.855 32.506 -17.914 1.00 28.45 119 GLU C N 1
ATOM 4993 C CA . GLU C 1 119 ? 79.075 33.194 -19.190 1.00 30.52 119 GLU C CA 1
ATOM 4994 C C . GLU C 1 119 ? 78.962 32.285 -20.440 1.00 29.12 119 GLU C C 1
ATOM 4995 O O . GLU C 1 119 ? 78.547 32.791 -21.484 1.00 29.85 119 GLU C O 1
ATOM 5001 N N A TRP C 1 120 ? 79.220 30.985 -20.369 0.50 28.40 120 TRP C N 1
ATOM 5002 N N B TRP C 1 120 ? 79.280 30.994 -20.265 0.50 28.53 120 TRP C N 1
ATOM 5003 C CA A TRP C 1 120 ? 79.072 30.183 -21.581 0.50 27.74 120 TRP C CA 1
ATOM 5004 C CA B TRP C 1 120 ? 79.117 29.932 -21.269 0.50 28.14 120 TRP C CA 1
ATOM 5005 C C A TRP C 1 120 ? 77.645 29.574 -21.778 0.50 27.14 120 TRP C C 1
ATOM 5006 C C B TRP C 1 120 ? 77.671 29.847 -21.777 0.50 27.31 120 TRP C C 1
ATOM 5007 O O A TRP C 1 120 ? 77.353 28.924 -22.789 0.50 26.99 120 TRP C O 1
ATOM 5008 O O B TRP C 1 120 ? 77.445 29.869 -22.989 0.50 27.29 120 TRP C O 1
ATOM 5029 N N . ALA C 1 121 ? 76.718 29.812 -20.845 1.00 25.70 121 ALA C N 1
ATOM 5030 C CA . ALA C 1 121 ? 75.269 29.691 -21.150 1.00 23.92 121 ALA C CA 1
ATOM 5031 C C . ALA C 1 121 ? 74.691 30.915 -21.882 1.00 22.47 121 ALA C C 1
ATOM 5032 O O . ALA C 1 121 ? 73.847 30.743 -22.782 1.00 20.72 121 ALA C O 1
ATOM 5034 N N . ASP C 1 122 ? 75.144 32.128 -21.507 1.00 21.56 122 ASP C N 1
ATOM 5035 C CA . ASP C 1 122 ? 74.856 33.387 -22.254 1.00 22.41 122 ASP C CA 1
ATOM 5036 C C . ASP C 1 122 ? 75.234 33.293 -23.752 1.00 22.49 122 ASP C C 1
ATOM 5037 O O . ASP C 1 122 ? 74.439 33.674 -24.629 1.00 21.66 122 ASP C O 1
ATOM 5042 N N . ARG C 1 123 ? 76.425 32.745 -24.035 1.00 23.70 123 ARG C N 1
ATOM 5043 C CA . ARG C 1 123 ? 76.883 32.471 -25.412 1.00 22.90 123 ARG C CA 1
ATOM 5044 C C . ARG C 1 123 ? 76.043 31.508 -26.279 1.00 21.78 123 ARG C C 1
ATOM 5045 O O . ARG C 1 123 ? 75.796 31.832 -27.458 1.00 19.59 123 ARG C O 1
ATOM 5053 N N . LEU C 1 124 ? 75.656 30.344 -25.735 1.00 18.90 124 LEU C N 1
ATOM 5054 C CA . LEU C 1 124 ? 74.708 29.448 -26.452 1.00 16.91 124 LEU C CA 1
ATOM 5055 C C . LEU C 1 124 ? 73.392 30.195 -26.843 1.00 17.77 124 LEU C C 1
ATOM 5056 O O . LEU C 1 124 ? 72.957 30.147 -28.020 1.00 14.64 124 LEU C O 1
ATOM 5061 N N . CYS C 1 125 ? 72.781 30.935 -25.913 1.00 16.31 125 CYS C N 1
ATOM 5062 C CA . CYS C 1 125 ? 71.533 31.681 -26.216 1.00 17.10 125 CYS C CA 1
ATOM 5063 C C . CYS C 1 125 ? 71.740 32.726 -27.358 1.00 16.20 125 CYS C C 1
ATOM 5064 O O . CYS C 1 125 ? 70.856 32.909 -28.198 1.00 16.81 125 CYS C O 1
ATOM 5067 N N . GLN C 1 126 ? 72.884 33.420 -27.393 1.00 15.76 126 GLN C N 1
ATOM 5068 C CA . GLN C 1 126 ? 73.143 34.424 -28.457 1.00 17.65 126 GLN C CA 1
ATOM 5069 C C . GLN C 1 126 ? 73.356 33.824 -29.868 1.00 17.44 126 GLN C C 1
ATOM 5070 O O . GLN C 1 126 ? 72.751 34.274 -30.862 1.00 17.24 126 GLN C O 1
ATOM 5076 N N . ILE C 1 127 ? 74.200 32.792 -29.974 1.00 15.62 127 ILE C N 1
ATOM 5077 C CA . ILE C 1 127 ? 74.466 32.114 -31.264 1.00 15.74 127 ILE C CA 1
ATOM 5078 C C . ILE C 1 127 ? 73.153 31.488 -31.851 1.00 17.29 127 ILE C C 1
ATOM 5079 O O . ILE C 1 127 ? 72.984 31.415 -33.104 1.00 16.45 127 ILE C O 1
ATOM 5084 N N . THR C 1 128 ? 72.248 30.968 -30.985 1.00 14.17 128 THR C N 1
ATOM 5085 C CA . THR C 1 128 ? 70.929 30.436 -31.426 1.00 13.83 128 THR C CA 1
ATOM 5086 C C . THR C 1 128 ? 70.019 31.511 -32.066 1.00 15.50 128 THR C C 1
ATOM 5087 O O . THR C 1 128 ? 69.368 31.218 -33.091 1.00 16.42 128 THR C O 1
ATOM 5091 N N . GLN C 1 129 ? 69.923 32.707 -31.470 1.00 14.82 129 GLN C N 1
ATOM 5092 C CA . GLN C 1 129 ? 69.226 33.861 -32.071 1.00 16.19 129 GLN C CA 1
ATOM 5093 C C . GLN C 1 129 ? 69.791 34.288 -33.461 1.00 17.96 129 GLN C C 1
ATOM 5094 O O . GLN C 1 129 ? 69.001 34.420 -34.426 1.00 16.47 129 GLN C O 1
ATOM 5100 N N . GLU C 1 130 ? 71.118 34.434 -33.592 1.00 19.49 130 GLU C N 1
ATOM 5101 C CA . GLU C 1 130 ? 71.798 34.637 -34.906 1.00 20.18 130 GLU C CA 1
ATOM 5102 C C . GLU C 1 130 ? 71.474 33.590 -35.968 1.00 20.69 130 GLU C C 1
ATOM 5103 O O . GLU C 1 130 ? 71.267 33.919 -37.150 1.00 20.84 130 GLU C O 1
ATOM 5109 N N . CYS C 1 131 ? 71.440 32.304 -35.599 1.00 19.05 131 CYS C N 1
ATOM 5110 C CA . CYS C 1 131 ? 70.967 31.246 -36.510 1.00 18.25 131 CYS C CA 1
ATOM 5111 C C . CYS C 1 131 ? 69.555 31.490 -37.125 1.00 19.05 131 CYS C C 1
ATOM 5112 O O . CYS C 1 131 ? 69.378 31.332 -38.375 1.00 19.00 131 CYS C O 1
ATOM 5115 N N . MET C 1 132 ? 68.560 31.834 -36.277 1.00 17.78 132 MET C N 1
ATOM 5116 C CA . MET C 1 132 ? 67.172 32.211 -36.716 1.00 19.43 132 MET C CA 1
ATOM 5117 C C . MET C 1 132 ? 67.148 33.396 -37.725 1.00 19.95 132 MET C C 1
ATOM 5118 O O . MET C 1 132 ? 66.462 33.312 -38.774 1.00 19.91 132 MET C O 1
ATOM 5123 N N . TYR C 1 133 ? 67.830 34.490 -37.385 1.00 19.20 133 TYR C N 1
ATOM 5124 C CA . TYR C 1 133 ? 67.913 35.729 -38.230 1.00 18.77 133 TYR C CA 1
ATOM 5125 C C . TYR C 1 133 ? 68.584 35.440 -39.616 1.00 21.24 133 TYR C C 1
ATOM 5126 O O . TYR C 1 133 ? 68.050 35.931 -40.614 1.00 17.91 133 TYR C O 1
ATOM 5135 N N . LYS C 1 134 ? 69.632 34.604 -39.713 1.00 20.56 134 LYS C N 1
ATOM 5136 C CA . LYS C 1 134 ? 70.236 34.171 -41.030 1.00 21.97 134 LYS C CA 1
ATOM 5137 C C . LYS C 1 134 ? 69.254 33.358 -41.916 1.00 23.33 134 LYS C C 1
ATOM 5138 O O . LYS C 1 134 ? 69.127 33.612 -43.122 1.00 23.87 134 LYS C O 1
ATOM 5144 N N . GLY C 1 135 ? 68.474 32.435 -41.343 1.00 22.19 135 GLY C N 1
ATOM 5145 C CA . GLY C 1 135 ? 67.434 31.760 -42.172 1.00 21.22 135 GLY C CA 1
ATOM 5146 C C . GLY C 1 135 ? 66.291 32.662 -42.680 1.00 21.03 135 GLY C C 1
ATOM 5147 O O . GLY C 1 135 ? 65.742 32.428 -43.777 1.00 21.53 135 GLY C O 1
ATOM 5148 N N . ILE C 1 136 ? 65.852 33.648 -41.901 1.00 19.89 136 ILE C N 1
ATOM 5149 C CA . ILE C 1 136 ? 64.804 34.586 -42.409 1.00 21.09 136 ILE C CA 1
ATOM 5150 C C . ILE C 1 136 ? 65.350 35.404 -43.603 1.00 22.78 136 ILE C C 1
ATOM 5151 O O . ILE C 1 136 ? 64.626 35.649 -44.600 1.00 24.23 136 ILE C O 1
ATOM 5156 N N . SER C 1 137 ? 66.627 35.780 -43.515 1.00 22.88 137 SER C N 1
ATOM 5157 C CA . SER C 1 137 ? 67.287 36.587 -44.569 1.00 24.12 137 SER C CA 1
ATOM 5158 C C . SER C 1 137 ? 67.328 36.043 -46.009 1.00 25.00 137 SER C C 1
ATOM 5159 O O . SER C 1 137 ? 67.431 36.876 -46.914 1.00 27.81 137 SER C O 1
ATOM 5162 N N . VAL C 1 138 ? 67.284 34.724 -46.245 1.00 24.65 138 VAL C N 1
ATOM 5163 C CA . VAL C 1 138 ? 67.214 34.112 -47.603 1.00 25.11 138 VAL C CA 1
ATOM 5164 C C . VAL C 1 138 ? 65.811 33.966 -48.257 1.00 23.92 138 VAL C C 1
ATOM 5165 O O . VAL C 1 138 ? 65.700 33.407 -49.369 1.00 25.22 138 VAL C O 1
ATOM 5169 N N . VAL C 1 139 ? 64.736 34.381 -47.577 1.00 23.79 139 VAL C N 1
ATOM 5170 C CA . VAL C 1 139 ? 63.329 34.220 -48.050 1.00 24.56 139 VAL C CA 1
ATOM 5171 C C . VAL C 1 139 ? 62.820 35.252 -49.114 1.00 24.73 139 VAL C C 1
ATOM 5172 O O . VAL C 1 139 ? 62.860 36.455 -48.877 1.00 23.71 139 VAL C O 1
ATOM 5176 N N . ARG C 1 140 ? 62.356 34.786 -50.278 1.00 28.57 140 ARG C N 1
ATOM 5177 C CA . ARG C 1 140 ? 61.791 35.649 -51.356 1.00 29.95 140 ARG C CA 1
ATOM 5178 C C . ARG C 1 140 ? 61.267 34.722 -52.469 1.00 31.02 140 ARG C C 1
ATOM 5179 O O . ARG C 1 140 ? 61.595 33.531 -52.452 1.00 31.65 140 ARG C O 1
ATOM 5187 N N . PRO C 1 141 ? 60.446 35.227 -53.432 1.00 31.06 141 PRO C N 1
ATOM 5188 C CA . PRO C 1 141 ? 59.977 34.327 -54.504 1.00 31.25 141 PRO C CA 1
ATOM 5189 C C . PRO C 1 141 ? 61.121 33.801 -55.395 1.00 30.77 141 PRO C C 1
ATOM 5190 O O . PRO C 1 141 ? 62.026 34.551 -55.774 1.00 29.27 141 PRO C O 1
ATOM 5194 N N . GLY C 1 142 ? 61.119 32.496 -55.643 1.00 31.68 142 GLY C N 1
ATOM 5195 C CA . GLY C 1 142 ? 62.199 31.863 -56.404 1.00 33.12 142 GLY C CA 1
ATOM 5196 C C . GLY C 1 142 ? 63.255 31.092 -55.618 1.00 34.50 142 GLY C C 1
ATOM 5197 O O . GLY C 1 142 ? 63.918 30.214 -56.186 1.00 34.67 142 GLY C O 1
ATOM 5198 N N . ALA C 1 143 ? 63.431 31.407 -54.331 1.00 34.17 143 ALA C N 1
ATOM 5199 C CA . ALA C 1 143 ? 64.232 30.559 -53.423 1.00 33.81 143 ALA C CA 1
ATOM 5200 C C . ALA C 1 143 ? 63.693 29.116 -53.260 1.00 34.17 143 ALA C C 1
ATOM 5201 O O . ALA C 1 143 ? 62.615 28.793 -53.786 1.00 35.00 143 ALA C O 1
ATOM 5203 N N . HIS C 1 144 ? 64.443 28.239 -52.586 1.00 32.85 144 HIS C N 1
ATOM 5204 C CA . HIS C 1 144 ? 64.071 26.841 -52.286 1.00 32.89 144 HIS C CA 1
ATOM 5205 C C . HIS C 1 144 ? 64.190 26.586 -50.748 1.00 32.69 144 HIS C C 1
ATOM 5206 O O . HIS C 1 144 ? 65.036 27.216 -50.098 1.00 30.52 144 HIS C O 1
ATOM 5213 N N . LEU C 1 145 ? 63.368 25.696 -50.173 1.00 32.16 145 LEU C N 1
ATOM 5214 C CA . LEU C 1 145 ? 63.363 25.362 -48.716 1.00 31.27 145 LEU C CA 1
ATOM 5215 C C . LEU C 1 145 ? 64.708 24.837 -48.158 1.00 30.91 145 LEU C C 1
ATOM 5216 O O . LEU C 1 145 ? 65.091 25.151 -47.021 1.00 28.23 145 LEU C O 1
ATOM 5221 N N . GLY C 1 146 ? 65.438 24.045 -48.949 1.00 29.38 146 GLY C N 1
ATOM 5222 C CA . GLY C 1 146 ? 66.837 23.732 -48.615 1.00 28.42 146 GLY C CA 1
ATOM 5223 C C . GLY C 1 146 ? 67.837 24.862 -48.375 1.00 28.29 146 GLY C C 1
ATOM 5224 O O . GLY C 1 146 ? 68.854 24.624 -47.692 1.00 27.80 146 GLY C O 1
ATOM 5225 N N . ASP C 1 147 ? 67.616 26.056 -48.942 1.00 26.82 147 ASP C N 1
ATOM 5226 C CA . ASP C 1 147 ? 68.474 27.223 -48.667 1.00 27.10 147 ASP C CA 1
ATOM 5227 C C . ASP C 1 147 ? 68.418 27.653 -47.180 1.00 26.90 147 ASP C C 1
ATOM 5228 O O . ASP C 1 147 ? 69.422 28.174 -46.628 1.00 24.45 147 ASP C O 1
ATOM 5233 N N . ILE C 1 148 ? 67.239 27.467 -46.555 1.00 25.31 148 ILE C N 1
ATOM 5234 C CA . ILE C 1 148 ? 67.025 27.751 -45.103 1.00 24.55 148 ILE C CA 1
ATOM 5235 C C . ILE C 1 148 ? 67.841 26.816 -44.166 1.00 23.46 148 ILE C C 1
ATOM 5236 O O . ILE C 1 148 ? 68.550 27.283 -43.250 1.00 23.33 148 ILE C O 1
ATOM 5241 N N . GLY C 1 149 ? 67.754 25.504 -44.386 1.00 22.23 149 GLY C N 1
ATOM 5242 C CA . GLY C 1 149 ? 68.545 24.495 -43.632 1.00 21.78 149 GLY C CA 1
ATOM 5243 C C . GLY C 1 149 ? 70.075 24.604 -43.765 1.00 21.73 149 GLY C C 1
ATOM 5244 O O . GLY C 1 149 ? 70.790 24.413 -42.760 1.00 20.10 149 GLY C O 1
ATOM 5245 N N . GLU C 1 150 ? 70.603 24.860 -44.977 1.00 21.86 150 GLU C N 1
ATOM 5246 C CA . GLU C 1 150 ? 72.074 24.976 -45.177 1.00 22.23 150 GLU C CA 1
ATOM 5247 C C . G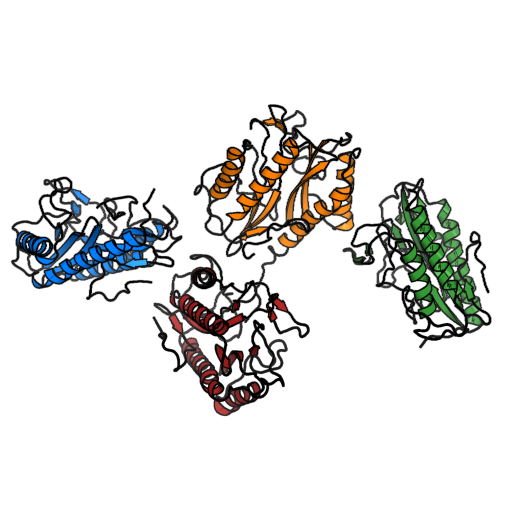LU C 1 150 ? 72.706 26.147 -44.408 1.00 21.45 150 GLU C C 1
ATOM 5248 O O . GLU C 1 150 ? 73.757 25.980 -43.738 1.00 21.38 150 GLU C O 1
ATOM 5254 N N . ILE C 1 151 ? 72.098 27.326 -44.493 1.00 20.27 151 ILE C N 1
ATOM 5255 C CA . ILE C 1 151 ? 72.668 28.492 -43.769 1.00 20.28 151 ILE C CA 1
ATOM 5256 C C . ILE C 1 151 ? 72.699 28.440 -42.192 1.00 20.39 151 ILE C C 1
ATOM 5257 O O . ILE C 1 151 ? 73.667 28.934 -41.551 1.00 19.21 151 ILE C O 1
ATOM 5262 N N . ILE C 1 152 ? 71.630 27.878 -41.604 1.00 18.95 152 ILE C N 1
ATOM 5263 C CA . ILE C 1 152 ? 71.530 27.522 -40.159 1.00 18.36 152 ILE C CA 1
ATOM 5264 C C . ILE C 1 152 ? 72.602 26.512 -39.629 1.00 18.31 152 ILE C C 1
ATOM 5265 O O . ILE C 1 152 ? 73.310 26.828 -38.628 1.00 17.41 152 ILE C O 1
ATOM 5270 N N . GLN C 1 153 ? 72.725 25.347 -40.299 1.00 18.33 153 GLN C N 1
ATOM 5271 C CA . GLN C 1 153 ? 73.674 24.235 -39.974 1.00 19.36 153 GLN C CA 1
ATOM 5272 C C . GLN C 1 153 ? 75.140 24.727 -40.015 1.00 20.95 153 GLN C C 1
ATOM 5273 O O . GLN C 1 153 ? 75.941 24.406 -39.107 1.00 19.91 153 GLN C O 1
ATOM 5279 N N . LYS C 1 154 ? 75.517 25.487 -41.057 1.00 20.10 154 LYS C N 1
ATOM 5280 C CA . LYS C 1 154 ? 76.896 26.003 -41.174 1.00 20.47 154 LYS C CA 1
ATOM 5281 C C . LYS C 1 154 ? 77.327 26.929 -40.008 1.00 18.66 154 LYS C C 1
ATOM 5282 O O . LYS C 1 154 ? 78.479 26.838 -39.547 1.00 19.21 154 LYS C O 1
ATOM 5288 N N . HIS C 1 155 ? 76.445 27.820 -39.557 1.00 18.49 155 HIS C N 1
ATOM 5289 C CA . HIS C 1 155 ? 76.738 28.762 -38.433 1.00 18.20 155 HIS C CA 1
ATOM 5290 C C . HIS C 1 155 ? 76.896 28.033 -37.064 1.00 19.32 155 HIS C C 1
ATOM 5291 O O . HIS C 1 155 ? 77.856 28.280 -36.288 1.00 19.88 155 HIS C O 1
ATOM 5298 N N . ALA C 1 156 ? 75.981 27.110 -36.772 1.00 17.41 156 ALA C N 1
ATOM 5299 C CA . ALA C 1 156 ? 76.044 26.315 -35.519 1.00 17.84 156 ALA C CA 1
ATOM 5300 C C . ALA C 1 156 ? 77.326 25.433 -35.447 1.00 19.03 156 ALA C C 1
ATOM 5301 O O . ALA C 1 156 ? 77.979 25.377 -34.393 1.00 18.94 156 ALA C O 1
ATOM 5303 N N . GLU C 1 157 ? 77.684 24.732 -36.538 1.00 18.63 157 GLU C N 1
ATOM 5304 C CA . GLU C 1 157 ? 78.860 23.813 -36.523 1.00 20.26 157 GLU C CA 1
ATOM 5305 C C . GLU C 1 157 ? 80.233 24.526 -36.506 1.00 20.90 157 GLU C C 1
ATOM 5306 O O . GLU C 1 157 ? 81.197 23.979 -35.950 1.00 18.89 157 GLU C O 1
ATOM 5312 N N . LYS C 1 158 ? 80.346 25.750 -37.045 1.00 20.35 158 LYS C N 1
ATOM 5313 C CA . LYS C 1 158 ? 81.597 26.543 -36.899 1.00 21.42 158 LYS C CA 1
ATOM 5314 C C . LYS C 1 158 ? 81.906 26.949 -35.439 1.00 20.11 158 LYS C C 1
ATOM 5315 O O . LYS C 1 158 ? 83.078 27.134 -35.052 1.00 19.30 158 LYS C O 1
ATOM 5321 N N . ASN C 1 159 ? 80.834 27.120 -34.649 1.00 17.52 159 ASN C N 1
ATOM 5322 C CA . ASN C 1 159 ? 80.896 27.443 -33.213 1.00 17.96 159 ASN C CA 1
ATOM 5323 C C . ASN C 1 159 ? 80.976 26.249 -32.217 1.00 18.01 159 ASN C C 1
ATOM 5324 O O . ASN C 1 159 ? 80.857 26.461 -30.983 1.00 17.49 159 ASN C O 1
ATOM 5329 N N . GLY C 1 160 ? 81.133 25.029 -32.739 1.00 18.00 160 GLY C N 1
ATOM 5330 C CA . GLY C 1 160 ? 81.212 23.785 -31.944 1.00 19.51 160 GLY C CA 1
ATOM 5331 C C . GLY C 1 160 ? 79.943 23.151 -31.361 1.00 20.21 160 GLY C C 1
ATOM 5332 O O . GLY C 1 160 ? 80.068 22.256 -30.480 1.00 19.85 160 GLY C O 1
ATOM 5333 N N . PHE C 1 161 ? 78.759 23.564 -31.846 1.00 17.20 161 PHE C N 1
ATOM 5334 C CA . PHE C 1 161 ? 77.413 23.026 -31.460 1.00 19.46 161 PHE C CA 1
ATOM 5335 C C . PHE C 1 161 ? 76.761 22.072 -32.525 1.00 20.04 161 PHE C C 1
ATOM 5336 O O . PHE C 1 161 ? 77.326 21.907 -33.635 1.00 22.93 161 PHE C O 1
ATOM 5344 N N . SER C 1 162 ? 75.635 21.398 -32.235 1.00 19.37 162 SER C N 1
ATOM 5345 C CA . SER C 1 162 ? 74.870 20.552 -33.210 1.00 19.54 162 SER C CA 1
ATOM 5346 C C . SER C 1 162 ? 73.344 20.839 -33.409 1.00 19.48 162 SER C C 1
ATOM 5347 O O . SER C 1 162 ? 72.697 21.442 -32.539 1.00 18.81 162 SER C O 1
ATOM 5350 N N . VAL C 1 163 ? 72.746 20.413 -34.534 1.00 18.63 163 VAL C N 1
ATOM 5351 C CA . VAL C 1 163 ? 71.305 20.648 -34.848 1.00 20.34 163 VAL C CA 1
ATOM 5352 C C . VAL C 1 163 ? 70.363 19.442 -34.570 1.00 20.63 163 VAL C C 1
ATOM 5353 O O . VAL C 1 163 ? 70.611 18.306 -35.063 1.00 20.49 163 VAL C O 1
ATOM 5357 N N . VAL C 1 164 ? 69.266 19.655 -33.817 1.00 18.17 164 VAL C N 1
ATOM 5358 C CA . VAL C 1 164 ? 68.219 18.608 -33.570 1.00 18.52 164 VAL C CA 1
ATOM 5359 C C . VAL C 1 164 ? 67.485 18.257 -34.894 1.00 18.71 164 VAL C C 1
ATOM 5360 O O . VAL C 1 164 ? 67.036 19.165 -35.624 1.00 20.00 164 VAL C O 1
ATOM 5364 N N . ARG C 1 165 ? 67.408 16.950 -35.201 1.00 21.54 165 ARG C N 1
ATOM 5365 C CA . ARG C 1 165 ? 66.822 16.363 -36.421 1.00 22.34 165 ARG C CA 1
ATOM 5366 C C . ARG C 1 165 ? 65.361 15.875 -36.350 1.00 23.72 165 ARG C C 1
ATOM 5367 O O . ARG C 1 165 ? 64.678 15.820 -37.372 1.00 25.89 165 ARG C O 1
ATOM 5375 N N . GLU C 1 166 ? 64.865 15.489 -35.181 1.00 24.59 166 GLU C N 1
ATOM 5376 C CA . GLU C 1 166 ? 63.553 14.838 -35.070 1.00 27.68 166 GLU C CA 1
ATOM 5377 C C . GLU C 1 166 ? 62.314 15.749 -34.924 1.00 26.59 166 GLU C C 1
ATOM 5378 O O . GLU C 1 166 ? 61.195 15.234 -34.879 1.00 27.89 166 GLU C O 1
ATOM 5384 N N . TYR C 1 167 ? 62.490 17.071 -34.839 1.00 25.67 167 TYR C N 1
ATOM 5385 C CA . TYR C 1 167 ? 61.401 18.056 -34.663 1.00 26.16 167 TYR C CA 1
ATOM 5386 C C . TYR C 1 167 ? 61.618 19.168 -35.735 1.00 27.38 167 TYR C C 1
ATOM 5387 O O . TYR C 1 167 ? 62.793 19.423 -36.045 1.00 25.94 167 TYR C O 1
ATOM 5396 N N . CYS C 1 168 ? 60.559 19.811 -36.273 1.00 25.83 168 CYS C N 1
ATOM 5397 C CA . CYS C 1 168 ? 60.641 20.853 -37.341 1.00 26.03 168 CYS C CA 1
ATOM 5398 C C . CYS C 1 168 ? 59.635 22.060 -37.325 1.00 24.50 168 CYS C C 1
ATOM 5399 O O . CYS C 1 168 ? 58.698 22.099 -36.494 1.00 23.39 168 CYS C O 1
ATOM 5402 N N . GLY C 1 169 ? 59.837 23.055 -38.201 1.00 21.70 169 GLY C N 1
ATOM 5403 C CA . GLY C 1 169 ? 58.854 24.168 -38.440 1.00 20.40 169 GLY C CA 1
ATOM 5404 C C . GLY C 1 169 ? 57.645 23.768 -39.284 1.00 20.39 169 GLY C C 1
ATOM 5405 O O . GLY C 1 169 ? 57.659 22.626 -39.787 1.00 21.07 169 GLY C O 1
ATOM 5406 N N . HIS C 1 170 ? 56.615 24.616 -39.457 1.00 19.40 170 HIS C N 1
ATOM 5407 C CA . HIS C 1 170 ? 55.339 24.206 -40.164 1.00 19.47 170 HIS C CA 1
ATOM 5408 C C . HIS C 1 170 ? 54.574 25.328 -40.911 1.00 20.37 170 HIS C C 1
ATOM 5409 O O . HIS C 1 170 ? 54.673 26.514 -40.536 1.00 17.83 170 HIS C O 1
ATOM 5416 N N . GLY C 1 171 ? 53.732 24.976 -41.901 1.00 19.88 171 GLY C N 1
ATOM 5417 C CA . GLY C 1 171 ? 52.640 25.912 -42.324 1.00 20.44 171 GLY C CA 1
ATOM 5418 C C . GLY C 1 171 ? 51.636 26.300 -41.221 1.00 20.53 171 GLY C C 1
ATOM 5419 O O . GLY C 1 171 ? 51.504 25.549 -40.226 1.00 20.70 171 GLY C O 1
ATOM 5420 N N . ILE C 1 172 ? 51.022 27.482 -41.328 1.00 19.94 172 ILE C N 1
ATOM 5421 C CA . ILE C 1 172 ? 50.076 28.107 -40.348 1.00 21.20 172 ILE C CA 1
ATOM 5422 C C . ILE C 1 172 ? 49.042 29.122 -40.986 1.00 22.41 172 ILE C C 1
ATOM 5423 O O . ILE C 1 172 ? 49.381 29.861 -41.937 1.00 23.48 172 ILE C O 1
ATOM 5428 N N . GLY C 1 173 ? 47.817 29.222 -40.442 1.00 21.58 173 GLY C N 1
ATOM 5429 C CA . GLY C 1 173 ? 46.763 30.112 -40.990 1.00 21.42 173 GLY C CA 1
ATOM 5430 C C . GLY C 1 173 ? 45.405 30.004 -40.286 1.00 22.84 173 GLY C C 1
ATOM 5431 O O . GLY C 1 173 ? 45.323 30.348 -39.107 1.00 20.85 173 GLY C O 1
ATOM 5432 N N . LYS C 1 174 ? 44.354 29.538 -40.976 1.00 23.59 174 LYS C N 1
ATOM 5433 C CA . LYS C 1 174 ? 43.075 29.183 -40.305 1.00 24.59 174 LYS C CA 1
ATOM 5434 C C . LYS C 1 174 ? 43.123 27.852 -39.525 1.00 22.69 174 LYS C C 1
ATOM 5435 O O . LYS C 1 174 ? 42.208 27.553 -38.726 1.00 22.97 174 LYS C O 1
ATOM 5441 N N . VAL C 1 175 ? 44.165 27.045 -39.742 1.00 22.28 175 VAL C N 1
ATOM 5442 C CA . VAL C 1 175 ? 44.541 25.882 -38.881 1.00 22.15 175 VAL C CA 1
ATOM 5443 C C . VAL C 1 175 ? 45.962 26.024 -38.233 1.00 22.32 175 VAL C C 1
ATOM 5444 O O . VAL C 1 175 ? 46.780 26.805 -38.760 1.00 19.05 175 VAL C O 1
ATOM 5448 N N . PHE C 1 176 ? 46.238 25.333 -37.108 1.00 20.79 176 PHE C N 1
ATOM 5449 C CA . PHE C 1 176 ? 47.498 25.463 -36.284 1.00 21.14 176 PHE C CA 1
ATOM 5450 C C . PHE C 1 176 ? 48.703 24.780 -37.005 1.00 21.63 176 PHE C C 1
ATOM 5451 O O . PHE C 1 176 ? 49.792 25.372 -37.055 1.00 20.91 176 PHE C O 1
ATOM 5459 N N . HIS C 1 177 ? 48.524 23.570 -37.570 1.00 21.55 177 HIS C N 1
ATOM 5460 C CA . HIS C 1 177 ? 49.612 22.817 -38.240 1.00 21.84 177 HIS C CA 1
ATOM 5461 C C . HIS C 1 177 ? 49.166 22.363 -39.666 1.00 23.59 177 HIS C C 1
ATOM 5462 O O . HIS C 1 177 ? 48.259 21.515 -39.773 1.00 22.87 177 HIS C O 1
ATOM 5469 N N . GLU C 1 178 ? 49.790 22.880 -40.739 1.00 24.68 178 GLU C N 1
ATOM 5470 C CA . GLU C 1 178 ? 49.568 22.386 -42.131 1.00 27.09 178 GLU C CA 1
ATOM 5471 C C . GLU C 1 178 ? 50.877 22.371 -42.978 1.00 28.95 178 GLU C C 1
ATOM 5472 O O . GLU C 1 178 ? 51.922 22.840 -42.485 1.00 28.35 178 GLU C O 1
ATOM 5478 N N . GLU C 1 179 ? 50.852 21.823 -44.205 1.00 29.15 179 GLU C N 1
ATOM 5479 C CA . GLU C 1 179 ? 52.037 21.785 -45.119 1.00 30.66 179 GLU C CA 1
ATOM 5480 C C . GLU C 1 179 ? 52.708 23.139 -45.401 1.00 30.06 179 GLU C C 1
ATOM 5481 O O . GLU C 1 179 ? 52.012 24.167 -45.430 1.00 30.75 179 GLU C O 1
ATOM 5487 N N . PRO C 1 180 ? 54.039 23.163 -45.666 1.00 28.01 180 PRO C N 1
ATOM 5488 C CA . PRO C 1 180 ? 55.075 22.106 -45.757 1.00 27.86 180 PRO C CA 1
ATOM 5489 C C . PRO C 1 180 ? 55.833 21.847 -44.439 1.00 27.41 180 PRO C C 1
ATOM 5490 O O . PRO C 1 180 ? 55.756 22.684 -43.554 1.00 26.50 180 PRO C O 1
ATOM 5494 N N . GLN C 1 181 ? 56.589 20.751 -44.326 1.00 27.95 181 GLN C N 1
ATOM 5495 C CA . GLN C 1 181 ? 57.623 20.571 -43.272 1.00 29.55 181 GLN C CA 1
ATOM 5496 C C . GLN C 1 181 ? 58.912 21.405 -43.487 1.00 28.99 181 GLN C C 1
ATOM 5497 O O . GLN C 1 181 ? 59.493 21.307 -44.586 1.00 27.69 181 GLN C O 1
ATOM 5503 N N . VAL C 1 182 ? 59.357 22.182 -42.477 1.00 26.66 182 VAL C N 1
ATOM 5504 C CA . VAL C 1 182 ? 60.494 23.142 -42.566 1.00 24.50 182 VAL C CA 1
ATOM 5505 C C . VAL C 1 182 ? 61.699 22.630 -41.744 1.00 24.70 182 VAL C C 1
ATOM 5506 O O . VAL C 1 182 ? 61.733 22.810 -40.497 1.00 21.79 182 VAL C O 1
ATOM 5510 N N . LEU C 1 183 ? 62.641 21.941 -42.417 1.00 23.61 183 LEU C N 1
ATOM 5511 C CA . LEU C 1 183 ? 63.830 21.371 -41.745 1.00 23.04 183 LEU C CA 1
ATOM 5512 C C . LEU C 1 183 ? 64.943 22.407 -41.470 1.00 22.80 183 LEU C C 1
ATOM 5513 O O . LEU C 1 183 ? 65.096 23.359 -42.253 1.00 22.87 183 LEU C O 1
ATOM 5518 N N . HIS C 1 184 ? 65.704 22.247 -40.378 1.00 20.17 184 HIS C N 1
ATOM 5519 C CA . HIS C 1 184 ? 66.730 23.226 -39.951 1.00 21.18 184 HIS C CA 1
ATOM 5520 C C . HIS C 1 184 ? 68.203 22.770 -40.273 1.00 22.47 184 HIS C C 1
ATOM 5521 O O . HIS C 1 184 ? 69.180 23.369 -39.763 1.00 21.79 184 HIS C O 1
ATOM 5528 N N . TYR C 1 185 ? 68.343 21.733 -41.113 1.00 23.83 185 TYR C N 1
ATOM 5529 C CA . TYR C 1 185 ? 69.607 21.219 -41.735 1.00 24.46 185 TYR C CA 1
ATOM 5530 C C . TYR C 1 185 ? 69.367 20.886 -43.239 1.00 26.50 185 TYR C C 1
ATOM 5531 O O . TYR C 1 185 ? 68.191 20.739 -43.631 1.00 26.02 185 TYR C O 1
ATOM 5540 N N . GLY C 1 186 ? 70.429 20.743 -44.061 1.00 26.82 186 GLY C N 1
ATOM 5541 C CA . GLY C 1 186 ? 70.359 20.405 -45.520 1.00 28.34 186 GLY C CA 1
ATOM 5542 C C . GLY C 1 186 ? 71.286 21.034 -46.577 1.00 28.58 186 GLY C C 1
ATOM 5543 O O . GLY C 1 186 ? 72.312 21.652 -46.248 1.00 26.70 186 GLY C O 1
ATOM 5544 N N . ARG C 1 187 ? 70.899 20.951 -47.858 1.00 30.31 187 ARG C N 1
ATOM 5545 C CA . ARG C 1 187 ? 71.714 21.417 -49.025 1.00 30.51 187 ARG C CA 1
ATOM 5546 C C . ARG C 1 187 ? 71.015 22.493 -49.887 1.00 30.14 187 ARG C C 1
ATOM 5547 O O . ARG C 1 187 ? 69.825 22.369 -50.197 1.00 31.04 187 ARG C O 1
ATOM 5555 N N . ALA C 1 188 ? 71.703 23.575 -50.244 1.00 30.18 188 ALA C N 1
ATOM 5556 C CA . ALA C 1 188 ? 71.130 24.658 -51.076 1.00 31.12 188 ALA C CA 1
ATOM 5557 C C . ALA C 1 188 ? 70.510 24.184 -52.406 1.00 32.61 188 ALA C C 1
ATOM 5558 O O . ALA C 1 188 ? 71.088 23.309 -53.076 1.00 33.28 188 ALA C O 1
ATOM 5560 N N . GLY C 1 189 ? 69.353 24.746 -52.783 1.00 33.21 189 GLY C N 1
ATOM 5561 C CA . GLY C 1 189 ? 68.692 24.418 -54.060 1.00 35.12 189 GLY C CA 1
ATOM 5562 C C . GLY C 1 189 ? 67.861 23.142 -54.152 1.00 35.68 189 GLY C C 1
ATOM 5563 O O . GLY C 1 189 ? 67.452 22.748 -55.246 1.00 37.37 189 GLY C O 1
ATOM 5564 N N . THR C 1 190 ? 67.624 22.481 -53.023 1.00 35.75 190 THR C N 1
ATOM 5565 C CA . THR C 1 190 ? 66.707 21.337 -52.897 1.00 35.37 190 THR C CA 1
ATOM 5566 C C . THR C 1 190 ? 65.341 21.718 -52.281 1.00 35.74 190 THR C C 1
ATOM 5567 O O . THR C 1 190 ? 65.219 22.772 -51.643 1.00 34.42 190 THR C O 1
ATOM 5571 N N . GLY C 1 191 ? 64.326 20.883 -52.527 1.00 35.77 191 GLY C N 1
ATOM 5572 C CA . GLY C 1 191 ? 62.946 21.072 -52.049 1.00 36.57 191 GLY C CA 1
ATOM 5573 C C . GLY C 1 191 ? 62.017 21.947 -52.884 1.00 36.87 191 GLY C C 1
ATOM 5574 O O . GLY C 1 191 ? 62.376 22.365 -53.988 1.00 37.06 191 GLY C O 1
ATOM 5575 N N . ILE C 1 192 ? 60.833 22.267 -52.359 1.00 36.85 192 ILE C N 1
ATOM 5576 C CA . ILE C 1 192 ? 59.864 23.075 -53.104 1.00 36.92 192 ILE C CA 1
ATOM 5577 C C . ILE C 1 192 ? 60.279 24.550 -53.283 1.00 37.41 192 ILE C C 1
ATOM 5578 O O . ILE C 1 192 ? 60.927 25.135 -52.395 1.00 37.17 192 ILE C O 1
ATOM 5583 N N . GLU C 1 193 ? 59.903 25.142 -54.426 1.00 36.83 193 GLU C N 1
ATOM 5584 C CA . GLU C 1 193 ? 60.115 26.554 -54.761 1.00 37.35 193 GLU C CA 1
ATOM 5585 C C . GLU C 1 193 ? 59.100 27.488 -54.075 1.00 37.26 193 GLU C C 1
ATOM 5586 O O . GLU C 1 193 ? 57.894 27.225 -54.119 1.00 38.58 193 GLU C O 1
ATOM 5592 N N . LEU C 1 194 ? 59.564 28.597 -53.500 1.00 36.01 194 LEU C N 1
ATOM 5593 C CA . LEU C 1 194 ? 58.706 29.538 -52.757 1.00 36.96 194 LEU C CA 1
ATOM 5594 C C . LEU C 1 194 ? 57.903 30.553 -53.614 1.00 37.77 194 LEU C C 1
ATOM 5595 O O . LEU C 1 194 ? 58.465 31.099 -54.571 1.00 37.94 194 LEU C O 1
ATOM 5600 N N . LYS C 1 195 ? 56.652 30.869 -53.242 1.00 38.11 195 LYS C N 1
ATOM 5601 C CA . LYS C 1 195 ? 55.786 31.851 -53.965 1.00 39.06 195 LYS C CA 1
ATOM 5602 C C . LYS C 1 195 ? 55.072 32.920 -53.105 1.00 39.12 195 LYS C C 1
ATOM 5603 O O . LYS C 1 195 ? 54.662 32.623 -51.975 1.00 39.06 195 LYS C O 1
ATOM 5609 N N . GLU C 1 196 ? 54.894 34.143 -53.617 1.00 37.84 196 GLU C N 1
ATOM 5610 C CA . GLU C 1 196 ? 54.107 35.180 -52.923 1.00 36.86 196 GLU C CA 1
ATOM 5611 C C . GLU C 1 196 ? 52.718 34.710 -52.396 1.00 35.03 196 GLU C C 1
ATOM 5612 O O . GLU C 1 196 ? 51.965 34.007 -53.093 1.00 34.15 196 GLU C O 1
ATOM 5618 N N . GLY C 1 197 ? 52.429 35.051 -51.135 1.00 34.16 197 GLY C N 1
ATOM 5619 C CA . GLY C 1 197 ? 51.252 34.584 -50.383 1.00 31.55 197 GLY C CA 1
ATOM 5620 C C . GLY C 1 197 ? 51.315 33.383 -49.429 1.00 31.76 197 GLY C C 1
ATOM 5621 O O . GLY C 1 197 ? 50.314 33.117 -48.729 1.00 29.46 197 GLY C O 1
ATOM 5622 N N . MET C 1 198 ? 52.430 32.631 -49.430 1.00 29.79 198 MET C N 1
ATOM 5623 C CA . MET C 1 198 ? 52.736 31.524 -48.472 1.00 27.59 198 MET C CA 1
ATOM 5624 C C . MET C 1 198 ? 53.042 32.053 -47.046 1.00 25.60 198 MET C C 1
ATOM 5625 O O . MET C 1 198 ? 53.725 33.076 -46.923 1.00 26.42 198 MET C O 1
ATOM 5630 N N . ILE C 1 199 ? 52.582 31.375 -45.977 1.00 23.74 199 ILE C N 1
ATOM 5631 C CA . ILE C 1 199 ? 52.943 31.730 -44.573 1.00 23.00 199 ILE C CA 1
ATOM 5632 C C . ILE C 1 199 ? 53.416 30.477 -43.768 1.00 21.56 199 ILE C C 1
ATOM 5633 O O . ILE C 1 199 ? 52.707 29.465 -43.788 1.00 20.32 199 ILE C O 1
ATOM 5638 N N . PHE C 1 200 ? 54.569 30.523 -43.073 1.00 20.52 200 PHE C N 1
ATOM 5639 C CA . PHE C 1 200 ? 55.186 29.400 -42.307 1.00 20.04 200 PHE C CA 1
ATOM 5640 C C . PHE C 1 200 ? 56.052 29.870 -41.087 1.00 18.64 200 PHE C C 1
ATOM 5641 O O . PHE C 1 200 ? 56.362 31.069 -40.975 1.00 18.14 200 PHE C O 1
ATOM 5649 N N . THR C 1 201 ? 56.402 28.957 -40.165 1.00 19.48 201 THR C N 1
ATOM 5650 C CA . THR C 1 201 ? 57.335 29.224 -39.025 1.00 17.71 201 THR C CA 1
ATOM 5651 C C . THR C 1 201 ? 58.811 28.796 -39.245 1.00 18.01 201 THR C C 1
ATOM 5652 O O . THR C 1 201 ? 59.056 27.747 -39.895 1.00 18.52 201 THR C O 1
ATOM 5656 N N . ILE C 1 202 ? 59.764 29.530 -38.632 1.00 18.27 202 ILE C N 1
ATOM 5657 C CA . ILE C 1 202 ? 61.203 29.128 -38.427 1.00 17.90 202 ILE C CA 1
ATOM 5658 C C . ILE C 1 202 ? 61.570 29.122 -36.907 1.00 17.40 202 ILE C C 1
ATOM 5659 O O . ILE C 1 202 ? 61.405 30.170 -36.242 1.00 15.66 202 ILE C O 1
ATOM 5664 N N . GLU C 1 203 ? 61.924 27.935 -36.381 1.00 16.00 203 GLU C N 1
ATOM 5665 C CA . GLU C 1 203 ? 62.006 27.625 -34.909 1.00 16.90 203 GLU C CA 1
ATOM 5666 C C . GLU C 1 203 ? 63.168 26.647 -34.542 1.00 14.98 203 GLU C C 1
ATOM 5667 O O . GLU C 1 203 ? 62.951 25.592 -33.905 1.00 16.40 203 GLU C O 1
ATOM 5673 N N . PRO C 1 204 ? 64.434 26.993 -34.879 1.00 15.01 204 PRO C N 1
ATOM 5674 C CA . PRO C 1 204 ? 65.566 26.036 -34.609 1.00 15.57 204 PRO C CA 1
ATOM 5675 C C . PRO C 1 204 ? 65.871 25.646 -33.109 1.00 15.19 204 PRO C C 1
ATOM 5676 O 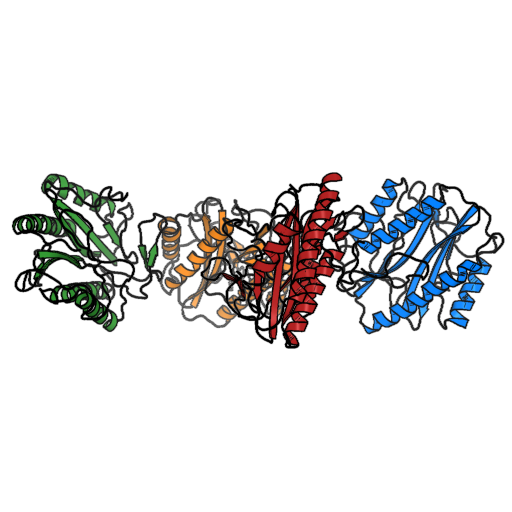O . PRO C 1 204 ? 65.910 26.554 -32.227 1.00 14.96 204 PRO C O 1
ATOM 5680 N N . MET C 1 205 ? 66.072 24.359 -32.827 1.00 13.93 205 MET C N 1
ATOM 5681 C CA . MET C 1 205 ? 66.597 23.789 -31.547 1.00 14.40 205 MET C CA 1
ATOM 5682 C C . MET C 1 205 ? 68.129 23.377 -31.686 1.00 14.52 205 MET C C 1
ATOM 5683 O O . MET C 1 205 ? 68.459 22.531 -32.542 1.00 15.41 205 MET C O 1
ATOM 5688 N N . ILE C 1 206 ? 69.060 24.007 -30.934 1.00 14.45 206 ILE C N 1
ATOM 5689 C CA . ILE C 1 206 ? 70.555 23.873 -30.984 1.00 14.14 206 ILE C CA 1
ATOM 5690 C C . ILE C 1 206 ? 71.147 23.323 -29.632 1.00 15.48 206 ILE C C 1
ATOM 5691 O O . ILE C 1 206 ? 70.857 23.908 -28.578 1.00 14.75 206 ILE C O 1
ATOM 5696 N N . ASN C 1 207 ? 71.954 22.245 -29.642 1.00 16.10 207 ASN C N 1
ATOM 5697 C CA . ASN C 1 207 ? 72.480 21.591 -28.401 1.00 16.41 207 ASN C CA 1
ATOM 5698 C C . ASN C 1 207 ? 73.998 21.839 -28.156 1.00 17.59 207 ASN C C 1
ATOM 5699 O O . ASN C 1 207 ? 74.781 21.844 -29.143 1.00 16.06 207 ASN C O 1
ATOM 5704 N N . GLN C 1 208 ? 74.424 21.979 -26.881 1.00 19.06 208 GLN C N 1
ATOM 5705 C CA . GLN C 1 208 ? 75.841 22.108 -26.389 1.00 20.46 208 GLN C CA 1
ATOM 5706 C C . GLN C 1 208 ? 76.778 20.918 -26.737 1.00 22.16 208 GLN C C 1
ATOM 5707 O O . GLN C 1 208 ? 77.940 21.142 -27.214 1.00 21.50 208 GLN C O 1
ATOM 5713 N N . GLY C 1 209 ? 76.300 19.680 -26.494 1.00 20.52 209 GLY C N 1
ATOM 5714 C CA . GLY C 1 209 ? 76.967 18.431 -26.969 1.00 20.95 209 GLY C CA 1
ATOM 5715 C C . GLY C 1 209 ? 76.404 17.737 -28.215 1.00 21.96 209 GLY C C 1
ATOM 5716 O O . GLY C 1 209 ? 76.329 18.358 -29.284 1.00 23.83 209 GLY C O 1
ATOM 5717 N N . ARG C 1 210 ? 76.053 16.440 -28.133 1.00 22.52 210 ARG C N 1
ATOM 5718 C CA . ARG C 1 210 ? 75.566 15.583 -29.245 1.00 21.71 210 ARG C CA 1
ATOM 5719 C C . ARG C 1 210 ? 74.074 15.832 -29.630 1.00 21.05 210 ARG C C 1
ATOM 5720 O O . ARG C 1 210 ? 73.338 16.337 -28.788 1.00 17.77 210 ARG C O 1
ATOM 5728 N N . PRO C 1 211 ? 73.602 15.552 -30.875 1.00 21.10 211 PRO C N 1
ATOM 5729 C CA . PRO C 1 211 ? 72.188 15.861 -31.255 1.00 22.14 211 PRO C CA 1
ATOM 5730 C C . PRO C 1 211 ? 70.985 14.976 -30.795 1.00 21.24 211 PRO C C 1
ATOM 5731 O O . PRO C 1 211 ? 69.835 15.442 -30.846 1.00 20.38 211 PRO C O 1
ATOM 5735 N N . GLU C 1 212 ? 71.208 13.716 -30.395 1.00 23.18 212 GLU C N 1
ATOM 5736 C CA . GLU C 1 212 ? 70.125 12.751 -30.035 1.00 22.73 212 GLU C CA 1
ATOM 5737 C C . GLU C 1 212 ? 69.264 13.146 -28.793 1.00 23.38 212 GLU C C 1
ATOM 5738 O O . GLU C 1 212 ? 69.852 13.662 -27.825 1.00 20.27 212 GLU C O 1
ATOM 5744 N N . THR C 1 213 ? 67.945 12.857 -28.817 1.00 22.46 213 THR C N 1
ATOM 5745 C CA . THR C 1 213 ? 66.949 13.127 -27.735 1.00 24.44 213 THR C CA 1
ATOM 5746 C C . THR C 1 213 ? 66.223 11.854 -27.185 1.00 26.17 213 THR C C 1
ATOM 5747 O O . THR C 1 213 ? 66.282 10.804 -27.852 1.00 25.88 213 THR C O 1
ATOM 5751 N N . ARG C 1 214 ? 65.567 11.956 -26.011 1.00 26.19 214 ARG C N 1
ATOM 5752 C CA . ARG C 1 214 ? 64.853 10.902 -25.229 1.00 27.90 214 ARG C CA 1
ATOM 5753 C C . ARG C 1 214 ? 63.528 11.384 -24.599 1.00 27.20 214 ARG C C 1
ATOM 5754 O O . ARG C 1 214 ? 63.485 12.505 -24.097 1.00 24.93 214 ARG C O 1
ATOM 5762 N N . LEU C 1 215 ? 62.463 10.566 -24.590 1.00 25.73 215 LEU C N 1
ATOM 5763 C CA . LEU C 1 215 ? 61.128 11.001 -24.148 1.00 28.09 215 LEU C CA 1
ATOM 5764 C C . LEU C 1 215 ? 60.853 10.528 -22.715 1.00 29.47 215 LEU C C 1
ATOM 5765 O O . LEU C 1 215 ? 61.088 9.348 -22.470 1.00 30.33 215 LEU C O 1
ATOM 5770 N N . LEU C 1 216 ? 60.424 11.390 -21.783 1.00 29.74 216 LEU C N 1
ATOM 5771 C CA . LEU C 1 216 ? 60.075 10.969 -20.395 1.00 32.12 216 LEU C CA 1
ATOM 5772 C C . LEU C 1 216 ? 58.739 10.191 -20.301 1.00 34.42 216 LEU C C 1
ATOM 5773 O O . LEU C 1 216 ? 57.956 10.129 -21.273 1.00 33.67 216 LEU C O 1
ATOM 5778 N N . GLY C 1 217 ? 58.441 9.665 -19.114 1.00 35.89 217 GLY C N 1
ATOM 5779 C CA . GLY C 1 217 ? 57.243 8.832 -18.872 1.00 37.74 217 GLY C CA 1
ATOM 5780 C C . GLY C 1 217 ? 55.874 9.465 -19.052 1.00 37.70 217 GLY C C 1
ATOM 5781 O O . GLY C 1 217 ? 54.921 8.803 -19.448 1.00 39.37 217 GLY C O 1
ATOM 5782 N N . ASP C 1 218 ? 55.740 10.751 -18.762 1.00 37.34 218 ASP C N 1
ATOM 5783 C CA . ASP C 1 218 ? 54.487 11.468 -19.015 1.00 37.11 218 ASP C CA 1
ATOM 5784 C C . ASP C 1 218 ? 54.073 11.512 -20.498 1.00 36.91 218 ASP C C 1
ATOM 5785 O O . ASP C 1 218 ? 52.986 11.988 -20.841 1.00 37.73 218 ASP C O 1
ATOM 5790 N N . GLY C 1 219 ? 54.947 11.048 -21.389 1.00 36.31 219 GLY C N 1
ATOM 5791 C CA . GLY C 1 219 ? 54.682 11.052 -22.833 1.00 33.94 219 GLY C CA 1
ATOM 5792 C C . GLY C 1 219 ? 54.753 12.372 -23.607 1.00 33.95 219 GLY C C 1
ATOM 5793 O O . GLY C 1 219 ? 54.437 12.377 -24.805 1.00 33.98 219 GLY C O 1
ATOM 5794 N N . TRP C 1 220 ? 55.152 13.482 -22.967 1.00 30.68 220 TRP C N 1
ATOM 5795 C CA . TRP C 1 220 ? 55.268 14.788 -23.649 1.00 29.71 220 TRP C CA 1
ATOM 5796 C C . TRP C 1 220 ? 56.700 15.409 -23.555 1.00 28.11 220 TRP C C 1
ATOM 5797 O O . TRP C 1 220 ? 57.194 16.024 -24.501 1.00 26.10 220 TRP C O 1
ATOM 5808 N N . THR C 1 221 ? 57.344 15.315 -22.388 1.00 26.05 221 THR C N 1
ATOM 5809 C CA . THR C 1 221 ? 58.616 16.026 -22.117 1.00 23.43 221 THR C CA 1
ATOM 5810 C C . THR C 1 221 ? 59.838 15.382 -22.803 1.00 21.45 221 THR C C 1
ATOM 5811 O O . THR C 1 221 ? 60.202 14.252 -22.477 1.00 21.12 221 THR C O 1
ATOM 5815 N N . ALA C 1 222 ? 60.555 16.129 -23.647 1.00 17.72 222 ALA C N 1
ATOM 5816 C CA . ALA C 1 222 ? 61.777 15.616 -24.322 1.00 16.88 222 ALA C CA 1
ATOM 5817 C C . ALA C 1 222 ? 63.096 16.188 -23.757 1.00 14.99 222 ALA C C 1
ATOM 5818 O O . ALA C 1 222 ? 63.132 17.436 -23.628 1.00 16.12 222 ALA C O 1
ATOM 5820 N N . ILE C 1 223 ? 64.136 15.366 -23.500 1.00 13.77 223 ILE C N 1
ATOM 5821 C CA . ILE C 1 223 ? 65.464 15.820 -22.952 1.00 14.21 223 ILE C CA 1
ATOM 5822 C C . ILE C 1 223 ? 66.663 15.449 -23.844 1.00 15.23 223 ILE C C 1
ATOM 5823 O O . ILE C 1 223 ? 66.500 14.568 -24.726 1.00 16.00 223 ILE C O 1
ATOM 5828 N N . THR C 1 224 ? 67.838 16.083 -23.668 1.00 14.48 224 THR C N 1
ATOM 5829 C CA . THR C 1 224 ? 69.118 15.636 -24.307 1.00 15.67 224 THR C CA 1
ATOM 5830 C C . THR C 1 224 ? 69.573 14.234 -23.787 1.00 16.86 224 THR C C 1
ATOM 5831 O O . THR C 1 224 ? 69.575 13.990 -22.565 1.00 14.80 224 THR C O 1
ATOM 5835 N N . LYS C 1 225 ? 69.938 13.292 -24.674 1.00 18.02 225 LYS C N 1
ATOM 5836 C CA . LYS C 1 225 ? 70.521 11.988 -24.234 1.00 19.60 225 LYS C CA 1
ATOM 5837 C C . LYS C 1 225 ? 71.803 12.067 -23.367 1.00 19.55 225 LYS C C 1
ATOM 5838 O O . LYS C 1 225 ? 71.918 11.309 -22.349 1.00 19.40 225 LYS C O 1
ATOM 5844 N N . ASP C 1 226 ? 72.698 13.024 -23.669 1.00 17.73 226 ASP C N 1
ATOM 5845 C CA . ASP C 1 226 ? 73.879 13.340 -22.833 1.00 18.23 226 ASP C CA 1
ATOM 5846 C C . ASP C 1 226 ? 73.742 14.273 -21.568 1.00 18.53 226 ASP C C 1
ATOM 5847 O O . ASP C 1 226 ? 74.736 14.539 -20.829 1.00 17.74 226 ASP C O 1
ATOM 5852 N N . ARG C 1 227 ? 72.536 14.820 -21.343 1.00 15.59 227 ARG C N 1
ATOM 5853 C CA . ARG C 1 227 ? 72.248 15.706 -20.181 1.00 16.39 227 ARG C CA 1
ATOM 5854 C C . ARG C 1 227 ? 72.915 17.111 -20.231 1.00 16.27 227 ARG C C 1
ATOM 5855 O O . ARG C 1 227 ? 72.917 17.857 -19.232 1.00 16.73 227 ARG C O 1
ATOM 5863 N N . LYS C 1 228 ? 73.504 17.487 -21.363 1.00 17.80 228 LYS C N 1
ATOM 5864 C CA . LYS C 1 228 ? 73.985 18.888 -21.541 1.00 17.84 228 LYS C CA 1
ATOM 5865 C C . LYS C 1 228 ? 72.880 19.935 -21.939 1.00 17.22 228 LYS C C 1
ATOM 5866 O O . LYS C 1 228 ? 71.697 19.546 -22.170 1.00 16.07 228 LYS C O 1
ATOM 5872 N N . LEU C 1 229 ? 73.212 21.241 -21.977 1.00 15.16 229 LEU C N 1
ATOM 5873 C CA . LEU C 1 229 ? 72.198 22.333 -22.281 1.00 14.13 229 LEU C CA 1
ATOM 5874 C C . LEU C 1 229 ? 71.605 22.392 -23.733 1.00 14.18 229 LEU C C 1
ATOM 5875 O O . LEU C 1 229 ? 72.279 21.905 -24.677 1.00 14.37 229 LEU C O 1
ATOM 5880 N N . SER C 1 230 ? 70.362 22.885 -23.920 1.00 13.91 230 SER C N 1
ATOM 5881 C CA . SER C 1 230 ? 69.686 23.118 -25.253 1.00 13.91 230 SER C CA 1
ATOM 5882 C C . SER C 1 230 ? 68.930 24.476 -25.280 1.00 13.35 230 SER C C 1
ATOM 5883 O O . SER C 1 230 ? 68.261 24.811 -24.266 1.00 14.80 230 SER C O 1
ATOM 5886 N N . ALA C 1 231 ? 68.977 25.258 -26.384 1.00 13.48 231 ALA C N 1
ATOM 5887 C CA . ALA C 1 231 ? 68.185 26.527 -26.517 1.00 11.33 231 ALA C CA 1
ATOM 5888 C C . ALA C 1 231 ? 67.361 26.629 -27.838 1.00 13.08 231 ALA C C 1
ATOM 5889 O O . ALA C 1 231 ? 67.733 25.969 -28.863 1.00 12.43 231 ALA C O 1
ATOM 5891 N N . GLN C 1 232 ? 66.290 27.451 -27.814 1.00 13.10 232 GLN C N 1
ATOM 5892 C CA . GLN C 1 232 ? 65.345 27.745 -28.966 1.00 13.33 232 GLN C CA 1
ATOM 5893 C C . GLN C 1 232 ? 64.769 29.211 -29.028 1.00 12.85 232 GLN C C 1
ATOM 5894 O O . GLN C 1 232 ? 64.574 29.871 -27.974 1.00 13.02 232 GLN C O 1
ATOM 5900 N N . TRP C 1 233 ? 64.610 29.768 -30.249 1.00 13.37 233 TRP C N 1
ATOM 5901 C CA . TRP C 1 233 ? 63.840 31.026 -30.591 1.00 13.01 233 TRP C CA 1
ATOM 5902 C C . TRP C 1 233 ? 62.897 30.805 -31.843 1.00 13.85 233 TRP C C 1
ATOM 5903 O O . TRP C 1 233 ? 63.281 30.010 -32.730 1.00 12.55 233 TRP C O 1
ATOM 5914 N N . GLU C 1 234 ? 61.719 31.468 -31.948 1.00 14.05 234 GLU C N 1
ATOM 5915 C CA . GLU C 1 234 ? 60.651 31.277 -33.028 1.00 14.29 234 GLU C CA 1
ATOM 5916 C C . GLU C 1 234 ? 59.960 32.586 -33.487 1.00 14.46 234 GLU C C 1
ATOM 5917 O O . GLU C 1 234 ? 59.674 33.466 -32.639 1.00 14.33 234 GLU C O 1
ATOM 5923 N N . HIS C 1 235 ? 59.741 32.740 -34.815 1.00 15.64 235 HIS C N 1
ATOM 5924 C CA . HIS C 1 235 ? 58.878 33.771 -35.469 1.00 16.33 235 HIS C CA 1
ATOM 5925 C C . HIS C 1 235 ? 57.907 33.152 -36.545 1.00 15.69 235 HIS C C 1
ATOM 5926 O O . HIS C 1 235 ? 58.246 32.114 -37.197 1.00 14.82 235 HIS C O 1
ATOM 5933 N N . THR C 1 236 ? 56.734 33.795 -36.785 1.00 16.08 236 THR C N 1
ATOM 5934 C CA . THR C 1 236 ? 55.820 33.599 -37.960 1.00 17.23 236 THR C CA 1
ATOM 5935 C C . THR C 1 236 ? 56.165 34.556 -39.158 1.00 17.40 236 THR C C 1
ATOM 5936 O O . THR C 1 236 ? 56.224 35.789 -38.962 1.00 16.51 236 THR C O 1
ATOM 5940 N N . VAL C 1 237 ? 56.344 33.999 -40.370 1.00 18.68 237 VAL C N 1
ATOM 5941 C CA . VAL C 1 237 ? 56.920 34.726 -41.574 1.00 19.74 237 VAL C CA 1
ATOM 5942 C C . VAL C 1 237 ? 56.033 34.673 -42.853 1.00 20.30 237 VAL C C 1
ATOM 5943 O O . VAL C 1 237 ? 55.626 33.571 -43.232 1.00 18.24 237 VAL C O 1
ATOM 5947 N N . LEU C 1 238 ? 55.743 35.828 -43.492 1.00 21.72 238 LEU C N 1
ATOM 5948 C CA . LEU C 1 238 ? 55.044 35.951 -44.824 1.00 23.96 238 LEU C CA 1
ATOM 5949 C C . LEU C 1 238 ? 56.006 36.193 -46.033 1.00 25.08 238 LEU C C 1
ATOM 5950 O O . LEU C 1 238 ? 56.917 37.035 -45.911 1.00 24.47 238 LEU C O 1
ATOM 5955 N N . VAL C 1 239 ? 55.825 35.462 -47.147 1.00 26.90 239 VAL C N 1
ATOM 5956 C CA . VAL C 1 239 ? 56.502 35.740 -48.456 1.00 29.76 239 VAL C CA 1
ATOM 5957 C C . VAL C 1 239 ? 55.791 36.888 -49.229 1.00 31.79 239 VAL C C 1
ATOM 5958 O O . VAL C 1 239 ? 54.609 36.774 -49.550 1.00 31.43 239 VAL C O 1
ATOM 5962 N N . THR C 1 240 ? 56.484 38.001 -49.479 1.00 33.61 240 THR C N 1
ATOM 5963 C CA . THR C 1 240 ? 55.938 39.146 -50.217 1.00 36.19 240 THR C CA 1
ATOM 5964 C C . THR C 1 240 ? 56.425 39.238 -51.678 1.00 36.98 240 THR C C 1
ATOM 5965 O O . THR C 1 240 ? 57.196 38.385 -52.163 1.00 36.02 240 THR C O 1
ATOM 5969 N N . ALA C 1 241 ? 55.975 40.299 -52.356 1.00 38.13 241 ALA C N 1
ATOM 5970 C CA . ALA C 1 241 ? 56.440 40.668 -53.707 1.00 39.73 241 ALA C CA 1
ATOM 5971 C C . ALA C 1 241 ? 57.963 40.826 -53.865 1.00 40.22 241 ALA C C 1
ATOM 5972 O O . ALA C 1 241 ? 58.533 40.245 -54.797 1.00 39.95 241 ALA C O 1
ATOM 5974 N N . ASP C 1 242 ? 58.589 41.621 -52.990 1.00 40.75 242 ASP C N 1
ATOM 5975 C CA . ASP C 1 242 ? 60.030 41.931 -52.992 1.00 42.48 242 ASP C CA 1
ATOM 5976 C C . ASP C 1 242 ? 60.953 41.051 -52.120 1.00 41.65 242 ASP C C 1
ATOM 5977 O O . ASP C 1 242 ? 62.144 40.896 -52.445 1.00 42.43 242 ASP C O 1
ATOM 5982 N N . GLY C 1 243 ? 60.442 40.489 -51.021 1.00 39.46 243 GLY C N 1
ATOM 5983 C CA . GLY C 1 243 ? 61.246 39.681 -50.094 1.00 36.10 243 GLY C CA 1
ATOM 5984 C C . GLY C 1 243 ? 60.440 38.979 -48.993 1.00 33.83 243 GLY C C 1
ATOM 5985 O O . GLY C 1 243 ? 59.730 38.007 -49.302 1.00 31.62 243 GLY C O 1
ATOM 5986 N N . TYR C 1 244 ? 60.581 39.463 -47.747 1.00 31.80 244 TYR C N 1
ATOM 5987 C CA . TYR C 1 244 ? 59.903 38.932 -46.521 1.00 30.15 244 TYR C CA 1
ATOM 5988 C C . TYR C 1 244 ? 59.243 40.012 -45.636 1.00 29.59 244 TYR C C 1
ATOM 5989 O O . TYR C 1 244 ? 59.644 41.194 -45.690 1.00 28.01 244 TYR C O 1
ATOM 5998 N N . GLU C 1 245 ? 58.314 39.589 -44.752 1.00 28.15 245 GLU C N 1
ATOM 5999 C CA . GLU C 1 245 ? 57.714 40.384 -43.657 1.00 27.40 245 GLU C CA 1
ATOM 6000 C C . GLU C 1 245 ? 57.552 39.497 -42.366 1.00 26.48 245 GLU C C 1
ATOM 6001 O O . GLU C 1 245 ? 56.939 38.414 -42.468 1.00 25.59 245 GLU C O 1
ATOM 6007 N N . ILE C 1 246 ? 58.061 39.971 -41.217 1.00 24.84 246 ILE C N 1
ATOM 6008 C CA . ILE C 1 246 ? 58.001 39.322 -39.870 1.00 23.50 246 ILE C CA 1
ATOM 6009 C C . ILE C 1 246 ? 56.716 39.757 -39.092 1.00 23.49 246 ILE C C 1
ATOM 6010 O O . ILE C 1 246 ? 56.661 40.881 -38.566 1.00 23.71 246 ILE C O 1
ATOM 6015 N N . LEU C 1 247 ? 55.727 38.865 -38.967 1.00 21.84 247 LEU C N 1
ATOM 6016 C CA . LEU C 1 247 ? 54.414 39.196 -38.379 1.00 21.76 247 LEU C CA 1
ATOM 6017 C C . LEU C 1 247 ? 54.382 39.304 -36.844 1.00 21.96 247 LEU C C 1
ATOM 6018 O O . LEU C 1 247 ? 53.487 39.998 -36.335 1.00 21.51 247 LEU C O 1
ATOM 6023 N N . THR C 1 248 ? 55.358 38.668 -36.158 1.00 20.34 248 THR C N 1
ATOM 6024 C CA . THR C 1 248 ? 55.524 38.620 -34.686 1.00 20.04 248 THR C CA 1
ATOM 6025 C C . THR C 1 248 ? 56.649 39.511 -34.054 1.00 21.62 248 THR C C 1
ATOM 6026 O O . THR C 1 248 ? 57.028 39.304 -32.877 1.00 16.99 248 THR C O 1
ATOM 6030 N N . LEU C 1 249 ? 57.164 40.541 -34.764 1.00 20.83 249 LEU C N 1
ATOM 6031 C CA . LEU C 1 249 ? 58.234 41.414 -34.229 1.00 21.74 249 LEU C CA 1
ATOM 6032 C C . LEU C 1 249 ? 57.861 42.150 -32.932 1.00 22.55 249 LEU C C 1
ATOM 6033 O O . LEU C 1 249 ? 56.708 42.620 -32.828 1.00 23.93 249 LEU C O 1
ATOM 6038 N N . ARG C 1 250 ? 58.769 42.216 -31.944 1.00 23.78 250 ARG C N 1
ATOM 6039 C CA . ARG C 1 250 ? 58.556 42.963 -30.665 1.00 25.88 250 ARG C CA 1
ATOM 6040 C C . ARG C 1 250 ? 59.150 44.399 -30.733 1.00 30.40 250 ARG C C 1
ATOM 6041 O O . ARG C 1 250 ? 60.018 44.702 -31.582 1.00 29.37 250 ARG C O 1
ATOM 6049 N N . ASN C 1 251 ? 58.713 45.257 -29.813 1.00 33.29 251 ASN C N 1
ATOM 6050 C CA . ASN C 1 251 ? 59.160 46.657 -29.754 1.00 38.16 251 ASN C CA 1
ATOM 6051 C C . ASN C 1 251 ? 60.618 46.847 -29.333 1.00 39.24 251 ASN C C 1
ATOM 6052 O O . ASN C 1 251 ? 61.185 47.910 -29.567 1.00 40.51 251 ASN C O 1
ATOM 6057 N N . ASP C 1 252 ? 61.251 45.788 -28.825 1.00 40.36 252 ASP C N 1
ATOM 6058 C CA . ASP C 1 252 ? 62.608 45.846 -28.291 1.00 39.98 252 ASP C CA 1
ATOM 6059 C C . ASP C 1 252 ? 63.672 45.271 -29.232 1.00 39.44 252 ASP C C 1
ATOM 6060 O O . ASP C 1 252 ? 64.854 45.290 -28.861 1.00 39.26 252 ASP C O 1
ATOM 6065 N N . GLU C 1 253 ? 63.277 44.728 -30.389 1.00 37.26 253 GLU C N 1
ATOM 6066 C CA . GLU C 1 253 ? 64.200 44.162 -31.393 1.00 36.87 253 GLU C CA 1
ATOM 6067 C C . GLU C 1 253 ? 64.758 45.217 -32.372 1.00 38.47 253 GLU C C 1
ATOM 6068 O O . GLU C 1 253 ? 64.019 46.109 -32.805 1.00 38.21 253 GLU C O 1
ATOM 6074 N N . THR C 1 254 ? 66.025 45.066 -32.773 1.00 40.01 254 THR C N 1
ATOM 6075 C CA . THR C 1 254 ? 66.686 45.971 -33.747 1.00 40.96 254 THR C CA 1
ATOM 6076 C C . THR C 1 254 ? 66.818 45.486 -35.209 1.00 41.36 254 THR C C 1
ATOM 6077 O O . THR C 1 254 ? 67.201 46.274 -36.103 1.00 41.63 254 THR C O 1
ATOM 6081 N N . PHE C 1 255 ? 66.512 44.209 -35.457 1.00 40.01 255 PHE C N 1
ATOM 6082 C CA . PHE C 1 255 ? 66.475 43.628 -36.812 1.00 39.85 255 PHE C CA 1
ATOM 6083 C C . PHE C 1 255 ? 65.327 44.261 -37.625 1.00 40.13 255 PHE C C 1
ATOM 6084 O O . PHE C 1 255 ? 64.259 44.564 -37.062 1.00 40.42 255 PHE C O 1
ATOM 6092 N N . PRO C 1 256 ? 65.555 44.518 -38.931 1.00 40.02 256 PRO C N 1
ATOM 6093 C CA . PRO C 1 256 ? 64.510 45.111 -39.805 1.00 39.58 256 PRO C CA 1
ATOM 6094 C C . PRO C 1 256 ? 63.226 44.283 -40.051 1.00 38.94 256 PRO C C 1
ATOM 6095 O O . PRO C 1 256 ? 63.311 43.104 -40.436 1.00 37.96 256 PRO C O 1
ATOM 6099 N N . ARG C 1 257 ? 62.056 44.905 -39.872 1.00 38.83 257 ARG C N 1
ATOM 6100 C CA . ARG C 1 257 ? 60.747 44.243 -40.068 1.00 39.19 257 ARG C CA 1
ATOM 6101 C C . ARG C 1 257 ? 60.511 43.616 -41.452 1.00 39.38 257 ARG C C 1
ATOM 6102 O O . ARG C 1 257 ? 59.916 42.533 -41.554 1.00 37.85 257 ARG C O 1
ATOM 6110 N N . THR C 1 258 ? 60.968 44.285 -42.513 1.00 40.26 258 THR C N 1
ATOM 6111 C CA . THR C 1 258 ? 60.704 43.864 -43.908 1.00 41.17 258 THR C CA 1
ATOM 6112 C C . THR C 1 258 ? 61.913 44.105 -44.826 1.00 42.16 258 THR C C 1
ATOM 6113 O O . THR C 1 258 ? 62.823 44.849 -44.474 1.00 41.48 258 THR C O 1
ATOM 6117 N N . SER C 1 259 ? 61.905 43.497 -46.013 1.00 43.33 259 SER C N 1
ATOM 6118 C CA . SER C 1 259 ? 62.887 43.780 -47.062 1.00 44.65 259 SER C CA 1
ATOM 6119 C C . SER C 1 259 ? 62.979 45.257 -47.463 1.00 45.07 259 SER C C 1
ATOM 6120 O O . SER C 1 259 ? 64.084 45.796 -47.575 1.00 45.34 259 SER C O 1
ATOM 6123 N N . THR D 1 2 ? 49.716 -27.678 -16.153 1.00 46.94 2 THR D N 1
ATOM 6124 C CA . THR D 1 2 ? 50.328 -28.909 -15.552 1.00 46.45 2 THR D CA 1
ATOM 6125 C C . THR D 1 2 ? 51.172 -29.647 -16.620 1.00 44.99 2 THR D C 1
ATOM 6126 O O . THR D 1 2 ? 52.092 -29.012 -17.147 1.00 46.27 2 THR D O 1
ATOM 6130 N N . VAL D 1 3 ? 50.925 -30.927 -16.918 1.00 42.37 3 VAL D N 1
ATOM 6131 C CA . VAL D 1 3 ? 51.490 -31.640 -18.093 1.00 39.55 3 VAL D CA 1
ATOM 6132 C C . VAL D 1 3 ? 50.553 -32.811 -18.467 1.00 38.76 3 VAL D C 1
ATOM 6133 O O . VAL D 1 3 ? 50.280 -33.674 -17.622 1.00 39.05 3 VAL D O 1
ATOM 6137 N N . THR D 1 4 ? 50.053 -32.871 -19.703 1.00 36.64 4 THR D N 1
ATOM 6138 C CA . THR D 1 4 ? 49.077 -33.925 -20.080 1.00 35.56 4 THR D CA 1
ATOM 6139 C C . THR D 1 4 ? 49.680 -35.338 -20.158 1.00 35.12 4 THR D C 1
ATOM 6140 O O . THR D 1 4 ? 50.850 -35.503 -20.530 1.00 33.86 4 THR D O 1
ATOM 6144 N N . ILE D 1 5 ? 48.879 -36.343 -19.784 1.00 34.72 5 ILE D N 1
ATOM 6145 C CA . ILE D 1 5 ? 49.250 -37.770 -19.784 1.00 33.48 5 ILE D CA 1
ATOM 6146 C C . ILE D 1 5 ? 48.362 -38.520 -20.787 1.00 34.29 5 ILE D C 1
ATOM 6147 O O . ILE D 1 5 ? 47.139 -38.541 -20.610 1.00 31.94 5 ILE D O 1
ATOM 6152 N N . LYS D 1 6 ? 48.980 -39.108 -21.820 1.00 32.50 6 LYS D N 1
ATOM 6153 C CA . LYS D 1 6 ? 48.310 -39.805 -22.941 1.00 33.04 6 LYS D CA 1
ATOM 6154 C C . LYS D 1 6 ? 47.790 -41.231 -22.664 1.00 33.88 6 LYS D C 1
ATOM 6155 O O . LYS D 1 6 ? 48.488 -42.026 -22.024 1.00 33.97 6 LYS D O 1
ATOM 6161 N N . THR D 1 7 ? 46.616 -41.572 -23.211 1.00 34.17 7 THR D N 1
ATOM 6162 C CA . THR D 1 7 ? 46.005 -42.913 -23.070 1.00 34.07 7 THR D CA 1
ATOM 6163 C C . THR D 1 7 ? 46.486 -43.991 -24.058 1.00 35.15 7 THR D C 1
ATOM 6164 O O . THR D 1 7 ? 47.195 -43.666 -25.029 1.00 35.41 7 THR D O 1
ATOM 6168 N N . PRO D 1 8 ? 46.104 -45.273 -23.850 1.00 33.91 8 PRO D N 1
ATOM 6169 C CA . PRO D 1 8 ? 46.525 -46.271 -24.850 1.00 33.11 8 PRO D CA 1
ATOM 6170 C C . PRO D 1 8 ? 46.139 -46.010 -26.327 1.00 32.42 8 PRO D C 1
ATOM 6171 O O . PRO D 1 8 ? 46.977 -46.260 -27.201 1.00 30.62 8 PRO D O 1
ATOM 6175 N N . ASP D 1 9 ? 44.942 -45.473 -26.591 1.00 32.13 9 ASP D N 1
ATOM 6176 C CA . ASP D 1 9 ? 44.440 -45.148 -27.946 1.00 32.51 9 ASP D CA 1
ATOM 6177 C C . ASP D 1 9 ? 45.171 -43.928 -28.533 1.00 30.57 9 ASP D C 1
ATOM 6178 O O . ASP D 1 9 ? 45.460 -43.925 -29.733 1.00 28.91 9 ASP D O 1
ATOM 6183 N N . ASP D 1 10 ? 45.473 -42.930 -27.695 1.00 29.38 10 ASP D N 1
ATOM 6184 C CA . ASP D 1 10 ? 46.272 -41.731 -28.062 1.00 27.91 10 ASP D CA 1
ATOM 6185 C C . ASP D 1 10 ? 47.655 -42.188 -28.581 1.00 27.34 10 ASP D C 1
ATOM 6186 O O . ASP D 1 10 ? 48.168 -41.645 -29.566 1.00 25.56 10 ASP D O 1
ATOM 6191 N N . ILE D 1 11 ? 48.258 -43.189 -27.924 1.00 26.87 11 ILE D N 1
ATOM 6192 C CA . ILE D 1 11 ? 49.621 -43.666 -28.233 1.00 26.20 11 ILE D CA 1
ATOM 6193 C C . ILE D 1 11 ? 49.692 -44.329 -29.625 1.00 27.16 11 ILE D C 1
ATOM 6194 O O . ILE D 1 11 ? 50.596 -44.011 -30.431 1.00 26.78 11 ILE D O 1
ATOM 6199 N N . GLU D 1 12 ? 48.752 -45.237 -29.913 1.00 24.60 12 GLU D N 1
ATOM 6200 C CA . GLU D 1 12 ? 48.607 -45.856 -31.243 1.00 25.17 12 GLU D CA 1
ATOM 6201 C C . GLU D 1 12 ? 48.539 -44.832 -32.397 1.00 23.09 12 GLU D C 1
ATOM 6202 O O . GLU D 1 12 ? 49.255 -44.986 -33.405 1.00 20.91 12 GLU D O 1
ATOM 6208 N N . LYS D 1 13 ? 47.763 -43.758 -32.209 1.00 21.97 13 LYS D N 1
ATOM 6209 C CA . LYS D 1 13 ? 47.656 -42.689 -33.226 1.00 20.89 13 LYS D CA 1
ATOM 6210 C C . LYS D 1 13 ? 48.922 -41.775 -33.351 1.00 19.91 13 LYS D C 1
ATOM 6211 O O . LYS D 1 13 ? 49.211 -41.226 -34.436 1.00 18.85 13 LYS D O 1
ATOM 6217 N N . MET D 1 14 ? 49.669 -41.615 -32.255 1.00 17.37 14 MET D N 1
ATOM 6218 C CA . MET D 1 14 ? 50.965 -40.883 -32.297 1.00 18.20 14 MET D CA 1
ATOM 6219 C C . MET D 1 14 ? 52.105 -41.688 -32.996 1.00 17.76 14 MET D C 1
ATOM 6220 O O . MET D 1 14 ? 53.037 -41.060 -33.585 1.00 17.61 14 MET D O 1
ATOM 6225 N N . ARG D 1 15 ? 52.042 -43.035 -32.953 1.00 16.67 15 ARG D N 1
ATOM 6226 C CA . ARG D 1 15 ? 52.976 -43.941 -33.670 1.00 17.80 15 ARG D CA 1
ATOM 6227 C C . ARG D 1 15 ? 52.808 -43.868 -35.195 1.00 18.50 15 ARG D C 1
ATOM 6228 O O . ARG D 1 15 ? 53.812 -43.869 -35.931 1.00 17.36 15 ARG D O 1
ATOM 6236 N N . ILE D 1 16 ? 51.555 -43.779 -35.671 1.00 18.50 16 ILE D N 1
ATOM 6237 C CA . ILE D 1 16 ? 51.274 -43.556 -37.123 1.00 17.40 16 ILE D CA 1
ATOM 6238 C C . ILE D 1 16 ? 51.806 -42.172 -37.625 1.00 15.80 16 ILE D C 1
ATOM 6239 O O . ILE D 1 16 ? 52.504 -42.110 -38.679 1.00 16.98 16 ILE D O 1
ATOM 6244 N N . ALA D 1 17 ? 51.527 -41.069 -36.923 1.00 15.46 17 ALA D N 1
ATOM 6245 C CA . ALA D 1 17 ? 52.068 -39.734 -37.335 1.00 15.52 17 ALA D CA 1
ATOM 6246 C C . ALA D 1 17 ? 53.602 -39.591 -37.336 1.00 15.67 17 ALA D C 1
ATOM 6247 O O . ALA D 1 17 ? 54.187 -38.903 -38.206 1.00 15.66 17 ALA D O 1
ATOM 6249 N N . GLY D 1 18 ? 54.239 -40.233 -36.353 1.00 16.36 18 GLY D N 1
ATOM 6250 C CA . GLY D 1 18 ? 55.719 -40.254 -36.253 1.00 17.62 18 GLY D CA 1
ATOM 6251 C C . GLY D 1 18 ? 56.407 -40.996 -37.405 1.00 17.14 18 GLY D C 1
ATOM 6252 O O . GLY D 1 18 ? 57.427 -40.523 -37.943 1.00 16.42 18 GLY D O 1
ATOM 6253 N N . ARG D 1 19 ? 55.908 -42.185 -37.760 1.00 17.52 19 ARG D N 1
ATOM 6254 C CA . ARG D 1 19 ? 56.389 -42.944 -38.961 1.00 17.33 19 ARG D CA 1
ATOM 6255 C C . ARG D 1 19 ? 56.242 -42.158 -40.276 1.00 15.94 19 ARG D C 1
ATOM 6256 O O . ARG D 1 19 ? 57.203 -42.139 -41.066 1.00 16.04 19 ARG D O 1
ATOM 6264 N N . LEU D 1 20 ? 55.095 -41.511 -40.553 1.00 16.07 20 LEU D N 1
ATOM 6265 C CA . LEU D 1 20 ? 54.934 -40.609 -41.727 1.00 13.97 20 LEU D CA 1
ATOM 6266 C C . LEU D 1 20 ? 55.961 -39.441 -41.816 1.00 15.03 20 LEU D C 1
ATOM 6267 O O . LEU D 1 20 ? 56.542 -39.164 -42.902 1.00 15.96 20 LEU D O 1
ATOM 6272 N N . ALA D 1 21 ? 56.136 -38.653 -40.743 1.00 14.49 21 ALA D N 1
ATOM 6273 C CA . ALA D 1 21 ? 57.209 -37.612 -40.779 1.00 13.83 21 ALA D CA 1
ATOM 6274 C C . ALA D 1 21 ? 58.649 -38.113 -41.118 1.00 15.13 21 ALA D C 1
ATOM 6275 O O . ALA D 1 21 ? 59.394 -37.431 -41.885 1.00 15.98 21 ALA D O 1
ATOM 6277 N N . ALA D 1 22 ? 59.067 -39.236 -40.504 1.00 15.78 22 ALA D N 1
ATOM 6278 C CA . ALA D 1 22 ? 60.335 -39.953 -40.879 1.00 15.71 22 ALA D CA 1
ATOM 6279 C C . ALA D 1 22 ? 60.461 -40.314 -42.383 1.00 15.51 22 ALA D C 1
ATOM 6280 O O . ALA D 1 22 ? 61.539 -40.081 -42.975 1.00 12.60 22 ALA D O 1
ATOM 6282 N N . GLU D 1 23 ? 59.385 -40.836 -43.000 1.00 16.68 23 GLU D N 1
ATOM 6283 C CA . GLU D 1 23 ? 59.359 -41.093 -44.478 1.00 15.86 23 GLU D CA 1
ATOM 6284 C C . GLU D 1 23 ? 59.527 -39.859 -45.393 1.00 16.38 23 GLU D C 1
ATOM 6285 O O . GLU D 1 23 ? 60.107 -40.003 -46.487 1.00 17.26 23 GLU D O 1
ATOM 6291 N N . VAL D 1 24 ? 59.029 -38.672 -45.014 1.00 13.81 24 VAL D N 1
ATOM 6292 C CA . VAL D 1 24 ? 59.349 -37.409 -45.752 1.00 13.26 24 VAL D CA 1
ATOM 6293 C C . VAL D 1 24 ? 60.886 -37.150 -45.902 1.00 12.59 24 VAL D C 1
ATOM 6294 O O . VAL D 1 24 ? 61.375 -36.819 -47.023 1.00 13.83 24 VAL D O 1
ATOM 6298 N N . LEU D 1 25 ? 61.641 -37.298 -44.801 1.00 14.26 25 LEU D N 1
ATOM 6299 C CA . LEU D 1 25 ? 63.133 -37.189 -44.808 1.00 15.25 25 LEU D CA 1
ATOM 6300 C C . LEU D 1 25 ? 63.909 -38.245 -45.637 1.00 15.25 25 LEU D C 1
ATOM 6301 O O . LEU D 1 25 ? 64.908 -37.869 -46.324 1.00 13.40 25 LEU D O 1
ATOM 6306 N N . GLU D 1 26 ? 63.501 -39.520 -45.510 1.00 13.96 26 GLU D N 1
ATOM 6307 C CA . GLU D 1 26 ? 64.023 -40.634 -46.351 1.00 15.24 26 GLU D CA 1
ATOM 6308 C C . GLU D 1 26 ? 63.796 -40.324 -47.864 1.00 15.85 26 GLU D C 1
ATOM 6309 O O . GLU D 1 26 ? 64.724 -40.489 -48.711 1.00 15.46 26 GLU D O 1
ATOM 6315 N N . MET D 1 27 ? 62.577 -39.913 -48.225 1.00 15.56 27 MET D N 1
ATOM 6316 C CA . MET D 1 27 ? 62.265 -39.470 -49.625 1.00 16.85 27 MET D CA 1
ATOM 6317 C C . MET D 1 27 ? 63.138 -38.290 -50.193 1.00 17.37 27 MET D C 1
ATOM 6318 O O . MET D 1 27 ? 63.750 -38.417 -51.267 1.00 19.05 27 MET D O 1
ATOM 6323 N N . ILE D 1 28 ? 63.205 -37.128 -49.527 1.00 16.76 28 ILE D N 1
ATOM 6324 C CA . ILE D 1 28 ? 63.857 -35.930 -50.123 1.00 15.71 28 ILE D CA 1
ATOM 6325 C C . ILE D 1 28 ? 65.404 -35.977 -50.346 1.00 16.32 28 ILE D C 1
ATOM 6326 O O . ILE D 1 28 ? 65.950 -35.212 -51.159 1.00 18.28 28 ILE D O 1
ATOM 6331 N N . GLY D 1 29 ? 66.116 -36.824 -49.609 1.00 17.36 29 GLY D N 1
ATOM 6332 C CA . GLY D 1 29 ? 67.583 -36.999 -49.708 1.00 20.44 29 GLY D CA 1
ATOM 6333 C C . GLY D 1 29 ? 68.078 -37.354 -51.122 1.00 23.54 29 GLY D C 1
ATOM 6334 O O . GLY D 1 29 ? 69.198 -36.943 -51.484 1.00 20.48 29 GLY D O 1
ATOM 6335 N N . GLU D 1 30 ? 67.254 -38.081 -51.903 1.00 22.70 30 GLU D N 1
ATOM 6336 C CA . GLU D 1 30 ? 67.543 -38.472 -53.304 1.00 25.00 30 GLU D CA 1
ATOM 6337 C C . GLU D 1 30 ? 67.520 -37.308 -54.322 1.00 24.57 30 GLU D C 1
ATOM 6338 O O . GLU D 1 30 ? 68.122 -37.465 -55.400 1.00 24.48 30 GLU D O 1
ATOM 6344 N N . HIS D 1 31 ? 66.863 -36.177 -54.014 1.00 21.70 31 HIS D N 1
ATOM 6345 C CA . HIS D 1 31 ? 66.783 -34.952 -54.858 1.00 22.17 31 HIS D CA 1
ATOM 6346 C C . HIS D 1 31 ? 67.825 -33.797 -54.582 1.00 22.53 31 HIS D C 1
ATOM 6347 O O . HIS D 1 31 ? 67.827 -32.752 -55.272 1.00 22.14 31 HIS D O 1
ATOM 6354 N N . ILE D 1 32 ? 68.711 -33.942 -53.596 1.00 22.44 32 ILE D N 1
ATOM 6355 C CA . ILE D 1 32 ? 69.557 -32.820 -53.107 1.00 22.89 32 ILE D CA 1
ATOM 6356 C C . ILE D 1 32 ? 70.975 -32.883 -53.724 1.00 23.02 32 ILE D C 1
ATOM 6357 O O . ILE D 1 32 ? 71.695 -33.848 -53.475 1.00 25.37 32 ILE D O 1
ATOM 6362 N N . LYS D 1 33 ? 71.383 -31.864 -54.481 1.00 23.94 33 LYS D N 1
ATOM 6363 C CA . LYS D 1 33 ? 72.722 -31.766 -55.136 1.00 24.05 33 LYS D CA 1
ATOM 6364 C C . LYS D 1 33 ? 73.024 -30.343 -55.678 1.00 23.13 33 LYS D C 1
ATOM 6365 O O . LYS D 1 33 ? 72.107 -29.508 -55.701 1.00 22.78 33 LYS D O 1
ATOM 6371 N N . PRO D 1 34 ? 74.282 -30.000 -56.086 1.00 22.78 34 PRO D N 1
ATOM 6372 C CA . PRO D 1 34 ? 74.471 -28.566 -56.447 1.00 22.18 34 PRO D CA 1
ATOM 6373 C C . PRO D 1 34 ? 73.599 -28.058 -57.628 1.00 23.95 34 PRO D C 1
ATOM 6374 O O . PRO D 1 34 ? 73.350 -28.821 -58.559 1.00 24.80 34 PRO D O 1
ATOM 6378 N N . GLY D 1 35 ? 73.100 -26.818 -57.623 1.00 23.30 35 GLY D N 1
ATOM 6379 C CA . GLY D 1 35 ? 72.171 -26.386 -58.687 1.00 23.64 35 GLY D CA 1
ATOM 6380 C C . GLY D 1 35 ? 70.666 -26.326 -58.416 1.00 24.02 35 GLY D C 1
ATOM 6381 O O . GLY D 1 35 ? 69.969 -25.480 -59.010 1.00 23.11 35 GLY D O 1
ATOM 6382 N N . VAL D 1 36 ? 70.144 -27.172 -57.517 1.00 22.34 36 VAL D N 1
ATOM 6383 C CA . VAL D 1 36 ? 68.702 -27.168 -57.138 1.00 22.29 36 VAL D CA 1
ATOM 6384 C C . VAL D 1 36 ? 68.358 -26.006 -56.162 1.00 22.03 36 VAL D C 1
ATOM 6385 O O . VAL D 1 36 ? 69.188 -25.706 -55.284 1.00 21.53 36 VAL D O 1
ATOM 6389 N N . THR D 1 37 ? 67.200 -25.350 -56.328 1.00 20.95 37 THR D N 1
ATOM 6390 C CA . THR D 1 37 ? 66.668 -24.285 -55.436 1.00 22.13 37 THR D CA 1
ATOM 6391 C C . THR D 1 37 ? 65.866 -24.822 -54.211 1.00 21.11 37 THR D C 1
ATOM 6392 O O . THR D 1 37 ? 65.240 -25.895 -54.305 1.00 20.13 37 THR D O 1
ATOM 6396 N N . THR D 1 38 ? 65.909 -24.097 -53.081 1.00 21.39 38 THR D N 1
ATOM 6397 C CA . THR D 1 38 ? 65.055 -24.384 -51.893 1.00 20.10 38 THR D CA 1
ATOM 6398 C C . THR D 1 38 ? 63.500 -24.272 -52.108 1.00 21.07 38 THR D C 1
ATOM 6399 O O . THR D 1 38 ? 62.739 -25.022 -51.481 1.00 19.63 38 THR D O 1
ATOM 6403 N N . GLU D 1 39 ? 63.025 -23.368 -52.980 1.00 18.99 39 GLU D N 1
ATOM 6404 C CA . GLU D 1 39 ? 61.606 -23.350 -53.449 1.00 19.41 39 GLU D CA 1
ATOM 6405 C C . GLU D 1 39 ? 61.150 -24.603 -54.237 1.00 19.34 39 GLU D C 1
ATOM 6406 O O . GLU D 1 39 ? 59.984 -25.008 -54.062 1.00 19.55 39 GLU D O 1
ATOM 6412 N N A GLU D 1 40 ? 62.004 -25.231 -55.057 0.50 19.09 40 GLU D N 1
ATOM 6413 N N B GLU D 1 40 ? 62.042 -25.177 -55.062 0.50 18.84 40 GLU D N 1
ATOM 6414 C CA A GLU D 1 40 ? 61.669 -26.535 -55.673 0.50 18.93 40 GLU D CA 1
ATOM 6415 C CA B GLU D 1 40 ? 61.856 -26.494 -55.709 0.50 18.71 40 GLU D CA 1
ATOM 6416 C C A GLU D 1 40 ? 61.561 -27.682 -54.655 0.50 18.60 40 GLU D C 1
ATOM 6417 C C B GLU D 1 40 ? 61.603 -27.625 -54.686 0.50 18.46 40 GLU D C 1
ATOM 6418 O O A GLU D 1 40 ? 60.661 -28.536 -54.776 0.50 16.94 40 GLU D O 1
ATOM 6419 O O B GLU D 1 40 ? 60.628 -28.390 -54.816 0.50 17.17 40 GLU D O 1
ATOM 6430 N N . LEU D 1 41 ? 62.474 -27.723 -53.673 1.00 18.16 41 LEU D N 1
ATOM 6431 C CA . LEU D 1 41 ? 62.341 -28.693 -52.544 1.00 18.82 41 LEU D CA 1
ATOM 6432 C C . LEU D 1 41 ? 61.031 -28.617 -51.700 1.00 18.50 41 LEU D C 1
ATOM 6433 O O . LEU D 1 41 ? 60.440 -29.666 -51.315 1.00 16.96 41 LEU D O 1
ATOM 6438 N N . ASP D 1 42 ? 60.582 -27.401 -51.385 1.00 16.87 42 ASP D N 1
ATOM 6439 C CA . ASP D 1 42 ? 59.263 -27.146 -50.728 1.00 16.36 42 ASP D CA 1
ATOM 6440 C C . ASP D 1 42 ? 58.073 -27.680 -51.586 1.00 16.66 42 ASP D C 1
ATOM 6441 O O . ASP D 1 42 ? 57.125 -28.298 -51.032 1.00 13.88 42 ASP D O 1
ATOM 6446 N N . ARG D 1 43 ? 58.128 -27.469 -52.916 1.00 16.92 43 ARG D N 1
ATOM 6447 C CA . ARG D 1 43 ? 57.064 -27.981 -53.826 1.00 18.51 43 ARG D CA 1
ATOM 6448 C C . ARG D 1 43 ? 56.948 -29.532 -53.835 1.00 16.61 43 ARG D C 1
ATOM 6449 O O . ARG D 1 43 ? 55.838 -30.061 -53.705 1.00 16.08 43 ARG D O 1
ATOM 6457 N N . ILE D 1 44 ? 58.072 -30.240 -53.955 1.00 15.90 44 ILE D N 1
ATOM 6458 C CA . ILE D 1 44 ? 58.144 -31.714 -53.879 1.00 16.67 44 ILE D CA 1
ATOM 6459 C C . ILE D 1 44 ? 57.577 -32.279 -52.527 1.00 17.32 44 ILE D C 1
ATOM 6460 O O . ILE D 1 44 ? 56.776 -33.265 -52.534 1.00 15.47 44 ILE D O 1
ATOM 6465 N N . CYS D 1 45 ? 58.016 -31.704 -51.394 1.00 16.41 45 CYS D N 1
ATOM 6466 C CA . CYS D 1 45 ? 57.497 -32.128 -50.053 1.00 16.64 45 CYS D CA 1
ATOM 6467 C C . CYS D 1 45 ? 55.953 -31.896 -49.825 1.00 16.73 45 CYS D C 1
ATOM 6468 O O . CYS D 1 45 ? 55.286 -32.816 -49.313 1.00 16.46 45 CYS D O 1
ATOM 6471 N N . HIS D 1 46 ? 55.403 -30.713 -50.152 1.00 18.14 46 HIS D N 1
ATOM 6472 C CA . HIS D 1 46 ? 53.942 -30.369 -50.111 1.00 17.90 46 HIS D CA 1
ATOM 6473 C C . HIS D 1 46 ? 53.076 -31.415 -50.883 1.00 18.70 46 HIS D C 1
ATOM 6474 O O . HIS D 1 46 ? 52.052 -31.939 -50.385 1.00 15.52 46 HIS D O 1
ATOM 6481 N N . ASP D 1 47 ? 53.465 -31.704 -52.129 1.00 18.98 47 ASP D N 1
ATOM 6482 C CA . ASP D 1 47 ? 52.719 -32.652 -52.985 1.00 20.27 47 ASP D CA 1
ATOM 6483 C C . ASP D 1 47 ? 52.719 -34.107 -52.446 1.00 19.53 47 ASP D C 1
ATOM 6484 O O . ASP D 1 47 ? 51.667 -34.787 -52.494 1.00 18.22 47 ASP D O 1
ATOM 6489 N N . TYR D 1 48 ? 53.851 -34.574 -51.894 1.00 16.48 48 TYR D N 1
ATOM 6490 C CA . TYR D 1 48 ? 53.985 -35.925 -51.284 1.00 15.30 48 TYR D CA 1
ATOM 6491 C C . TYR D 1 48 ? 53.008 -36.035 -50.081 1.00 15.93 48 TYR D C 1
ATOM 6492 O O . TYR D 1 48 ? 52.207 -36.996 -49.988 1.00 15.71 48 TYR D O 1
ATOM 6501 N N . ILE D 1 49 ? 53.059 -35.060 -49.158 1.00 15.02 49 ILE D N 1
ATOM 6502 C CA . ILE D 1 49 ? 52.200 -35.060 -47.940 1.00 12.60 49 ILE D CA 1
ATOM 6503 C C . ILE D 1 49 ? 50.668 -35.016 -48.256 1.00 13.99 49 ILE D C 1
ATOM 6504 O O . ILE D 1 49 ? 49.885 -35.809 -47.680 1.00 15.39 49 ILE D O 1
ATOM 6509 N N . VAL D 1 50 ? 50.237 -34.082 -49.110 1.00 14.34 50 VAL D N 1
ATOM 6510 C CA . VAL D 1 50 ? 48.781 -33.857 -49.347 1.00 15.41 50 VAL D CA 1
ATOM 6511 C C . VAL D 1 50 ? 48.182 -34.944 -50.310 1.00 16.79 50 VAL D C 1
ATOM 6512 O O . VAL D 1 50 ? 47.073 -35.479 -50.064 1.00 16.17 50 VAL D O 1
ATOM 6516 N N . ASN D 1 51 ? 48.877 -35.253 -51.418 1.00 15.97 51 ASN D N 1
ATOM 6517 C CA . ASN D 1 51 ? 48.351 -36.196 -52.477 1.00 17.34 51 ASN D CA 1
ATOM 6518 C C . ASN D 1 51 ? 48.618 -37.730 -52.319 1.00 17.70 51 ASN D C 1
ATOM 6519 O O . ASN D 1 51 ? 47.737 -38.562 -52.695 1.00 17.23 51 ASN D O 1
ATOM 6524 N N . GLU D 1 52 ? 49.773 -38.153 -51.767 1.00 16.56 52 GLU D N 1
ATOM 6525 C CA . GLU D 1 52 ? 50.099 -39.571 -51.441 1.00 17.29 52 GLU D CA 1
ATOM 6526 C C . GLU D 1 52 ? 49.824 -40.061 -49.996 1.00 17.65 52 GLU D C 1
ATOM 6527 O O . GLU D 1 52 ? 49.136 -41.100 -49.869 1.00 18.36 52 GLU D O 1
ATOM 6533 N N . GLN D 1 53 ? 50.329 -39.366 -48.954 1.00 16.01 53 GLN D N 1
ATOM 6534 C CA . GLN D 1 53 ? 50.019 -39.655 -47.511 1.00 15.85 53 GLN D CA 1
ATOM 6535 C C . GLN D 1 53 ? 48.564 -39.397 -47.015 1.00 15.99 53 GLN D C 1
ATOM 6536 O O . GLN D 1 53 ? 48.134 -40.061 -46.040 1.00 16.89 53 GLN D O 1
ATOM 6542 N N . LYS D 1 54 ? 47.831 -38.484 -47.677 1.00 15.98 54 LYS D N 1
ATOM 6543 C CA . LYS D 1 54 ? 46.463 -38.005 -47.260 1.00 16.37 54 LYS D CA 1
ATOM 6544 C C . LYS D 1 54 ? 46.522 -37.320 -45.871 1.00 17.68 54 LYS D C 1
ATOM 6545 O O . LYS D 1 54 ? 45.751 -37.653 -44.941 1.00 15.15 54 LYS D O 1
ATOM 6551 N N . ALA D 1 55 ? 47.502 -36.419 -45.721 1.00 16.11 55 ALA D N 1
ATOM 6552 C CA . ALA D 1 55 ? 47.731 -35.629 -44.481 1.00 16.18 55 ALA D CA 1
ATOM 6553 C C . ALA D 1 55 ? 47.856 -34.089 -44.710 1.00 16.87 55 ALA D C 1
ATOM 6554 O O . ALA D 1 55 ? 47.563 -33.623 -45.819 1.00 16.18 55 ALA D O 1
ATOM 6556 N N . ILE D 1 56 ? 48.306 -33.286 -43.717 1.00 16.02 56 ILE D N 1
ATOM 6557 C CA . ILE D 1 56 ? 48.480 -31.808 -43.822 1.00 15.53 56 ILE D CA 1
ATOM 6558 C C . ILE D 1 56 ? 49.867 -31.277 -43.281 1.00 15.93 56 ILE D C 1
ATOM 6559 O O . ILE D 1 56 ? 50.342 -31.752 -42.230 1.00 15.57 56 ILE D O 1
ATOM 6564 N N . PRO D 1 57 ? 50.544 -30.324 -43.983 1.00 15.88 57 PRO D N 1
ATOM 6565 C CA . PRO D 1 57 ? 51.779 -29.678 -43.391 1.00 15.02 57 PRO D CA 1
ATOM 6566 C C . PRO D 1 57 ? 51.555 -28.596 -42.298 1.00 15.40 57 PRO D C 1
ATOM 6567 O O . PRO D 1 57 ? 51.010 -27.510 -42.584 1.00 14.76 57 PRO D O 1
ATOM 6571 N N . ALA D 1 58 ? 51.884 -28.914 -41.036 1.00 14.93 58 ALA D N 1
ATOM 6572 C CA . ALA D 1 58 ? 51.671 -27.975 -39.912 1.00 16.00 58 ALA D CA 1
ATOM 6573 C C . ALA D 1 58 ? 52.261 -26.553 -39.970 1.00 15.22 58 ALA D C 1
ATOM 6574 O O . ALA D 1 58 ? 51.594 -25.630 -39.453 1.00 17.08 58 ALA D O 1
ATOM 6576 N N . PRO D 1 59 ? 53.486 -26.339 -40.556 1.00 15.18 59 PRO D N 1
ATOM 6577 C CA . PRO D 1 59 ? 53.935 -24.923 -40.711 1.00 15.34 59 PRO D CA 1
ATOM 6578 C C . PRO D 1 59 ? 53.093 -23.921 -41.545 1.00 16.74 59 PRO D C 1
ATOM 6579 O O . PRO D 1 59 ? 53.205 -22.689 -41.303 1.00 15.87 59 PRO D O 1
ATOM 6583 N N . LEU D 1 60 ? 52.312 -24.396 -42.535 1.00 17.96 60 LEU D N 1
ATOM 6584 C CA . LEU D 1 60 ? 51.671 -23.528 -43.570 1.00 16.20 60 LEU D CA 1
ATOM 6585 C C . LEU D 1 60 ? 50.592 -22.602 -42.945 1.00 16.73 60 LEU D C 1
ATOM 6586 O O . LEU D 1 60 ? 49.605 -23.099 -42.335 1.00 17.59 60 LEU D O 1
ATOM 6591 N N . ASN D 1 61 ? 50.842 -21.287 -42.987 1.00 16.08 61 ASN D N 1
ATOM 6592 C CA . ASN D 1 61 ? 50.001 -20.238 -42.362 1.00 18.42 61 ASN D CA 1
ATOM 6593 C C . ASN D 1 61 ? 49.962 -20.201 -40.813 1.00 20.27 61 ASN D C 1
ATOM 6594 O O . ASN D 1 61 ? 49.115 -19.478 -40.266 1.00 21.68 61 ASN D O 1
ATOM 6599 N N . TYR D 1 62 ? 50.846 -20.926 -40.111 1.00 19.76 62 TYR D N 1
ATOM 6600 C CA . TYR D 1 62 ? 50.908 -20.921 -38.623 1.00 20.05 62 TYR D CA 1
ATOM 6601 C C . TYR D 1 62 ? 51.561 -19.595 -38.089 1.00 20.03 62 TYR D C 1
ATOM 6602 O O . TYR D 1 62 ? 52.745 -19.324 -38.343 1.00 18.34 62 TYR D O 1
ATOM 6611 N N . LYS D 1 63 ? 50.801 -18.761 -37.373 1.00 20.13 63 LYS D N 1
ATOM 6612 C CA . LYS D 1 63 ? 51.161 -17.354 -37.069 1.00 20.73 63 LYS D CA 1
ATOM 6613 C C . LYS D 1 63 ? 51.707 -16.489 -38.225 1.00 22.82 63 LYS D C 1
ATOM 6614 O O . LYS D 1 63 ? 52.568 -15.606 -38.018 1.00 23.58 63 LYS D O 1
ATOM 6620 N N . GLY D 1 64 ? 51.159 -16.674 -39.433 1.00 20.33 64 GLY D N 1
ATOM 6621 C CA . GLY D 1 64 ? 51.696 -16.003 -40.638 1.00 21.51 64 GLY D CA 1
ATOM 6622 C C . GLY D 1 64 ? 52.838 -16.607 -41.473 1.00 20.83 64 GLY D C 1
ATOM 6623 O O . GLY D 1 64 ? 53.141 -16.068 -42.574 1.00 21.13 64 GLY D O 1
ATOM 6624 N N . PHE D 1 65 ? 53.488 -17.685 -41.011 1.00 19.94 65 PHE D N 1
ATOM 6625 C CA . PHE D 1 65 ? 54.605 -18.322 -41.783 1.00 19.21 65 PHE D CA 1
ATOM 6626 C C . PHE D 1 65 ? 54.118 -18.704 -43.214 1.00 19.74 65 PHE D C 1
ATOM 6627 O O . PHE D 1 65 ? 53.049 -19.341 -43.319 1.00 18.61 65 PHE D O 1
ATOM 6635 N N . PRO D 1 66 ? 54.837 -18.289 -44.295 1.00 20.73 66 PRO D N 1
ATOM 6636 C CA . PRO D 1 66 ? 54.398 -18.380 -45.710 1.00 19.79 66 PRO D CA 1
ATOM 6637 C C . PRO D 1 66 ? 54.641 -19.691 -46.536 1.00 19.67 66 PRO D C 1
ATOM 6638 O O . PRO D 1 66 ? 54.160 -19.740 -47.685 1.00 19.60 66 PRO D O 1
ATOM 6642 N N . LYS D 1 67 ? 55.342 -20.700 -45.991 1.00 15.79 67 LYS D N 1
ATOM 6643 C CA . LYS D 1 67 ? 55.736 -21.957 -46.667 1.00 15.46 67 LYS D CA 1
ATOM 6644 C C . LYS D 1 67 ? 55.387 -23.243 -45.849 1.00 15.33 67 LYS D C 1
ATOM 6645 O O . LYS D 1 67 ? 54.935 -23.150 -44.681 1.00 13.24 67 LYS D O 1
ATOM 6651 N N . SER D 1 68 ? 55.566 -24.428 -46.432 1.00 13.40 68 SER D N 1
ATOM 6652 C CA . SER D 1 68 ? 55.232 -25.748 -45.832 1.00 14.77 68 SER D CA 1
ATOM 6653 C C . SER D 1 68 ? 56.363 -26.482 -45.039 1.00 14.99 68 SER D C 1
ATOM 6654 O O . SER D 1 68 ? 56.049 -27.449 -44.288 1.00 13.93 68 SER D O 1
ATOM 6657 N N . ILE D 1 69 ? 57.643 -26.103 -45.260 1.00 15.20 69 ILE D N 1
ATOM 6658 C CA . ILE D 1 69 ? 58.872 -26.596 -44.546 1.00 14.00 69 ILE D CA 1
ATOM 6659 C C . ILE D 1 69 ? 59.818 -25.399 -44.172 1.00 14.24 69 ILE D C 1
ATOM 6660 O O . ILE D 1 69 ? 59.690 -24.285 -44.738 1.00 14.80 69 ILE D O 1
ATOM 6665 N N . CYS D 1 70 ? 60.788 -25.599 -43.257 1.00 15.67 70 CYS D N 1
ATOM 6666 C CA . CYS D 1 70 ? 61.919 -24.645 -43.011 1.00 16.92 70 CYS D CA 1
ATOM 6667 C C . CYS D 1 70 ? 63.266 -25.164 -43.557 1.00 16.02 70 CYS D C 1
ATOM 6668 O O . CYS D 1 70 ? 63.569 -26.353 -43.408 1.00 16.66 70 CYS D O 1
ATOM 6671 N N . THR D 1 71 ? 64.056 -24.301 -44.214 1.00 17.00 71 THR D N 1
ATOM 6672 C CA . THR D 1 71 ? 65.360 -24.629 -44.879 1.00 17.36 71 THR D CA 1
ATOM 6673 C C . THR D 1 71 ? 66.479 -23.629 -44.487 1.00 18.32 71 THR D C 1
ATOM 6674 O O . THR D 1 71 ? 66.503 -22.484 -44.968 1.00 17.66 71 THR D O 1
ATOM 6678 N N . SER D 1 72 ? 67.386 -24.033 -43.588 1.00 17.25 72 SER D N 1
ATOM 6679 C CA . SER D 1 72 ? 68.439 -23.151 -42.985 1.00 17.63 72 SER D CA 1
ATOM 6680 C C . SER D 1 72 ? 69.886 -23.446 -43.459 1.00 16.91 72 SER D C 1
ATOM 6681 O O . SER D 1 72 ? 70.326 -24.596 -43.293 1.00 17.32 72 SER D O 1
ATOM 6684 N N . ILE D 1 73 ? 70.650 -22.488 -44.015 1.00 17.19 73 ILE D N 1
ATOM 6685 C CA . ILE D 1 73 ? 71.996 -22.768 -44.591 1.00 18.08 73 ILE D CA 1
ATOM 6686 C C . ILE D 1 73 ? 73.232 -22.149 -43.850 1.00 19.03 73 ILE D C 1
ATOM 6687 O O . ILE D 1 73 ? 73.148 -20.980 -43.444 1.00 18.42 73 ILE D O 1
ATOM 6692 N N . ASN D 1 74 ? 74.381 -22.848 -43.738 1.00 20.11 74 ASN D N 1
ATOM 6693 C CA . ASN D 1 74 ? 75.638 -22.224 -43.158 1.00 20.77 74 ASN D CA 1
ATOM 6694 C C . ASN D 1 74 ? 75.504 -21.418 -41.814 1.00 19.74 74 ASN D C 1
ATOM 6695 O O . ASN D 1 74 ? 75.179 -22.027 -40.768 1.00 19.57 74 ASN D O 1
ATOM 6700 N N . HIS D 1 75 ? 75.779 -20.100 -41.791 1.00 17.69 75 HIS D N 1
ATOM 6701 C CA . HIS D 1 75 ? 75.583 -19.234 -40.611 1.00 16.89 75 HIS D CA 1
ATOM 6702 C C . HIS D 1 75 ? 74.132 -18.968 -40.063 1.00 17.56 75 HIS D C 1
ATOM 6703 O O . HIS D 1 75 ? 73.949 -18.438 -38.940 1.00 15.93 75 HIS D O 1
ATOM 6710 N N . VAL D 1 76 ? 73.078 -19.325 -40.830 1.00 16.97 76 VAL D N 1
ATOM 6711 C CA . VAL D 1 76 ? 71.665 -19.389 -40.302 1.00 16.63 76 VAL D CA 1
ATOM 6712 C C . VAL D 1 76 ? 71.436 -20.453 -39.183 1.00 16.76 76 VAL D C 1
ATOM 6713 O O . VAL D 1 76 ? 71.769 -21.657 -39.399 1.00 19.47 76 VAL D O 1
ATOM 6717 N N . VAL D 1 77 ? 70.872 -20.030 -38.036 1.00 15.27 77 VAL D N 1
ATOM 6718 C CA . VAL D 1 77 ? 70.578 -20.882 -36.847 1.00 16.04 77 VAL D CA 1
ATOM 6719 C C . VAL D 1 77 ? 69.215 -21.660 -36.965 1.00 16.32 77 VAL D C 1
ATOM 6720 O O . VAL D 1 77 ? 69.148 -22.890 -36.689 1.00 16.61 77 VAL D O 1
ATOM 6724 N N . CYS D 1 78 ? 68.135 -20.957 -37.327 1.00 17.37 78 CYS D N 1
ATOM 6725 C CA . CYS D 1 78 ? 66.761 -21.530 -37.456 1.00 17.36 78 CYS D CA 1
ATOM 6726 C C . CYS D 1 78 ? 65.773 -20.645 -38.261 1.00 18.01 78 CYS D C 1
ATOM 6727 O O . CYS D 1 78 ? 66.009 -19.435 -38.465 1.00 17.26 78 CYS D O 1
ATOM 6730 N N . HIS D 1 79 ? 64.664 -21.254 -38.708 1.00 17.38 79 HIS D N 1
ATOM 6731 C CA . HIS D 1 79 ? 63.516 -20.527 -39.319 1.00 18.29 79 HIS D CA 1
ATOM 6732 C C . HIS D 1 79 ? 63.817 -19.916 -40.738 1.00 18.97 79 HIS D C 1
ATOM 6733 O O . HIS D 1 79 ? 63.182 -18.924 -41.164 1.00 20.20 79 HIS D O 1
ATOM 6740 N N . GLY D 1 80 ? 64.757 -20.472 -41.505 1.00 18.96 80 GLY D N 1
ATOM 6741 C CA . GLY D 1 80 ? 64.977 -20.072 -42.929 1.00 17.56 80 GLY D CA 1
ATOM 6742 C C . GLY D 1 80 ? 63.796 -20.265 -43.888 1.00 17.92 80 GLY D C 1
ATOM 6743 O O . GLY D 1 80 ? 63.167 -21.348 -43.827 1.00 15.89 80 GLY D O 1
ATOM 6744 N N . ILE D 1 81 ? 63.487 -19.258 -44.738 1.00 16.57 81 ILE D N 1
ATOM 6745 C CA . ILE D 1 81 ? 62.342 -19.303 -45.693 1.00 16.32 81 ILE D CA 1
ATOM 6746 C C . ILE D 1 81 ? 62.706 -19.798 -47.114 1.00 18.07 81 ILE D C 1
ATOM 6747 O O . ILE D 1 81 ? 63.561 -19.142 -47.776 1.00 18.63 81 ILE D O 1
ATOM 6752 N N . PRO D 1 82 ? 62.080 -20.893 -47.630 1.00 17.29 82 PRO D N 1
ATOM 6753 C CA . PRO D 1 82 ? 62.376 -21.285 -49.040 1.00 17.83 82 PRO D CA 1
ATOM 6754 C C . PRO D 1 82 ? 62.286 -20.187 -50.150 1.00 19.20 82 PRO D C 1
ATOM 6755 O O . PRO D 1 82 ? 61.307 -19.409 -50.171 1.00 18.24 82 PRO D O 1
ATOM 6759 N N . ASN D 1 83 ? 63.258 -20.157 -51.086 1.00 19.98 83 ASN D N 1
ATOM 6760 C CA . ASN D 1 83 ? 63.384 -19.126 -52.140 1.00 23.06 83 ASN D CA 1
ATOM 6761 C C . ASN D 1 83 ? 64.070 -19.511 -53.499 1.00 23.37 83 ASN D C 1
ATOM 6762 O O . ASN D 1 83 ? 64.384 -20.681 -53.746 1.00 20.78 83 ASN D O 1
ATOM 6767 N N . GLU D 1 84 ? 64.355 -18.528 -54.362 1.00 26.24 84 GLU D N 1
ATOM 6768 C CA . GLU D 1 84 ? 64.854 -18.772 -55.716 1.00 28.74 84 GLU D CA 1
ATOM 6769 C C . GLU D 1 84 ? 66.375 -18.950 -55.892 1.00 30.00 84 GLU D C 1
ATOM 6770 O O . GLU D 1 84 ? 66.850 -19.158 -57.017 1.00 31.37 84 GLU D O 1
ATOM 6776 N N . LYS D 1 85 ? 67.138 -18.943 -54.801 1.00 29.88 85 LYS D N 1
ATOM 6777 C CA . LYS D 1 85 ? 68.593 -19.147 -54.879 1.00 29.33 85 LYS D CA 1
ATOM 6778 C C . LYS D 1 85 ? 69.059 -20.613 -54.968 1.00 28.97 85 LYS D C 1
ATOM 6779 O O . LYS D 1 85 ? 68.562 -21.483 -54.205 1.00 27.69 85 LYS D O 1
ATOM 6785 N N . PRO D 1 86 ? 70.063 -20.881 -55.846 1.00 27.13 86 PRO D N 1
ATOM 6786 C CA . PRO D 1 86 ? 70.677 -22.201 -56.029 1.00 26.68 86 PRO D CA 1
ATOM 6787 C C . PRO D 1 86 ? 71.573 -22.662 -54.861 1.00 25.88 86 PRO D C 1
ATOM 6788 O O . PRO D 1 86 ? 72.344 -21.834 -54.343 1.00 25.38 86 PRO D O 1
ATOM 6792 N N . LEU D 1 87 ? 71.516 -23.945 -54.498 1.00 24.89 87 LEU D N 1
ATOM 6793 C CA . LEU D 1 87 ? 72.552 -24.575 -53.651 1.00 25.90 87 LEU D CA 1
ATOM 6794 C C . LEU D 1 87 ? 73.938 -24.650 -54.329 1.00 26.20 87 LEU D C 1
ATOM 6795 O O . LEU D 1 87 ? 73.984 -24.932 -55.537 1.00 28.23 87 LEU D O 1
ATOM 6800 N N . LYS D 1 88 ? 75.026 -24.473 -53.566 1.00 25.62 88 LYS D N 1
ATOM 6801 C CA . LYS D 1 88 ? 76.458 -24.475 -54.017 1.00 27.11 88 LYS D CA 1
ATOM 6802 C C . LYS D 1 88 ? 77.383 -25.582 -53.457 1.00 27.03 88 LYS D C 1
ATOM 6803 O O . LYS D 1 88 ? 77.249 -25.978 -52.275 1.00 25.25 88 LYS D O 1
ATOM 6809 N N . GLU D 1 89 ? 78.365 -26.034 -54.247 1.00 25.67 89 GLU D N 1
ATOM 6810 C CA . GLU D 1 89 ? 79.373 -27.009 -53.760 1.00 26.63 89 GLU D CA 1
ATOM 6811 C C . GLU D 1 89 ? 80.001 -26.486 -52.455 1.00 24.41 89 GLU D C 1
ATOM 6812 O O . GLU D 1 89 ? 80.399 -25.321 -52.411 1.00 25.08 89 GLU D O 1
ATOM 6818 N N . GLY D 1 90 ? 80.071 -27.328 -51.420 1.00 23.82 90 GLY D N 1
ATOM 6819 C CA . GLY D 1 90 ? 80.554 -26.941 -50.087 1.00 24.47 90 GLY D CA 1
ATOM 6820 C C . GLY D 1 90 ? 79.575 -26.522 -48.982 1.00 25.11 90 GLY D C 1
ATOM 6821 O O . GLY D 1 90 ? 79.988 -26.498 -47.807 1.00 24.28 90 GLY D O 1
ATOM 6822 N N . ASP D 1 91 ? 78.309 -26.224 -49.313 1.00 23.36 91 ASP D N 1
ATOM 6823 C CA . ASP D 1 91 ? 77.285 -25.814 -48.312 1.00 21.99 91 ASP D CA 1
ATOM 6824 C C . ASP D 1 91 ? 76.904 -26.897 -47.287 1.00 20.63 91 ASP D C 1
ATOM 6825 O O . ASP D 1 91 ? 76.954 -28.101 -47.636 1.00 20.79 91 ASP D O 1
ATOM 6830 N N . ILE D 1 92 ? 76.509 -26.518 -46.049 1.00 18.82 92 ILE D N 1
ATOM 6831 C CA . ILE D 1 92 ? 75.740 -27.424 -45.131 1.00 17.05 92 ILE D CA 1
ATOM 6832 C C . ILE D 1 92 ? 74.237 -27.003 -44.980 1.00 16.42 92 ILE D C 1
ATOM 6833 O O . ILE D 1 92 ? 73.943 -25.788 -44.931 1.00 13.06 92 ILE D O 1
ATOM 6838 N N . LEU D 1 93 ? 73.290 -27.963 -45.022 1.00 14.60 93 LEU D N 1
ATOM 6839 C CA . LEU D 1 93 ? 71.817 -27.689 -44.973 1.00 15.08 93 LEU D CA 1
ATOM 6840 C C . LEU D 1 93 ? 70.949 -28.467 -43.934 1.00 13.56 93 LEU D C 1
ATOM 6841 O O . LEU D 1 93 ? 71.036 -29.716 -43.904 1.00 14.23 93 LEU D O 1
ATOM 6846 N N . ASN D 1 94 ? 70.119 -27.783 -43.111 1.00 14.90 94 ASN D N 1
ATOM 6847 C CA . ASN D 1 94 ? 69.041 -28.402 -42.249 1.00 14.54 94 ASN D CA 1
ATOM 6848 C C . ASN D 1 94 ? 67.643 -28.382 -42.921 1.00 13.81 94 ASN D C 1
ATOM 6849 O O . ASN D 1 94 ? 67.190 -27.290 -43.362 1.00 14.27 94 ASN D O 1
ATOM 6854 N N . VAL D 1 95 ? 66.958 -29.535 -43.013 1.00 13.68 95 VAL D N 1
ATOM 6855 C CA . VAL D 1 95 ? 65.515 -29.624 -43.415 1.00 14.33 95 VAL D CA 1
ATOM 6856 C C . VAL D 1 95 ? 64.653 -29.984 -42.148 1.00 14.20 95 VAL D C 1
ATOM 6857 O O . VAL D 1 95 ? 64.914 -31.059 -41.585 1.00 11.77 95 VAL D O 1
ATOM 6861 N N . ASP D 1 96 ? 63.673 -29.156 -41.720 1.00 13.98 96 ASP D N 1
ATOM 6862 C CA . ASP D 1 96 ? 62.791 -29.350 -40.517 1.00 14.79 96 ASP D CA 1
ATOM 6863 C C . ASP D 1 96 ? 61.299 -29.557 -40.922 1.00 15.23 96 ASP D C 1
ATOM 6864 O O . ASP D 1 96 ? 60.712 -28.620 -41.523 1.00 14.57 96 ASP D O 1
ATOM 6869 N N . ILE D 1 97 ? 60.730 -30.738 -40.592 1.00 13.94 97 ILE D N 1
ATOM 6870 C CA . ILE D 1 97 ? 59.381 -31.269 -41.011 1.00 14.81 97 ILE D CA 1
ATOM 6871 C C . ILE D 1 97 ? 58.399 -31.394 -39.813 1.00 15.14 97 ILE D C 1
ATOM 6872 O O . ILE D 1 97 ? 58.831 -31.837 -38.710 1.00 13.46 97 ILE D O 1
ATOM 6877 N N . THR D 1 98 ? 57.118 -30.992 -39.993 1.00 13.70 98 THR D N 1
ATOM 6878 C CA . THR D 1 98 ? 55.992 -31.445 -39.130 1.00 13.40 98 THR D CA 1
ATOM 6879 C C . THR D 1 98 ? 54.704 -31.852 -39.913 1.00 14.04 98 THR D C 1
ATOM 6880 O O . THR D 1 98 ? 54.250 -31.029 -40.722 1.00 13.19 98 THR D O 1
ATOM 6884 N N . VAL D 1 99 ? 54.134 -33.064 -39.684 1.00 14.80 99 VAL D N 1
ATOM 6885 C CA . VAL D 1 99 ? 52.867 -33.586 -40.327 1.00 15.19 99 VAL D CA 1
ATOM 6886 C C . VAL D 1 99 ? 51.711 -33.671 -39.300 1.00 16.35 99 VAL D C 1
ATOM 6887 O O . VAL D 1 99 ? 52.001 -34.158 -38.186 1.00 14.44 99 VAL D O 1
ATOM 6891 N N . ILE D 1 100 ? 50.469 -33.274 -39.650 1.00 16.61 100 ILE D N 1
ATOM 6892 C CA . ILE D 1 100 ? 49.200 -33.590 -38.921 1.00 16.57 100 ILE D CA 1
ATOM 6893 C C . ILE D 1 100 ? 48.386 -34.735 -39.581 1.00 18.96 100 ILE D C 1
ATOM 6894 O O . ILE D 1 100 ? 48.024 -34.576 -40.779 1.00 17.27 100 ILE D O 1
ATOM 6899 N N . LYS D 1 101 ? 48.134 -35.861 -38.887 1.00 14.65 101 LYS D N 1
ATOM 6900 C CA . LYS D 1 101 ? 47.301 -36.985 -39.458 1.00 16.11 101 LYS D CA 1
ATOM 6901 C C . LYS D 1 101 ? 46.088 -37.299 -38.529 1.00 17.87 101 LYS D C 1
ATOM 6902 O O . LYS D 1 101 ? 46.259 -37.767 -37.388 1.00 16.78 101 LYS D O 1
ATOM 6908 N N . ASP D 1 102 ? 44.875 -36.972 -38.993 1.00 17.46 102 ASP D N 1
ATOM 6909 C CA . ASP D 1 102 ? 43.624 -37.137 -38.230 1.00 20.87 102 ASP D CA 1
ATOM 6910 C C . ASP D 1 102 ? 43.656 -36.464 -36.831 1.00 21.20 102 ASP D C 1
ATOM 6911 O O . ASP D 1 102 ? 43.170 -37.022 -35.841 1.00 23.55 102 ASP D O 1
ATOM 6916 N N . GLY D 1 103 ? 44.236 -35.263 -36.757 1.00 21.25 103 GLY D N 1
ATOM 6917 C CA . GLY D 1 103 ? 44.400 -34.503 -35.499 1.00 21.74 103 GLY D CA 1
ATOM 6918 C C . GLY D 1 103 ? 45.689 -34.610 -34.662 1.00 20.95 103 GLY D C 1
ATOM 6919 O O . GLY D 1 103 ? 45.895 -33.748 -33.790 1.00 20.41 103 GLY D O 1
ATOM 6920 N N . TYR D 1 104 ? 46.560 -35.589 -34.937 1.00 19.35 104 TYR D N 1
ATOM 6921 C CA . TYR D 1 104 ? 47.776 -35.878 -34.126 1.00 18.63 104 TYR D CA 1
ATOM 6922 C C . TYR D 1 104 ? 49.083 -35.427 -34.865 1.00 17.93 104 TYR D C 1
ATOM 6923 O O . TYR D 1 104 ? 49.218 -35.757 -36.072 1.00 16.40 104 TYR D O 1
ATOM 6932 N N . HIS D 1 105 ? 50.074 -34.842 -34.154 1.00 15.19 105 HIS D N 1
ATOM 6933 C CA . HIS D 1 105 ? 51.332 -34.198 -34.692 1.00 14.94 105 HIS D CA 1
ATOM 6934 C C . HIS D 1 105 ? 52.640 -35.062 -34.561 1.00 16.43 105 HIS D C 1
ATOM 6935 O O . HIS D 1 105 ? 52.854 -35.648 -33.480 1.00 16.38 105 HIS D O 1
ATOM 6942 N N . GLY D 1 106 ? 53.484 -35.190 -35.606 1.00 13.71 106 GLY D N 1
ATOM 6943 C CA . GLY D 1 106 ? 54.896 -35.719 -35.537 1.00 14.28 106 GLY D CA 1
ATOM 6944 C C . GLY D 1 106 ? 55.969 -34.751 -36.115 1.00 13.76 106 GLY D C 1
ATOM 6945 O O . GLY D 1 106 ? 55.781 -34.227 -37.256 1.00 12.77 106 GLY D O 1
ATOM 6946 N N . ASP D 1 107 ? 57.092 -34.549 -35.384 1.00 12.13 107 ASP D N 1
ATOM 6947 C CA . ASP D 1 107 ? 58.127 -33.458 -35.547 1.00 12.17 107 ASP D CA 1
ATOM 6948 C C . ASP D 1 107 ? 59.617 -34.013 -35.549 1.00 12.34 107 ASP D C 1
ATOM 6949 O O . ASP D 1 107 ? 60.064 -34.671 -34.563 1.00 14.20 107 ASP D O 1
ATOM 6954 N N . THR D 1 108 ? 60.429 -33.727 -36.587 1.00 12.92 108 THR D N 1
ATOM 6955 C CA . THR D 1 108 ? 61.831 -34.265 -36.766 1.00 11.55 108 THR D CA 1
ATOM 6956 C C . THR D 1 108 ? 62.652 -33.462 -37.841 1.00 12.30 108 THR D C 1
ATOM 6957 O O . THR D 1 108 ? 62.060 -32.841 -38.729 1.00 11.30 108 THR D O 1
ATOM 6961 N N . SER D 1 109 ? 63.983 -33.400 -37.715 1.00 13.16 109 SER D N 1
ATOM 6962 C CA . SER D 1 109 ? 64.926 -32.684 -38.627 1.00 13.54 109 SER D CA 1
ATOM 6963 C C . SER D 1 109 ? 66.325 -33.369 -38.803 1.00 14.31 109 SER D C 1
ATOM 6964 O O . SER D 1 109 ? 66.792 -34.133 -37.905 1.00 12.98 109 SER D O 1
ATOM 6967 N N . LYS D 1 110 ? 66.997 -33.165 -39.956 1.00 13.29 110 LYS D N 1
ATOM 6968 C CA . LYS D 1 110 ? 68.394 -33.712 -40.160 1.00 15.49 110 LYS D CA 1
ATOM 6969 C C . LYS D 1 110 ? 69.369 -32.789 -40.966 1.00 13.41 110 LYS D C 1
ATOM 6970 O O . LYS D 1 110 ? 68.903 -31.898 -41.706 1.00 13.59 110 LYS D O 1
ATOM 6976 N N . MET D 1 111 ? 70.691 -33.008 -40.863 1.00 13.07 111 MET D N 1
ATOM 6977 C CA . MET D 1 111 ? 71.760 -32.331 -41.657 1.00 13.78 111 MET D CA 1
ATOM 6978 C C . MET D 1 111 ? 72.158 -33.096 -42.973 1.00 13.81 111 MET D C 1
ATOM 6979 O O . MET D 1 111 ? 72.282 -34.329 -42.943 1.00 15.28 111 MET D O 1
ATOM 6984 N N . PHE D 1 112 ? 72.326 -32.362 -44.089 1.00 16.67 112 PHE D N 1
ATOM 6985 C CA . PHE D 1 112 ? 72.802 -32.848 -45.421 1.00 18.61 112 PHE D CA 1
ATOM 6986 C C . PHE D 1 112 ? 74.102 -32.095 -45.873 1.00 19.96 112 PHE D C 1
ATOM 6987 O O . PHE D 1 112 ? 74.166 -30.845 -45.766 1.00 17.91 112 PHE D O 1
ATOM 6995 N N . LEU D 1 113 ? 75.102 -32.838 -46.384 1.00 20.35 113 LEU D N 1
ATOM 6996 C CA . LEU D 1 113 ? 76.357 -32.297 -46.993 1.00 22.49 113 LEU D CA 1
ATOM 6997 C C . LEU D 1 113 ? 76.296 -32.170 -48.538 1.00 24.68 113 LEU D C 1
ATOM 6998 O O . LEU D 1 113 ? 76.015 -33.174 -49.230 1.00 24.64 113 LEU D O 1
ATOM 7003 N N . VAL D 1 114 ? 76.534 -30.966 -49.071 1.00 23.92 114 VAL D N 1
ATOM 7004 C CA . VAL D 1 114 ? 76.303 -30.631 -50.485 1.00 24.79 114 VAL D CA 1
ATOM 7005 C C . VAL D 1 114 ? 77.637 -30.721 -51.277 1.00 26.51 114 VAL D C 1
ATOM 7006 O O . VAL D 1 114 ? 78.512 -29.862 -51.132 1.00 24.17 114 VAL D O 1
ATOM 7010 N N . GLY D 1 115 ? 77.826 -31.793 -52.058 1.00 27.11 115 GLY D N 1
ATOM 7011 C CA . GLY D 1 115 ? 79.107 -31.965 -52.789 1.00 28.80 115 GLY D CA 1
ATOM 7012 C C . GLY D 1 115 ? 80.285 -32.128 -51.820 1.00 28.73 115 GLY D C 1
ATOM 7013 O O . GLY D 1 115 ? 80.127 -32.706 -50.747 1.00 29.43 115 GLY D O 1
ATOM 7014 N N . LYS D 1 116 ? 81.476 -31.650 -52.181 1.00 30.30 116 LYS D N 1
ATOM 7015 C CA . LYS D 1 116 ? 82.698 -31.832 -51.377 1.00 30.96 116 LYS D CA 1
ATOM 7016 C C . LYS D 1 116 ? 82.708 -30.771 -50.263 1.00 30.45 116 LYS D C 1
ATOM 7017 O O . LYS D 1 116 ? 82.672 -29.587 -50.574 1.00 31.43 116 LYS D O 1
ATOM 7023 N N . THR D 1 117 ? 82.765 -31.170 -48.987 1.00 29.37 117 THR D N 1
ATOM 7024 C CA . THR D 1 117 ? 82.778 -30.209 -47.876 1.00 26.25 117 THR D CA 1
ATOM 7025 C C . THR D 1 117 ? 84.099 -30.218 -47.074 1.00 26.18 117 THR D C 1
ATOM 7026 O O . THR D 1 117 ? 84.728 -31.272 -46.963 1.00 28.65 117 THR D O 1
ATOM 7030 N N . PRO D 1 118 ? 84.471 -29.079 -46.466 1.00 25.15 118 PRO D N 1
ATOM 7031 C CA . PRO D 1 118 ? 85.669 -28.971 -45.593 1.00 25.26 118 PRO D CA 1
ATOM 7032 C C . PRO D 1 118 ? 85.606 -29.745 -44.248 1.00 24.07 118 PRO D C 1
ATOM 7033 O O . PRO D 1 118 ? 84.497 -29.941 -43.683 1.00 21.36 118 PRO D O 1
ATOM 7037 N N . GLU D 1 119 ? 86.773 -30.181 -43.754 1.00 19.99 119 GLU D N 1
ATOM 7038 C CA . GLU D 1 119 ? 86.864 -31.016 -42.539 1.00 21.03 119 GLU D CA 1
ATOM 7039 C C . GLU D 1 119 ? 86.266 -30.406 -41.246 1.00 19.30 119 GLU D C 1
ATOM 7040 O O . GLU D 1 119 ? 85.758 -31.171 -40.392 1.00 18.52 119 GLU D O 1
ATOM 7046 N N . TRP D 1 120 ? 86.406 -29.085 -41.065 1.00 19.89 120 TRP D N 1
ATOM 7047 C CA . TRP D 1 120 ? 85.911 -28.369 -39.867 1.00 19.56 120 TRP D CA 1
ATOM 7048 C C . TRP D 1 120 ? 84.361 -28.267 -39.772 1.00 20.38 120 TRP D C 1
ATOM 7049 O O . TRP D 1 120 ? 83.793 -28.336 -38.658 1.00 17.73 120 TRP D O 1
ATOM 7060 N N . ALA D 1 121 ? 83.692 -28.198 -40.936 1.00 18.00 121 ALA D N 1
ATOM 7061 C CA . ALA D 1 121 ? 82.218 -28.391 -41.065 1.00 18.37 121 ALA D CA 1
ATOM 7062 C C . ALA D 1 121 ? 81.715 -29.807 -40.745 1.00 18.16 121 ALA D C 1
ATOM 7063 O O . ALA D 1 121 ? 80.710 -29.977 -39.996 1.00 15.86 121 ALA D O 1
ATOM 7065 N N . ASP D 1 122 ? 82.398 -30.841 -41.269 1.00 16.32 122 ASP D N 1
ATOM 7066 C CA . ASP D 1 122 ? 82.083 -32.248 -40.906 1.00 18.64 122 ASP D CA 1
ATOM 7067 C C . ASP D 1 122 ? 82.135 -32.557 -39.362 1.00 18.95 122 ASP D C 1
ATOM 7068 O O . ASP D 1 122 ? 81.238 -33.239 -38.788 1.00 16.62 122 ASP D O 1
ATOM 7073 N N . ARG D 1 123 ? 83.186 -32.060 -38.693 1.00 19.03 123 ARG D N 1
ATOM 7074 C CA . ARG D 1 123 ? 83.386 -32.249 -37.213 1.00 19.16 123 ARG D CA 1
ATOM 7075 C C . ARG D 1 123 ? 82.239 -31.604 -36.380 1.00 18.88 123 ARG D C 1
ATOM 7076 O O . ARG D 1 123 ? 81.736 -32.236 -35.431 1.00 19.86 123 ARG D O 1
ATOM 7084 N N . LEU D 1 124 ? 81.877 -30.348 -36.690 1.00 17.87 124 LEU D N 1
ATOM 7085 C CA . LEU D 1 124 ? 80.659 -29.717 -36.107 1.00 17.14 124 LEU D CA 1
ATOM 7086 C C . LEU D 1 124 ? 79.379 -30.600 -36.291 1.00 17.91 124 LEU D C 1
ATOM 7087 O O . LEU D 1 124 ? 78.651 -30.816 -35.316 1.00 14.28 124 LEU D O 1
ATOM 7092 N N . CYS D 1 125 ? 79.083 -31.102 -37.501 1.00 15.98 125 CYS D N 1
ATOM 7093 C CA . CYS D 1 125 ? 77.868 -31.961 -37.706 1.00 17.14 125 CYS D CA 1
ATOM 7094 C C . CYS D 1 125 ? 77.842 -33.305 -36.919 1.00 18.61 125 CYS D C 1
ATOM 7095 O O . CYS D 1 125 ? 76.780 -33.685 -36.359 1.00 16.48 125 CYS D O 1
ATOM 7098 N N . GLN D 1 126 ? 78.981 -34.019 -36.860 1.00 17.55 126 GLN D N 1
ATOM 7099 C CA . GLN D 1 126 ? 79.226 -35.206 -36.003 1.00 17.49 126 GLN D CA 1
ATOM 7100 C C . GLN D 1 126 ? 78.975 -34.984 -34.487 1.00 17.27 126 GLN D C 1
ATOM 7101 O O . GLN D 1 126 ? 78.252 -35.801 -33.878 1.00 16.43 126 GLN D O 1
ATOM 7107 N N . ILE D 1 127 ? 79.617 -33.970 -33.877 1.00 16.15 127 ILE D N 1
ATOM 7108 C CA . ILE D 1 127 ? 79.528 -33.694 -32.425 1.00 15.99 127 ILE D CA 1
ATOM 7109 C C . ILE D 1 127 ? 78.057 -33.345 -31.964 1.00 15.77 127 ILE D C 1
ATOM 7110 O O . ILE D 1 127 ? 77.571 -33.816 -30.886 1.00 15.39 127 ILE D O 1
ATOM 7115 N N . THR D 1 128 ? 77.338 -32.563 -32.790 1.00 15.18 128 THR D N 1
ATOM 7116 C CA . THR D 1 128 ? 75.908 -32.133 -32.557 1.00 14.37 128 THR D CA 1
ATOM 7117 C C . THR D 1 128 ? 74.982 -33.397 -32.563 1.00 15.21 128 THR D C 1
ATOM 7118 O O . THR D 1 128 ? 74.085 -33.508 -31.695 1.00 13.53 128 THR D O 1
ATOM 7122 N N . GLN D 1 129 ? 75.131 -34.355 -33.515 1.00 14.29 129 GLN D N 1
ATOM 7123 C CA . GLN D 1 129 ? 74.317 -35.621 -33.516 1.00 13.77 129 GLN D CA 1
ATOM 7124 C C . GLN D 1 129 ? 74.629 -36.498 -32.280 1.00 14.34 129 GLN D C 1
ATOM 7125 O O . GLN D 1 129 ? 73.694 -37.100 -31.682 1.00 16.02 129 GLN D O 1
ATOM 7131 N N . GLU D 1 130 ? 75.911 -36.577 -31.885 1.00 13.74 130 GLU D N 1
ATOM 7132 C CA . GLU D 1 130 ? 76.299 -37.255 -30.610 1.00 14.59 130 GLU D CA 1
ATOM 7133 C C . GLU D 1 130 ? 75.642 -36.658 -29.340 1.00 15.48 130 GLU D C 1
ATOM 7134 O O . GLU D 1 130 ? 75.151 -37.418 -28.484 1.00 15.15 130 GLU D O 1
ATOM 7140 N N . CYS D 1 131 ? 75.652 -35.316 -29.219 1.00 15.25 131 CYS D N 1
ATOM 7141 C CA . CYS D 1 131 ? 74.873 -34.578 -28.201 1.00 16.32 131 CYS D CA 1
ATOM 7142 C C . CYS D 1 131 ? 73.366 -34.996 -28.054 1.00 15.23 131 CYS D C 1
ATOM 7143 O O . CYS D 1 131 ? 72.852 -35.225 -26.911 1.00 16.20 131 CYS D O 1
ATOM 7146 N N . MET D 1 132 ? 72.626 -34.995 -29.170 1.00 14.27 132 MET D N 1
ATOM 7147 C CA . MET D 1 132 ? 71.204 -35.460 -29.178 1.00 15.53 132 MET D CA 1
ATOM 7148 C C . MET D 1 132 ? 70.985 -36.901 -28.637 1.00 15.50 132 MET D C 1
ATOM 7149 O O . MET D 1 132 ? 70.080 -37.144 -27.791 1.00 15.44 132 MET D O 1
ATOM 7154 N N . TYR D 1 133 ? 71.803 -37.856 -29.097 1.00 16.01 133 TYR D N 1
ATOM 7155 C CA . TYR D 1 133 ? 71.716 -39.285 -28.660 1.00 17.41 133 TYR D CA 1
ATOM 7156 C C . TYR D 1 133 ? 72.015 -39.510 -27.138 1.00 18.15 133 TYR D C 1
ATOM 7157 O O . TYR D 1 133 ? 71.299 -40.311 -26.475 1.00 17.49 133 TYR D O 1
ATOM 7166 N N . LYS D 1 134 ? 73.015 -38.800 -26.593 1.00 16.79 134 LYS D N 1
ATOM 7167 C CA . LYS D 1 134 ? 73.301 -38.749 -25.129 1.00 19.16 134 LYS D CA 1
ATOM 7168 C C . LYS D 1 134 ? 72.120 -38.237 -24.256 1.00 19.97 134 LYS D C 1
ATOM 7169 O O . LYS D 1 134 ? 71.796 -38.838 -23.195 1.00 22.95 134 LYS D O 1
ATOM 7175 N N . GLY D 1 135 ? 71.449 -37.155 -24.672 1.00 19.48 135 GLY D N 1
ATOM 7176 C CA . GLY D 1 135 ? 70.204 -36.660 -24.048 1.00 19.99 135 GLY D CA 1
ATOM 7177 C C . GLY D 1 135 ? 69.017 -37.631 -24.052 1.00 20.94 135 GLY D C 1
ATOM 7178 O O . GLY D 1 135 ? 68.365 -37.837 -22.996 1.00 21.75 135 GLY D O 1
ATOM 7179 N N . ILE D 1 136 ? 68.799 -38.336 -25.173 1.00 19.26 136 ILE D N 1
ATOM 7180 C CA . ILE D 1 136 ? 67.816 -39.439 -25.224 1.00 18.21 136 ILE D CA 1
ATOM 7181 C C . ILE D 1 136 ? 68.148 -40.606 -24.264 1.00 21.16 136 ILE D C 1
ATOM 7182 O O . ILE D 1 136 ? 67.200 -41.197 -23.701 1.00 21.52 136 ILE D O 1
ATOM 7187 N N . SER D 1 137 ? 69.435 -40.935 -24.073 1.00 20.98 137 SER D N 1
ATOM 7188 C CA . SER D 1 137 ? 69.859 -42.142 -23.288 1.00 22.76 137 SER D CA 1
ATOM 7189 C C . SER D 1 137 ? 69.555 -42.083 -21.775 1.00 23.91 137 SER D C 1
ATOM 7190 O O . SER D 1 137 ? 69.508 -43.137 -21.123 1.00 23.87 137 SER D O 1
ATOM 7193 N N . VAL D 1 138 ? 69.366 -40.884 -21.225 1.00 23.15 138 VAL D N 1
ATOM 7194 C CA . VAL D 1 138 ? 69.012 -40.673 -19.793 1.00 24.01 138 VAL D CA 1
ATOM 7195 C C . VAL D 1 138 ? 67.512 -40.650 -19.406 1.00 25.35 138 VAL D C 1
ATOM 7196 O O . VAL D 1 138 ? 67.184 -40.585 -18.195 1.00 25.14 138 VAL D O 1
ATOM 7200 N N . VAL D 1 139 ? 66.611 -40.774 -20.394 1.00 25.10 139 VAL D N 1
ATOM 7201 C CA . VAL D 1 139 ? 65.138 -40.682 -20.183 1.00 24.94 139 VAL D CA 1
ATOM 7202 C C . VAL D 1 139 ? 64.530 -41.994 -19.618 1.00 25.25 139 VAL D C 1
ATOM 7203 O O . VAL D 1 139 ? 64.730 -43.065 -20.214 1.00 24.97 139 VAL D O 1
ATOM 7207 N N . ARG D 1 140 ? 63.792 -41.887 -18.500 1.00 26.73 140 ARG D N 1
ATOM 7208 C CA . ARG D 1 140 ? 62.968 -42.956 -17.860 1.00 27.13 140 ARG D CA 1
ATOM 7209 C C . ARG D 1 140 ? 62.130 -42.427 -16.644 1.00 27.05 140 ARG D C 1
ATOM 7210 O O . ARG D 1 140 ? 62.379 -41.320 -16.152 1.00 25.89 140 ARG D O 1
ATOM 7218 N N . PRO D 1 141 ? 61.101 -43.165 -16.143 1.00 27.49 141 PRO D N 1
ATOM 7219 C CA . PRO D 1 141 ? 60.424 -42.559 -14.958 1.00 27.91 141 PRO D CA 1
ATOM 7220 C C . PRO D 1 141 ? 61.275 -42.360 -13.667 1.00 28.42 141 PRO D C 1
ATOM 7221 O O . PRO D 1 141 ? 62.110 -43.216 -13.351 1.00 29.22 141 PRO D O 1
ATOM 7225 N N . GLY D 1 142 ? 61.066 -41.246 -12.953 1.00 29.11 142 GLY D N 1
ATOM 7226 C CA . GLY D 1 142 ? 61.957 -40.777 -11.872 1.00 29.66 142 GLY D CA 1
ATOM 7227 C C . GLY D 1 142 ? 63.186 -39.907 -12.150 1.00 30.46 142 GLY D C 1
ATOM 7228 O O . GLY D 1 142 ? 63.782 -39.343 -11.210 1.00 30.18 142 GLY D O 1
ATOM 7229 N N . ALA D 1 143 ? 63.567 -39.769 -13.423 1.00 29.45 143 ALA D N 1
ATOM 7230 C CA . ALA D 1 143 ? 64.606 -38.826 -13.860 1.00 29.70 143 ALA D CA 1
ATOM 7231 C C . ALA D 1 143 ? 64.023 -37.419 -13.802 1.00 29.62 143 ALA D C 1
ATOM 7232 O O . ALA D 1 143 ? 62.812 -37.312 -13.627 1.00 31.07 143 ALA D O 1
ATOM 7234 N N . HIS D 1 144 ? 64.847 -36.381 -13.943 1.00 29.36 144 HIS D N 1
ATOM 7235 C CA . HIS D 1 144 ? 64.442 -34.972 -14.005 1.00 30.21 144 HIS D CA 1
ATOM 7236 C C . HIS D 1 144 ? 64.861 -34.258 -15.334 1.00 29.09 144 HIS D C 1
ATOM 7237 O O . HIS D 1 144 ? 65.843 -34.680 -15.978 1.00 29.18 144 HIS D O 1
ATOM 7244 N N . LEU D 1 145 ? 64.172 -33.190 -15.756 1.00 27.59 145 LEU D N 1
ATOM 7245 C CA . LEU D 1 145 ? 64.572 -32.428 -16.971 1.00 25.17 145 LEU D CA 1
ATOM 7246 C C . LEU D 1 145 ? 66.000 -31.801 -16.983 1.00 25.69 145 LEU D C 1
ATOM 7247 O O . LEU D 1 145 ? 66.645 -31.688 -18.050 1.00 23.22 145 LEU D O 1
ATOM 7252 N N . GLY D 1 146 ? 66.526 -31.36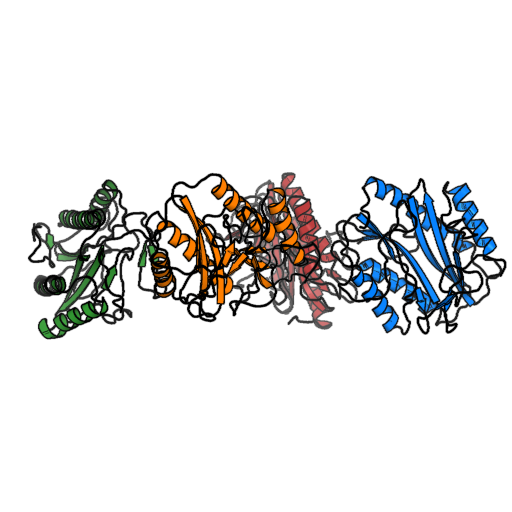1 -15.831 1.00 23.15 146 GLY D N 1
ATOM 7253 C CA . GLY D 1 146 ? 67.922 -30.910 -15.775 1.00 22.53 146 GLY D CA 1
ATOM 7254 C C . GLY D 1 146 ? 68.989 -31.967 -16.123 1.00 22.58 146 GLY D C 1
ATOM 7255 O O . GLY D 1 146 ? 70.100 -31.573 -16.527 1.00 21.29 146 GLY D O 1
ATOM 7256 N N . ASP D 1 147 ? 68.689 -33.267 -15.987 1.00 21.37 147 ASP D N 1
ATOM 7257 C CA . ASP D 1 147 ? 69.582 -34.378 -16.405 1.00 22.39 147 ASP D CA 1
ATOM 7258 C C . ASP D 1 147 ? 69.947 -34.300 -17.915 1.00 22.31 147 ASP D C 1
ATOM 7259 O O . ASP D 1 147 ? 71.118 -34.567 -18.274 1.00 20.74 147 ASP D O 1
ATOM 7264 N N . ILE D 1 148 ? 68.948 -34.003 -18.767 1.00 19.89 148 ILE D N 1
ATOM 7265 C CA . ILE D 1 148 ? 69.081 -33.777 -20.245 1.00 19.64 148 ILE D CA 1
ATOM 7266 C C . ILE D 1 148 ? 69.963 -32.556 -20.617 1.00 17.96 148 ILE D C 1
ATOM 7267 O O . ILE D 1 148 ? 70.913 -32.689 -21.446 1.00 17.47 148 ILE D O 1
ATOM 7272 N N . GLY D 1 149 ? 69.687 -31.402 -19.984 1.00 16.76 149 GLY D N 1
ATOM 7273 C CA . GLY D 1 149 ? 70.495 -30.180 -20.129 1.00 17.67 149 GLY D CA 1
ATOM 7274 C C . GLY D 1 149 ? 71.991 -30.361 -19.805 1.00 18.58 149 GLY D C 1
ATOM 7275 O O . GLY D 1 149 ? 72.864 -29.845 -20.513 1.00 17.04 149 GLY D O 1
ATOM 7276 N N . GLU D 1 150 ? 72.302 -31.090 -18.729 1.00 18.83 150 GLU D N 1
ATOM 7277 C CA . GLU D 1 150 ? 73.714 -31.190 -18.245 1.00 19.01 150 GLU D CA 1
ATOM 7278 C C . GLU D 1 150 ? 74.596 -32.107 -19.092 1.00 16.88 150 GLU D C 1
ATOM 7279 O O . GLU D 1 150 ? 75.772 -31.804 -19.333 1.00 15.87 150 GLU D O 1
ATOM 7285 N N . ILE D 1 151 ? 74.042 -33.236 -19.541 1.00 17.21 151 ILE D N 1
ATOM 7286 C CA . ILE D 1 151 ? 74.817 -34.180 -20.367 1.00 17.04 151 ILE D CA 1
ATOM 7287 C C . ILE D 1 151 ? 75.129 -33.585 -21.767 1.00 17.08 151 ILE D C 1
ATOM 7288 O O . ILE D 1 151 ? 76.258 -33.775 -22.278 1.00 17.97 151 ILE D O 1
ATOM 7293 N N . ILE D 1 152 ? 74.177 -32.855 -22.386 1.00 16.46 152 ILE D N 1
ATOM 7294 C CA . ILE D 1 152 ? 74.395 -32.072 -23.635 1.00 15.56 152 ILE D CA 1
ATOM 7295 C C . ILE D 1 152 ? 75.510 -30.988 -23.549 1.00 17.39 152 ILE D C 1
ATOM 7296 O O . ILE D 1 152 ? 76.451 -30.903 -24.401 1.00 16.27 152 ILE D O 1
ATOM 7301 N N . GLN D 1 153 ? 75.380 -30.093 -22.560 1.00 16.40 153 GLN D N 1
ATOM 7302 C CA . GLN D 1 153 ? 76.361 -29.004 -22.353 1.00 15.90 153 GLN D CA 1
ATOM 7303 C C . GLN D 1 153 ? 77.815 -29.463 -22.093 1.00 15.91 153 GLN D C 1
ATOM 7304 O O . GLN D 1 153 ? 78.739 -28.831 -22.627 1.00 16.96 153 GLN D O 1
ATOM 7310 N N . LYS D 1 154 ? 78.047 -30.456 -21.224 1.00 17.54 154 LYS D N 1
ATOM 7311 C CA . LYS D 1 154 ? 79.391 -31.033 -20.991 1.00 19.93 154 LYS D CA 1
ATOM 7312 C C . LYS D 1 154 ? 80.097 -31.605 -22.247 1.00 19.91 154 LYS D C 1
ATOM 7313 O O . LYS D 1 154 ? 81.302 -31.336 -22.412 1.00 17.90 154 LYS D O 1
ATOM 7319 N N . HIS D 1 155 ? 79.354 -32.329 -23.103 1.00 19.60 155 HIS D N 1
ATOM 7320 C CA . HIS D 1 155 ? 79.907 -32.948 -24.355 1.00 19.83 155 HIS D CA 1
ATOM 7321 C C . HIS D 1 155 ? 80.292 -31.854 -25.379 1.00 19.76 155 HIS D C 1
ATOM 7322 O O . HIS D 1 155 ? 81.407 -31.939 -25.953 1.00 20.98 155 HIS D O 1
ATOM 7329 N N . ALA D 1 156 ? 79.436 -30.841 -25.624 1.00 16.15 156 ALA D N 1
ATOM 7330 C CA . ALA D 1 156 ? 79.806 -29.678 -26.462 1.00 16.33 156 ALA D CA 1
ATOM 7331 C C . ALA D 1 156 ? 81.037 -28.824 -26.028 1.00 18.19 156 ALA D C 1
ATOM 7332 O O . ALA D 1 156 ? 82.007 -28.609 -26.794 1.00 18.52 156 ALA D O 1
ATOM 7334 N N . GLU D 1 157 ? 81.025 -28.337 -24.786 1.00 18.93 157 GLU D N 1
ATOM 7335 C CA . GLU D 1 157 ? 82.094 -27.448 -24.290 1.00 20.03 157 GLU D CA 1
ATOM 7336 C C . GLU D 1 157 ? 83.474 -28.158 -24.122 1.00 20.76 157 GLU D C 1
ATOM 7337 O O . GLU D 1 157 ? 84.517 -27.528 -24.328 1.00 21.32 157 GLU D O 1
ATOM 7343 N N . LYS D 1 158 ? 83.531 -29.416 -23.690 1.00 22.26 158 LYS D N 1
ATOM 7344 C CA . LYS D 1 158 ? 84.859 -30.078 -23.591 1.00 24.25 158 LYS D CA 1
ATOM 7345 C C . LYS D 1 158 ? 85.532 -30.323 -24.967 1.00 24.37 158 LYS D C 1
ATOM 7346 O O . LYS D 1 158 ? 86.771 -30.423 -25.069 1.00 23.12 158 LYS D O 1
ATOM 7352 N N . ASN D 1 159 ? 84.719 -30.377 -26.024 1.00 22.39 159 ASN D N 1
ATOM 7353 C CA . ASN D 1 159 ? 85.217 -30.454 -27.414 1.00 22.36 159 ASN D CA 1
ATOM 7354 C C . ASN D 1 159 ? 85.378 -29.100 -28.133 1.00 21.83 159 ASN D C 1
ATOM 7355 O O . ASN D 1 159 ? 85.634 -29.114 -29.355 1.00 22.20 159 ASN D O 1
ATOM 7360 N N . GLY D 1 160 ? 85.255 -27.964 -27.408 1.00 21.26 160 GLY D N 1
ATOM 7361 C CA . GLY D 1 160 ? 85.504 -26.586 -27.929 1.00 20.14 160 GLY D CA 1
ATOM 7362 C C . GLY D 1 160 ? 84.374 -25.764 -28.581 1.00 21.09 160 GLY D C 1
ATOM 7363 O O . GLY D 1 160 ? 84.661 -24.726 -29.197 1.00 20.35 160 GLY D O 1
ATOM 7364 N N . PHE D 1 161 ? 83.109 -26.186 -28.441 1.00 19.20 161 PHE D N 1
ATOM 7365 C CA . PHE D 1 161 ? 81.897 -25.630 -29.101 1.00 20.37 161 PHE D CA 1
ATOM 7366 C C . PHE D 1 161 ? 81.015 -24.884 -28.027 1.00 20.53 161 PHE D C 1
ATOM 7367 O O . PHE D 1 161 ? 81.271 -25.050 -26.823 1.00 21.67 161 PHE D O 1
ATOM 7375 N N . SER D 1 162 ? 80.016 -24.083 -28.422 1.00 18.90 162 SER D N 1
ATOM 7376 C CA . SER D 1 162 ? 79.077 -23.373 -27.508 1.00 17.66 162 SER D CA 1
ATOM 7377 C C . SER D 1 162 ? 77.580 -23.668 -27.738 1.00 17.83 162 SER D C 1
ATOM 7378 O O . SER D 1 162 ? 77.232 -24.183 -28.817 1.00 18.41 162 SER D O 1
ATOM 7381 N N . VAL D 1 163 ? 76.720 -23.454 -26.731 1.00 15.37 163 VAL D N 1
ATOM 7382 C CA . VAL D 1 163 ? 75.248 -23.804 -26.729 1.00 14.36 163 VAL D CA 1
ATOM 7383 C C . VAL D 1 163 ? 74.268 -22.597 -26.874 1.00 16.74 163 VAL D C 1
ATOM 7384 O O . VAL D 1 163 ? 74.303 -21.657 -26.010 1.00 15.98 163 VAL D O 1
ATOM 7388 N N . VAL D 1 164 ? 73.413 -22.563 -27.929 1.00 14.56 164 VAL D N 1
ATOM 7389 C CA . VAL D 1 164 ? 72.348 -21.528 -28.103 1.00 15.23 164 VAL D CA 1
ATOM 7390 C C . VAL D 1 164 ? 71.329 -21.453 -26.937 1.00 16.42 164 VAL D C 1
ATOM 7391 O O . VAL D 1 164 ? 70.763 -22.500 -26.570 1.00 16.23 164 VAL D O 1
ATOM 7395 N N . ARG D 1 165 ? 71.125 -20.257 -26.333 1.00 18.90 165 ARG D N 1
ATOM 7396 C CA . ARG D 1 165 ? 70.399 -20.066 -25.040 1.00 19.20 165 ARG D CA 1
ATOM 7397 C C . ARG D 1 165 ? 68.917 -19.592 -25.135 1.00 20.90 165 ARG D C 1
ATOM 7398 O O . ARG D 1 165 ? 68.124 -19.885 -24.231 1.00 18.83 165 ARG D O 1
ATOM 7406 N N . GLU D 1 166 ? 68.522 -18.841 -26.166 1.00 19.04 166 GLU D N 1
ATOM 7407 C CA . GLU D 1 166 ? 67.127 -18.330 -26.206 1.00 22.73 166 GLU D CA 1
ATOM 7408 C C . GLU D 1 166 ? 66.010 -19.079 -26.991 1.00 22.01 166 GLU D C 1
ATOM 7409 O O . GLU D 1 166 ? 64.878 -18.570 -27.036 1.00 21.76 166 GLU D O 1
ATOM 7415 N N . TYR D 1 167 ? 66.313 -20.271 -27.538 1.00 20.53 167 TYR D N 1
ATOM 7416 C CA . TYR D 1 167 ? 65.400 -21.187 -28.283 1.00 20.84 167 TYR D CA 1
ATOM 7417 C C . TYR D 1 167 ? 65.444 -22.599 -27.625 1.00 20.52 167 TYR D C 1
ATOM 7418 O O . TYR D 1 167 ? 66.533 -22.977 -27.147 1.00 20.49 167 TYR D O 1
ATOM 7427 N N A CYS D 1 168 ? 64.330 -23.344 -27.599 0.50 19.00 168 CYS D N 1
ATOM 7428 N N B CYS D 1 168 ? 64.308 -23.313 -27.549 0.50 20.16 168 CYS D N 1
ATOM 7429 C CA A CYS D 1 168 ? 64.200 -24.617 -26.878 0.50 18.18 168 CYS D CA 1
ATOM 7430 C CA B CYS D 1 168 ? 64.103 -24.554 -26.773 0.50 20.63 168 CYS D CA 1
ATOM 7431 C C A CYS D 1 168 ? 63.278 -25.666 -27.534 0.50 18.63 168 CYS D C 1
ATOM 7432 C C B CYS D 1 168 ? 63.265 -25.645 -27.495 0.50 19.91 168 CYS D C 1
ATOM 7433 O O A CYS D 1 168 ? 62.566 -25.367 -28.515 0.50 18.15 168 CYS D O 1
ATOM 7434 O O B CYS D 1 168 ? 62.599 -25.353 -28.507 0.50 19.49 168 CYS D O 1
ATOM 7439 N N . GLY D 1 169 ? 63.324 -26.879 -26.978 1.00 18.25 169 GLY D N 1
ATOM 7440 C CA . GLY D 1 169 ? 62.306 -27.957 -27.216 1.00 18.73 169 GLY D CA 1
ATOM 7441 C C . GLY D 1 169 ? 60.990 -27.829 -26.421 1.00 17.86 169 GLY D C 1
ATOM 7442 O O . GLY D 1 169 ? 60.842 -26.894 -25.598 1.00 17.48 169 GLY D O 1
ATOM 7443 N N . HIS D 1 170 ? 60.033 -28.743 -26.627 1.00 17.42 170 HIS D N 1
ATOM 7444 C CA . HIS D 1 170 ? 58.602 -28.524 -26.204 1.00 16.92 170 HIS D CA 1
ATOM 7445 C C . HIS D 1 170 ? 57.724 -29.801 -26.075 1.00 17.97 170 HIS D C 1
ATOM 7446 O O . HIS D 1 170 ? 57.977 -30.795 -26.781 1.00 17.15 170 HIS D O 1
ATOM 7453 N N . GLY D 1 171 ? 56.677 -29.824 -25.227 1.00 16.95 171 GLY D N 1
ATOM 7454 C CA . GLY D 1 171 ? 55.601 -30.846 -25.289 1.00 17.51 171 GLY D CA 1
ATOM 7455 C C . GLY D 1 171 ? 54.853 -30.853 -26.637 1.00 16.74 171 GLY D C 1
ATOM 7456 O O . GLY D 1 171 ? 54.846 -29.801 -27.310 1.00 17.42 171 GLY D O 1
ATOM 7457 N N . ILE D 1 172 ? 54.290 -31.999 -27.050 1.00 18.05 172 ILE D N 1
ATOM 7458 C CA . ILE D 1 172 ? 53.571 -32.232 -28.357 1.00 17.49 172 ILE D CA 1
ATOM 7459 C C . ILE D 1 172 ? 52.446 -33.301 -28.306 1.00 18.48 172 ILE D C 1
ATOM 7460 O O . ILE D 1 172 ? 52.583 -34.313 -27.600 1.00 19.98 172 ILE D O 1
ATOM 7465 N N . GLY D 1 173 ? 51.343 -33.168 -29.070 1.00 18.96 173 GLY D N 1
ATOM 7466 C CA . GLY D 1 173 ? 50.231 -34.180 -29.090 1.00 18.19 173 GLY D CA 1
ATOM 7467 C C . GLY D 1 173 ? 49.091 -33.820 -30.071 1.00 19.75 173 GLY D C 1
ATOM 7468 O O . GLY D 1 173 ? 49.332 -33.743 -31.263 1.00 18.41 173 GLY D O 1
ATOM 7469 N N . LYS D 1 174 ? 47.855 -33.591 -29.599 1.00 20.78 174 LYS D N 1
ATOM 7470 C CA . LYS D 1 174 ? 46.759 -32.918 -30.340 1.00 20.86 174 LYS D CA 1
ATOM 7471 C C . LYS D 1 174 ? 46.925 -31.396 -30.633 1.00 20.55 174 LYS D C 1
ATOM 7472 O O . LYS D 1 174 ? 46.118 -30.815 -31.408 1.00 20.41 174 LYS D O 1
ATOM 7478 N N . VAL D 1 175 ? 47.947 -30.753 -30.035 1.00 18.90 175 VAL D N 1
ATOM 7479 C CA . VAL D 1 175 ? 48.459 -29.420 -30.416 1.00 18.80 175 VAL D CA 1
ATOM 7480 C C . VAL D 1 175 ? 49.984 -29.409 -30.750 1.00 15.61 175 VAL D C 1
ATOM 7481 O O . VAL D 1 175 ? 50.685 -30.353 -30.372 1.00 15.79 175 VAL D O 1
ATOM 7485 N N . PHE D 1 176 ? 50.471 -28.428 -31.519 1.00 17.48 176 PHE D N 1
ATOM 7486 C CA . PHE D 1 176 ? 51.862 -28.301 -32.052 1.00 15.20 176 PHE D CA 1
ATOM 7487 C C . PHE D 1 176 ? 52.855 -27.995 -30.889 1.00 19.39 176 PHE D C 1
ATOM 7488 O O . PHE D 1 176 ? 53.889 -28.721 -30.698 1.00 17.46 176 PHE D O 1
ATOM 7496 N N . HIS D 1 177 ? 52.489 -27.009 -30.051 1.00 18.40 177 HIS D N 1
ATOM 7497 C CA . HIS D 1 177 ? 53.351 -26.534 -28.939 1.00 19.95 177 HIS D CA 1
ATOM 7498 C C . HIS D 1 177 ? 52.581 -26.476 -27.574 1.00 21.85 177 HIS D C 1
ATOM 7499 O O . HIS D 1 177 ? 51.610 -25.700 -27.441 1.00 21.85 177 HIS D O 1
ATOM 7506 N N . GLU D 1 178 ? 52.946 -27.314 -26.591 1.00 20.84 178 GLU D N 1
ATOM 7507 C CA . GLU D 1 178 ? 52.343 -27.330 -25.219 1.00 22.60 178 GLU D CA 1
ATOM 7508 C C . GLU D 1 178 ? 53.398 -27.491 -24.096 1.00 22.56 178 GLU D C 1
ATOM 7509 O O . GLU D 1 178 ? 54.594 -27.631 -24.420 1.00 19.52 178 GLU D O 1
ATOM 7515 N N . GLU D 1 179 ? 53.015 -27.453 -22.807 1.00 22.43 179 GLU D N 1
ATOM 7516 C CA . GLU D 1 179 ? 53.993 -27.642 -21.689 1.00 24.03 179 GLU D CA 1
ATOM 7517 C C . GLU D 1 179 ? 54.641 -29.065 -21.628 1.00 22.78 179 GLU D C 1
ATOM 7518 O O . GLU D 1 179 ? 54.000 -30.065 -22.010 1.00 23.00 179 GLU D O 1
ATOM 7524 N N . PRO D 1 180 ? 55.914 -29.201 -21.158 1.00 21.81 180 PRO D N 1
ATOM 7525 C CA . PRO D 1 180 ? 56.909 -28.248 -20.645 1.00 21.51 180 PRO D CA 1
ATOM 7526 C C . PRO D 1 180 ? 57.895 -27.664 -21.700 1.00 21.80 180 PRO D C 1
ATOM 7527 O O . PRO D 1 180 ? 58.056 -28.217 -22.817 1.00 21.35 180 PRO D O 1
ATOM 7531 N N . GLN D 1 181 ? 58.548 -26.555 -21.327 1.00 21.70 181 GLN D N 1
ATOM 7532 C CA . GLN D 1 181 ? 59.801 -26.044 -21.952 1.00 23.18 181 GLN D CA 1
ATOM 7533 C C . GLN D 1 181 ? 61.014 -26.985 -21.733 1.00 22.26 181 GLN D C 1
ATOM 7534 O O . GLN D 1 181 ? 61.235 -27.357 -20.573 1.00 22.74 181 GLN D O 1
ATOM 7540 N N . VAL D 1 182 ? 61.810 -27.327 -22.761 1.00 19.59 182 VAL D N 1
ATOM 7541 C CA . VAL D 1 182 ? 62.981 -28.240 -22.654 1.00 19.51 182 VAL D CA 1
ATOM 7542 C C . VAL D 1 182 ? 64.315 -27.535 -22.998 1.00 20.24 182 VAL D C 1
ATOM 7543 O O . VAL D 1 182 ? 64.665 -27.374 -24.185 1.00 19.63 182 VAL D O 1
ATOM 7547 N N . LEU D 1 183 ? 65.068 -27.074 -21.992 1.00 18.09 183 LEU D N 1
ATOM 7548 C CA . LEU D 1 183 ? 66.368 -26.399 -22.211 1.00 18.35 183 LEU D CA 1
ATOM 7549 C C . LEU D 1 183 ? 67.511 -27.401 -22.502 1.00 16.50 183 LEU D C 1
ATOM 7550 O O . LEU D 1 183 ? 67.472 -28.511 -21.922 1.00 15.17 183 LEU D O 1
ATOM 7555 N N . HIS D 1 184 ? 68.488 -27.011 -23.340 1.00 15.49 184 HIS D N 1
ATOM 7556 C CA . HIS D 1 184 ? 69.693 -27.803 -23.775 1.00 16.87 184 HIS D CA 1
ATOM 7557 C C . HIS D 1 184 ? 70.982 -27.450 -22.911 1.00 19.35 184 HIS D C 1
ATOM 7558 O O . HIS D 1 184 ? 72.149 -27.737 -23.286 1.00 19.48 184 HIS D O 1
ATOM 7565 N N . TYR D 1 185 ? 70.781 -26.858 -21.710 1.00 18.97 185 TYR D N 1
ATOM 7566 C CA . TYR D 1 185 ? 71.873 -26.431 -20.742 1.00 20.16 185 TYR D CA 1
ATOM 7567 C C . TYR D 1 185 ? 71.331 -26.484 -19.303 1.00 19.52 185 TYR D C 1
ATOM 7568 O O . TYR D 1 185 ? 70.110 -26.383 -19.145 1.00 19.35 185 TYR D O 1
ATOM 7577 N N . GLY D 1 186 ? 72.172 -26.648 -18.259 1.00 19.69 186 GLY D N 1
ATOM 7578 C CA . GLY D 1 186 ? 71.684 -26.832 -16.862 1.00 19.59 186 GLY D CA 1
ATOM 7579 C C . GLY D 1 186 ? 72.404 -27.785 -15.893 1.00 22.18 186 GLY D C 1
ATOM 7580 O O . GLY D 1 186 ? 73.538 -28.184 -16.174 1.00 22.21 186 GLY D O 1
ATOM 7581 N N . ARG D 1 187 ? 71.754 -28.162 -14.784 1.00 22.66 187 ARG D N 1
ATOM 7582 C CA . ARG D 1 187 ? 72.286 -29.013 -13.691 1.00 26.67 187 ARG D CA 1
ATOM 7583 C C . ARG D 1 187 ? 71.428 -30.245 -13.300 1.00 26.36 187 ARG D C 1
ATOM 7584 O O . ARG D 1 187 ? 70.214 -30.144 -13.063 1.00 26.49 187 ARG D O 1
ATOM 7592 N N . ALA D 1 188 ? 72.057 -31.424 -13.183 1.00 27.14 188 ALA D N 1
ATOM 7593 C CA . ALA D 1 188 ? 71.362 -32.697 -12.911 1.00 27.87 188 ALA D CA 1
ATOM 7594 C C . ALA D 1 188 ? 70.556 -32.734 -11.609 1.00 29.19 188 ALA D C 1
ATOM 7595 O O . ALA D 1 188 ? 71.005 -32.176 -10.610 1.00 28.83 188 ALA D O 1
ATOM 7597 N N . GLY D 1 189 ? 69.409 -33.410 -11.627 1.00 27.85 189 GLY D N 1
ATOM 7598 C CA . GLY D 1 189 ? 68.495 -33.467 -10.479 1.00 30.60 189 GLY D CA 1
ATOM 7599 C C . GLY D 1 189 ? 67.541 -32.294 -10.286 1.00 30.82 189 GLY D C 1
ATOM 7600 O O . GLY D 1 189 ? 66.650 -32.400 -9.437 1.00 32.65 189 GLY D O 1
ATOM 7601 N N . THR D 1 190 ? 67.665 -31.225 -11.084 1.00 30.58 190 THR D N 1
ATOM 7602 C CA . THR D 1 190 ? 66.727 -30.078 -11.095 1.00 31.69 190 THR D CA 1
ATOM 7603 C C . THR D 1 190 ? 65.572 -30.106 -12.142 1.00 32.50 190 THR D C 1
ATOM 7604 O O . THR D 1 190 ? 65.594 -30.932 -13.052 1.00 31.86 190 THR D O 1
ATOM 7608 N N . GLY D 1 191 ? 64.595 -29.189 -12.007 1.00 32.87 191 GLY D N 1
ATOM 7609 C CA . GLY D 1 191 ? 63.336 -29.139 -12.786 1.00 33.90 191 GLY D CA 1
ATOM 7610 C C . GLY D 1 191 ? 62.250 -30.161 -12.467 1.00 33.80 191 GLY D C 1
ATOM 7611 O O . GLY D 1 191 ? 62.397 -30.882 -11.473 1.00 34.77 191 GLY D O 1
ATOM 7612 N N . ILE D 1 192 ? 61.188 -30.290 -13.279 1.00 33.34 192 ILE D N 1
ATOM 7613 C CA . ILE D 1 192 ? 60.123 -31.301 -13.014 1.00 33.70 192 ILE D CA 1
ATOM 7614 C C . ILE D 1 192 ? 60.514 -32.782 -13.186 1.00 33.93 192 ILE D C 1
ATOM 7615 O O . ILE D 1 192 ? 61.446 -33.108 -13.940 1.00 34.36 192 ILE D O 1
ATOM 7620 N N . GLU D 1 193 ? 59.791 -33.680 -12.510 1.00 33.72 193 GLU D N 1
ATOM 7621 C CA . GLU D 1 193 ? 60.061 -35.125 -12.522 1.00 34.48 193 GLU D CA 1
ATOM 7622 C C . GLU D 1 193 ? 59.251 -35.884 -13.612 1.00 34.40 193 GLU D C 1
ATOM 7623 O O . GLU D 1 193 ? 58.023 -35.719 -13.686 1.00 34.28 193 GLU D O 1
ATOM 7629 N N . LEU D 1 194 ? 59.914 -36.661 -14.480 1.00 32.81 194 LEU D N 1
ATOM 7630 C CA . LEU D 1 194 ? 59.271 -37.438 -15.571 1.00 31.73 194 LEU D CA 1
ATOM 7631 C C . LEU D 1 194 ? 58.397 -38.645 -15.154 1.00 32.38 194 LEU D C 1
ATOM 7632 O O . LEU D 1 194 ? 58.798 -39.402 -14.247 1.00 32.84 194 LEU D O 1
ATOM 7637 N N . LYS D 1 195 ? 57.254 -38.837 -15.837 1.00 31.49 195 LYS D N 1
ATOM 7638 C CA . LYS D 1 195 ? 56.341 -40.002 -15.720 1.00 31.26 195 LYS D CA 1
ATOM 7639 C C . LYS D 1 195 ? 55.932 -40.708 -17.033 1.00 31.97 195 LYS D C 1
ATOM 7640 O O . LYS D 1 195 ? 55.958 -40.122 -18.127 1.00 30.00 195 LYS D O 1
ATOM 7646 N N . GLU D 1 196 ? 55.522 -41.968 -16.897 1.00 31.56 196 GLU D N 1
ATOM 7647 C CA . GLU D 1 196 ? 54.979 -42.796 -17.992 1.00 32.59 196 GLU D CA 1
ATOM 7648 C C . GLU D 1 196 ? 53.807 -42.110 -18.711 1.00 32.05 196 GLU D C 1
ATOM 7649 O O . GLU D 1 196 ? 52.941 -41.507 -18.042 1.00 30.62 196 GLU D O 1
ATOM 7655 N N . GLY D 1 197 ? 53.830 -42.170 -20.049 1.00 29.65 197 GLY D N 1
ATOM 7656 C CA . GLY D 1 197 ? 52.868 -41.471 -20.919 1.00 28.24 197 GLY D CA 1
ATOM 7657 C C . GLY D 1 197 ? 53.062 -39.992 -21.280 1.00 27.86 197 GLY D C 1
ATOM 7658 O O . GLY D 1 197 ? 52.178 -39.384 -21.901 1.00 29.21 197 GLY D O 1
ATOM 7659 N N . MET D 1 198 ? 54.162 -39.353 -20.869 1.00 26.42 198 MET D N 1
ATOM 7660 C CA . MET D 1 198 ? 54.478 -37.955 -21.278 1.00 24.35 198 MET D CA 1
ATOM 7661 C C . MET D 1 198 ? 55.161 -38.034 -22.672 1.00 22.15 198 MET D C 1
ATOM 7662 O O . MET D 1 198 ? 55.830 -39.064 -22.918 1.00 21.20 198 MET D O 1
ATOM 7667 N N . ILE D 1 199 ? 54.915 -37.049 -23.562 1.00 20.41 199 ILE D N 1
ATOM 7668 C CA . ILE D 1 199 ? 55.550 -36.873 -24.931 1.00 19.65 199 ILE D CA 1
ATOM 7669 C C . ILE D 1 199 ? 56.145 -35.462 -25.205 1.00 18.72 199 ILE D C 1
ATOM 7670 O O . ILE D 1 199 ? 55.426 -34.444 -25.021 1.00 16.46 199 ILE D O 1
ATOM 7675 N N . PHE D 1 200 ? 57.437 -35.359 -25.626 1.00 16.86 200 PHE D N 1
ATOM 7676 C CA . PHE D 1 200 ? 58.141 -34.074 -25.850 1.00 17.37 200 PHE D CA 1
ATOM 7677 C C . PHE D 1 200 ? 59.296 -34.210 -26.902 1.00 15.80 200 PHE D C 1
ATOM 7678 O O . PHE D 1 200 ? 59.694 -35.350 -27.196 1.00 14.84 200 PHE D O 1
ATOM 7686 N N . THR D 1 201 ? 59.822 -33.083 -27.417 1.00 16.67 201 THR D N 1
ATOM 7687 C CA . THR D 1 201 ? 60.951 -32.998 -28.382 1.00 14.05 201 THR D CA 1
ATOM 7688 C C . THR D 1 201 ? 62.367 -32.721 -27.737 1.00 15.56 201 THR D C 1
ATOM 7689 O O . THR D 1 201 ? 62.449 -31.981 -26.735 1.00 15.08 201 THR D O 1
ATOM 7693 N N . ILE D 1 202 ? 63.452 -33.290 -28.294 1.00 13.29 202 ILE D N 1
ATOM 7694 C CA . ILE D 1 202 ? 64.879 -32.959 -28.001 1.00 14.38 202 ILE D CA 1
ATOM 7695 C C . ILE D 1 202 ? 65.548 -32.432 -29.322 1.00 16.08 202 ILE D C 1
ATOM 7696 O O . ILE D 1 202 ? 65.599 -33.217 -30.283 1.00 14.58 202 ILE D O 1
ATOM 7701 N N . GLU D 1 203 ? 65.987 -31.160 -29.416 1.00 12.84 203 GLU D N 1
ATOM 7702 C CA . GLU D 1 203 ? 66.396 -30.437 -30.675 1.00 14.19 203 GLU D CA 1
ATOM 7703 C C . GLU D 1 203 ? 67.615 -29.446 -30.553 1.00 11.48 203 GLU D C 1
ATOM 7704 O O . GLU D 1 203 ? 67.536 -28.231 -30.851 1.00 11.88 203 GLU D O 1
ATOM 7710 N N . PRO D 1 204 ? 68.782 -29.934 -30.084 1.00 11.21 204 PRO D N 1
ATOM 7711 C CA . PRO D 1 204 ? 69.851 -28.927 -29.778 1.00 13.61 204 PRO D CA 1
ATOM 7712 C C . PRO D 1 204 ? 70.492 -28.118 -30.952 1.00 15.06 204 PRO D C 1
ATOM 7713 O O . PRO D 1 204 ? 70.761 -28.763 -31.983 1.00 15.70 204 PRO D O 1
ATOM 7717 N N . MET D 1 205 ? 70.737 -26.794 -30.800 1.00 15.15 205 MET D N 1
ATOM 7718 C CA . MET D 1 205 ? 71.478 -25.906 -31.736 1.00 15.37 205 MET D CA 1
ATOM 7719 C C . MET D 1 205 ? 72.870 -25.559 -31.139 1.00 16.19 205 MET D C 1
ATOM 7720 O O . MET D 1 205 ? 72.913 -25.014 -30.011 1.00 15.79 205 MET D O 1
ATOM 7725 N N . ILE D 1 206 ? 73.964 -25.980 -31.810 1.00 15.20 206 ILE D N 1
ATOM 7726 C CA . ILE D 1 206 ? 75.382 -25.810 -31.377 1.00 15.59 206 ILE D CA 1
ATOM 7727 C C . ILE D 1 206 ? 76.206 -24.932 -32.381 1.00 17.09 206 ILE D C 1
ATOM 7728 O O . ILE D 1 206 ? 76.137 -25.204 -33.618 1.00 15.20 206 ILE D O 1
ATOM 7733 N N . ASN D 1 207 ? 77.031 -23.971 -31.883 1.00 16.91 207 ASN D N 1
ATOM 7734 C CA . ASN D 1 207 ? 77.865 -23.018 -32.664 1.00 17.99 207 ASN D CA 1
ATOM 7735 C C . ASN D 1 207 ? 79.406 -23.295 -32.708 1.00 18.90 207 ASN D C 1
ATOM 7736 O O . ASN D 1 207 ? 79.979 -23.733 -31.673 1.00 19.25 207 ASN D O 1
ATOM 7741 N N . GLN D 1 208 ? 80.047 -23.058 -33.878 1.00 18.92 208 GLN D N 1
ATOM 7742 C CA . GLN D 1 208 ? 81.530 -23.093 -34.145 1.00 18.00 208 GLN D CA 1
ATOM 7743 C C . GLN D 1 208 ? 82.314 -22.072 -33.283 1.00 19.13 208 GLN D C 1
ATOM 7744 O O . GLN D 1 208 ? 83.406 -22.406 -32.785 1.00 18.68 208 GLN D O 1
ATOM 7750 N N . GLY D 1 209 ? 81.783 -20.841 -33.171 1.00 18.15 209 GLY D N 1
ATOM 7751 C CA . GLY D 1 209 ? 82.323 -19.690 -32.381 1.00 20.21 209 GLY D CA 1
ATOM 7752 C C . GLY D 1 209 ? 81.601 -19.321 -31.083 1.00 20.19 209 GLY D C 1
ATOM 7753 O O . GLY D 1 209 ? 81.365 -20.228 -30.277 1.00 21.02 209 GLY D O 1
ATOM 7754 N N . ARG D 1 210 ? 81.187 -18.063 -30.866 1.00 20.36 210 ARG D N 1
ATOM 7755 C CA . ARG D 1 210 ? 80.507 -17.643 -29.602 1.00 22.11 210 ARG D CA 1
ATOM 7756 C C . ARG D 1 210 ? 78.975 -17.924 -29.598 1.00 22.17 210 ARG D C 1
ATOM 7757 O O . ARG D 1 210 ? 78.414 -18.141 -30.693 1.00 22.43 210 ARG D O 1
ATOM 7765 N N . PRO D 1 211 ? 78.287 -17.967 -28.423 1.00 22.07 211 PRO D N 1
ATOM 7766 C CA . PRO D 1 211 ? 76.836 -18.307 -28.420 1.00 21.50 211 PRO D CA 1
ATOM 7767 C C . PRO D 1 211 ? 75.736 -17.295 -28.851 1.00 21.93 211 PRO D C 1
ATOM 7768 O O . PRO D 1 211 ? 74.609 -17.723 -29.212 1.00 21.07 211 PRO D O 1
ATOM 7772 N N . GLU D 1 212 ? 76.018 -15.985 -28.837 1.00 21.67 212 GLU D N 1
ATOM 7773 C CA . GLU D 1 212 ? 75.004 -14.948 -29.199 1.00 22.10 212 GLU D CA 1
ATOM 7774 C C . GLU D 1 212 ? 74.358 -15.026 -30.611 1.00 21.95 212 GLU D C 1
ATOM 7775 O O . GLU D 1 212 ? 75.065 -15.398 -31.546 1.00 22.55 212 GLU D O 1
ATOM 7781 N N . THR D 1 213 ? 73.065 -14.699 -30.777 1.00 23.25 213 THR D N 1
ATOM 7782 C CA . THR D 1 213 ? 72.310 -14.585 -32.072 1.00 23.46 213 THR D CA 1
ATOM 7783 C C . THR D 1 213 ? 71.584 -13.223 -32.337 1.00 25.40 213 THR D C 1
ATOM 7784 O O . THR D 1 213 ? 71.492 -12.406 -31.410 1.00 24.74 213 THR D O 1
ATOM 7788 N N . ARG D 1 214 ? 71.163 -12.908 -33.573 1.00 26.75 214 ARG D N 1
ATOM 7789 C CA . ARG D 1 214 ? 70.234 -11.780 -33.869 1.00 28.20 214 ARG D CA 1
ATOM 7790 C C . ARG D 1 214 ? 69.244 -11.966 -35.039 1.00 29.04 214 ARG D C 1
ATOM 7791 O O . ARG D 1 214 ? 69.529 -12.772 -35.931 1.00 26.38 214 ARG D O 1
ATOM 7799 N N . LEU D 1 215 ? 68.115 -11.231 -35.021 1.00 29.47 215 LEU D N 1
ATOM 7800 C CA . LEU D 1 215 ? 67.014 -11.341 -36.012 1.00 30.59 215 LEU D CA 1
ATOM 7801 C C . LEU D 1 215 ? 67.133 -10.423 -37.259 1.00 31.58 215 LEU D C 1
ATOM 7802 O O . LEU D 1 215 ? 67.449 -9.227 -37.140 1.00 32.02 215 LEU D O 1
ATOM 7807 N N . LEU D 1 216 ? 66.918 -10.936 -38.466 1.00 30.85 216 LEU D N 1
ATOM 7808 C CA . LEU D 1 216 ? 67.011 -10.049 -39.641 1.00 30.76 216 LEU D CA 1
ATOM 7809 C C . LEU D 1 216 ? 65.718 -9.248 -39.892 1.00 31.52 216 LEU D C 1
ATOM 7810 O O . LEU D 1 216 ? 64.721 -9.414 -39.167 1.00 29.38 216 LEU D O 1
ATOM 7815 N N . GLY D 1 217 ? 65.757 -8.416 -40.940 1.00 32.13 217 GLY D N 1
ATOM 7816 C CA . GLY D 1 217 ? 64.691 -7.480 -41.296 1.00 33.81 217 GLY D CA 1
ATOM 7817 C C . GLY D 1 217 ? 63.327 -8.062 -41.657 1.00 35.81 217 GLY D C 1
ATOM 7818 O O . GLY D 1 217 ? 62.324 -7.340 -41.611 1.00 37.24 217 GLY D O 1
ATOM 7819 N N . ASP D 1 218 ? 63.274 -9.347 -42.019 1.00 35.45 218 ASP D N 1
ATOM 7820 C CA . ASP D 1 218 ? 62.024 -10.010 -42.405 1.00 34.43 218 ASP D CA 1
ATOM 7821 C C . ASP D 1 218 ? 61.170 -10.459 -41.218 1.00 33.91 218 ASP D C 1
ATOM 7822 O O . ASP D 1 218 ? 60.065 -10.979 -41.422 1.00 34.75 218 ASP D O 1
ATOM 7827 N N . GLY D 1 219 ? 61.682 -10.277 -39.996 1.00 31.79 219 GLY D N 1
ATOM 7828 C CA . GLY D 1 219 ? 61.023 -10.768 -38.790 1.00 28.45 219 GLY D CA 1
ATOM 7829 C C . GLY D 1 219 ? 61.115 -12.253 -38.434 1.00 28.05 219 GLY D C 1
ATOM 7830 O O . GLY D 1 219 ? 60.602 -12.626 -37.384 1.00 28.31 219 GLY D O 1
ATOM 7831 N N . TRP D 1 220 ? 61.703 -13.107 -39.281 1.00 26.41 220 TRP D N 1
ATOM 7832 C CA . TRP D 1 220 ? 61.755 -14.580 -39.066 1.00 25.64 220 TRP D CA 1
ATOM 7833 C C . TRP D 1 220 ? 63.167 -15.237 -38.978 1.00 24.66 220 TRP D C 1
ATOM 7834 O O . TRP D 1 220 ? 63.393 -16.089 -38.104 1.00 22.04 220 TRP D O 1
ATOM 7845 N N . THR D 1 221 ? 64.083 -14.894 -39.891 1.00 24.52 221 THR D N 1
ATOM 7846 C CA . THR D 1 221 ? 65.395 -15.586 -39.998 1.00 24.20 221 THR D CA 1
ATOM 7847 C C . THR D 1 221 ? 66.384 -15.180 -38.883 1.00 23.73 221 THR D C 1
ATOM 7848 O O . THR D 1 221 ? 66.697 -13.980 -38.806 1.00 22.85 221 THR D O 1
ATOM 7852 N N . ALA D 1 222 ? 66.874 -16.125 -38.060 1.00 21.70 222 ALA D N 1
ATOM 7853 C CA . ALA D 1 222 ? 67.987 -15.901 -37.090 1.00 21.06 222 ALA D CA 1
ATOM 7854 C C . ALA D 1 222 ? 69.386 -16.374 -37.559 1.00 20.40 222 ALA D C 1
ATOM 7855 O O . ALA D 1 222 ? 69.483 -17.554 -37.971 1.00 18.14 222 ALA D O 1
ATOM 7857 N N . ILE D 1 223 ? 70.436 -15.542 -37.379 1.00 20.71 223 ILE D N 1
ATOM 7858 C CA . ILE D 1 223 ? 71.872 -15.810 -37.714 1.00 20.18 223 ILE D CA 1
ATOM 7859 C C . ILE D 1 223 ? 72.842 -15.702 -36.488 1.00 19.94 223 ILE D C 1
ATOM 7860 O O . ILE D 1 223 ? 72.494 -15.088 -35.461 1.00 19.23 223 ILE D O 1
ATOM 7865 N N . THR D 1 224 ? 74.054 -16.267 -36.565 1.00 17.45 224 THR D N 1
ATOM 7866 C CA . THR D 1 224 ? 75.097 -16.020 -35.535 1.00 18.51 224 THR D CA 1
ATOM 7867 C C . THR D 1 224 ? 75.661 -14.565 -35.523 1.00 19.48 224 THR D C 1
ATOM 7868 O O . THR D 1 224 ? 75.846 -13.955 -36.576 1.00 19.26 224 THR D O 1
ATOM 7872 N N . LYS D 1 225 ? 75.874 -13.968 -34.345 1.00 20.82 225 LYS D N 1
ATOM 7873 C CA . LYS D 1 225 ? 76.340 -12.570 -34.290 1.00 22.95 225 LYS D CA 1
ATOM 7874 C C . LYS D 1 225 ? 77.788 -12.446 -34.829 1.00 22.61 225 LYS D C 1
ATOM 7875 O O . LYS D 1 225 ? 78.129 -11.404 -35.422 1.00 22.85 225 LYS D O 1
ATOM 7881 N N . ASP D 1 226 ? 78.599 -13.519 -34.738 1.00 21.75 226 ASP D N 1
ATOM 7882 C CA . ASP D 1 226 ? 79.935 -13.519 -35.337 1.00 21.69 226 ASP D CA 1
ATOM 7883 C C . ASP D 1 226 ? 80.097 -14.002 -36.798 1.00 22.50 226 ASP D C 1
ATOM 7884 O O . ASP D 1 226 ? 81.230 -14.076 -37.272 1.00 22.24 226 ASP D O 1
ATOM 7889 N N . ARG D 1 227 ? 78.994 -14.338 -37.481 1.00 21.68 227 ARG D N 1
ATOM 7890 C CA . ARG D 1 227 ? 78.980 -15.005 -38.808 1.00 22.86 227 ARG D CA 1
ATOM 7891 C C . ARG D 1 227 ? 79.758 -16.307 -39.029 1.00 21.74 227 ARG D C 1
ATOM 7892 O O . ARG D 1 227 ? 80.023 -16.637 -40.207 1.00 20.09 227 ARG D O 1
ATOM 7900 N N . LYS D 1 228 ? 80.106 -17.042 -37.960 1.00 18.34 228 LYS D N 1
ATOM 7901 C CA . LYS D 1 228 ? 80.592 -18.459 -38.023 1.00 17.91 228 LYS D CA 1
ATOM 7902 C C . LYS D 1 228 ? 79.484 -19.552 -38.196 1.00 16.34 228 LYS D C 1
ATOM 7903 O O . LYS D 1 228 ? 78.287 -19.202 -38.150 1.00 14.87 228 LYS D O 1
ATOM 7909 N N . LEU D 1 229 ? 79.849 -20.826 -38.404 1.00 16.06 229 LEU D N 1
ATOM 7910 C CA . LEU D 1 229 ? 78.833 -21.901 -38.669 1.00 16.59 229 LEU D CA 1
ATOM 7911 C C . LEU D 1 229 ? 77.961 -22.333 -37.446 1.00 16.35 229 LEU D C 1
ATOM 7912 O O . LEU D 1 229 ? 78.432 -22.192 -36.278 1.00 15.95 229 LEU D O 1
ATOM 7917 N N . SER D 1 230 ? 76.722 -22.825 -37.698 1.00 14.14 230 SER D N 1
ATOM 7918 C CA . SER D 1 230 ? 75.789 -23.425 -36.690 1.00 14.21 230 SER D CA 1
ATOM 7919 C C . SER D 1 230 ? 75.059 -24.704 -37.186 1.00 15.85 230 SER D C 1
ATOM 7920 O O . SER D 1 230 ? 74.622 -24.690 -38.353 1.00 16.72 230 SER D O 1
ATOM 7923 N N . ALA D 1 231 ? 74.898 -25.773 -36.375 1.00 13.82 231 ALA D N 1
ATOM 7924 C CA . ALA D 1 231 ? 74.126 -26.998 -36.779 1.00 12.87 231 ALA D CA 1
ATOM 7925 C C . ALA D 1 231 ? 73.029 -27.521 -35.795 1.00 14.25 231 ALA D C 1
ATOM 7926 O O . ALA D 1 231 ? 73.121 -27.198 -34.592 1.00 14.65 231 ALA D O 1
ATOM 7928 N N . GLN D 1 232 ? 72.043 -28.330 -36.244 1.00 13.59 232 GLN D N 1
ATOM 7929 C CA . GLN D 1 232 ? 70.852 -28.837 -35.476 1.00 13.49 232 GLN D CA 1
ATOM 7930 C C . GLN D 1 232 ? 70.413 -30.281 -35.830 1.00 14.66 232 GLN D C 1
ATOM 7931 O O . GLN D 1 232 ? 70.433 -30.604 -37.050 1.00 12.88 232 GLN D O 1
ATOM 7937 N N . TRP D 1 233 ? 70.033 -31.151 -34.867 1.00 13.66 233 TRP D N 1
ATOM 7938 C CA . TRP D 1 233 ? 69.279 -32.418 -35.203 1.00 14.33 233 TRP D CA 1
ATOM 7939 C C . TRP D 1 233 ? 68.040 -32.613 -34.247 1.00 15.55 233 TRP D C 1
ATOM 7940 O O . TRP D 1 233 ? 68.182 -32.183 -33.060 1.00 15.87 233 TRP D O 1
ATOM 7951 N N . GLU D 1 234 ? 66.893 -33.208 -34.685 1.00 13.60 234 GLU D N 1
ATOM 7952 C CA . GLU D 1 234 ? 65.626 -33.349 -33.843 1.00 13.14 234 GLU D CA 1
ATOM 7953 C C . GLU D 1 234 ? 64.921 -34.753 -33.880 1.00 13.78 234 GLU D C 1
ATOM 7954 O O . GLU D 1 234 ? 64.762 -35.302 -35.004 1.00 14.30 234 GLU D O 1
ATOM 7960 N N . HIS D 1 235 ? 64.462 -35.325 -32.733 1.00 14.41 235 HIS D N 1
ATOM 7961 C CA . HIS D 1 235 ? 63.444 -36.442 -32.632 1.00 13.75 235 HIS D CA 1
ATOM 7962 C C . HIS D 1 235 ? 62.227 -36.146 -31.666 1.00 14.46 235 HIS D C 1
ATOM 7963 O O . HIS D 1 235 ? 62.405 -35.353 -30.705 1.00 14.17 235 HIS D O 1
ATOM 7970 N N . THR D 1 236 ? 61.045 -36.767 -31.891 1.00 15.32 236 THR D N 1
ATOM 7971 C CA . THR D 1 236 ? 59.863 -36.890 -30.961 1.00 16.56 236 THR D CA 1
ATOM 7972 C C . THR D 1 236 ? 59.991 -38.165 -30.054 1.00 16.88 236 THR D C 1
ATOM 7973 O O . THR D 1 236 ? 60.190 -39.265 -30.591 1.00 17.06 236 THR D O 1
ATOM 7977 N N . VAL D 1 237 ? 59.927 -38.032 -28.710 1.00 15.63 237 VAL D N 1
ATOM 7978 C CA . VAL D 1 237 ? 60.243 -39.094 -27.686 1.00 17.12 237 VAL D CA 1
ATOM 7979 C C . VAL D 1 237 ? 59.122 -39.400 -26.625 1.00 19.18 237 VAL D C 1
ATOM 7980 O O . VAL D 1 237 ? 58.622 -38.464 -26.005 1.00 18.01 237 VAL D O 1
ATOM 7984 N N . LEU D 1 238 ? 58.742 -40.672 -26.414 1.00 22.26 238 LEU D N 1
ATOM 7985 C CA . LEU D 1 238 ? 57.757 -41.154 -25.402 1.00 23.21 238 LEU D CA 1
ATOM 7986 C C . LEU D 1 238 ? 58.465 -41.796 -24.168 1.00 24.75 238 LEU D C 1
ATOM 7987 O O . LEU D 1 238 ? 59.415 -42.600 -24.331 1.00 24.31 238 LEU D O 1
ATOM 7992 N N . VAL D 1 239 ? 58.030 -41.422 -22.956 1.00 25.74 239 VAL D N 1
ATOM 7993 C CA . VAL D 1 239 ? 58.484 -42.103 -21.710 1.00 27.03 239 VAL D CA 1
ATOM 7994 C C . VAL D 1 239 ? 57.670 -43.406 -21.512 1.00 27.97 239 VAL D C 1
ATOM 7995 O O . VAL D 1 239 ? 56.435 -43.335 -21.466 1.00 26.95 239 VAL D O 1
ATOM 7999 N N . THR D 1 240 ? 58.331 -44.561 -21.399 1.00 29.34 240 THR D N 1
ATOM 8000 C CA . THR D 1 240 ? 57.671 -45.864 -21.170 1.00 32.55 240 THR D CA 1
ATOM 8001 C C . THR D 1 240 ? 57.775 -46.438 -19.739 1.00 33.47 240 THR D C 1
ATOM 8002 O O . THR D 1 240 ? 58.236 -45.753 -18.829 1.00 33.98 240 THR D O 1
ATOM 8006 N N . ALA D 1 241 ? 57.314 -47.674 -19.529 1.00 35.32 241 ALA D N 1
ATOM 8007 C CA . ALA D 1 241 ? 57.391 -48.301 -18.205 1.00 36.93 241 ALA D CA 1
ATOM 8008 C C . ALA D 1 241 ? 58.837 -48.445 -17.699 1.00 38.04 241 ALA D C 1
ATOM 8009 O O . ALA D 1 241 ? 59.091 -48.251 -16.513 1.00 38.55 241 ALA D O 1
ATOM 8011 N N . ASP D 1 242 ? 59.792 -48.752 -18.571 1.00 38.81 242 ASP D N 1
ATOM 8012 C CA . ASP D 1 242 ? 61.194 -48.808 -18.120 1.00 40.14 242 ASP D CA 1
ATOM 8013 C C . ASP D 1 242 ? 62.272 -47.913 -18.741 1.00 38.08 242 ASP D C 1
ATOM 8014 O O . ASP D 1 242 ? 63.437 -48.048 -18.352 1.00 38.60 242 ASP D O 1
ATOM 8019 N N . GLY D 1 243 ? 61.908 -47.021 -19.666 1.00 34.98 243 GLY D N 1
ATOM 8020 C CA . GLY D 1 243 ? 62.880 -46.242 -20.434 1.00 30.84 243 GLY D CA 1
ATOM 8021 C C . GLY D 1 243 ? 62.271 -45.265 -21.433 1.00 27.48 243 GLY D C 1
ATOM 8022 O O . GLY D 1 243 ? 61.441 -44.435 -21.028 1.00 25.94 243 GLY D O 1
ATOM 8023 N N . TYR D 1 244 ? 62.706 -45.381 -22.696 1.00 26.35 244 TYR D N 1
ATOM 8024 C CA . TYR D 1 244 ? 62.335 -44.544 -23.878 1.00 24.73 244 TYR D CA 1
ATOM 8025 C C . TYR D 1 244 ? 61.895 -45.344 -25.131 1.00 23.99 244 TYR D C 1
ATOM 8026 O O . TYR D 1 244 ? 62.225 -46.551 -25.293 1.00 22.99 244 TYR D O 1
ATOM 8035 N N . GLU D 1 245 ? 61.107 -44.680 -25.984 1.00 22.99 245 GLU D N 1
ATOM 8036 C CA . GLU D 1 245 ? 60.797 -45.094 -27.384 1.00 23.27 245 GLU D CA 1
ATOM 8037 C C . GLU D 1 245 ? 60.880 -43.887 -28.358 1.00 22.43 245 GLU D C 1
ATOM 8038 O O . GLU D 1 245 ? 60.213 -42.846 -28.139 1.00 23.62 245 GLU D O 1
ATOM 8044 N N . ILE D 1 246 ? 61.710 -44.007 -29.398 1.00 20.58 246 ILE D N 1
ATOM 8045 C CA . ILE D 1 246 ? 61.857 -42.953 -30.453 1.00 19.67 246 ILE D CA 1
ATOM 8046 C C . ILE D 1 246 ? 60.792 -43.086 -31.607 1.00 19.75 246 ILE D C 1
ATOM 8047 O O . ILE D 1 246 ? 60.944 -43.959 -32.495 1.00 19.95 246 ILE D O 1
ATOM 8052 N N . LEU D 1 247 ? 59.783 -42.202 -31.644 1.00 18.70 247 LEU D N 1
ATOM 8053 C CA . LEU D 1 247 ? 58.665 -42.318 -32.621 1.00 18.30 247 LEU D CA 1
ATOM 8054 C C . LEU D 1 247 ? 58.988 -41.944 -34.097 1.00 19.16 247 LEU D C 1
ATOM 8055 O O . LEU D 1 247 ? 58.366 -42.508 -35.048 1.00 17.92 247 LEU D O 1
ATOM 8060 N N . THR D 1 248 ? 60.013 -41.089 -34.283 1.00 17.70 248 THR D N 1
ATOM 8061 C CA . THR D 1 248 ? 60.537 -40.662 -35.605 1.00 17.14 248 THR D CA 1
ATOM 8062 C C . THR D 1 248 ? 61.847 -41.333 -36.188 1.00 17.56 248 THR D C 1
ATOM 8063 O O . THR D 1 248 ? 62.512 -40.767 -37.107 1.00 16.86 248 THR D O 1
ATOM 8067 N N . LEU D 1 249 ? 62.202 -42.547 -35.743 1.00 17.12 249 LEU D N 1
ATOM 8068 C CA . LEU D 1 249 ? 63.463 -43.261 -36.181 1.00 16.71 249 LEU D CA 1
ATOM 8069 C C . LEU D 1 249 ? 63.388 -43.672 -37.660 1.00 17.08 249 LEU D C 1
ATOM 8070 O O . LEU D 1 249 ? 62.301 -44.106 -38.080 1.00 17.01 249 LEU D O 1
ATOM 8075 N N . ARG D 1 250 ? 64.474 -43.484 -38.429 1.00 16.56 250 ARG D N 1
ATOM 8076 C CA . ARG D 1 250 ? 64.565 -43.810 -39.882 1.00 18.39 250 ARG D CA 1
ATOM 8077 C C . ARG D 1 250 ? 65.250 -45.187 -40.110 1.00 22.17 250 ARG D C 1
ATOM 8078 O O . ARG D 1 250 ? 66.057 -45.663 -39.277 1.00 21.29 250 ARG D O 1
ATOM 8086 N N . ASN D 1 251 ? 65.007 -45.822 -41.261 1.00 24.52 251 ASN D N 1
ATOM 8087 C CA . ASN D 1 251 ? 65.804 -47.026 -41.593 1.00 30.27 251 ASN D CA 1
ATOM 8088 C C . ASN D 1 251 ? 67.281 -46.818 -41.954 1.00 30.52 251 ASN D C 1
ATOM 8089 O O . ASN D 1 251 ? 68.036 -47.780 -42.004 1.00 32.86 251 ASN D O 1
ATOM 8094 N N . ASP D 1 252 ? 67.738 -45.582 -42.127 1.00 31.85 252 ASP D N 1
ATOM 8095 C CA . ASP D 1 252 ? 69.173 -45.360 -42.322 1.00 33.71 252 ASP D CA 1
ATOM 8096 C C . ASP D 1 252 ? 69.995 -45.260 -41.015 1.00 32.87 252 ASP D C 1
ATOM 8097 O O . ASP D 1 252 ? 71.222 -45.165 -41.089 1.00 34.05 252 ASP D O 1
ATOM 8102 N N 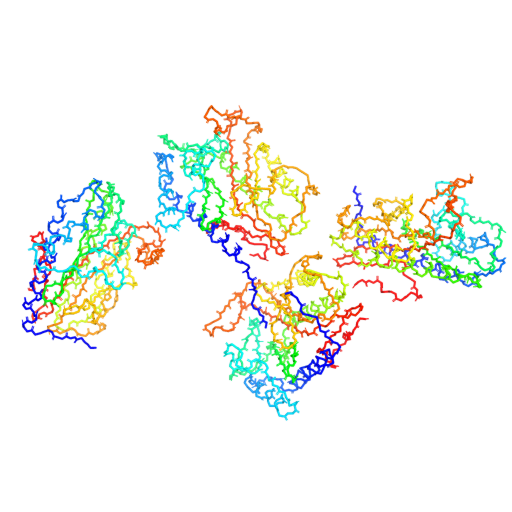. GLU D 1 253 ? 69.366 -45.297 -39.834 1.00 31.41 253 GLU D N 1
ATOM 8103 C CA . GLU D 1 253 ? 70.064 -45.052 -38.553 1.00 28.63 253 GLU D CA 1
ATOM 8104 C C . GLU D 1 253 ? 70.460 -46.371 -37.863 1.00 30.61 253 GLU D C 1
ATOM 8105 O O . GLU D 1 253 ? 69.665 -47.314 -37.855 1.00 30.11 253 GLU D O 1
ATOM 8111 N N . THR D 1 254 ? 71.615 -46.405 -37.193 1.00 31.83 254 THR D N 1
ATOM 8112 C CA . THR D 1 254 ? 72.031 -47.593 -36.426 1.00 33.79 254 THR D CA 1
ATOM 8113 C C . THR D 1 254 ? 71.743 -47.645 -34.904 1.00 34.01 254 THR D C 1
ATOM 8114 O O . THR D 1 254 ? 71.778 -48.725 -34.296 1.00 35.14 254 THR D O 1
ATOM 8118 N N . PHE D 1 255 ? 71.480 -46.498 -34.283 1.00 32.73 255 PHE D N 1
ATOM 8119 C C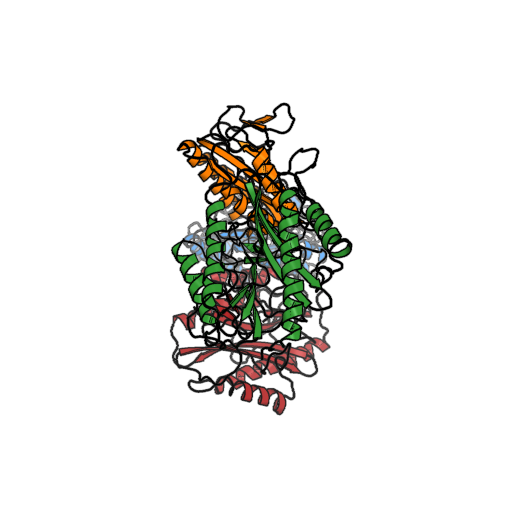A . PHE D 1 255 ? 71.114 -46.368 -32.858 1.00 31.72 255 PHE D CA 1
ATOM 8120 C C . PHE D 1 255 ? 69.790 -47.097 -32.493 1.00 32.30 255 PHE D C 1
ATOM 8121 O O . PHE D 1 255 ? 68.840 -47.061 -33.284 1.00 32.91 255 PHE D O 1
ATOM 8129 N N . PRO D 1 256 ? 69.687 -47.752 -31.313 1.00 31.60 256 PRO D N 1
ATOM 8130 C CA . PRO D 1 256 ? 68.445 -48.528 -31.035 1.00 31.59 256 PRO D CA 1
ATOM 8131 C C . PRO D 1 256 ? 67.121 -47.779 -30.742 1.00 31.55 256 PRO D C 1
ATOM 8132 O O . PRO D 1 256 ? 67.142 -46.725 -30.075 1.00 30.68 256 PRO D O 1
ATOM 8136 N N . ARG D 1 257 ? 65.998 -48.333 -31.230 1.00 31.47 257 ARG D N 1
ATOM 8137 C CA . ARG D 1 257 ? 64.622 -47.798 -31.085 1.00 31.33 257 ARG D CA 1
ATOM 8138 C C . ARG D 1 257 ? 64.075 -47.641 -29.648 1.00 31.32 257 ARG D C 1
ATOM 8139 O O . ARG D 1 257 ? 63.411 -46.625 -29.384 1.00 29.88 257 ARG D O 1
ATOM 8147 N N . THR D 1 258 ? 64.314 -48.616 -28.749 1.00 32.25 258 THR D N 1
ATOM 8148 C CA . THR D 1 258 ? 63.888 -48.592 -27.326 1.00 32.88 258 THR D CA 1
ATOM 8149 C C . THR D 1 258 ? 64.980 -49.100 -26.383 1.00 34.71 258 THR D C 1
ATOM 8150 O O . THR D 1 258 ? 65.949 -49.727 -26.829 1.00 34.06 258 THR D O 1
ATOM 8154 N N . SER D 1 259 ? 64.789 -48.885 -25.080 1.00 36.19 259 SER D N 1
ATOM 8155 C CA . SER D 1 259 ? 65.768 -49.301 -24.076 1.00 38.67 259 SER D CA 1
ATOM 8156 C C . SER D 1 259 ? 65.551 -50.746 -23.630 1.00 39.84 259 SER D C 1
ATOM 8157 O O . SER D 1 259 ? 66.502 -51.525 -23.683 1.00 40.09 259 SER D O 1
#

CATH classification: 3.90.230.10

Sequence (1034 aa):
TVTIKTPDDIEKMRIAGRLAAEVLEMIGEHIKPGVTTEELDRICHDYIVNEQKAIPAPLNYKGFPKSICTSINHVVCHGIPNEKPLKEGDILNVDITVIKDGYHGDTSKMFLVGKTPEWWADRLCQITQECMYKGISVVRPGAHLGDIGEIIQKHAEKNGFSVVREYCGHGIGKVFHEEPQVLHYGRAGTGIELKEGMIFTIEPMINQGRPETRLLGDGWTAITKDRKLSAQWEHTVLVTADGYEILTLRNDETFPRTSTVTIKTPDDIEEKMRIAGRLAAEVLEMIGEHIKPGVTTEELDRICHDYIVNEQKKAIPAPLNYKGFPKSICTSINHVVCHGIPNEKPLKEGDILNVDITVIKDGYHGDTSKMFLVGKTPEWADRLCQITQECMYKGISVVRPGAHLGDIGEIIQKHAEKNGFSVVREYCGHGIGKVFHEEPQVLHYGRAGTGIELKEGMIFTIEPMINQGRPETRLLGDGWTAITKDRKLSAQWEHTVLVTADGYEILTLRNDETFPRTSAATVTIKTPDDIEKMRIAGRLAAEVLEMIGEHIKPGVTTEELDRICHDYIVNEQKAIPAPLNYKGFPKSICTSINHVVCHGIPNEKPLKEGDILNVDITVIKDGYHGDTSKMFLVGKTPEWWADRLCQITQECMYKGISVVRPGAHLGDIGEIIQKHAEKNGFSVVREYCGHGIGKVFHEEPQVLHYGRAGTGIELKEGMIFTIEPMINQGRPETRLLGDGWTAITKDRKLSAQWEHTVLVTADGYEILTLRNDETFPRTSTVTIKTPDDIEKMRIAGRLAAEVLEMIGEHIKPGVTTEEELDRICHDYIVNEQKAIPAPLNYKGFPKSICTSINHVVCHGIPNEKPLKEGDILNVDITVIKDGYHGDTSKMFLVGKTPEWADRLCQITQECMYKGISVVRPGAHLGDIGEIIQKHAEKNGFSVVREYCCGHGIGKVFHEEPQVLHYGRAGTGIELKEGMIFTIEPMINQGRPETRLLGDGWTAITKDRKLSAQWEHTVLVTADGYEILTLRNDETFPRTS